Protein AF-A0AAD3DCZ2-F1 (afdb_monomer_lite)

pLDDT: mean 74.27, std 22.84, range [30.69, 98.44]

Sequence (905 aa):
MPVDEFGREIPGLSSSSRFSYDDYDDPERDSSSHHQKSITSSSYADLAKRRSRSPSPIRSKSRSRSRSPDRGRSSSSYRRHHKRRHSDDYDDRRSCHTNNRGRKYSRKGRRKLHSSLMYMEEPLMCQFLFAKEKQKEADQLFYEKIDQDQEKKDDDQDDTSNVPEVESNIQMDPSTGLPTDNSNMQSTEQQQKQPPIIPDSEMKQLYQEYNQQSCLKYIHNFFNKHLDDSWFRTRYSPLQYKLKIQKSRSRAKNEAMAILQESIQSPQEFVKQSRLGGGVKPSGQTEYAHKRRKYSSSIDNAPHLDLFESLNLPKSHLFSFLQNNTALPLMDIPSHVTDEQLLSALKHHSNGDSSLFPIDIVSSEVVTGVCDAVTKSLKEGDEDEDMNDNAEDKPSNPKLVIPKYAQNYQRNAWAIFNTEQAKEKVLDHIIGAYMDSDRGRHVRDSRSVPKDIEMDVDCSDPYMRYDIDADGKGGKPANADTVMEGENQVTPEGEASAIPIRRVPIFVSTTSPLKSQSTTVLSAAVSSNTMIDGDKASALEIAKRMDGIKDIPHEARLETILGKLFPKTEENENINEDVLDVAIAYLRRVHLFSFYNGGVSSDNVAHALTSGHSLSVIHQRLKDADEILQKAKEENADMYDDVTGTDDNVKKEEEKGMDAPASASSEPKDMLVILHDETIQNVIKSLPSNSGPSPFVINESIDALASEIQSAAEKTKKEWIENHSIDDNGRARCSFHFCQKLFKDDVFLTKHLLKKHGEYLKAEQAKCHDEYMMKWWDDEVCRPVPKILVDCHKYGTIPKPVIGSSTPMIEDPEPGLWQEEQDRNAREEEEEKMYLEQRAAMEANQSGMKRGRGDSNADGGNFGNSNFVDVDDMKEEKVELSFTEVENVQPVKKKKKKKKKRKLL

Structure (mmCIF, N/CA/C/O backbone):
data_AF-A0AAD3DCZ2-F1
#
_entry.id   AF-A0AAD3DCZ2-F1
#
loop_
_atom_site.group_PDB
_atom_site.id
_atom_site.type_symbol
_atom_site.label_atom_id
_atom_site.label_alt_id
_atom_site.label_comp_id
_atom_site.label_asym_id
_atom_site.label_entity_id
_atom_site.label_seq_id
_atom_site.pdbx_PDB_ins_code
_atom_site.Cartn_x
_atom_site.Cartn_y
_atom_site.Cartn_z
_atom_site.occupancy
_atom_site.B_iso_or_equiv
_atom_site.auth_seq_id
_atom_site.auth_comp_id
_atom_site.auth_asym_id
_atom_site.auth_atom_id
_atom_site.pdbx_PDB_model_num
ATOM 1 N N . MET A 1 1 ? -28.595 -41.783 -13.227 1.00 51.78 1 MET A N 1
ATOM 2 C CA . MET A 1 1 ? -27.675 -40.760 -12.689 1.00 51.78 1 MET A CA 1
ATOM 3 C C . MET A 1 1 ? -28.454 -39.469 -12.545 1.00 51.78 1 MET A C 1
ATOM 5 O O . MET A 1 1 ? -29.304 -39.247 -13.402 1.00 51.78 1 MET A O 1
ATOM 9 N N . PRO A 1 2 ? -28.274 -38.681 -11.473 1.00 42.84 2 PRO A N 1
ATOM 10 C CA . PRO A 1 2 ? -28.956 -37.402 -11.373 1.00 42.84 2 PRO A CA 1
ATOM 11 C C . PRO A 1 2 ? -28.328 -36.449 -12.394 1.00 42.84 2 PRO A C 1
ATOM 13 O O . PRO A 1 2 ? -27.132 -36.170 -12.349 1.00 42.84 2 PRO A O 1
ATOM 16 N N . VAL A 1 3 ? -29.147 -36.031 -13.347 1.00 62.28 3 VAL A N 1
ATOM 17 C CA . VAL A 1 3 ? -28.852 -35.018 -14.361 1.00 62.28 3 VAL A CA 1
ATOM 18 C C . VAL A 1 3 ? -29.642 -33.779 -13.965 1.00 62.28 3 VAL A C 1
ATOM 20 O O . VAL A 1 3 ? -30.760 -33.909 -13.458 1.00 62.28 3 VAL A O 1
ATOM 23 N N . ASP A 1 4 ? -29.056 -32.599 -14.137 1.00 74.00 4 ASP A N 1
ATOM 24 C CA . ASP A 1 4 ? -29.777 -31.347 -13.909 1.00 74.00 4 ASP A CA 1
ATOM 25 C C . ASP A 1 4 ? -30.878 -31.124 -14.967 1.00 74.00 4 ASP A C 1
ATOM 27 O O . ASP A 1 4 ? -31.008 -31.874 -15.939 1.00 74.00 4 ASP A O 1
ATOM 31 N N . GLU A 1 5 ? -31.680 -30.069 -14.791 1.00 54.34 5 GLU A N 1
ATOM 32 C CA . GLU A 1 5 ? -32.748 -29.679 -15.730 1.00 54.34 5 GLU A CA 1
ATOM 33 C C . GLU A 1 5 ? -32.235 -29.333 -17.146 1.00 54.34 5 GLU A C 1
ATOM 35 O O . GLU A 1 5 ? -33.033 -29.126 -18.059 1.00 54.34 5 GLU A O 1
ATOM 40 N N . PHE A 1 6 ? -30.914 -29.328 -17.360 1.00 63.84 6 PHE A N 1
ATOM 41 C CA . PHE A 1 6 ? -30.260 -29.092 -18.645 1.00 63.84 6 PHE A CA 1
ATOM 42 C C . PHE A 1 6 ? -29.484 -30.312 -19.164 1.00 63.84 6 PHE A C 1
ATOM 44 O O . PHE A 1 6 ? -28.727 -30.187 -20.129 1.00 63.84 6 PHE A O 1
ATOM 51 N N . GLY A 1 7 ? -29.680 -31.492 -18.567 1.00 55.09 7 GLY A N 1
ATOM 52 C CA . GLY A 1 7 ? -29.090 -32.745 -19.032 1.00 55.09 7 GLY A CA 1
ATOM 53 C C . GLY A 1 7 ? -27.572 -32.825 -18.864 1.00 55.09 7 GLY A C 1
ATOM 54 O O . GLY A 1 7 ? -26.935 -33.616 -19.559 1.00 55.09 7 GLY A O 1
ATOM 55 N N . ARG A 1 8 ? -26.980 -32.027 -17.966 1.00 65.44 8 ARG A N 1
ATOM 56 C CA . ARG A 1 8 ? -25.544 -32.080 -17.664 1.00 65.44 8 ARG A CA 1
ATOM 57 C C . ARG A 1 8 ? -25.285 -32.962 -16.452 1.00 65.44 8 ARG A C 1
ATOM 59 O O . ARG A 1 8 ? -25.965 -32.884 -15.427 1.00 65.44 8 ARG A O 1
ATOM 66 N N . GLU A 1 9 ? -24.285 -33.821 -16.586 1.00 53.94 9 GLU A N 1
ATOM 67 C CA . GLU A 1 9 ? -23.835 -34.696 -15.510 1.00 53.94 9 GLU A CA 1
ATOM 68 C C . GLU A 1 9 ? -23.127 -33.868 -14.429 1.00 53.94 9 GLU A C 1
ATOM 70 O O . GLU A 1 9 ? -22.161 -33.156 -14.705 1.00 53.94 9 GLU A O 1
ATOM 75 N N . ILE A 1 10 ? -23.618 -33.952 -13.191 1.00 56.19 10 ILE A N 1
ATOM 76 C CA . ILE A 1 10 ? -23.042 -33.260 -12.032 1.00 56.19 10 ILE A CA 1
ATOM 77 C C . ILE A 1 10 ? -21.853 -34.091 -11.510 1.00 56.19 10 ILE A C 1
ATOM 79 O O . ILE A 1 10 ? -22.067 -35.229 -11.079 1.00 56.19 10 ILE A O 1
ATOM 83 N N . PRO A 1 11 ? -20.609 -33.568 -11.485 1.00 45.66 11 PRO A N 1
ATOM 84 C CA . PRO A 1 11 ? -19.466 -34.294 -10.935 1.00 45.66 11 PRO A CA 1
ATOM 85 C C . PRO A 1 11 ? -19.592 -34.403 -9.408 1.00 45.66 11 PRO A C 1
ATOM 87 O O . PRO A 1 11 ? -19.458 -33.421 -8.678 1.00 45.66 11 PRO A O 1
ATOM 90 N N . GLY A 1 12 ? -19.899 -35.609 -8.929 1.00 40.53 12 GLY A N 1
ATOM 91 C CA . GLY A 1 12 ? -20.121 -35.912 -7.519 1.00 40.53 12 GLY A CA 1
ATOM 92 C C . GLY A 1 12 ? -18.837 -35.979 -6.689 1.00 40.53 12 GLY A C 1
ATOM 93 O O . GLY A 1 12 ? -17.872 -36.653 -7.043 1.00 40.53 12 GLY A O 1
ATOM 94 N N . LEU A 1 13 ? -18.893 -35.316 -5.534 1.00 39.97 13 LEU A N 1
ATOM 95 C CA . LEU A 1 13 ? -18.009 -35.456 -4.378 1.00 39.97 13 LEU A CA 1
ATOM 96 C C . LEU A 1 13 ? -17.894 -36.932 -3.956 1.00 39.97 13 LEU A C 1
ATOM 98 O O . LEU A 1 13 ? -18.860 -37.526 -3.478 1.00 39.97 13 LEU A O 1
ATOM 102 N N . SER A 1 14 ? -16.706 -37.522 -4.092 1.00 36.88 14 SER A N 1
ATOM 103 C CA . SER A 1 14 ? -16.425 -38.867 -3.590 1.00 36.88 14 SER A CA 1
ATOM 104 C C . SER A 1 14 ? -16.142 -38.830 -2.085 1.00 36.88 14 SER A C 1
ATOM 106 O O . SER A 1 14 ? -15.048 -38.481 -1.641 1.00 36.88 14 SER A O 1
ATOM 108 N N . SER A 1 15 ? -17.140 -39.218 -1.297 1.00 35.66 15 SER A N 1
ATOM 109 C CA . SER A 1 15 ? -16.998 -39.616 0.101 1.00 35.66 15 SER A CA 1
ATOM 110 C C . SER A 1 15 ? -16.309 -40.983 0.189 1.00 35.66 15 SER A C 1
ATOM 112 O O . SER A 1 15 ? -16.919 -42.012 -0.104 1.00 35.66 15 SER A O 1
ATOM 114 N N . SER A 1 16 ? -15.046 -41.008 0.608 1.00 33.69 16 SER A N 1
ATOM 115 C CA . SER A 1 16 ? -14.290 -42.243 0.833 1.00 33.69 16 SER A CA 1
ATOM 116 C C . SER A 1 16 ? -14.629 -42.829 2.203 1.00 33.69 16 SER A C 1
ATOM 118 O O . SER A 1 16 ? -14.116 -42.390 3.230 1.00 33.69 16 SER A O 1
ATOM 120 N N . SER A 1 17 ? -15.503 -43.831 2.220 1.00 32.44 17 SER A N 1
ATOM 121 C CA . SER A 1 17 ? -15.788 -44.650 3.393 1.00 32.44 17 SER A CA 1
ATOM 122 C C . SER A 1 17 ? -16.084 -46.083 2.951 1.00 32.44 17 SER A C 1
ATOM 124 O O . SER A 1 17 ? -17.087 -46.330 2.291 1.00 32.44 17 SER A O 1
ATOM 126 N N . ARG A 1 18 ? -15.211 -46.987 3.419 1.00 33.38 18 ARG A N 1
ATOM 127 C CA . ARG A 1 18 ? -15.421 -48.411 3.740 1.00 33.38 18 ARG A CA 1
ATOM 128 C C . ARG A 1 18 ? -15.081 -49.530 2.733 1.00 33.38 18 ARG A C 1
ATOM 130 O O . ARG A 1 18 ? -15.782 -49.773 1.766 1.00 33.38 18 ARG A O 1
ATOM 137 N N . PHE A 1 19 ? -14.130 -50.324 3.239 1.00 31.72 19 PHE A N 1
ATOM 138 C CA . PHE A 1 19 ? -14.114 -51.783 3.430 1.00 31.72 19 PHE A CA 1
ATOM 139 C C . PHE A 1 19 ? -13.561 -52.726 2.355 1.00 31.72 19 PHE A C 1
ATOM 141 O O . PHE A 1 19 ? -13.768 -52.588 1.158 1.00 31.72 19 PHE A O 1
ATOM 148 N N . SER A 1 20 ? -12.827 -53.683 2.927 1.00 36.41 20 SER A N 1
ATOM 149 C CA . SER A 1 20 ? -12.013 -54.783 2.425 1.00 36.41 20 SER A CA 1
ATOM 150 C C . SER A 1 20 ? -12.799 -56.044 2.068 1.00 36.41 20 SER A C 1
ATOM 152 O O . SER A 1 20 ? -13.870 -56.242 2.633 1.00 36.41 20 SER A O 1
ATOM 154 N N . TYR A 1 21 ? -12.170 -56.913 1.267 1.00 33.84 21 TYR A N 1
ATOM 155 C CA . TYR A 1 21 ? -12.004 -58.392 1.332 1.00 33.84 21 TYR A CA 1
ATOM 156 C C . TYR A 1 21 ? -11.325 -58.785 -0.021 1.00 33.84 21 TYR A C 1
ATOM 158 O O . TYR A 1 21 ? -11.520 -58.055 -0.989 1.00 33.84 21 TYR A O 1
ATOM 166 N N . ASP A 1 22 ? -10.389 -59.730 -0.197 1.00 36.91 22 ASP A N 1
ATOM 167 C CA . ASP A 1 22 ? -10.190 -61.085 0.346 1.00 36.91 22 ASP A CA 1
ATOM 168 C C . ASP A 1 22 ? -8.695 -61.548 0.314 1.00 36.91 22 ASP A C 1
ATOM 170 O O . ASP A 1 22 ? -7.912 -61.084 -0.516 1.00 36.91 22 ASP A O 1
ATOM 174 N N . ASP A 1 23 ? -8.374 -62.467 1.244 1.00 38.38 23 ASP A N 1
ATOM 175 C CA . ASP A 1 23 ? -7.571 -63.721 1.241 1.00 38.38 23 ASP A CA 1
ATOM 176 C C . ASP A 1 23 ? -6.166 -63.890 0.608 1.00 38.38 23 ASP A C 1
ATOM 178 O O . ASP A 1 23 ? -5.968 -63.693 -0.587 1.00 38.38 23 ASP A O 1
ATOM 182 N N . TYR A 1 24 ? -5.202 -64.381 1.421 1.00 44.03 24 TYR A N 1
ATOM 183 C CA . TYR A 1 24 ? -4.677 -65.775 1.410 1.00 44.03 24 TYR A CA 1
ATOM 184 C C . TYR A 1 24 ? -3.649 -66.041 2.561 1.00 44.03 24 TYR A C 1
ATOM 186 O O . TYR A 1 24 ? -2.620 -65.374 2.642 1.00 44.03 24 TYR A O 1
ATOM 194 N N . ASP A 1 25 ? -3.978 -67.023 3.421 1.00 40.03 25 ASP A N 1
ATOM 195 C CA . ASP A 1 25 ? -3.202 -68.073 4.144 1.00 40.03 25 ASP A CA 1
ATOM 196 C C . ASP A 1 25 ? -1.910 -67.850 5.005 1.00 40.03 25 ASP A C 1
ATOM 198 O O . ASP A 1 25 ? -0.806 -67.714 4.485 1.00 40.03 25 ASP A O 1
ATOM 202 N N . ASP A 1 26 ? -2.100 -68.046 6.336 1.00 39.31 26 ASP A N 1
ATOM 203 C CA . ASP A 1 26 ? -1.453 -69.014 7.289 1.00 39.31 26 ASP A CA 1
ATOM 204 C C . ASP A 1 26 ? -0.007 -68.794 7.881 1.00 39.31 26 ASP A C 1
ATOM 206 O O . ASP A 1 26 ? 0.764 -68.000 7.351 1.00 39.31 26 ASP A O 1
ATOM 210 N N . PRO A 1 27 ? 0.414 -69.447 9.010 1.00 56.91 27 PRO A N 1
ATOM 211 C CA . PRO A 1 27 ? 0.180 -69.015 10.409 1.00 56.91 27 PRO A CA 1
ATOM 212 C C . PRO A 1 27 ? 1.428 -68.980 11.353 1.00 56.91 27 PRO A C 1
ATOM 214 O O . PRO A 1 27 ? 2.558 -69.243 10.956 1.00 56.91 27 PRO A O 1
ATOM 217 N N . GLU A 1 28 ? 1.146 -68.732 12.649 1.00 42.12 28 GLU A N 1
ATOM 218 C CA . GLU A 1 28 ? 1.958 -68.886 13.888 1.00 42.12 28 GLU A CA 1
ATOM 219 C C . GLU A 1 28 ? 2.770 -67.670 14.394 1.00 42.12 28 GLU A C 1
ATOM 221 O O . GLU A 1 28 ? 3.816 -67.333 13.850 1.00 42.12 28 GLU A O 1
ATOM 226 N N . ARG A 1 29 ? 2.344 -67.048 15.517 1.00 34.62 29 ARG A N 1
ATOM 227 C CA . ARG A 1 29 ? 2.896 -67.264 16.886 1.00 34.62 29 ARG A CA 1
ATOM 228 C C . ARG A 1 29 ? 2.478 -66.168 17.899 1.00 34.62 29 ARG A C 1
ATOM 230 O O . ARG A 1 29 ? 2.766 -64.993 17.715 1.00 34.62 29 ARG A O 1
ATOM 237 N N . ASP A 1 30 ? 1.848 -66.615 18.988 1.00 36.28 30 ASP A N 1
ATOM 238 C CA . ASP A 1 30 ? 1.892 -66.145 20.389 1.00 36.28 30 ASP A CA 1
ATOM 239 C C . ASP A 1 30 ? 1.668 -64.661 20.795 1.00 36.28 30 ASP A C 1
ATOM 241 O O . ASP A 1 30 ? 2.567 -63.830 20.838 1.00 36.28 30 ASP A O 1
ATOM 245 N N . SER A 1 31 ? 0.438 -64.412 21.272 1.00 37.72 31 SER A N 1
ATOM 246 C CA . SER A 1 31 ? 0.045 -63.888 22.607 1.00 37.72 31 SER A CA 1
ATOM 247 C C . SER A 1 31 ? 0.849 -62.793 23.347 1.00 37.72 31 SER A C 1
ATOM 249 O O . SER A 1 31 ? 1.943 -63.033 23.848 1.00 37.72 31 SER A O 1
ATOM 251 N N . SER A 1 32 ? 0.185 -61.658 23.635 1.00 35.69 32 SER A N 1
ATOM 252 C CA . SER A 1 32 ? -0.147 -61.124 24.993 1.00 35.69 32 SER A CA 1
ATOM 253 C C . SER A 1 32 ? -0.543 -59.632 24.905 1.00 35.69 32 SER A C 1
ATOM 255 O O . SER A 1 32 ? 0.230 -58.774 24.505 1.00 35.69 32 SER A O 1
ATOM 257 N N . SER A 1 33 ? -1.834 -59.298 24.975 1.00 36.38 33 SER A N 1
ATOM 258 C CA . SER A 1 33 ? -2.556 -58.766 26.148 1.00 36.38 33 SER A CA 1
ATOM 259 C C . SER A 1 33 ? -1.914 -57.566 26.877 1.00 36.38 33 SER A C 1
ATOM 261 O O . SER A 1 33 ? -1.051 -57.761 27.725 1.00 36.38 33 SER A O 1
ATOM 263 N N . HIS A 1 34 ? -2.478 -56.359 26.719 1.00 38.38 34 HIS A N 1
ATOM 264 C CA . HIS A 1 34 ? -3.124 -55.684 27.855 1.00 38.38 34 HIS A CA 1
ATOM 265 C C . HIS A 1 34 ? -4.059 -54.529 27.466 1.00 38.38 34 HIS A C 1
ATOM 267 O O . HIS A 1 34 ? -3.867 -53.811 26.491 1.00 38.38 34 HIS A O 1
ATOM 273 N N . HIS A 1 35 ? -5.126 -54.441 28.257 1.00 35.97 35 HIS A N 1
ATOM 274 C CA . HIS A 1 35 ? -6.359 -53.692 28.067 1.00 35.97 35 HIS A CA 1
ATOM 275 C C . HIS A 1 35 ? -6.234 -52.192 28.368 1.00 35.97 35 HIS A C 1
ATOM 277 O O . HIS A 1 35 ? -5.732 -51.792 29.415 1.00 35.97 35 HIS A O 1
ATOM 283 N N . GLN A 1 36 ? -6.872 -51.397 27.509 1.00 39.41 36 GLN A N 1
ATOM 284 C CA . GLN A 1 36 ? -7.506 -50.123 27.849 1.00 39.41 36 GLN A CA 1
ATOM 285 C C . GLN A 1 36 ? -8.660 -50.338 28.837 1.00 39.41 36 GLN A C 1
ATOM 287 O O . GLN A 1 36 ? -9.425 -51.282 28.646 1.00 39.41 36 GLN A O 1
ATOM 292 N N . LYS A 1 37 ? -8.886 -49.394 29.764 1.00 33.72 37 LYS A N 1
ATOM 293 C CA . LYS A 1 37 ? -10.244 -48.953 30.134 1.00 33.72 37 LYS A CA 1
ATOM 294 C C . LYS A 1 37 ? -10.284 -47.468 30.504 1.00 33.72 37 LYS A C 1
ATOM 296 O O . LYS A 1 37 ? -9.601 -47.003 31.407 1.00 33.72 37 LYS A O 1
ATOM 301 N N . SER A 1 38 ? -11.155 -46.783 29.774 1.00 43.84 38 SER A N 1
ATOM 302 C CA . SER A 1 38 ? -11.873 -45.543 30.067 1.00 43.84 38 SER A CA 1
ATOM 303 C C . SER A 1 38 ? -12.619 -45.567 31.402 1.00 43.84 38 SER A C 1
ATOM 305 O O . SER A 1 38 ? -13.207 -46.605 31.706 1.00 43.84 38 SER A O 1
ATOM 307 N N . ILE A 1 39 ? -12.765 -44.418 32.078 1.00 31.81 39 ILE A N 1
ATOM 308 C CA . ILE A 1 39 ? -13.936 -44.115 32.927 1.00 31.81 39 ILE A CA 1
ATOM 309 C C . ILE A 1 39 ? -14.278 -42.617 32.850 1.00 31.81 39 ILE A C 1
ATOM 311 O O . ILE A 1 39 ? -13.422 -41.748 32.990 1.00 31.81 39 ILE A O 1
ATOM 315 N N . THR A 1 40 ? -15.566 -42.354 32.641 1.00 39.34 40 THR A N 1
ATOM 316 C CA . THR A 1 40 ? -16.284 -41.081 32.740 1.00 39.34 40 THR A CA 1
ATOM 317 C C . THR A 1 40 ? -16.892 -40.862 34.136 1.00 39.34 40 THR A C 1
ATOM 319 O O . THR A 1 40 ? -17.252 -41.825 34.806 1.00 39.34 40 THR A O 1
ATOM 322 N N . SER A 1 41 ? -17.205 -39.593 34.433 1.00 35.22 41 SER A N 1
ATOM 323 C CA . SER A 1 41 ? -18.356 -39.081 35.218 1.00 35.22 41 SER A CA 1
ATOM 324 C C . SER A 1 41 ? -18.228 -38.745 36.721 1.00 35.22 41 SER A C 1
ATOM 326 O O . SER A 1 41 ? -17.739 -39.526 37.527 1.00 35.22 41 SER A O 1
ATOM 328 N N . SER A 1 42 ? -18.858 -37.599 37.043 1.00 31.50 42 SER A N 1
ATOM 329 C CA . SER A 1 42 ? -19.749 -37.327 38.193 1.00 31.50 42 SER A CA 1
ATOM 330 C C . SER A 1 42 ? -19.233 -36.532 39.412 1.00 31.50 42 SER A C 1
ATOM 332 O O . SER A 1 42 ? -18.531 -37.052 40.267 1.00 31.50 42 SER A O 1
ATOM 334 N N . SER A 1 43 ? -19.711 -35.276 39.499 1.00 39.75 43 SER A N 1
ATOM 335 C CA . SER A 1 43 ? -20.471 -34.642 40.607 1.00 39.75 43 SER A CA 1
ATOM 336 C C . SER A 1 43 ? -20.270 -35.136 42.052 1.00 39.75 43 SER A C 1
ATOM 338 O O . SER A 1 43 ? -20.583 -36.289 42.332 1.00 39.75 43 SER A O 1
ATOM 340 N N . TYR A 1 44 ? -19.942 -34.218 42.980 1.00 30.69 44 TYR A N 1
ATOM 341 C CA . TYR A 1 44 ? -20.776 -33.889 44.159 1.00 30.69 44 TYR A CA 1
ATOM 342 C C . TYR A 1 44 ? -20.280 -32.624 44.893 1.00 30.69 44 TYR A C 1
ATOM 344 O O . TYR A 1 44 ? -19.079 -32.381 45.006 1.00 30.69 44 TYR A O 1
ATOM 352 N N . ALA A 1 45 ? -21.235 -31.843 45.404 1.00 38.69 45 ALA A N 1
ATOM 353 C CA . ALA A 1 45 ? -21.054 -30.696 46.291 1.00 38.69 45 ALA A CA 1
ATOM 354 C C . ALA A 1 45 ? -21.244 -31.075 47.779 1.00 38.69 45 ALA A C 1
ATOM 356 O O . ALA A 1 45 ? -21.823 -32.112 48.095 1.00 38.69 45 ALA A O 1
ATOM 357 N N . ASP A 1 46 ? -20.817 -30.147 48.642 1.00 35.28 46 ASP A N 1
ATOM 358 C CA . ASP A 1 46 ? -21.115 -29.954 50.071 1.00 35.28 46 ASP A CA 1
ATOM 359 C C . ASP A 1 46 ? -20.464 -30.838 51.150 1.00 35.28 46 ASP A C 1
ATOM 361 O O . ASP A 1 46 ? -20.838 -31.982 51.387 1.00 35.28 46 ASP A O 1
ATOM 365 N N . LEU A 1 47 ? -19.603 -30.190 51.955 1.00 33.78 47 LEU A N 1
ATOM 366 C CA . LEU A 1 47 ? -19.743 -30.139 53.420 1.00 33.78 47 LEU A CA 1
ATOM 367 C C . LEU A 1 47 ? -18.865 -29.031 54.033 1.00 33.78 47 LEU A C 1
ATOM 369 O O . LEU A 1 47 ? -17.639 -29.109 54.082 1.00 33.78 47 LEU A O 1
ATOM 373 N N . ALA A 1 48 ? -19.522 -28.005 54.572 1.00 36.28 48 ALA A N 1
ATOM 374 C CA . ALA A 1 48 ? -18.935 -27.008 55.457 1.00 36.28 48 ALA A CA 1
ATOM 375 C C . ALA A 1 48 ? -18.956 -27.487 56.922 1.00 36.28 48 ALA A C 1
ATOM 377 O O . ALA A 1 48 ? -20.009 -27.912 57.398 1.00 36.28 48 ALA A O 1
ATOM 378 N N . LYS A 1 49 ? -17.851 -27.301 57.674 1.00 35.00 49 LYS A N 1
ATOM 379 C CA . LYS A 1 49 ? -17.832 -26.620 58.996 1.00 35.00 49 LYS A CA 1
ATOM 380 C C . LYS A 1 49 ? -16.468 -26.651 59.717 1.00 35.00 49 LYS A C 1
ATOM 382 O O . LYS A 1 49 ? -15.924 -27.705 60.009 1.00 35.00 49 LYS A O 1
ATOM 387 N N . ARG A 1 50 ? -16.110 -25.452 60.211 1.00 33.31 50 ARG A N 1
ATOM 388 C CA . ARG A 1 50 ? -15.391 -25.119 61.467 1.00 33.31 50 ARG A CA 1
ATOM 389 C C . ARG A 1 50 ? -13.860 -25.297 61.524 1.00 33.31 50 ARG A C 1
ATOM 391 O O . ARG A 1 50 ? -13.374 -26.352 61.901 1.00 33.31 50 ARG A O 1
ATOM 398 N N . ARG A 1 51 ? -13.130 -24.171 61.518 1.00 34.94 51 ARG A N 1
ATOM 399 C CA . ARG A 1 51 ? -12.717 -23.460 62.754 1.00 34.94 51 ARG A CA 1
ATOM 400 C C . ARG A 1 51 ? -11.993 -22.144 62.440 1.00 34.94 51 ARG A C 1
ATOM 402 O O . ARG A 1 51 ? -10.949 -22.113 61.807 1.00 34.94 51 ARG A O 1
ATOM 409 N N . SER A 1 52 ? -12.560 -21.074 62.977 1.00 36.84 52 SER A N 1
ATOM 410 C CA . SER A 1 52 ? -11.986 -19.748 63.190 1.00 36.84 52 SER A CA 1
ATOM 411 C C . SER A 1 52 ? -10.762 -19.778 64.113 1.00 36.84 52 SER A C 1
ATOM 413 O O . SER A 1 52 ? -10.852 -20.362 65.196 1.00 36.84 52 SER A O 1
ATOM 415 N N . ARG A 1 53 ? -9.691 -19.052 63.765 1.00 34.06 53 ARG A N 1
ATOM 416 C CA . ARG A 1 53 ? -8.790 -18.389 64.726 1.00 34.06 53 ARG A CA 1
ATOM 417 C C . ARG A 1 53 ? -8.107 -17.176 64.081 1.00 34.06 53 ARG A C 1
ATOM 419 O O . ARG A 1 53 ? -7.602 -17.246 62.970 1.00 34.06 53 ARG A O 1
ATOM 426 N N . SER A 1 54 ? -8.187 -16.078 64.817 1.00 35.94 54 SER A N 1
ATOM 427 C CA . SER A 1 54 ? -7.781 -14.699 64.549 1.00 35.94 54 SER A CA 1
ATOM 428 C C . SER A 1 54 ? -6.261 -14.461 64.666 1.00 35.94 54 SER A C 1
ATOM 430 O O . SER A 1 54 ? -5.538 -15.349 65.124 1.00 35.94 54 SER A O 1
ATOM 432 N N . PRO A 1 55 ? -5.774 -13.266 64.260 1.00 52.31 55 PRO A N 1
ATOM 433 C CA . PRO A 1 55 ? -4.363 -12.981 64.012 1.00 52.31 55 PRO A CA 1
ATOM 434 C C . PRO A 1 55 ? -3.654 -12.347 65.216 1.00 52.31 55 PRO A C 1
ATOM 436 O O . PRO A 1 55 ? -4.285 -11.810 66.129 1.00 52.31 55 PRO A O 1
ATOM 439 N N . SER A 1 56 ? -2.319 -12.383 65.214 1.00 32.12 56 SER A N 1
ATOM 440 C CA . SER A 1 56 ? -1.482 -11.690 66.200 1.00 32.12 56 SER A CA 1
ATOM 441 C C . SER A 1 56 ? -0.033 -11.508 65.715 1.00 32.12 56 SER A C 1
ATOM 443 O O . SER A 1 56 ? 0.392 -12.207 64.798 1.00 32.12 56 SER A O 1
ATOM 445 N N . PRO A 1 57 ? 0.710 -10.540 66.288 1.00 48.28 57 PRO A N 1
ATOM 446 C CA . PRO A 1 57 ? 1.521 -9.591 65.526 1.00 48.28 57 PRO A CA 1
ATOM 447 C C . PRO A 1 57 ? 3.032 -9.761 65.730 1.00 48.28 57 PRO A C 1
ATOM 449 O O . PRO A 1 57 ? 3.477 -10.246 66.770 1.00 48.28 57 PRO A O 1
ATOM 452 N N . ILE A 1 58 ? 3.841 -9.271 64.784 1.00 38.41 58 ILE A N 1
ATOM 453 C CA . ILE A 1 58 ? 5.300 -9.203 64.947 1.00 38.41 58 ILE A CA 1
ATOM 454 C C . ILE A 1 58 ? 5.720 -7.766 65.244 1.00 38.41 58 ILE A C 1
ATOM 456 O O . ILE A 1 58 ? 5.551 -6.842 64.452 1.00 38.41 58 ILE A O 1
ATOM 460 N N . ARG A 1 59 ? 6.258 -7.621 66.454 1.00 34.66 59 ARG A N 1
ATOM 461 C CA . ARG A 1 59 ? 6.759 -6.409 67.089 1.00 34.66 59 ARG A CA 1
ATOM 462 C C . ARG A 1 59 ? 8.288 -6.406 67.019 1.00 34.66 59 ARG A C 1
ATOM 464 O O . ARG A 1 59 ? 8.935 -7.437 67.171 1.00 34.66 59 ARG A O 1
ATOM 471 N N . SER A 1 60 ? 8.831 -5.213 66.837 1.00 41.50 60 SER A N 1
ATOM 472 C CA . SER A 1 60 ? 10.236 -4.822 66.947 1.00 41.50 60 SER A CA 1
ATOM 473 C C . SER A 1 60 ? 10.930 -5.276 68.243 1.00 41.50 60 SER A C 1
ATOM 475 O O . SER A 1 60 ? 10.299 -5.298 69.303 1.00 41.50 60 SER A O 1
ATOM 477 N N . LYS A 1 61 ? 12.251 -5.546 68.167 1.00 33.84 61 LYS A N 1
ATOM 478 C CA . LYS A 1 61 ? 13.307 -5.023 69.074 1.00 33.84 61 LYS A CA 1
ATOM 479 C C . LYS A 1 61 ? 14.696 -5.645 68.830 1.00 33.84 61 LYS A C 1
ATOM 481 O O . LYS A 1 61 ? 14.913 -6.835 69.018 1.00 33.84 61 LYS A O 1
ATOM 486 N N . SER A 1 62 ? 15.637 -4.762 68.494 1.00 37.56 62 SER A N 1
ATOM 487 C CA . SER A 1 62 ? 16.980 -4.597 69.080 1.00 37.56 62 SER A CA 1
ATOM 488 C C . SER A 1 62 ? 17.482 -5.651 70.083 1.00 37.56 62 SER A C 1
ATOM 490 O O . SER A 1 62 ? 16.897 -5.810 71.157 1.00 37.56 62 SER A O 1
ATOM 492 N N . ARG A 1 63 ? 18.684 -6.198 69.839 1.00 34.78 63 ARG A N 1
ATOM 493 C CA . ARG A 1 63 ? 19.585 -6.650 70.911 1.00 34.78 63 ARG A CA 1
ATOM 494 C C . ARG A 1 63 ? 21.064 -6.459 70.561 1.00 34.78 63 ARG A C 1
ATOM 496 O O . ARG A 1 63 ? 21.649 -7.157 69.744 1.00 34.78 63 ARG A O 1
ATOM 503 N N . SER A 1 64 ? 21.620 -5.491 71.270 1.00 33.06 64 SER A N 1
ATOM 504 C CA . SER A 1 64 ? 23.013 -5.240 71.620 1.00 33.06 64 SER A CA 1
ATOM 505 C C . SER A 1 64 ? 23.770 -6.473 72.134 1.00 33.06 64 SER A C 1
ATOM 507 O O . SER A 1 64 ? 23.264 -7.201 72.992 1.00 33.06 64 SER A O 1
ATOM 509 N N . ARG A 1 65 ? 25.037 -6.615 71.727 1.00 36.72 65 ARG A N 1
ATOM 510 C CA . ARG A 1 65 ? 26.074 -7.324 72.489 1.00 36.72 65 ARG A CA 1
ATOM 511 C C . ARG A 1 65 ? 27.264 -6.394 72.705 1.00 36.72 65 ARG A C 1
ATOM 513 O O . ARG A 1 65 ? 27.984 -6.059 71.775 1.00 36.72 65 ARG A O 1
ATOM 520 N N . SER A 1 66 ? 27.430 -5.990 73.956 1.00 36.88 66 SER A N 1
ATOM 521 C CA . SER A 1 66 ? 28.620 -5.373 74.525 1.00 36.88 66 SER A CA 1
ATOM 522 C C . SER A 1 66 ? 29.453 -6.444 75.235 1.00 36.88 66 SER A C 1
ATOM 524 O O . SER A 1 66 ? 28.896 -7.295 75.930 1.00 36.88 66 SER A O 1
ATOM 526 N N . ARG A 1 67 ? 30.781 -6.380 75.085 1.00 34.84 67 ARG A N 1
ATOM 527 C CA . ARG A 1 67 ? 31.774 -6.680 76.134 1.00 34.84 67 ARG A CA 1
ATOM 528 C C . ARG A 1 67 ? 33.161 -6.180 75.695 1.00 34.84 67 ARG A C 1
ATOM 530 O O . ARG A 1 67 ? 33.764 -6.723 74.779 1.00 34.84 67 ARG A O 1
ATOM 537 N N . SER A 1 68 ? 33.577 -5.100 76.356 1.00 39.31 68 SER A N 1
ATOM 538 C CA . SER A 1 68 ? 34.907 -4.464 76.463 1.00 39.31 68 SER A CA 1
ATOM 539 C C . SER A 1 68 ? 35.922 -5.388 77.200 1.00 39.31 68 SER A C 1
ATOM 541 O O . SER A 1 68 ? 35.521 -6.519 77.490 1.00 39.31 68 SER A O 1
ATOM 543 N N . PRO A 1 69 ? 37.139 -4.963 77.648 1.00 54.34 69 PRO A N 1
ATOM 544 C CA . PRO A 1 69 ? 37.810 -3.644 77.565 1.00 54.34 69 PRO A CA 1
ATOM 545 C C . PRO A 1 69 ? 39.352 -3.653 77.320 1.00 54.34 69 PRO A C 1
ATOM 547 O O . PRO A 1 69 ? 40.015 -4.676 77.431 1.00 54.34 69 PRO A O 1
ATOM 550 N N . ASP A 1 70 ? 39.919 -2.456 77.102 1.00 34.03 70 ASP A N 1
ATOM 551 C CA . ASP A 1 70 ? 40.930 -1.807 77.977 1.00 34.03 70 ASP A CA 1
ATOM 552 C C . ASP A 1 70 ? 42.164 -1.176 77.272 1.00 34.03 70 ASP A C 1
ATOM 554 O O . ASP A 1 70 ? 42.816 -1.799 76.440 1.00 34.03 70 ASP A O 1
ATOM 558 N N . ARG A 1 71 ? 42.505 0.041 77.747 1.00 36.72 71 ARG A N 1
ATOM 559 C CA . ARG A 1 71 ? 43.732 0.874 77.572 1.00 36.72 71 ARG A CA 1
ATOM 560 C C . ARG A 1 71 ? 43.987 1.515 76.192 1.00 36.72 71 ARG A C 1
ATOM 562 O O . ARG A 1 71 ? 43.986 0.845 75.179 1.00 36.72 71 ARG A O 1
ATOM 569 N N . GLY A 1 72 ? 44.307 2.803 76.043 1.00 31.44 72 GLY A N 1
ATOM 570 C CA . GLY A 1 72 ? 44.521 3.902 76.982 1.00 31.44 72 GLY A CA 1
ATOM 571 C C . GLY A 1 72 ? 45.201 5.097 76.278 1.00 31.44 72 GLY A C 1
ATOM 572 O O . GLY A 1 72 ? 46.037 4.906 75.409 1.00 31.44 72 GLY A O 1
ATOM 573 N N . ARG A 1 73 ? 44.847 6.312 76.723 1.00 34.56 73 ARG A N 1
ATOM 574 C CA . ARG A 1 73 ? 45.648 7.559 76.790 1.00 34.56 73 ARG A CA 1
ATOM 575 C C . ARG A 1 73 ? 46.296 8.200 75.535 1.00 34.56 73 ARG A C 1
ATOM 577 O O . ARG A 1 73 ? 47.319 7.757 75.040 1.00 34.56 73 ARG A O 1
ATOM 584 N N . SER A 1 74 ? 45.860 9.451 75.332 1.00 32.66 74 SER A N 1
ATOM 585 C CA . SER A 1 74 ? 46.670 10.692 75.315 1.00 32.66 74 SER A CA 1
ATOM 586 C C . SER A 1 74 ? 46.880 11.414 73.975 1.00 32.66 74 SER A C 1
ATOM 588 O O . SER A 1 74 ? 47.574 10.962 73.076 1.00 32.66 74 SER A O 1
ATOM 590 N N . SER A 1 75 ? 46.311 12.622 73.959 1.00 36.50 75 SER A N 1
ATOM 591 C CA . SER A 1 75 ? 46.655 13.859 73.245 1.00 36.50 75 SER A CA 1
ATOM 592 C C . SER A 1 75 ? 48.064 13.998 72.655 1.00 36.50 75 SER A C 1
ATOM 594 O O . SER A 1 75 ? 49.037 13.767 73.369 1.00 36.50 75 SER A O 1
ATOM 596 N N . SER A 1 76 ? 48.164 14.592 71.456 1.00 34.00 76 SER A N 1
ATOM 597 C CA . SER A 1 76 ? 48.818 15.901 71.220 1.00 34.00 76 SER A CA 1
ATOM 598 C C . SER A 1 76 ? 49.053 16.183 69.722 1.00 34.00 76 SER A C 1
ATOM 600 O O . SER A 1 76 ? 49.477 15.309 68.982 1.00 34.00 76 SER A O 1
ATOM 602 N N . SER A 1 77 ? 48.755 17.431 69.337 1.00 38.19 77 SER A N 1
ATOM 603 C CA . SER A 1 77 ? 49.241 18.282 68.229 1.00 38.19 77 SER A CA 1
ATOM 604 C C . SER A 1 77 ? 50.164 17.728 67.119 1.00 38.19 77 SER A C 1
ATOM 606 O O . SER A 1 77 ? 51.136 17.044 67.392 1.00 38.19 77 SER A O 1
ATOM 608 N N . TYR A 1 78 ? 49.954 18.175 65.868 1.00 31.98 78 TYR A N 1
ATOM 609 C CA . TYR A 1 78 ? 50.833 19.157 65.194 1.00 31.98 78 TYR A CA 1
ATOM 610 C C . TYR A 1 78 ? 50.272 19.607 63.823 1.00 31.98 78 TYR A C 1
ATOM 612 O O . TYR A 1 78 ? 50.064 18.816 62.908 1.00 31.98 78 TYR A O 1
ATOM 620 N N . ARG A 1 79 ? 50.076 20.926 63.681 1.00 41.81 79 ARG A N 1
ATOM 621 C CA . ARG A 1 79 ? 50.085 21.683 62.413 1.00 41.81 79 ARG A CA 1
ATOM 622 C C . ARG A 1 79 ? 51.524 21.738 61.881 1.00 41.81 79 ARG A C 1
ATOM 624 O O . ARG A 1 79 ? 52.405 21.996 62.696 1.00 41.81 79 ARG A O 1
ATOM 631 N N . ARG A 1 80 ? 51.740 21.748 60.554 1.00 35.00 80 ARG A N 1
ATOM 632 C CA . ARG A 1 80 ? 52.529 22.807 59.867 1.00 35.00 80 ARG A CA 1
ATOM 633 C C . ARG A 1 80 ? 52.644 22.639 58.346 1.00 35.00 80 ARG A C 1
ATOM 635 O O . ARG A 1 80 ? 53.042 21.601 57.841 1.00 35.00 80 ARG A O 1
ATOM 642 N N . HIS A 1 81 ? 52.389 23.763 57.678 1.00 42.28 81 HIS A N 1
ATOM 643 C CA . HIS A 1 81 ? 52.914 24.184 56.377 1.00 42.28 81 HIS A CA 1
ATOM 644 C C . HIS A 1 81 ? 54.443 24.340 56.362 1.00 42.28 81 HIS A C 1
ATOM 646 O O . HIS A 1 81 ? 55.004 24.739 57.383 1.00 42.28 81 HIS A O 1
ATOM 652 N N . HIS A 1 82 ? 55.038 24.185 55.166 1.00 33.38 82 HIS A N 1
ATOM 653 C CA . HIS A 1 82 ? 56.177 24.912 54.544 1.00 33.38 82 HIS A CA 1
ATOM 654 C C . HIS A 1 82 ? 56.817 24.007 53.464 1.00 33.38 82 HIS A C 1
ATOM 656 O O . HIS A 1 82 ? 56.735 22.799 53.598 1.00 33.38 82 HIS A O 1
ATOM 662 N N . LYS A 1 83 ? 57.511 24.432 52.399 1.00 34.53 83 LYS A N 1
ATOM 663 C CA . LYS A 1 83 ? 57.738 25.684 51.646 1.00 34.53 83 LYS A CA 1
ATOM 664 C C . LYS A 1 83 ? 58.604 25.281 50.422 1.00 34.53 83 LYS A C 1
ATOM 666 O O . LYS A 1 83 ? 59.288 24.268 50.466 1.00 34.53 83 LYS A O 1
ATOM 671 N N . ARG A 1 84 ? 58.605 26.140 49.398 1.00 41.44 84 ARG A N 1
ATOM 672 C CA . ARG A 1 84 ? 59.515 26.247 48.231 1.00 41.44 84 ARG A CA 1
ATOM 673 C C . ARG A 1 84 ? 61.011 25.928 48.459 1.00 41.44 84 ARG A C 1
ATOM 675 O O . ARG A 1 84 ? 61.530 26.304 49.508 1.00 41.44 84 ARG A O 1
ATOM 682 N N . ARG A 1 85 ? 61.695 25.483 47.384 1.00 33.59 85 ARG A N 1
ATOM 683 C CA . ARG A 1 85 ? 63.006 25.942 46.817 1.00 33.59 85 ARG A CA 1
ATOM 684 C C . ARG A 1 85 ? 63.229 25.235 45.451 1.00 33.59 85 ARG A C 1
ATOM 686 O O . ARG A 1 85 ? 62.855 24.075 45.357 1.00 33.59 85 ARG A O 1
ATOM 693 N N . HIS A 1 86 ? 63.477 25.956 44.339 1.00 33.00 86 HIS A N 1
ATOM 694 C CA . HIS A 1 86 ? 64.793 26.371 43.769 1.00 33.00 86 HIS A CA 1
ATOM 695 C C . HIS A 1 86 ? 65.715 25.179 43.452 1.00 33.00 86 HIS A C 1
ATOM 697 O O . HIS A 1 86 ? 65.817 24.310 44.306 1.00 33.00 86 HIS A O 1
ATOM 703 N N . SER A 1 87 ? 66.507 25.098 42.382 1.00 37.12 87 SER A N 1
ATOM 704 C CA . SER A 1 87 ? 66.628 25.706 41.045 1.00 37.12 87 SER A CA 1
ATOM 705 C C . SER A 1 87 ? 67.784 24.955 40.344 1.00 37.12 87 SER A C 1
ATOM 707 O O . SER A 1 87 ? 68.563 24.289 41.024 1.00 37.12 87 SER A O 1
ATOM 709 N N . ASP A 1 88 ? 67.868 25.111 39.023 1.00 33.00 88 ASP A N 1
ATOM 710 C CA . ASP A 1 88 ? 69.072 25.031 38.176 1.00 33.00 88 ASP A CA 1
ATOM 711 C C . ASP A 1 88 ? 69.679 23.664 37.775 1.00 33.00 88 ASP A C 1
ATOM 713 O O . ASP A 1 88 ? 70.217 22.903 38.574 1.00 33.00 88 ASP A O 1
ATOM 717 N N . ASP A 1 89 ? 69.644 23.487 36.448 1.00 37.25 89 ASP A N 1
ATOM 718 C CA . ASP A 1 89 ? 70.773 23.226 35.546 1.00 37.25 89 ASP A CA 1
ATOM 719 C C . ASP A 1 89 ? 71.212 21.807 35.110 1.00 37.25 89 ASP A C 1
ATOM 721 O O . ASP A 1 89 ? 71.475 20.897 35.893 1.00 37.25 89 ASP A O 1
ATOM 725 N N . TYR A 1 90 ? 71.421 21.780 33.782 1.00 35.59 90 TYR A N 1
ATOM 726 C CA . TYR A 1 90 ? 72.271 20.964 32.904 1.00 35.59 90 TYR A CA 1
ATOM 727 C C . TYR A 1 90 ? 71.707 19.786 32.063 1.00 35.59 90 TYR A C 1
ATOM 729 O O . TYR A 1 90 ? 71.323 18.729 32.554 1.00 35.59 90 TYR A O 1
ATOM 737 N N . ASP A 1 91 ? 71.829 20.032 30.745 1.00 35.81 91 ASP A N 1
ATOM 738 C CA . ASP A 1 91 ? 72.260 19.170 29.628 1.00 35.81 91 ASP A CA 1
ATOM 739 C C . ASP A 1 91 ? 71.266 18.486 28.653 1.00 35.81 91 ASP A C 1
ATOM 741 O O . ASP A 1 91 ? 70.772 17.383 28.854 1.00 35.81 91 ASP A O 1
ATOM 745 N N . ASP A 1 92 ? 71.086 19.173 27.514 1.00 35.25 92 ASP A N 1
ATOM 746 C CA . ASP A 1 92 ? 71.628 18.844 26.176 1.00 35.25 92 ASP A CA 1
ATOM 747 C C . ASP A 1 92 ? 71.123 17.615 25.357 1.00 35.25 92 ASP A C 1
ATOM 749 O O . ASP A 1 92 ? 71.284 16.451 25.712 1.00 35.25 92 ASP A O 1
ATOM 753 N N . ARG A 1 93 ? 70.707 17.943 24.114 1.00 34.22 93 ARG A N 1
ATOM 754 C CA . ARG A 1 93 ? 70.756 17.173 22.836 1.00 34.22 93 ARG A CA 1
ATOM 755 C C . ARG A 1 93 ? 69.687 16.123 22.477 1.00 34.22 93 ARG A C 1
ATOM 757 O O . ARG A 1 93 ? 69.766 14.970 22.888 1.00 34.22 93 ARG A O 1
ATOM 764 N N . ARG A 1 94 ? 68.868 16.484 21.463 1.00 36.91 94 ARG A N 1
ATOM 765 C CA . ARG A 1 94 ? 68.614 15.812 20.140 1.00 36.91 94 ARG A CA 1
ATOM 766 C C . ARG A 1 94 ? 67.313 16.395 19.534 1.00 36.91 94 ARG A C 1
ATOM 768 O O . ARG A 1 94 ? 66.263 16.235 20.133 1.00 36.91 94 ARG A O 1
ATOM 775 N N . SER A 1 95 ? 67.288 17.217 18.471 1.00 40.09 95 SER A N 1
ATOM 776 C CA . SER A 1 95 ? 67.572 16.954 17.036 1.00 40.09 95 SER A CA 1
ATOM 777 C C . SER A 1 95 ? 66.977 15.610 16.569 1.00 40.09 95 SER A C 1
ATOM 779 O O . SER A 1 95 ? 67.437 14.578 17.041 1.00 40.09 95 SER A O 1
ATOM 781 N N . CYS A 1 96 ? 65.970 15.488 15.688 1.00 35.84 96 CYS A N 1
ATOM 782 C CA . CYS A 1 96 ? 65.771 16.115 14.375 1.00 35.84 96 CYS A CA 1
ATOM 783 C C . CYS A 1 96 ? 64.407 15.697 13.733 1.00 35.84 96 CYS A C 1
ATOM 785 O O . CYS A 1 96 ? 63.845 14.664 14.081 1.00 35.84 96 CYS A O 1
ATOM 787 N N . HIS A 1 97 ? 63.959 16.477 12.733 1.00 34.44 97 HIS A N 1
ATOM 788 C CA . HIS A 1 97 ? 63.067 16.143 11.595 1.00 34.44 97 HIS A CA 1
ATOM 789 C C . HIS A 1 97 ? 61.567 15.829 11.795 1.00 34.44 97 HIS A C 1
ATOM 791 O O . HIS A 1 97 ? 61.149 14.673 11.822 1.00 34.44 97 HIS A O 1
ATOM 797 N N . THR A 1 98 ? 60.716 16.858 11.676 1.00 35.50 98 THR A N 1
ATOM 798 C CA . THR A 1 98 ? 59.317 16.698 11.242 1.00 35.50 98 THR A CA 1
ATOM 799 C C . THR A 1 98 ? 59.208 16.842 9.720 1.00 35.50 98 THR A C 1
ATOM 801 O O . THR A 1 98 ? 59.351 17.917 9.140 1.00 35.50 98 THR A O 1
ATOM 804 N N . ASN A 1 99 ? 58.964 15.710 9.057 1.00 36.16 99 ASN A N 1
ATOM 805 C CA . ASN A 1 99 ? 58.609 15.643 7.645 1.00 36.16 99 ASN A CA 1
ATOM 806 C C . ASN A 1 99 ? 57.177 16.147 7.442 1.00 36.16 99 ASN A C 1
ATOM 808 O O . ASN A 1 99 ? 56.208 15.509 7.849 1.00 36.16 99 ASN A O 1
ATOM 812 N N . ASN A 1 100 ? 57.066 17.268 6.739 1.00 43.53 100 ASN A N 1
ATOM 813 C CA . ASN A 1 100 ? 55.824 17.844 6.256 1.00 43.53 100 ASN A CA 1
ATOM 814 C C . ASN A 1 100 ? 55.319 17.013 5.055 1.00 43.53 100 ASN A C 1
ATOM 816 O O . ASN A 1 100 ? 55.719 17.238 3.913 1.00 43.53 100 ASN A O 1
ATOM 820 N N . ARG A 1 101 ? 54.495 15.983 5.301 1.00 39.72 101 ARG A N 1
ATOM 821 C CA . ARG A 1 101 ? 53.839 15.183 4.249 1.00 39.72 101 ARG A CA 1
ATOM 822 C C . ARG A 1 101 ? 52.328 15.418 4.244 1.00 39.72 101 ARG A C 1
ATOM 824 O O . ARG A 1 101 ? 51.591 14.823 5.015 1.00 39.72 101 ARG A O 1
ATOM 831 N N . GLY A 1 102 ? 51.901 16.244 3.289 1.00 42.28 102 GLY A N 1
ATOM 832 C CA . GLY A 1 102 ? 50.703 16.056 2.467 1.00 42.28 102 GLY A CA 1
ATOM 833 C C . GLY A 1 102 ? 49.400 15.683 3.173 1.00 42.28 102 GLY A C 1
ATOM 834 O O . GLY A 1 102 ? 48.993 14.520 3.147 1.00 42.28 102 GLY A O 1
ATOM 835 N N . ARG A 1 103 ? 48.657 16.696 3.636 1.00 40.94 103 ARG A N 1
ATOM 836 C CA . ARG A 1 103 ? 47.199 16.595 3.786 1.00 40.94 103 ARG A CA 1
ATOM 837 C C . ARG A 1 103 ? 46.580 16.412 2.398 1.00 40.94 103 ARG A C 1
ATOM 839 O O . ARG A 1 103 ? 46.317 17.369 1.677 1.00 40.94 103 ARG A O 1
ATOM 846 N N . LYS A 1 104 ? 46.397 15.151 2.001 1.00 44.31 104 LYS A N 1
ATOM 847 C CA . LYS A 1 104 ? 45.560 14.775 0.862 1.00 44.31 104 LYS A CA 1
ATOM 848 C C . LYS A 1 104 ? 44.143 15.263 1.144 1.00 44.31 104 LYS A C 1
ATOM 850 O O . LYS A 1 104 ? 43.572 14.930 2.177 1.00 44.31 104 LYS A O 1
ATOM 855 N N . TYR A 1 105 ? 43.623 16.047 0.205 1.00 42.88 105 TYR A N 1
ATOM 856 C CA . TYR A 1 105 ? 42.238 16.473 0.076 1.00 42.88 105 TYR A CA 1
ATOM 857 C C . TYR A 1 105 ? 41.261 15.464 0.685 1.00 42.88 105 TYR A C 1
ATOM 859 O O . TYR A 1 105 ? 41.123 14.339 0.197 1.00 42.88 105 TYR A O 1
ATOM 867 N N . SER A 1 106 ? 40.579 15.902 1.746 1.00 43.34 106 SER A N 1
ATOM 868 C CA . SER A 1 106 ? 39.335 15.302 2.209 1.00 43.34 106 SER A CA 1
ATOM 869 C C . SER A 1 106 ? 38.452 15.086 0.982 1.00 43.34 106 SER A C 1
ATOM 871 O O . SER A 1 106 ? 38.150 16.034 0.250 1.00 43.34 106 SER A O 1
ATOM 873 N N . ARG A 1 107 ? 38.143 13.818 0.682 1.00 48.03 107 ARG A N 1
ATOM 874 C CA . ARG A 1 107 ? 37.256 13.430 -0.415 1.00 48.03 107 ARG A CA 1
ATOM 875 C C . ARG A 1 107 ? 35.925 14.133 -0.168 1.00 48.03 107 ARG A C 1
ATOM 877 O O . ARG A 1 107 ? 35.137 13.650 0.640 1.00 48.03 107 ARG A O 1
ATOM 884 N N . LYS A 1 108 ? 35.697 15.267 -0.846 1.00 51.22 108 LYS A N 1
ATOM 885 C CA . LYS A 1 108 ? 34.392 15.932 -0.931 1.00 51.22 108 LYS A CA 1
ATOM 886 C C . LYS A 1 108 ? 33.360 14.832 -1.154 1.00 51.22 108 LYS A C 1
ATOM 888 O O . LYS A 1 108 ? 33.443 14.116 -2.155 1.00 51.22 108 LYS A O 1
ATOM 893 N N . GLY A 1 109 ? 32.481 14.639 -0.170 1.00 50.09 109 GLY A N 1
ATOM 894 C CA . GLY A 1 109 ? 31.459 13.603 -0.210 1.00 50.09 109 GLY A CA 1
ATOM 895 C C . GLY A 1 109 ? 30.732 13.707 -1.540 1.00 50.09 109 GLY A C 1
ATOM 896 O O . GLY A 1 109 ? 30.245 14.782 -1.889 1.00 50.09 109 GLY A O 1
ATOM 897 N N . ARG A 1 110 ? 30.740 12.622 -2.321 1.00 54.88 110 ARG A N 1
ATOM 898 C CA . ARG A 1 110 ? 29.998 12.555 -3.580 1.00 54.88 110 ARG A CA 1
ATOM 899 C C . ARG A 1 110 ? 28.539 12.861 -3.244 1.00 54.88 110 ARG A C 1
ATOM 901 O O . ARG A 1 110 ? 27.875 12.033 -2.621 1.00 54.88 110 ARG A O 1
ATOM 908 N N . ARG A 1 111 ? 28.075 14.068 -3.588 1.00 53.75 111 ARG A N 1
ATOM 909 C CA . ARG A 1 111 ? 26.654 14.418 -3.526 1.00 53.75 111 ARG A CA 1
ATOM 910 C C . ARG A 1 111 ? 25.926 13.376 -4.368 1.00 53.75 111 ARG A C 1
ATOM 912 O O . ARG A 1 111 ? 26.368 13.059 -5.472 1.00 53.75 111 ARG A O 1
ATOM 919 N N . LYS A 1 112 ? 24.897 12.763 -3.792 1.00 54.72 112 LYS A N 1
ATOM 920 C CA . LYS A 1 112 ? 24.157 11.698 -4.463 1.00 54.72 112 LYS A CA 1
ATOM 921 C C . LYS A 1 112 ? 23.433 12.267 -5.670 1.00 54.72 112 LYS A C 1
ATOM 923 O O . LYS A 1 112 ? 22.902 13.372 -5.605 1.00 54.72 112 LYS A O 1
ATOM 928 N N . LEU A 1 113 ? 23.420 11.484 -6.739 1.00 67.75 113 LEU A N 1
ATOM 929 C CA . LEU A 1 113 ? 22.610 11.759 -7.913 1.00 67.75 113 LEU A CA 1
ATOM 930 C C . LEU A 1 113 ? 21.130 11.655 -7.517 1.00 67.75 113 LEU A C 1
ATOM 932 O O . LEU A 1 113 ? 20.754 10.783 -6.729 1.00 67.75 113 LEU A O 1
ATOM 936 N N . HIS A 1 114 ? 20.312 12.575 -8.022 1.00 72.06 114 HIS A N 1
ATOM 937 C CA . HIS A 1 114 ? 18.860 12.534 -7.867 1.00 72.06 114 HIS A CA 1
ATOM 938 C C . HIS A 1 114 ? 18.300 11.235 -8.469 1.00 72.06 114 HIS A C 1
ATOM 940 O O . HIS A 1 114 ? 18.853 10.724 -9.441 1.00 72.06 114 HIS A O 1
ATOM 946 N N . SER A 1 115 ? 17.206 10.696 -7.922 1.00 72.75 115 SER A N 1
ATOM 947 C CA . SER A 1 115 ? 16.652 9.402 -8.358 1.00 72.75 115 SER A CA 1
ATOM 948 C C . SER A 1 115 ? 16.268 9.379 -9.839 1.00 72.75 115 SER A C 1
ATOM 950 O O . SER A 1 115 ? 16.423 8.349 -10.485 1.00 72.75 115 SER A O 1
ATOM 952 N N . SER A 1 116 ? 15.849 10.514 -10.408 1.00 74.56 116 SER A N 1
ATOM 953 C CA . SER A 1 116 ? 15.565 10.633 -11.845 1.00 74.56 116 SER A CA 1
ATOM 954 C C . SER A 1 116 ? 16.790 10.381 -12.732 1.00 74.56 116 SER A C 1
ATOM 956 O O . SER A 1 116 ? 16.648 9.827 -13.817 1.00 74.56 116 SER A O 1
ATOM 958 N N . LEU A 1 117 ? 18.000 10.709 -12.261 1.00 79.44 117 LEU A N 1
ATOM 959 C CA . LEU A 1 117 ? 19.250 10.482 -13.000 1.00 79.44 117 LEU A CA 1
ATOM 960 C C . LEU A 1 117 ? 19.605 8.988 -13.110 1.00 79.44 117 LEU A C 1
ATOM 962 O O . LEU A 1 117 ? 20.540 8.617 -13.806 1.00 79.44 117 LEU A O 1
ATOM 966 N N . MET A 1 118 ? 18.855 8.112 -12.431 1.00 78.19 118 MET A N 1
ATOM 967 C CA . MET A 1 118 ? 18.955 6.659 -12.604 1.00 78.19 118 MET A CA 1
ATOM 968 C C . MET A 1 118 ? 18.207 6.156 -13.847 1.00 78.19 118 MET A C 1
ATOM 970 O O . MET A 1 118 ? 18.369 4.991 -14.209 1.00 78.19 118 MET A O 1
ATOM 974 N N . TYR A 1 119 ? 17.351 6.989 -14.447 1.00 84.88 119 TYR A N 1
ATOM 975 C CA . TYR A 1 119 ? 16.515 6.641 -15.605 1.00 84.88 119 TYR A CA 1
ATOM 976 C C . TYR A 1 119 ? 16.722 7.601 -16.787 1.00 84.88 119 TYR A C 1
ATOM 978 O O . TYR A 1 119 ? 16.298 7.305 -17.905 1.00 84.88 119 TYR A O 1
ATOM 986 N N . MET A 1 120 ? 17.395 8.728 -16.551 1.00 85.56 120 MET A N 1
ATOM 987 C CA . MET A 1 120 ? 17.794 9.718 -17.547 1.00 85.56 120 MET A CA 1
ATOM 988 C C . MET A 1 120 ? 19.283 10.024 -17.422 1.00 85.56 120 MET A C 1
ATOM 990 O O . MET A 1 120 ? 19.785 10.230 -16.322 1.00 85.56 120 MET A O 1
ATOM 994 N N . GLU A 1 121 ? 19.969 10.067 -18.563 1.00 84.44 121 GLU A N 1
ATOM 995 C CA . GLU A 1 121 ? 21.404 10.370 -18.641 1.00 84.44 121 GLU A CA 1
ATOM 996 C C . GLU A 1 121 ? 21.687 11.840 -18.298 1.00 84.44 121 GLU A C 1
ATOM 998 O O . GLU A 1 121 ? 22.679 12.139 -17.635 1.00 84.44 121 GLU A O 1
ATOM 1003 N N . GLU A 1 122 ? 20.785 12.742 -18.694 1.00 87.81 122 GLU A N 1
ATOM 1004 C CA . GLU A 1 122 ? 20.909 14.191 -18.527 1.00 87.81 122 GLU A CA 1
ATOM 1005 C C . GLU A 1 122 ? 19.574 14.789 -18.046 1.00 87.81 122 GLU A C 1
ATOM 1007 O O . GLU A 1 122 ? 18.521 14.239 -18.378 1.00 87.81 122 GLU A O 1
ATOM 1012 N N . PRO A 1 123 ? 19.582 15.873 -17.243 1.00 91.25 123 PRO A N 1
ATOM 1013 C CA . PRO A 1 123 ? 18.374 16.628 -16.905 1.00 91.25 123 PRO A CA 1
ATOM 1014 C C . PRO A 1 123 ? 17.643 17.141 -18.153 1.00 91.25 123 PRO A C 1
ATOM 1016 O O . PRO A 1 123 ? 18.264 17.398 -19.181 1.00 91.25 123 PRO A O 1
ATOM 1019 N N . LEU A 1 124 ? 16.326 17.333 -18.052 1.00 93.81 124 LEU A N 1
ATOM 1020 C CA . LEU A 1 124 ? 15.548 17.948 -19.127 1.00 93.81 124 LEU A CA 1
ATOM 1021 C C . LEU A 1 124 ? 15.892 19.439 -19.204 1.00 93.81 124 LEU A C 1
ATOM 1023 O O . LEU A 1 124 ? 15.846 20.111 -18.181 1.00 93.81 124 LEU A O 1
ATOM 1027 N N . MET A 1 125 ? 16.210 19.985 -20.372 1.00 95.56 125 MET A N 1
ATOM 1028 C CA . MET A 1 125 ? 16.408 21.436 -20.493 1.00 95.56 125 MET A CA 1
ATOM 1029 C C . MET A 1 125 ? 15.073 22.179 -20.455 1.00 95.56 125 MET A C 1
ATOM 1031 O O . MET A 1 125 ? 14.102 21.697 -21.032 1.00 95.56 125 MET A O 1
ATOM 1035 N N . CYS A 1 126 ? 15.030 23.358 -19.831 1.00 95.12 126 CYS A N 1
ATOM 1036 C CA . CYS A 1 126 ? 13.910 24.284 -20.005 1.00 95.12 126 CYS A CA 1
ATOM 1037 C C . CYS A 1 126 ? 13.870 24.863 -21.431 1.00 95.12 126 CYS A C 1
ATOM 1039 O O . CYS A 1 126 ? 14.849 24.782 -22.184 1.00 95.12 126 CYS A O 1
ATOM 1041 N N . GLN A 1 127 ? 12.745 25.476 -21.800 1.00 94.44 127 GLN A N 1
ATOM 1042 C CA . GLN A 1 127 ? 12.493 25.995 -23.141 1.00 94.44 127 GLN A CA 1
ATOM 1043 C C . GLN A 1 127 ? 13.556 27.005 -23.576 1.00 94.44 127 GLN A C 1
ATOM 1045 O O . GLN A 1 127 ? 14.012 26.948 -24.717 1.00 94.44 127 GLN A O 1
ATOM 1050 N N . PHE A 1 128 ? 13.993 27.902 -22.691 1.00 93.19 128 PHE A N 1
ATOM 1051 C CA . PHE A 1 128 ? 15.028 28.881 -23.016 1.00 93.19 128 PHE A CA 1
ATOM 1052 C C . PHE A 1 128 ? 16.391 28.244 -23.263 1.00 93.19 128 PHE A C 1
ATOM 1054 O O . PHE A 1 128 ? 17.085 28.620 -24.208 1.00 93.19 128 PHE A O 1
ATOM 1061 N N . LEU A 1 129 ? 16.797 27.287 -22.422 1.00 92.31 129 LEU A N 1
ATOM 1062 C CA . LEU A 1 129 ? 18.071 26.594 -22.600 1.00 92.31 129 LEU A CA 1
ATOM 1063 C C . LEU A 1 129 ? 18.084 25.804 -23.899 1.00 92.31 129 LEU A C 1
ATOM 1065 O O . LEU A 1 129 ? 19.045 25.909 -24.661 1.00 92.31 129 LEU A O 1
ATOM 1069 N N . PHE A 1 130 ? 16.992 25.092 -24.167 1.00 95.94 130 PHE A N 1
ATOM 1070 C CA . PHE A 1 130 ? 16.793 24.378 -25.415 1.00 95.94 130 PHE A CA 1
ATOM 1071 C C . PHE A 1 130 ? 16.856 25.333 -26.615 1.00 95.94 130 PHE A C 1
ATOM 1073 O O . PHE A 1 130 ? 17.611 25.091 -27.554 1.00 95.94 130 PHE A O 1
ATOM 1080 N N . ALA A 1 131 ? 16.145 26.465 -26.560 1.00 93.81 131 ALA A N 1
ATOM 1081 C CA . ALA A 1 131 ? 16.169 27.471 -27.619 1.00 93.81 131 ALA A CA 1
ATOM 1082 C C . ALA A 1 131 ? 17.575 28.047 -27.842 1.00 93.81 131 ALA A C 1
ATOM 1084 O O . ALA A 1 131 ? 18.015 28.204 -28.980 1.00 93.81 131 ALA A O 1
ATOM 1085 N N . LYS A 1 132 ? 18.320 28.306 -26.762 1.00 93.81 132 LYS A N 1
ATOM 1086 C CA . LYS A 1 132 ? 19.700 28.798 -26.817 1.00 93.81 132 LYS A CA 1
ATOM 1087 C C . LYS A 1 132 ? 20.658 27.768 -27.412 1.00 93.81 132 LYS A C 1
ATOM 1089 O O . LYS A 1 132 ? 21.589 28.152 -28.115 1.00 93.81 132 LYS A O 1
ATOM 1094 N N . GLU A 1 133 ? 20.475 26.484 -27.119 1.00 95.44 133 GLU A N 1
ATOM 1095 C CA . GLU A 1 133 ? 21.265 25.415 -27.730 1.00 95.44 133 GLU A CA 1
ATOM 1096 C C . GLU A 1 133 ? 20.932 25.260 -29.217 1.00 95.44 133 GLU A C 1
ATOM 1098 O O . GLU A 1 133 ? 21.847 25.250 -30.037 1.00 95.44 133 GLU A O 1
ATOM 1103 N N . LYS A 1 134 ? 19.646 25.269 -29.589 1.00 96.00 134 LYS A N 1
ATOM 1104 C CA . LYS A 1 134 ? 19.221 25.211 -30.994 1.00 96.00 134 LYS A CA 1
ATOM 1105 C C . LYS A 1 134 ? 19.676 26.406 -31.818 1.00 96.00 134 LYS A C 1
ATOM 1107 O O . LYS A 1 134 ? 20.112 26.213 -32.950 1.00 96.00 134 LYS A O 1
ATOM 1112 N N . GLN A 1 135 ? 19.665 27.611 -31.254 1.00 92.81 135 GLN A N 1
ATOM 1113 C CA . GLN A 1 135 ? 20.226 28.772 -31.940 1.00 92.81 135 GLN A CA 1
ATOM 1114 C C . GLN A 1 135 ? 21.741 28.622 -32.139 1.00 92.81 135 GLN A C 1
ATOM 1116 O O . GLN A 1 135 ? 22.230 28.877 -33.231 1.00 92.81 135 GLN A O 1
ATOM 1121 N N . LYS A 1 136 ? 22.485 28.125 -31.139 1.00 94.62 136 LYS A N 1
ATOM 1122 C CA . LYS A 1 136 ? 23.928 27.855 -31.291 1.00 94.62 136 LYS A CA 1
ATOM 1123 C C . LYS A 1 136 ? 24.224 26.793 -32.350 1.00 94.62 136 LYS A C 1
ATOM 1125 O O . LYS A 1 136 ? 25.193 26.943 -33.086 1.00 94.62 136 LYS A O 1
ATOM 1130 N N . GLU A 1 137 ? 23.423 25.729 -32.419 1.00 95.44 137 GLU A N 1
ATOM 1131 C CA . GLU A 1 137 ? 23.532 24.711 -33.472 1.00 95.44 137 GLU A CA 1
ATOM 1132 C C . GLU A 1 137 ? 23.270 25.322 -34.858 1.00 95.44 137 GLU A C 1
ATOM 1134 O O . GLU A 1 137 ? 24.031 25.071 -35.793 1.00 95.44 137 GLU A O 1
ATOM 1139 N N . ALA A 1 138 ? 22.232 26.156 -34.990 1.00 93.81 138 ALA A N 1
ATOM 1140 C CA . ALA A 1 138 ? 21.907 26.849 -36.236 1.00 93.81 138 ALA A CA 1
ATOM 1141 C C . ALA A 1 138 ? 23.019 27.820 -36.661 1.00 93.81 138 ALA A C 1
ATOM 1143 O O . ALA A 1 138 ? 23.421 27.821 -37.827 1.00 93.81 138 ALA A O 1
ATOM 1144 N N . ASP A 1 139 ? 23.565 28.586 -35.714 1.00 92.62 139 ASP A N 1
ATOM 1145 C CA . ASP A 1 139 ? 24.697 29.481 -35.937 1.00 92.62 139 ASP A CA 1
ATOM 1146 C C . ASP A 1 139 ? 25.932 28.681 -36.382 1.00 92.62 139 ASP A C 1
ATOM 1148 O O . ASP A 1 139 ? 26.585 29.039 -37.361 1.00 92.62 139 ASP A O 1
ATOM 1152 N N . GLN A 1 140 ? 26.235 27.555 -35.723 1.00 95.81 140 GLN A N 1
ATOM 1153 C CA . GLN A 1 140 ? 27.368 26.702 -36.087 1.00 95.81 140 GLN A CA 1
ATOM 1154 C C . GLN A 1 140 ? 27.229 26.143 -37.509 1.00 95.81 140 GLN A C 1
ATOM 1156 O O . GLN A 1 140 ? 28.171 26.241 -38.294 1.00 95.81 140 GLN A O 1
ATOM 1161 N N . LEU A 1 141 ? 26.059 25.605 -37.866 1.00 95.50 141 LEU A N 1
ATOM 1162 C CA . LEU A 1 141 ? 25.790 25.102 -39.218 1.00 95.50 141 LEU A CA 1
ATOM 1163 C C . LEU A 1 141 ? 25.875 26.212 -40.272 1.00 95.50 141 LEU A C 1
ATOM 1165 O O . LEU A 1 141 ? 26.313 25.977 -41.399 1.00 95.50 141 LEU A O 1
ATOM 1169 N N . PHE A 1 142 ? 25.462 27.425 -39.911 1.00 94.94 142 PHE A N 1
ATOM 1170 C CA . PHE A 1 142 ? 25.569 28.590 -40.775 1.00 94.94 142 PHE A CA 1
ATOM 1171 C C . PHE A 1 142 ? 27.033 28.963 -41.051 1.00 94.94 142 PHE A C 1
ATOM 1173 O O . PHE A 1 142 ? 27.395 29.159 -42.212 1.00 94.94 142 PHE A O 1
ATOM 1180 N N . TYR A 1 143 ? 27.888 28.993 -40.024 1.00 93.62 143 TYR A N 1
ATOM 1181 C CA . TYR A 1 143 ? 29.321 29.254 -40.196 1.00 93.62 143 TYR A CA 1
ATOM 1182 C C . TYR A 1 143 ? 30.038 28.125 -40.946 1.00 93.62 143 TYR A C 1
ATOM 1184 O O . TYR A 1 143 ? 30.787 28.410 -41.874 1.00 93.62 143 TYR A O 1
ATOM 1192 N N . GLU A 1 144 ? 29.744 26.855 -40.645 1.00 95.44 144 GLU A N 1
ATOM 1193 C CA . GLU A 1 144 ? 30.305 25.711 -41.384 1.00 95.44 144 GLU A CA 1
ATOM 1194 C C . GLU A 1 144 ? 29.946 25.760 -42.877 1.00 95.44 144 GLU A C 1
ATOM 1196 O O . GLU A 1 144 ? 30.741 25.366 -43.729 1.00 95.44 144 GLU A O 1
ATOM 1201 N N . LYS A 1 145 ? 28.761 26.280 -43.216 1.00 95.06 145 LYS A N 1
ATOM 1202 C CA . LYS A 1 145 ? 28.358 26.491 -44.607 1.00 95.06 145 LYS A CA 1
ATOM 1203 C C . LYS A 1 145 ? 29.118 27.640 -45.270 1.00 95.06 145 LYS A C 1
ATOM 1205 O O . LYS A 1 145 ? 29.476 27.515 -46.436 1.00 95.06 145 LYS A O 1
ATOM 1210 N N . ILE A 1 146 ? 29.373 28.735 -44.549 1.00 93.75 146 ILE A N 1
ATOM 1211 C CA . ILE A 1 146 ? 30.214 29.830 -45.054 1.00 93.75 146 ILE A CA 1
ATOM 1212 C C . ILE A 1 146 ? 31.625 29.318 -45.345 1.00 93.75 146 ILE A C 1
ATOM 1214 O O . ILE A 1 146 ? 32.146 29.614 -46.417 1.00 93.75 146 ILE A O 1
ATOM 1218 N N . ASP A 1 147 ? 32.202 28.527 -44.442 1.00 94.06 147 ASP A N 1
ATOM 1219 C CA . ASP A 1 147 ? 33.541 27.962 -44.616 1.00 94.06 147 ASP A CA 1
ATOM 1220 C C . ASP A 1 147 ? 33.587 27.012 -45.826 1.00 94.06 147 ASP A C 1
ATOM 1222 O O . ASP A 1 147 ? 34.468 27.136 -46.671 1.00 94.06 147 ASP A O 1
ATOM 1226 N N . GLN A 1 148 ? 32.585 26.139 -45.998 1.00 94.50 148 GLN A N 1
ATOM 1227 C CA . GLN A 1 148 ? 32.481 25.265 -47.180 1.00 94.50 148 GLN A CA 1
ATOM 1228 C C . GLN A 1 148 ? 32.297 26.039 -48.495 1.00 94.50 148 GLN A C 1
ATOM 1230 O O . GLN A 1 148 ? 32.786 25.608 -49.541 1.00 94.50 148 GLN A O 1
ATOM 1235 N N . ASP A 1 149 ? 31.568 27.156 -48.471 1.00 92.31 149 ASP A N 1
ATOM 1236 C CA . ASP A 1 149 ? 31.384 28.018 -49.641 1.00 92.31 149 ASP A CA 1
ATOM 1237 C C . ASP A 1 149 ? 32.650 28.838 -49.953 1.00 92.31 149 ASP A C 1
ATOM 1239 O O . ASP A 1 149 ? 32.849 29.227 -51.105 1.00 92.31 149 ASP A O 1
ATOM 1243 N N . GLN A 1 150 ? 33.500 29.112 -48.956 1.00 90.06 150 GLN A N 1
ATOM 1244 C CA . GLN A 1 150 ? 34.820 29.717 -49.153 1.00 90.06 150 GLN A CA 1
ATOM 1245 C C . GLN A 1 150 ? 35.811 28.699 -49.723 1.00 90.06 150 GLN A C 1
ATOM 1247 O O . GLN A 1 150 ? 36.403 28.977 -50.760 1.00 90.06 150 GLN A O 1
ATOM 1252 N N . GLU A 1 151 ? 35.898 27.497 -49.143 1.00 92.44 151 GLU A N 1
ATOM 1253 C CA . GLU A 1 151 ? 36.779 26.425 -49.638 1.00 92.44 151 GLU A CA 1
ATOM 1254 C C . GLU A 1 151 ? 36.495 26.088 -51.112 1.00 92.44 151 GLU A C 1
ATOM 1256 O O . GLU A 1 151 ? 37.418 25.969 -51.911 1.00 92.44 151 GLU A O 1
ATOM 1261 N N . LYS A 1 152 ? 35.219 26.033 -51.521 1.00 90.25 152 LYS A N 1
ATOM 1262 C CA . LYS A 1 152 ? 34.856 25.808 -52.933 1.00 90.25 152 LYS A CA 1
ATOM 1263 C C . LYS A 1 152 ? 35.274 26.942 -53.868 1.00 90.25 152 LYS A C 1
ATOM 1265 O O . LYS A 1 152 ? 35.597 26.682 -55.019 1.00 90.25 152 LYS A O 1
ATOM 1270 N N . LYS A 1 153 ? 35.237 28.194 -53.404 1.00 86.94 153 LYS A N 1
ATOM 1271 C CA . LYS A 1 153 ? 35.669 29.339 -54.221 1.00 86.94 153 LYS A CA 1
ATOM 1272 C C . LYS A 1 153 ? 37.176 29.356 -54.418 1.00 86.94 153 LYS A C 1
ATOM 1274 O O . LYS A 1 153 ? 37.620 29.767 -55.486 1.00 86.94 153 LYS A O 1
ATOM 1279 N N . ASP A 1 154 ? 37.920 28.916 -53.411 1.00 81.69 154 ASP A N 1
ATOM 1280 C CA . ASP A 1 154 ? 39.373 28.815 -53.489 1.00 81.69 154 ASP A CA 1
ATOM 1281 C C . ASP A 1 154 ? 39.787 27.670 -54.435 1.00 81.69 154 ASP A C 1
ATOM 1283 O O . ASP A 1 154 ? 40.688 27.859 -55.251 1.00 81.69 154 ASP A O 1
ATOM 1287 N N . ASP A 1 155 ? 39.069 26.538 -54.427 1.00 80.06 155 ASP A N 1
ATOM 1288 C CA . ASP A 1 155 ? 39.295 25.429 -55.373 1.00 80.06 155 ASP A CA 1
ATOM 1289 C C . ASP A 1 155 ? 38.970 25.816 -56.835 1.00 80.06 155 ASP A C 1
ATOM 1291 O O . ASP A 1 155 ? 39.708 25.453 -57.752 1.00 80.06 155 ASP A O 1
ATOM 1295 N N . ASP A 1 156 ? 37.911 26.601 -57.073 1.00 74.06 156 ASP A N 1
ATOM 1296 C CA . ASP A 1 156 ? 37.548 27.077 -58.420 1.00 74.06 156 ASP A CA 1
ATOM 1297 C C . ASP A 1 156 ? 38.509 28.167 -58.954 1.00 74.06 156 ASP A C 1
ATOM 1299 O O . ASP A 1 156 ? 38.549 28.430 -60.162 1.00 74.06 156 ASP A O 1
ATOM 1303 N N . GLN A 1 157 ? 39.297 28.819 -58.087 1.00 66.06 157 GLN A N 1
ATOM 1304 C CA . GLN A 1 157 ? 40.242 29.865 -58.494 1.00 66.06 157 GLN A CA 1
ATOM 1305 C C . GLN A 1 157 ? 41.568 29.318 -59.046 1.00 66.06 157 GLN A C 1
ATOM 1307 O O . GLN A 1 157 ? 42.178 29.987 -59.884 1.00 66.06 157 GLN A O 1
ATOM 1312 N N . ASP A 1 158 ? 41.977 28.100 -58.679 1.00 58.59 158 ASP A N 1
ATOM 1313 C CA . ASP A 1 158 ? 43.240 27.502 -59.148 1.00 58.59 158 ASP A CA 1
ATOM 1314 C C . ASP A 1 158 ? 43.143 26.852 -60.551 1.00 58.59 158 ASP A C 1
ATOM 1316 O O . ASP A 1 158 ? 44.160 26.692 -61.237 1.00 58.59 158 ASP A O 1
ATOM 1320 N N . ASP A 1 159 ? 41.933 26.571 -61.053 1.00 57.34 159 ASP A N 1
ATOM 1321 C CA . ASP A 1 159 ? 41.716 25.921 -62.363 1.00 57.34 159 ASP A CA 1
ATOM 1322 C C . ASP A 1 159 ? 41.594 26.906 -63.553 1.00 57.34 159 ASP A C 1
ATOM 1324 O O . ASP A 1 159 ? 41.414 26.504 -64.705 1.00 57.34 159 ASP A O 1
ATOM 1328 N N . THR A 1 160 ? 41.762 28.217 -63.326 1.00 57.38 160 THR A N 1
ATOM 1329 C CA . THR A 1 160 ? 41.764 29.239 -64.402 1.00 57.38 160 THR A CA 1
ATOM 1330 C C . THR A 1 160 ? 43.143 29.524 -65.014 1.00 57.38 160 THR A C 1
ATOM 1332 O O . THR A 1 160 ? 43.287 30.412 -65.855 1.00 57.38 160 THR A O 1
ATOM 1335 N N . SER A 1 161 ? 44.167 28.735 -64.676 1.00 53.97 161 SER A N 1
ATOM 1336 C CA . SER A 1 161 ? 45.535 28.900 -65.196 1.00 53.97 161 SER A CA 1
ATOM 1337 C C . SER A 1 161 ? 45.806 28.258 -66.569 1.00 53.97 161 SER A C 1
ATOM 1339 O O . SER A 1 161 ? 46.940 28.308 -67.044 1.00 53.97 161 SER A O 1
ATOM 1341 N N . ASN A 1 162 ? 44.795 27.720 -67.266 1.00 55.03 162 ASN A N 1
ATOM 1342 C CA . ASN A 1 162 ? 44.969 27.156 -68.611 1.00 55.03 162 ASN A CA 1
ATOM 1343 C C . ASN A 1 162 ? 44.145 27.915 -69.668 1.00 55.03 162 ASN A C 1
ATOM 1345 O O . ASN A 1 162 ? 43.110 27.453 -70.148 1.00 55.03 162 ASN A O 1
ATOM 1349 N N . VAL A 1 163 ? 44.621 29.114 -70.015 1.00 50.31 163 VAL A N 1
ATOM 1350 C CA . VAL A 1 163 ? 44.155 29.904 -71.164 1.00 50.31 163 VAL A CA 1
ATOM 1351 C C . VAL A 1 163 ? 44.826 29.359 -72.434 1.00 50.31 163 VAL A C 1
ATOM 1353 O O . VAL A 1 163 ? 46.049 29.458 -72.543 1.00 50.31 163 VAL A O 1
ATOM 1356 N N . PRO A 1 164 ? 44.088 28.817 -73.420 1.00 51.69 164 PRO A N 1
ATOM 1357 C CA . PRO A 1 164 ? 44.635 28.631 -74.754 1.00 51.69 164 PRO A CA 1
ATOM 1358 C C . PRO A 1 164 ? 44.720 29.997 -75.448 1.00 51.69 164 PRO A C 1
ATOM 1360 O O . PRO A 1 164 ? 43.725 30.719 -75.536 1.00 51.69 164 PRO A O 1
ATOM 1363 N N . GLU A 1 165 ? 45.912 30.352 -75.932 1.00 56.38 165 GLU A N 1
ATOM 1364 C CA . GLU A 1 165 ? 46.125 31.465 -76.862 1.00 56.38 165 GLU A CA 1
ATOM 1365 C C . GLU A 1 165 ? 45.143 31.342 -78.038 1.00 56.38 165 GLU A C 1
ATOM 1367 O O . GLU A 1 165 ? 45.244 30.422 -78.850 1.00 56.38 165 GLU A O 1
ATOM 1372 N N . VAL A 1 166 ? 44.188 32.268 -78.136 1.00 50.59 166 VAL A N 1
ATOM 1373 C CA . VAL A 1 166 ? 43.378 32.453 -79.341 1.00 50.59 166 VAL A CA 1
ATOM 1374 C C . VAL A 1 166 ? 43.556 33.884 -79.810 1.00 50.59 166 VAL A C 1
ATOM 1376 O O . VAL A 1 166 ? 43.328 34.851 -79.084 1.00 50.59 166 VAL A O 1
ATOM 1379 N N . GLU A 1 167 ? 44.034 33.960 -81.043 1.00 44.91 167 GLU A N 1
ATOM 1380 C CA . GLU A 1 167 ? 44.442 35.146 -81.761 1.00 44.91 167 GLU A CA 1
ATOM 1381 C C . GLU A 1 167 ? 43.329 36.192 -81.897 1.00 44.91 167 GLU A C 1
ATOM 1383 O O . GLU A 1 167 ? 42.137 35.915 -82.032 1.00 44.91 167 GLU A O 1
ATOM 1388 N N . SER A 1 168 ? 43.809 37.428 -81.910 1.00 50.25 168 SER A N 1
ATOM 1389 C CA . SER A 1 168 ? 43.161 38.667 -82.312 1.00 50.25 168 SER A CA 1
ATOM 1390 C C . SER A 1 168 ? 42.117 38.545 -83.426 1.00 50.25 168 SER A C 1
ATOM 1392 O O . SER A 1 168 ? 42.440 38.143 -84.544 1.00 50.25 168 SER A O 1
ATOM 1394 N N . ASN A 1 169 ? 40.932 39.114 -83.194 1.00 44.03 169 ASN A N 1
ATOM 1395 C CA . ASN A 1 169 ? 40.229 39.822 -84.259 1.00 44.03 169 ASN A CA 1
ATOM 1396 C C . ASN A 1 169 ? 39.470 41.032 -83.694 1.00 44.03 169 ASN A C 1
ATOM 1398 O O . ASN A 1 169 ? 38.400 40.913 -83.102 1.00 44.03 169 ASN A O 1
ATOM 1402 N N . ILE A 1 170 ? 40.089 42.205 -83.838 1.00 48.97 170 ILE A N 1
ATOM 1403 C CA . ILE A 1 170 ? 39.510 43.511 -83.526 1.00 48.97 170 ILE A CA 1
ATOM 1404 C C . ILE A 1 170 ? 38.702 43.936 -84.749 1.00 48.97 170 ILE A C 1
ATOM 1406 O O . ILE A 1 170 ? 39.279 44.245 -85.791 1.00 48.97 170 ILE A O 1
ATOM 1410 N N . GLN A 1 171 ? 37.381 44.004 -84.611 1.00 45.06 171 GLN A N 1
ATOM 1411 C CA . GLN A 1 171 ? 36.526 44.705 -85.559 1.00 45.06 171 GLN A CA 1
ATOM 1412 C C . GLN A 1 171 ? 35.993 45.957 -84.863 1.00 45.06 171 GLN A C 1
ATOM 1414 O O . GLN A 1 171 ? 35.147 45.889 -83.975 1.00 45.06 171 GLN A O 1
ATOM 1419 N N . MET A 1 172 ? 36.584 47.099 -85.219 1.00 45.75 172 MET A N 1
ATOM 1420 C CA . MET A 1 172 ? 36.093 48.416 -84.832 1.00 45.75 172 MET A CA 1
ATOM 1421 C C . MET A 1 172 ? 34.858 48.757 -85.658 1.00 45.75 172 MET A C 1
ATOM 1423 O O . MET A 1 172 ? 34.913 48.697 -86.885 1.00 45.75 172 MET A O 1
ATOM 1427 N N . ASP A 1 173 ? 33.795 49.180 -84.981 1.00 43.34 173 ASP A N 1
ATOM 1428 C CA . ASP A 1 173 ? 32.655 49.848 -85.600 1.00 43.34 173 ASP A CA 1
ATOM 1429 C C . ASP A 1 173 ? 32.507 51.249 -84.971 1.00 43.34 173 ASP A C 1
ATOM 1431 O O . ASP A 1 173 ? 32.428 51.352 -83.740 1.00 43.34 173 ASP A O 1
ATOM 1435 N N . PRO A 1 174 ? 32.543 52.347 -85.754 1.00 57.41 174 PRO A N 1
ATOM 1436 C CA . PRO A 1 174 ? 32.488 53.702 -85.234 1.00 57.41 174 PRO A CA 1
ATOM 1437 C C . PRO A 1 174 ? 31.107 54.317 -85.476 1.00 57.41 174 PRO A C 1
ATOM 1439 O O . PRO A 1 174 ? 30.797 54.758 -86.584 1.00 57.41 174 PRO A O 1
ATOM 1442 N N . SER A 1 175 ? 30.286 54.461 -84.436 1.00 47.81 175 SER A N 1
ATOM 1443 C CA . SER A 1 175 ? 29.296 55.539 -84.450 1.00 47.81 175 SER A CA 1
ATOM 1444 C C . SER A 1 175 ? 28.659 55.828 -83.105 1.00 47.81 175 SER A C 1
ATOM 1446 O O . SER A 1 175 ? 28.286 54.932 -82.360 1.00 47.81 175 SER A O 1
ATOM 1448 N N . THR A 1 176 ? 28.442 57.125 -82.903 1.00 44.41 176 THR A N 1
ATOM 1449 C CA . THR A 1 176 ? 27.667 57.792 -81.850 1.00 44.41 176 THR A CA 1
ATOM 1450 C C . THR A 1 176 ? 28.339 57.890 -80.484 1.00 44.41 176 THR A C 1
ATOM 1452 O O . THR A 1 176 ? 28.320 56.991 -79.653 1.00 44.41 176 THR A O 1
ATOM 1455 N N . GLY A 1 177 ? 28.955 59.055 -80.277 1.00 51.88 177 GLY A N 1
ATOM 1456 C CA . GLY A 1 177 ? 29.475 59.481 -78.994 1.00 51.88 177 GLY A CA 1
ATOM 1457 C C . GLY A 1 177 ? 28.383 59.924 -78.028 1.00 51.88 177 GLY A C 1
ATOM 1458 O O . GLY A 1 177 ? 27.340 60.420 -78.439 1.00 51.88 177 GLY A O 1
ATOM 1459 N N . LEU A 1 178 ? 28.696 59.763 -76.746 1.00 44.19 178 LEU A N 1
ATOM 1460 C CA . LEU A 1 178 ? 28.565 60.720 -75.645 1.00 44.19 178 LEU A CA 1
ATOM 1461 C C . LEU A 1 178 ? 29.286 60.078 -74.438 1.00 44.19 178 LEU A C 1
ATOM 1463 O O . LEU A 1 178 ? 29.078 58.891 -74.188 1.00 44.19 178 LEU A O 1
ATOM 1467 N N . PRO A 1 179 ? 30.148 60.799 -73.702 1.00 47.66 179 PRO A N 1
ATOM 1468 C CA . PRO A 1 179 ? 30.780 60.266 -72.505 1.00 47.66 179 PRO A CA 1
ATOM 1469 C C . PRO A 1 179 ? 29.819 60.442 -71.325 1.00 47.66 179 PRO A C 1
ATOM 1471 O O . PRO A 1 179 ? 29.590 61.558 -70.867 1.00 47.66 179 PRO A O 1
ATOM 1474 N N . THR A 1 180 ? 29.243 59.350 -70.832 1.00 45.97 180 THR A N 1
ATOM 1475 C CA . THR A 1 180 ? 28.679 59.315 -69.478 1.00 45.97 180 THR A CA 1
ATOM 1476 C C . THR A 1 180 ? 29.666 58.602 -68.574 1.00 45.97 180 THR A C 1
ATOM 1478 O O . THR A 1 180 ? 29.859 57.392 -68.699 1.00 45.97 180 THR A O 1
ATOM 1481 N N . ASP A 1 181 ? 30.281 59.376 -67.681 1.00 51.84 181 ASP A N 1
ATOM 1482 C CA . ASP A 1 181 ? 30.936 58.887 -66.474 1.00 51.84 181 ASP A CA 1
ATOM 1483 C C . ASP A 1 181 ? 29.998 57.914 -65.754 1.00 51.84 181 ASP A C 1
ATOM 1485 O O . ASP A 1 181 ? 28.981 58.307 -65.186 1.00 51.84 181 ASP A O 1
ATOM 1489 N N . ASN A 1 182 ? 30.344 56.631 -65.798 1.00 50.06 182 ASN A N 1
ATOM 1490 C CA . ASN A 1 182 ? 29.741 55.597 -64.973 1.00 50.06 182 ASN A CA 1
ATOM 1491 C C . ASN A 1 182 ? 30.861 54.979 -64.136 1.00 50.06 182 ASN A C 1
ATOM 1493 O O . ASN A 1 182 ? 31.338 53.872 -64.385 1.00 50.06 182 ASN A O 1
ATOM 1497 N N . SER A 1 183 ? 31.283 55.721 -63.116 1.00 50.75 183 SER A N 1
ATOM 1498 C CA . SER A 1 183 ? 31.937 55.176 -61.931 1.00 50.75 183 SER A CA 1
ATOM 1499 C C . SER A 1 183 ? 30.920 54.352 -61.133 1.00 50.75 183 SER A C 1
ATOM 1501 O O . SER A 1 183 ? 30.540 54.687 -60.016 1.00 50.75 183 SER A O 1
ATOM 1503 N N . ASN A 1 184 ? 30.468 53.238 -61.712 1.00 47.09 184 ASN A N 1
ATOM 1504 C CA . ASN A 1 184 ? 29.759 52.204 -60.976 1.00 47.09 184 ASN A CA 1
ATOM 1505 C C . ASN A 1 184 ? 30.811 51.386 -60.216 1.00 47.09 184 ASN A C 1
ATOM 1507 O O . ASN A 1 184 ? 31.179 50.283 -60.619 1.00 47.09 184 ASN A O 1
ATOM 1511 N N . MET A 1 185 ? 31.341 51.964 -59.129 1.00 45.44 185 MET A N 1
ATOM 1512 C CA . MET A 1 185 ? 31.852 51.154 -58.030 1.00 45.44 185 MET A CA 1
ATOM 1513 C C . MET A 1 185 ? 30.664 50.328 -57.547 1.00 45.44 185 MET A C 1
ATOM 1515 O O . MET A 1 185 ? 29.856 50.791 -56.744 1.00 45.44 185 MET A O 1
ATOM 1519 N N . GLN A 1 186 ? 30.544 49.108 -58.069 1.00 49.31 186 GLN A N 1
ATOM 1520 C CA . GLN A 1 186 ? 29.813 48.049 -57.399 1.00 49.31 186 GLN A CA 1
ATOM 1521 C C . GLN A 1 186 ? 30.534 47.811 -56.075 1.00 49.31 186 GLN A C 1
ATOM 1523 O O . GLN A 1 186 ? 31.415 46.964 -55.954 1.00 49.31 186 GLN A O 1
ATOM 1528 N N . SER A 1 187 ? 30.166 48.605 -55.074 1.00 48.81 187 SER A N 1
ATOM 1529 C CA . SER A 1 187 ? 30.184 48.186 -53.691 1.00 48.81 187 SER A CA 1
ATOM 1530 C C . SER A 1 187 ? 29.385 46.889 -53.672 1.00 48.81 187 SER A C 1
ATOM 1532 O O . SER A 1 187 ? 28.157 46.909 -53.637 1.00 48.81 187 SER A O 1
ATOM 1534 N N . THR A 1 188 ? 30.062 45.748 -53.793 1.00 55.69 188 THR A N 1
ATOM 1535 C CA . THR A 1 188 ? 29.542 44.476 -53.306 1.00 55.69 188 THR A CA 1
ATOM 1536 C C . THR A 1 188 ? 29.343 44.683 -51.819 1.00 55.69 188 THR A C 1
ATOM 1538 O O . THR A 1 188 ? 30.244 44.453 -51.016 1.00 55.69 188 THR A O 1
ATOM 1541 N N . GLU A 1 189 ? 28.187 45.254 -51.491 1.00 53.88 189 GLU A N 1
ATOM 1542 C CA . GLU A 1 189 ? 27.647 45.399 -50.163 1.00 53.88 189 GLU A CA 1
ATOM 1543 C C . GLU A 1 189 ? 27.643 43.979 -49.610 1.00 53.88 189 GLU A C 1
ATOM 1545 O O . GLU A 1 189 ? 26.816 43.140 -49.974 1.00 53.88 189 GLU A O 1
ATOM 1550 N N . GLN A 1 190 ? 28.678 43.670 -48.827 1.00 59.06 190 GLN A N 1
ATOM 1551 C CA . GLN A 1 190 ? 28.726 42.508 -47.965 1.00 59.06 190 GLN A CA 1
ATOM 1552 C C . GLN A 1 190 ? 27.582 42.712 -46.976 1.00 59.06 190 GLN A C 1
ATOM 1554 O O . GLN A 1 190 ? 27.791 43.187 -45.864 1.00 59.06 190 GLN A O 1
ATOM 1559 N N . GLN A 1 191 ? 26.352 42.424 -47.412 1.00 61.09 191 GLN A N 1
ATOM 1560 C CA . GLN A 1 191 ? 25.227 42.221 -46.524 1.00 61.09 191 GLN A CA 1
ATOM 1561 C C . GLN A 1 191 ? 25.732 41.202 -45.519 1.00 61.09 191 GLN A C 1
ATOM 1563 O O . GLN A 1 191 ? 25.984 40.049 -45.879 1.00 61.09 191 GLN A O 1
ATOM 1568 N N . GLN A 1 192 ? 26.000 41.671 -44.300 1.00 66.38 192 GLN A N 1
ATOM 1569 C CA . GLN A 1 192 ? 26.357 40.835 -43.171 1.00 66.38 192 GLN A CA 1
ATOM 1570 C C . GLN A 1 192 ? 25.230 39.820 -43.061 1.00 66.38 192 GLN A C 1
ATOM 1572 O O . GLN A 1 192 ? 24.141 40.146 -42.591 1.00 66.38 192 GLN A O 1
ATOM 1577 N N . LYS A 1 193 ? 25.452 38.623 -43.611 1.00 79.44 193 LYS A N 1
ATOM 1578 C CA . LYS A 1 193 ? 24.476 37.548 -43.562 1.00 79.44 193 LYS A CA 1
ATOM 1579 C C . LYS A 1 193 ? 24.392 37.169 -42.091 1.00 79.44 193 LYS A C 1
ATOM 1581 O O . LYS A 1 193 ? 25.269 36.479 -41.579 1.00 79.44 193 LYS A O 1
ATOM 1586 N N . GLN A 1 194 ? 23.406 37.724 -41.398 1.00 83.69 194 GLN A N 1
ATOM 1587 C CA . GLN A 1 194 ? 23.093 37.308 -40.044 1.00 83.69 194 GLN A CA 1
ATOM 1588 C C . GLN A 1 194 ? 22.599 35.860 -40.105 1.00 83.69 194 GLN A C 1
ATOM 1590 O O . GLN A 1 194 ? 21.946 35.484 -41.090 1.00 83.69 194 GLN A O 1
ATOM 1595 N N . PRO A 1 195 ? 22.933 35.036 -39.101 1.00 85.75 195 PRO A N 1
ATOM 1596 C CA . PRO A 1 195 ? 22.408 33.687 -39.031 1.00 85.75 195 PRO A CA 1
ATOM 1597 C C . PRO A 1 195 ? 20.871 33.730 -39.003 1.00 85.75 195 PRO A C 1
ATOM 1599 O O . PRO A 1 195 ? 20.283 34.669 -38.456 1.00 85.75 195 PRO A O 1
ATOM 1602 N N . PRO A 1 196 ? 20.200 32.749 -39.626 1.00 89.94 196 PRO A N 1
ATOM 1603 C CA . PRO A 1 196 ? 18.747 32.687 -39.624 1.00 89.94 196 PRO A CA 1
ATOM 1604 C C . PRO A 1 196 ? 18.226 32.564 -38.184 1.00 89.94 196 PRO A C 1
ATOM 1606 O O . PRO A 1 196 ? 18.619 31.661 -37.445 1.00 89.94 196 PRO A O 1
ATOM 1609 N N . ILE A 1 197 ? 17.338 33.480 -37.789 1.00 93.31 197 ILE A N 1
ATOM 1610 C CA . ILE A 1 197 ? 16.630 33.420 -36.505 1.00 93.31 197 ILE A CA 1
ATOM 1611 C C . ILE A 1 197 ? 15.471 32.434 -36.663 1.00 93.31 197 ILE A C 1
ATOM 1613 O O . ILE A 1 197 ? 14.630 32.607 -37.549 1.00 93.31 197 ILE A O 1
ATOM 1617 N N . ILE A 1 198 ? 15.427 31.405 -35.817 1.00 92.88 198 ILE A N 1
ATOM 1618 C CA . ILE A 1 198 ? 14.319 30.442 -35.796 1.00 92.88 198 ILE A CA 1
ATOM 1619 C C . ILE A 1 198 ? 13.075 31.149 -35.226 1.00 92.88 198 ILE A C 1
ATOM 1621 O O . ILE A 1 198 ? 13.164 31.719 -34.138 1.00 92.88 198 ILE A O 1
ATOM 1625 N N . PRO A 1 199 ? 11.914 31.129 -35.908 1.00 95.44 199 PRO A N 1
ATOM 1626 C CA . PRO A 1 199 ? 10.689 31.733 -35.389 1.00 95.44 199 PRO A CA 1
ATOM 1627 C C . PRO A 1 199 ? 10.262 31.135 -34.037 1.00 95.44 199 PRO A C 1
ATOM 1629 O O . PRO A 1 199 ? 10.244 29.915 -33.869 1.00 95.44 199 PRO A O 1
ATOM 1632 N N . ASP A 1 200 ? 9.817 31.974 -33.096 1.00 91.81 200 ASP A N 1
ATOM 1633 C CA . ASP A 1 200 ? 9.420 31.546 -31.740 1.00 91.81 200 ASP A CA 1
ATOM 1634 C C . ASP A 1 200 ? 8.353 30.439 -31.730 1.00 91.81 200 ASP A C 1
ATOM 1636 O O . ASP A 1 200 ? 8.370 29.543 -30.882 1.00 91.81 200 ASP A O 1
ATOM 1640 N N . SER A 1 201 ? 7.417 30.470 -32.686 1.00 95.19 201 SER A N 1
ATOM 1641 C CA . SER A 1 201 ? 6.381 29.441 -32.823 1.00 95.19 201 SER A CA 1
ATOM 1642 C C . SER A 1 201 ? 6.957 28.074 -33.184 1.00 95.19 201 SER A C 1
ATOM 1644 O O . SER A 1 201 ? 6.497 27.061 -32.660 1.00 95.19 201 SER A O 1
ATOM 1646 N N . GLU A 1 202 ? 7.959 28.051 -34.064 1.00 95.81 202 GLU A N 1
ATOM 1647 C CA . GLU A 1 202 ? 8.653 26.832 -34.482 1.00 95.81 202 GLU A CA 1
ATOM 1648 C C . GLU A 1 202 ? 9.511 26.305 -33.330 1.00 95.81 202 GLU A C 1
ATOM 1650 O O . GLU A 1 202 ? 9.429 25.130 -32.983 1.00 95.81 202 GLU A O 1
ATOM 1655 N N . MET A 1 203 ? 10.227 27.193 -32.633 1.00 94.12 203 MET A N 1
ATOM 1656 C CA . MET A 1 203 ? 11.012 26.830 -31.454 1.00 94.12 203 MET A CA 1
ATOM 1657 C C . MET A 1 203 ? 10.146 26.225 -30.338 1.00 94.12 203 MET A C 1
ATOM 1659 O O . MET A 1 203 ? 10.537 25.246 -29.700 1.00 94.12 203 MET A O 1
ATOM 1663 N N . LYS A 1 204 ? 8.940 26.765 -30.116 1.00 93.69 204 LYS A N 1
ATOM 1664 C CA . LYS A 1 204 ? 7.984 26.219 -29.143 1.00 93.69 204 LYS A CA 1
ATOM 1665 C C . LYS A 1 204 ? 7.506 24.816 -29.525 1.00 93.69 204 LYS A C 1
ATOM 1667 O O . LYS A 1 204 ? 7.393 23.971 -28.641 1.00 93.69 204 LYS A O 1
ATOM 1672 N N . GLN A 1 205 ? 7.244 24.556 -30.807 1.00 96.00 205 GLN A N 1
ATOM 1673 C CA . GLN A 1 205 ? 6.867 23.220 -31.289 1.00 96.00 205 GLN A CA 1
ATOM 1674 C C . GLN A 1 205 ? 8.020 22.224 -31.128 1.00 96.00 205 GLN A C 1
ATOM 1676 O O . GLN A 1 205 ? 7.828 21.166 -30.533 1.00 96.00 205 GLN A O 1
ATOM 1681 N N . LEU A 1 206 ? 9.234 22.602 -31.543 1.00 96.00 206 LEU A N 1
ATOM 1682 C CA . LEU A 1 206 ? 10.436 21.779 -31.375 1.00 96.00 206 LEU A CA 1
ATOM 1683 C C . LEU A 1 206 ? 10.702 21.445 -29.901 1.00 96.00 206 LEU A C 1
ATOM 1685 O O . LEU A 1 206 ? 11.057 20.314 -29.573 1.00 96.00 206 LEU A O 1
ATOM 1689 N N . TYR A 1 207 ? 10.490 22.407 -28.999 1.00 95.69 207 TYR A N 1
ATOM 1690 C CA . TYR A 1 207 ? 10.611 22.164 -27.565 1.00 95.69 207 TYR A CA 1
ATOM 1691 C C . TYR A 1 207 ? 9.541 21.198 -27.043 1.00 95.69 207 TYR A C 1
ATOM 1693 O O . TYR A 1 207 ? 9.852 20.307 -26.255 1.00 95.69 207 TYR A O 1
ATOM 1701 N N . GLN A 1 208 ? 8.287 21.340 -27.483 1.00 95.44 208 GLN A N 1
ATOM 1702 C CA . GLN A 1 208 ? 7.215 20.418 -27.101 1.00 95.44 208 GLN A CA 1
ATOM 1703 C C . GLN A 1 208 ? 7.523 18.984 -27.546 1.00 95.44 208 GLN A C 1
ATOM 1705 O O . GLN A 1 208 ? 7.365 18.062 -26.747 1.00 95.44 208 GLN A O 1
ATOM 1710 N N . GLU A 1 209 ? 8.022 18.798 -28.769 1.00 96.00 209 GLU A N 1
ATOM 1711 C CA . GLU A 1 209 ? 8.453 17.492 -29.278 1.00 96.00 209 GLU A CA 1
ATOM 1712 C C . GLU A 1 209 ? 9.634 16.925 -28.478 1.00 96.00 209 GLU A C 1
ATOM 1714 O O . GLU A 1 209 ? 9.598 15.766 -28.058 1.00 96.00 209 GLU A O 1
ATOM 1719 N N . TYR A 1 210 ? 10.656 17.741 -28.198 1.00 96.06 210 TYR A N 1
ATOM 1720 C CA . TYR A 1 210 ? 11.801 17.352 -27.368 1.00 96.06 210 TYR A CA 1
ATOM 1721 C C . TYR A 1 210 ? 11.379 16.932 -25.951 1.00 96.06 210 TYR A C 1
ATOM 1723 O O . TYR A 1 210 ? 11.826 15.897 -25.444 1.00 96.06 210 TYR A O 1
ATOM 1731 N N . ASN A 1 211 ? 10.495 17.709 -25.321 1.00 95.19 211 ASN A N 1
ATOM 1732 C CA . ASN A 1 211 ? 9.960 17.443 -23.988 1.00 95.19 211 ASN A CA 1
ATOM 1733 C C . ASN A 1 211 ? 9.176 16.122 -23.970 1.00 95.19 211 ASN A C 1
ATOM 1735 O O . ASN A 1 211 ? 9.449 15.259 -23.134 1.00 95.19 211 ASN A O 1
ATOM 1739 N N . GLN A 1 212 ? 8.285 15.912 -24.944 1.00 95.19 212 GLN A N 1
ATOM 1740 C CA . GLN A 1 212 ? 7.535 14.662 -25.091 1.00 95.19 212 GLN A CA 1
ATOM 1741 C C . GLN A 1 212 ? 8.459 13.455 -25.277 1.00 95.19 212 GLN A C 1
ATOM 1743 O O . GLN A 1 212 ? 8.327 12.463 -24.561 1.00 95.19 212 GLN A O 1
ATOM 1748 N N . GLN A 1 213 ? 9.428 13.531 -26.193 1.00 95.38 213 GLN A N 1
ATOM 1749 C CA . GLN A 1 213 ? 10.363 12.431 -26.452 1.00 95.38 213 GLN A CA 1
ATOM 1750 C C . GLN A 1 213 ? 11.224 12.103 -25.227 1.00 95.38 213 GLN A C 1
ATOM 1752 O O . GLN A 1 213 ? 11.427 10.930 -24.902 1.00 95.38 213 GLN A O 1
ATOM 1757 N N . SER A 1 214 ? 11.700 13.127 -24.518 1.00 94.56 214 SER A N 1
ATOM 1758 C CA . SER A 1 214 ? 12.504 12.957 -23.306 1.00 94.56 214 SER A CA 1
ATOM 1759 C C . SER A 1 214 ? 11.688 12.331 -22.172 1.00 94.56 214 SER A C 1
ATOM 1761 O O . SER A 1 214 ? 12.151 11.383 -21.533 1.00 94.56 214 SER A O 1
ATOM 1763 N N . CYS A 1 215 ? 10.448 12.790 -21.971 1.00 94.50 215 CYS A N 1
ATOM 1764 C CA . CYS A 1 215 ? 9.520 12.210 -20.999 1.00 94.50 215 CYS A CA 1
ATOM 1765 C C . CYS A 1 215 ? 9.163 10.756 -21.342 1.00 94.50 215 CYS A C 1
ATOM 1767 O O . CYS A 1 215 ? 9.182 9.902 -20.456 1.00 94.50 215 CYS A O 1
ATOM 1769 N N . LEU A 1 216 ? 8.904 10.444 -22.617 1.00 93.56 216 LEU A N 1
ATOM 1770 C CA . LEU A 1 216 ? 8.647 9.077 -23.085 1.00 93.56 216 LEU A CA 1
ATOM 1771 C C . LEU A 1 216 ? 9.846 8.156 -22.830 1.00 93.56 216 LEU A C 1
ATOM 1773 O O . LEU A 1 216 ? 9.683 7.083 -22.249 1.00 93.56 216 LEU A O 1
ATOM 1777 N N . LYS A 1 217 ? 11.065 8.585 -23.190 1.00 93.69 217 LYS A N 1
ATOM 1778 C CA . LYS A 1 217 ? 12.296 7.814 -22.936 1.00 93.69 217 LYS A CA 1
ATOM 1779 C C . LYS A 1 217 ? 12.481 7.549 -21.439 1.00 93.69 217 LYS A C 1
ATOM 1781 O O . LYS A 1 217 ? 12.790 6.422 -21.054 1.00 93.69 217 LYS A O 1
ATOM 1786 N N . TYR A 1 218 ? 12.255 8.556 -20.593 1.00 93.81 218 TYR A N 1
ATOM 1787 C CA . TYR A 1 218 ? 12.318 8.419 -19.136 1.00 93.81 218 TYR A CA 1
ATOM 1788 C C . TYR A 1 218 ? 11.314 7.396 -18.599 1.00 93.81 218 TYR A C 1
ATOM 1790 O O . TYR A 1 218 ? 11.685 6.493 -17.848 1.00 93.81 218 TYR A O 1
ATOM 1798 N N . ILE A 1 219 ? 10.054 7.514 -19.017 1.00 92.62 219 ILE A N 1
ATOM 1799 C CA . ILE A 1 219 ? 8.965 6.627 -18.609 1.00 92.62 219 ILE A CA 1
ATOM 1800 C C . ILE A 1 219 ? 9.242 5.184 -19.048 1.00 92.62 219 ILE A C 1
ATOM 1802 O O . ILE A 1 219 ? 9.114 4.275 -18.231 1.00 92.62 219 ILE A O 1
ATOM 1806 N N . HIS A 1 220 ? 9.677 4.959 -20.291 1.00 90.81 220 HIS A N 1
ATOM 1807 C CA . HIS A 1 220 ? 10.025 3.622 -20.785 1.00 90.81 220 HIS A CA 1
ATOM 1808 C C . HIS A 1 220 ? 11.218 3.023 -20.033 1.00 90.81 220 HIS A C 1
ATOM 1810 O O . HIS A 1 220 ? 11.214 1.838 -19.699 1.00 90.81 220 HIS A O 1
ATOM 1816 N N . ASN A 1 221 ? 12.240 3.828 -19.733 1.00 91.00 221 ASN A N 1
ATOM 1817 C CA . ASN A 1 221 ? 13.380 3.376 -18.938 1.00 91.00 221 ASN A CA 1
ATOM 1818 C C . ASN A 1 221 ? 12.958 2.979 -17.520 1.00 91.00 221 ASN A C 1
ATOM 1820 O O . ASN A 1 221 ? 13.441 1.971 -17.003 1.00 91.00 221 ASN A O 1
ATOM 1824 N N . PHE A 1 222 ? 12.054 3.746 -16.905 1.00 92.19 222 PHE A N 1
ATOM 1825 C CA . PHE A 1 222 ? 11.472 3.419 -15.607 1.00 92.19 222 PHE A CA 1
ATOM 1826 C C . PHE A 1 222 ? 10.657 2.119 -15.674 1.00 92.19 222 PHE A C 1
ATOM 1828 O O . PHE A 1 222 ? 10.927 1.196 -14.908 1.00 92.19 222 PHE A O 1
ATOM 1835 N N . PHE A 1 223 ? 9.740 2.001 -16.639 1.00 92.38 223 PHE A N 1
ATOM 1836 C CA . PHE A 1 223 ? 8.928 0.802 -16.867 1.00 92.38 223 PHE A CA 1
ATOM 1837 C C . PHE A 1 223 ? 9.802 -0.452 -17.002 1.00 92.38 223 PHE A C 1
ATOM 1839 O O . PHE A 1 223 ? 9.693 -1.386 -16.214 1.00 92.38 223 PHE A O 1
ATOM 1846 N N . ASN A 1 224 ? 10.766 -0.436 -17.927 1.00 88.19 224 ASN A N 1
ATOM 1847 C CA . ASN A 1 224 ? 11.669 -1.564 -18.187 1.00 88.19 224 ASN A CA 1
ATOM 1848 C C . ASN A 1 224 ? 12.601 -1.892 -17.014 1.00 88.19 224 ASN A C 1
ATOM 1850 O O . ASN A 1 224 ? 13.286 -2.920 -17.019 1.00 88.19 224 ASN A O 1
ATOM 1854 N N . LYS A 1 225 ? 12.737 -0.985 -16.048 1.00 85.19 225 LYS A N 1
ATOM 1855 C CA . LYS A 1 225 ? 13.530 -1.209 -14.843 1.00 85.19 225 LYS A CA 1
ATOM 1856 C C . LYS A 1 225 ? 12.705 -1.811 -13.712 1.00 85.19 225 LYS A C 1
ATOM 1858 O O . LYS A 1 225 ? 13.259 -2.604 -12.965 1.00 85.19 225 LYS A O 1
ATOM 1863 N N . HIS A 1 226 ? 11.414 -1.504 -13.650 1.00 87.38 226 HIS A N 1
ATOM 1864 C CA . HIS A 1 226 ? 10.503 -1.987 -12.613 1.00 87.38 226 HIS A CA 1
ATOM 1865 C C . HIS A 1 226 ? 9.559 -3.104 -13.077 1.00 87.38 226 HIS A C 1
ATOM 1867 O O . HIS A 1 226 ? 8.760 -3.586 -12.284 1.00 87.38 226 HIS A O 1
ATOM 1873 N N . LEU A 1 227 ? 9.665 -3.562 -14.326 1.00 87.31 227 LEU A N 1
ATOM 1874 C CA . LEU A 1 227 ? 8.829 -4.624 -14.899 1.00 87.31 227 LEU A CA 1
ATOM 1875 C C . LEU A 1 227 ? 8.799 -5.911 -14.051 1.00 87.31 227 LEU A C 1
ATOM 1877 O O . LEU A 1 227 ? 7.764 -6.570 -13.912 1.00 87.31 227 LEU A O 1
ATOM 1881 N N . ASP A 1 228 ? 9.938 -6.249 -13.448 1.00 81.56 228 ASP A N 1
ATOM 1882 C CA . ASP A 1 228 ? 10.090 -7.434 -12.605 1.00 81.56 228 ASP A CA 1
ATOM 1883 C C . ASP A 1 228 ? 9.707 -7.207 -11.139 1.00 81.56 228 ASP A C 1
ATOM 1885 O O . ASP A 1 228 ? 9.590 -8.171 -10.377 1.00 81.56 228 ASP A O 1
ATOM 1889 N N . ASP A 1 229 ? 9.456 -5.962 -10.739 1.00 83.31 229 ASP A N 1
ATOM 1890 C CA . ASP A 1 229 ? 9.151 -5.643 -9.356 1.00 83.31 229 ASP A CA 1
ATOM 1891 C C . ASP A 1 229 ? 7.737 -6.095 -8.983 1.00 83.31 229 ASP A C 1
ATOM 1893 O O . ASP A 1 229 ? 6.746 -5.826 -9.670 1.00 83.31 229 ASP A O 1
ATOM 1897 N N . SER A 1 230 ? 7.622 -6.723 -7.812 1.00 82.44 230 SER A N 1
ATOM 1898 C CA . SER A 1 230 ? 6.341 -7.218 -7.293 1.00 82.44 230 SER A CA 1
ATOM 1899 C C . SER A 1 230 ? 5.292 -6.107 -7.149 1.00 82.44 230 SER A C 1
ATOM 1901 O O . SER A 1 230 ? 4.131 -6.304 -7.516 1.00 82.44 230 SER A O 1
ATOM 1903 N N . TRP A 1 231 ? 5.687 -4.917 -6.677 1.00 86.12 231 TRP A N 1
ATOM 1904 C CA . TRP A 1 231 ? 4.768 -3.782 -6.527 1.00 86.12 231 TRP A CA 1
ATOM 1905 C C . TRP A 1 231 ? 4.222 -3.310 -7.883 1.00 86.12 231 TRP A C 1
ATOM 1907 O O . TRP A 1 231 ? 3.034 -3.006 -7.996 1.00 86.12 231 TRP A O 1
ATOM 1917 N N . PHE A 1 232 ? 5.072 -3.307 -8.915 1.00 89.69 232 PHE A N 1
ATOM 1918 C CA . PHE A 1 232 ? 4.731 -2.858 -10.259 1.00 89.69 232 PHE A CA 1
ATOM 1919 C C . PHE A 1 232 ? 3.756 -3.837 -10.915 1.00 89.69 232 PHE A C 1
ATOM 1921 O O . PHE A 1 232 ? 2.686 -3.446 -11.379 1.00 89.69 232 PHE A O 1
ATOM 1928 N N . ARG A 1 233 ? 4.051 -5.140 -10.832 1.00 91.44 233 ARG A N 1
ATOM 1929 C CA . ARG A 1 233 ? 3.142 -6.199 -11.294 1.00 91.44 233 ARG A CA 1
ATOM 1930 C C . ARG A 1 233 ? 1.817 -6.168 -10.543 1.00 91.44 233 ARG A C 1
ATOM 1932 O O . ARG A 1 233 ? 0.769 -6.215 -11.167 1.00 91.44 233 ARG A O 1
ATOM 1939 N N . THR A 1 234 ? 1.836 -6.026 -9.222 1.00 89.81 234 THR A N 1
ATOM 1940 C CA . THR A 1 234 ? 0.610 -5.959 -8.408 1.00 89.81 234 THR A CA 1
ATOM 1941 C C . THR A 1 234 ? -0.310 -4.804 -8.819 1.00 89.81 234 THR A C 1
ATOM 1943 O O . THR A 1 234 ? -1.530 -4.929 -8.707 1.00 89.81 234 THR A O 1
ATOM 1946 N N . ARG A 1 235 ? 0.260 -3.692 -9.299 1.00 91.38 235 ARG A N 1
ATOM 1947 C CA . ARG A 1 235 ? -0.489 -2.519 -9.762 1.00 91.38 235 ARG A CA 1
ATOM 1948 C C . ARG A 1 235 ? -0.972 -2.651 -11.207 1.00 91.38 235 ARG A C 1
ATOM 1950 O O . ARG A 1 235 ? -2.138 -2.369 -11.457 1.00 91.38 235 ARG A O 1
ATOM 1957 N N . TYR A 1 236 ? -0.103 -3.065 -12.131 1.00 94.38 236 TYR A N 1
ATOM 1958 C CA . TYR A 1 236 ? -0.379 -2.982 -13.572 1.00 94.38 236 TYR A CA 1
ATOM 1959 C C . TYR A 1 236 ? -0.773 -4.303 -14.232 1.00 94.38 236 TYR A C 1
ATOM 1961 O O . TYR A 1 236 ? -1.317 -4.284 -15.329 1.00 94.38 236 TYR A O 1
ATOM 1969 N N . SER A 1 237 ? -0.511 -5.457 -13.612 1.00 95.69 237 SER A N 1
ATOM 1970 C CA . SER A 1 237 ? -0.944 -6.744 -14.163 1.00 95.69 237 SER A CA 1
ATOM 1971 C C . SER A 1 237 ? -2.399 -7.016 -13.772 1.00 95.69 237 SER A C 1
ATOM 1973 O O . SER A 1 237 ? -2.668 -7.167 -12.575 1.00 95.69 237 SER A O 1
ATOM 1975 N N . PRO A 1 238 ? -3.329 -7.185 -14.736 1.00 95.94 238 PRO A N 1
ATOM 1976 C CA . PRO A 1 238 ? -4.730 -7.488 -14.440 1.00 95.94 238 PRO A CA 1
ATOM 1977 C C . PRO A 1 238 ? -4.903 -8.732 -13.562 1.00 95.94 238 PRO A C 1
ATOM 1979 O O . PRO A 1 238 ? -5.726 -8.742 -12.645 1.00 95.94 238 PRO A O 1
ATOM 1982 N N . LEU A 1 239 ? -4.087 -9.769 -13.791 1.00 96.00 239 LEU A N 1
ATOM 1983 C CA . LEU A 1 239 ? -4.118 -10.997 -12.996 1.00 96.00 239 LEU A CA 1
ATOM 1984 C C . LEU A 1 239 ? -3.662 -10.756 -11.551 1.00 96.00 239 LEU A C 1
ATOM 1986 O O . LEU A 1 239 ? -4.339 -11.184 -10.618 1.00 96.00 239 LEU A O 1
ATOM 1990 N N . GLN A 1 240 ? -2.542 -10.057 -11.344 1.00 94.44 240 GLN A N 1
ATOM 1991 C CA . GLN A 1 240 ? -2.042 -9.790 -9.988 1.00 94.44 240 GLN A CA 1
ATOM 1992 C C . GLN A 1 240 ? -2.952 -8.822 -9.233 1.00 94.44 240 GLN A C 1
ATOM 1994 O O . GLN A 1 240 ? -3.228 -9.021 -8.051 1.00 94.44 240 GLN A O 1
ATOM 1999 N N . TYR A 1 241 ? -3.492 -7.826 -9.930 1.00 93.62 241 TYR A N 1
ATOM 2000 C CA . TYR A 1 241 ? -4.498 -6.925 -9.395 1.00 93.62 241 TYR A CA 1
ATOM 2001 C C . TYR A 1 241 ? -5.764 -7.689 -8.964 1.00 93.62 241 TYR A C 1
ATOM 2003 O O . TYR A 1 241 ? -6.208 -7.546 -7.823 1.00 93.62 241 TYR A O 1
ATOM 2011 N N . LYS A 1 242 ? -6.292 -8.595 -9.805 1.00 95.06 242 LYS A N 1
ATOM 2012 C CA . LYS A 1 242 ? -7.410 -9.490 -9.446 1.00 95.06 242 LYS A CA 1
ATOM 2013 C C . LYS A 1 242 ? -7.096 -10.307 -8.191 1.00 95.06 242 LYS A C 1
ATOM 2015 O O . LYS A 1 242 ? -7.912 -10.334 -7.270 1.00 95.06 242 LYS A O 1
ATOM 2020 N N . LEU A 1 243 ? -5.919 -10.932 -8.120 1.00 94.25 243 LEU A N 1
ATOM 2021 C CA . LEU A 1 243 ? -5.490 -11.712 -6.952 1.00 94.25 243 LEU A CA 1
ATOM 2022 C C . LEU A 1 243 ? -5.382 -10.845 -5.688 1.00 94.25 243 LEU A C 1
ATOM 2024 O O . LEU A 1 243 ? -5.847 -11.263 -4.626 1.00 94.25 243 LEU A O 1
ATOM 2028 N N . LYS A 1 244 ? -4.848 -9.619 -5.791 1.00 92.88 244 LYS A N 1
ATOM 2029 C CA . LYS A 1 244 ? -4.800 -8.649 -4.684 1.00 92.88 244 LYS A CA 1
ATOM 2030 C C . LYS A 1 244 ? -6.207 -8.317 -4.181 1.00 92.88 244 LYS A C 1
ATOM 2032 O O . LYS A 1 244 ? -6.452 -8.380 -2.974 1.00 92.88 244 LYS A O 1
ATOM 2037 N N . ILE A 1 245 ? -7.140 -7.997 -5.079 1.00 93.38 245 ILE A N 1
ATOM 2038 C CA . ILE A 1 245 ? -8.526 -7.679 -4.707 1.00 93.38 245 ILE A CA 1
ATOM 2039 C C . ILE A 1 245 ? -9.217 -8.897 -4.086 1.00 93.38 245 ILE A C 1
ATOM 2041 O O . ILE A 1 245 ? -9.859 -8.766 -3.045 1.00 93.38 245 ILE A O 1
ATOM 2045 N N . GLN A 1 246 ? -9.045 -10.094 -4.650 1.00 94.44 246 GLN A N 1
ATOM 2046 C CA . GLN A 1 246 ? -9.586 -11.328 -4.076 1.00 94.44 246 GLN A CA 1
ATOM 2047 C C . GLN A 1 246 ? -9.026 -11.603 -2.678 1.00 94.44 246 GLN A C 1
ATOM 2049 O O . GLN A 1 246 ? -9.799 -11.877 -1.764 1.00 94.44 246 GLN A O 1
ATOM 2054 N N . LYS A 1 247 ? -7.713 -11.452 -2.470 1.00 92.62 247 LYS A N 1
ATOM 2055 C CA . LYS A 1 247 ? -7.078 -11.574 -1.149 1.00 92.62 247 LYS A CA 1
ATOM 2056 C C . LYS A 1 247 ? -7.658 -10.561 -0.156 1.00 92.62 247 LYS A C 1
ATOM 2058 O O . LYS A 1 247 ? -8.010 -10.926 0.965 1.00 92.62 247 LYS A O 1
ATOM 2063 N N . SER A 1 248 ? -7.829 -9.308 -0.583 1.00 93.19 248 SER A N 1
ATOM 2064 C CA . SER A 1 248 ? -8.455 -8.245 0.215 1.00 93.19 248 SER A CA 1
ATOM 2065 C C . SER A 1 248 ? -9.912 -8.565 0.580 1.00 93.19 248 SER A C 1
ATOM 2067 O O . SER A 1 248 ? -10.320 -8.356 1.726 1.00 93.19 248 SER A O 1
ATOM 2069 N N . ARG A 1 249 ? -10.695 -9.114 -0.357 1.00 94.44 249 ARG A N 1
ATOM 2070 C CA . ARG A 1 249 ? -12.073 -9.567 -0.114 1.00 94.44 249 ARG A CA 1
ATOM 2071 C C . ARG A 1 249 ? -12.102 -10.731 0.865 1.00 94.44 249 ARG A C 1
ATOM 2073 O O . ARG A 1 249 ? -12.783 -10.632 1.876 1.00 94.44 249 ARG A O 1
ATOM 2080 N N . SER A 1 250 ? -11.316 -11.779 0.634 1.00 95.19 250 SER A N 1
ATOM 2081 C CA . SER A 1 250 ? -11.229 -12.936 1.532 1.00 95.19 250 SER A CA 1
ATOM 2082 C C . SER A 1 250 ? -10.845 -12.529 2.955 1.00 95.19 250 SER A C 1
ATOM 2084 O O . SER A 1 250 ? -11.489 -12.961 3.905 1.00 95.19 250 SER A O 1
ATOM 2086 N N . ARG A 1 251 ? -9.876 -11.617 3.121 1.00 95.25 251 ARG A N 1
ATOM 2087 C CA . ARG A 1 251 ? -9.521 -11.056 4.436 1.00 95.25 251 ARG A CA 1
ATOM 2088 C C . ARG A 1 251 ? -10.689 -10.314 5.084 1.00 95.25 251 ARG A C 1
ATOM 2090 O O . ARG A 1 251 ? -10.931 -10.501 6.269 1.00 95.25 251 ARG A O 1
ATOM 2097 N N . ALA A 1 252 ? -11.418 -9.493 4.323 1.00 96.56 252 ALA A N 1
ATOM 2098 C CA . ALA A 1 252 ? -12.591 -8.780 4.835 1.00 96.56 252 ALA A CA 1
ATOM 2099 C C . ALA A 1 252 ? -13.685 -9.756 5.283 1.00 96.56 252 ALA A C 1
ATOM 2101 O O . ALA A 1 252 ? -14.212 -9.615 6.380 1.00 96.56 252 ALA A O 1
ATOM 2102 N N . LYS A 1 253 ? -13.978 -10.775 4.465 1.00 97.06 253 LYS A N 1
ATOM 2103 C CA . LYS A 1 253 ? -14.955 -11.823 4.784 1.00 97.06 253 LYS A CA 1
ATOM 2104 C C . LYS A 1 253 ? -14.562 -12.568 6.060 1.00 97.06 253 LYS A C 1
ATOM 2106 O O . LYS A 1 253 ? -15.400 -12.725 6.940 1.00 97.06 253 LYS A O 1
ATOM 2111 N N . ASN A 1 254 ? -13.295 -12.959 6.192 1.00 96.25 254 ASN A N 1
ATOM 2112 C CA . ASN A 1 254 ? -12.798 -13.652 7.380 1.00 96.25 254 ASN A CA 1
ATOM 2113 C C . ASN A 1 254 ? -12.932 -12.793 8.645 1.00 96.25 254 ASN A C 1
ATOM 2115 O O . ASN A 1 254 ? -13.395 -13.298 9.662 1.00 96.25 254 ASN A O 1
ATOM 2119 N N . GLU A 1 255 ? -12.590 -11.501 8.588 1.00 97.69 255 GLU A N 1
ATOM 2120 C CA . GLU A 1 255 ? -12.765 -10.613 9.746 1.00 97.69 255 GLU A CA 1
ATOM 2121 C C . GLU A 1 255 ? -14.231 -10.314 10.061 1.00 97.69 255 GLU A C 1
ATOM 2123 O O . GLU A 1 255 ? -14.609 -10.281 11.227 1.00 97.69 255 GLU A O 1
ATOM 2128 N N . ALA A 1 256 ? -15.086 -10.156 9.051 1.00 98.06 256 ALA A N 1
ATOM 2129 C CA . ALA A 1 256 ? -16.521 -9.987 9.264 1.00 98.06 256 ALA A CA 1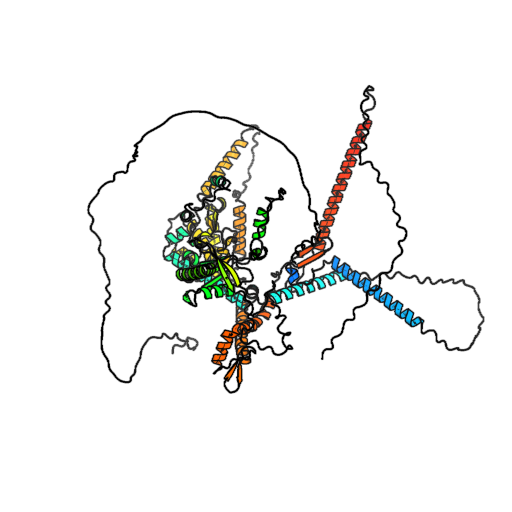
ATOM 2130 C C . ALA A 1 256 ? -17.131 -11.223 9.953 1.00 98.06 256 ALA A C 1
ATOM 2132 O O . ALA A 1 256 ? -17.932 -11.091 10.878 1.00 98.06 256 ALA A O 1
ATOM 2133 N N . MET A 1 257 ? -16.704 -12.425 9.550 1.00 97.94 257 MET A N 1
ATOM 2134 C CA . MET A 1 257 ? -17.092 -13.679 10.203 1.00 97.94 257 MET A CA 1
ATOM 2135 C C . MET A 1 257 ? -16.528 -13.796 11.624 1.00 97.94 257 MET A C 1
ATOM 2137 O O . MET A 1 257 ? -17.240 -14.264 12.510 1.00 97.94 257 MET A O 1
ATOM 2141 N N . ALA A 1 258 ? -15.290 -13.351 11.861 1.00 96.94 258 ALA A N 1
ATOM 2142 C CA . ALA A 1 258 ? -14.696 -13.327 13.197 1.00 96.94 258 ALA A CA 1
ATOM 2143 C C . ALA A 1 258 ? -15.483 -12.402 14.139 1.00 96.94 258 ALA A C 1
ATOM 2145 O O . ALA A 1 258 ? -15.882 -12.833 15.218 1.00 96.94 258 ALA A O 1
ATOM 2146 N N . ILE A 1 259 ? -15.817 -11.184 13.693 1.00 97.69 259 ILE A N 1
ATOM 2147 C CA . ILE A 1 259 ? -16.681 -10.260 14.443 1.00 97.69 259 ILE A CA 1
ATOM 2148 C C . ILE A 1 259 ? -18.044 -10.895 14.718 1.00 97.69 259 ILE A C 1
ATOM 2150 O O . ILE A 1 259 ? -18.537 -10.839 15.844 1.00 97.69 259 ILE A O 1
ATOM 2154 N N . LEU A 1 260 ? -18.661 -11.522 13.713 1.00 97.81 260 LEU A N 1
ATOM 2155 C CA . LEU A 1 260 ? -19.934 -12.213 13.895 1.00 97.81 260 LEU A CA 1
ATOM 2156 C C . LEU A 1 260 ? -19.823 -13.303 14.975 1.00 97.81 260 LEU A C 1
ATOM 2158 O O . LEU A 1 260 ? -20.682 -13.380 15.852 1.00 97.81 260 LEU A O 1
ATOM 2162 N N . GLN A 1 261 ? -18.769 -14.116 14.952 1.00 97.69 261 GLN A N 1
ATOM 2163 C CA . GLN A 1 261 ? -18.540 -15.164 15.945 1.00 97.69 261 GLN A CA 1
ATOM 2164 C C . GLN A 1 261 ? -18.317 -14.591 17.354 1.00 97.69 261 GLN A C 1
ATOM 2166 O O . GLN A 1 261 ? -18.962 -15.052 18.296 1.00 97.69 261 GLN A O 1
ATOM 2171 N N . GLU A 1 262 ? -17.472 -13.566 17.495 1.00 96.56 262 GLU A N 1
ATOM 2172 C CA . GLU A 1 262 ? -17.232 -12.843 18.755 1.00 96.56 262 GLU A CA 1
ATOM 2173 C C . GLU A 1 262 ? -18.543 -12.260 19.317 1.00 96.56 262 GLU A C 1
ATOM 2175 O O . GLU A 1 262 ? -18.853 -12.420 20.502 1.00 96.56 262 GLU A O 1
ATOM 2180 N N . SER A 1 263 ? -19.362 -11.660 18.443 1.00 96.81 263 SER A N 1
ATOM 2181 C CA . SER A 1 263 ? -20.653 -11.060 18.797 1.00 96.81 263 SER A CA 1
ATOM 2182 C C . SER A 1 263 ? -21.675 -12.089 19.289 1.00 96.81 263 SER A C 1
ATOM 2184 O O . SER A 1 263 ? -22.482 -11.776 20.158 1.00 96.81 263 SER A O 1
ATOM 2186 N N . ILE A 1 264 ? -21.633 -13.322 18.770 1.00 97.00 264 ILE A N 1
ATOM 2187 C CA . ILE A 1 264 ? -22.519 -14.418 19.189 1.00 97.00 264 ILE A CA 1
ATOM 2188 C C . ILE A 1 264 ? -22.024 -15.043 20.496 1.00 97.00 264 ILE A C 1
ATOM 2190 O O . ILE A 1 264 ? -22.832 -15.376 21.363 1.00 97.00 264 ILE A O 1
ATOM 2194 N N . GLN A 1 265 ? -20.710 -15.224 20.641 1.00 97.50 265 GLN A N 1
ATOM 2195 C CA . GLN A 1 265 ? -20.122 -15.906 21.791 1.00 97.50 265 GLN A CA 1
ATOM 2196 C C . GLN A 1 265 ? -20.273 -15.097 23.083 1.00 97.50 265 GLN A C 1
ATOM 2198 O O . GLN A 1 265 ? -20.564 -15.667 24.136 1.00 97.50 265 GLN A O 1
ATOM 2203 N N . SER A 1 266 ? -20.085 -13.779 23.014 1.00 96.81 266 SER A N 1
ATOM 2204 C CA . SER A 1 266 ? -20.190 -12.899 24.179 1.00 96.81 266 SER A CA 1
ATOM 2205 C C . SER A 1 266 ? -20.698 -11.504 23.787 1.00 96.81 266 SER A C 1
ATOM 2207 O O . SER A 1 266 ? -19.908 -10.558 23.771 1.00 96.81 266 SER A O 1
ATOM 2209 N N . PRO A 1 267 ? -22.010 -11.343 23.514 1.00 96.31 267 PRO A N 1
ATOM 2210 C CA . PRO A 1 267 ? -22.583 -10.097 22.994 1.00 96.31 267 PRO A CA 1
ATOM 2211 C C . PRO A 1 267 ? -22.254 -8.868 23.852 1.00 96.31 267 PRO A C 1
ATOM 2213 O O . PRO A 1 267 ? -21.759 -7.862 23.354 1.00 96.31 267 PRO A O 1
ATOM 2216 N N . GLN A 1 268 ? -22.479 -8.966 25.166 1.00 95.50 268 GLN A N 1
ATOM 2217 C CA . GLN A 1 268 ? -22.284 -7.850 26.099 1.00 95.50 268 GLN A CA 1
ATOM 2218 C C . GLN A 1 268 ? -20.810 -7.461 26.244 1.00 95.50 268 GLN A C 1
ATOM 2220 O O . GLN A 1 268 ? -20.483 -6.278 26.301 1.00 95.50 268 GLN A O 1
ATOM 2225 N N . GLU A 1 269 ? -19.918 -8.452 26.285 1.00 95.88 269 GLU A N 1
ATOM 2226 C CA . GLU A 1 269 ? -18.480 -8.207 26.388 1.00 95.88 269 GLU A CA 1
ATOM 2227 C C . GLU A 1 269 ? -17.934 -7.626 25.081 1.00 95.88 269 GLU A C 1
ATOM 2229 O O . GLU A 1 269 ? -17.122 -6.709 25.122 1.00 95.88 269 GLU A O 1
ATOM 2234 N N . PHE A 1 270 ? -18.431 -8.079 23.926 1.00 96.44 270 PHE A N 1
ATOM 2235 C CA . PHE A 1 270 ? -18.065 -7.517 22.627 1.00 96.44 270 PHE A CA 1
ATOM 2236 C C . PHE A 1 270 ? -18.478 -6.043 22.507 1.00 96.44 270 PHE A C 1
ATOM 2238 O O . PHE A 1 270 ? -17.664 -5.208 22.108 1.00 96.44 270 PHE A O 1
ATOM 2245 N N . VAL A 1 271 ? -19.707 -5.694 22.910 1.00 96.12 271 VAL A N 1
ATOM 2246 C CA . VAL A 1 271 ? -20.168 -4.294 22.951 1.00 96.12 271 VAL A CA 1
ATOM 2247 C C . VAL A 1 271 ? -19.286 -3.476 23.893 1.00 96.12 271 VAL A C 1
ATOM 2249 O O . VAL A 1 271 ? -18.733 -2.459 23.486 1.00 96.12 271 VAL A O 1
ATOM 2252 N N . LYS A 1 272 ? -19.046 -3.964 25.116 1.00 94.50 272 LYS A N 1
ATOM 2253 C CA . LYS A 1 272 ? -18.177 -3.294 26.094 1.00 94.50 272 LYS A CA 1
ATOM 2254 C C . LYS A 1 272 ? -16.750 -3.084 25.574 1.00 94.50 272 LYS A C 1
ATOM 2256 O O . LYS A 1 272 ? -16.179 -2.025 25.804 1.00 94.50 272 LYS A O 1
ATOM 2261 N N . GLN A 1 273 ? -16.182 -4.061 24.869 1.00 94.62 273 GLN A N 1
ATOM 2262 C CA . GLN A 1 273 ? -14.847 -3.976 24.267 1.00 94.62 273 GLN A CA 1
ATOM 2263 C C . GLN A 1 273 ? -14.797 -3.100 23.011 1.00 94.62 273 GLN A C 1
ATOM 2265 O O . GLN A 1 273 ? -13.698 -2.751 22.584 1.00 94.62 273 GLN A O 1
ATOM 2270 N N . SER A 1 274 ? -15.953 -2.754 22.439 1.00 96.19 274 SER A N 1
ATOM 2271 C CA . SER A 1 274 ? -16.076 -1.822 21.312 1.00 96.19 274 SER A CA 1
ATOM 2272 C C . SER A 1 274 ? -16.155 -0.374 21.745 1.00 96.19 274 SER A C 1
ATOM 2274 O O . SER A 1 274 ? -15.883 0.497 20.918 1.00 96.19 274 SER A O 1
ATOM 2276 N N . ARG A 1 275 ? -16.464 -0.124 23.022 1.00 95.50 275 ARG A N 1
ATOM 2277 C CA . ARG A 1 275 ? -16.689 1.222 23.534 1.00 95.50 275 ARG A CA 1
ATOM 2278 C C . ARG A 1 275 ? -15.492 2.133 23.307 1.00 95.50 275 ARG A C 1
ATOM 2280 O O . ARG A 1 275 ? -14.388 1.849 23.768 1.00 95.50 275 ARG A O 1
ATOM 2287 N N . LEU A 1 276 ? -15.739 3.245 22.622 1.00 93.44 276 LEU A N 1
ATOM 2288 C CA . LEU A 1 276 ? -14.785 4.342 22.470 1.00 93.44 276 LEU A CA 1
ATOM 2289 C C . LEU A 1 276 ? -15.027 5.442 23.508 1.00 93.44 276 LEU A C 1
ATOM 2291 O O . LEU A 1 276 ? -14.129 6.250 23.742 1.00 93.44 276 LEU A O 1
ATOM 2295 N N . GLY A 1 277 ? -16.209 5.465 24.133 1.00 84.25 277 GLY A N 1
ATOM 2296 C CA . GLY A 1 277 ? -16.539 6.344 25.250 1.00 84.25 277 GLY A CA 1
ATOM 2297 C C . GLY A 1 277 ? -15.746 5.971 26.504 1.00 84.25 277 GLY A C 1
ATOM 2298 O O . GLY A 1 277 ? -15.765 4.825 26.954 1.00 84.25 277 GLY A O 1
ATOM 2299 N N . GLY A 1 278 ? -15.024 6.940 27.069 1.00 85.00 278 GLY A N 1
ATOM 2300 C CA . GLY A 1 278 ? -14.193 6.737 28.263 1.00 85.00 278 GLY A CA 1
ATOM 2301 C C . GLY A 1 278 ? -12.765 7.260 28.141 1.00 85.00 278 GLY A C 1
ATOM 2302 O O . GLY A 1 278 ? -11.998 7.137 29.097 1.00 85.00 278 GLY A O 1
ATOM 2303 N N . GLY A 1 279 ? -12.408 7.864 27.004 1.00 84.75 279 GLY A N 1
ATOM 2304 C CA . GLY A 1 279 ? -11.129 8.538 26.840 1.00 84.75 279 GLY A CA 1
ATOM 2305 C C . GLY A 1 279 ? -11.001 9.687 27.837 1.00 84.75 279 GLY A C 1
ATOM 2306 O O . GLY A 1 279 ? -11.812 10.613 27.848 1.00 84.75 279 GLY A O 1
ATOM 2307 N N . VAL A 1 280 ? -9.973 9.640 28.679 1.00 83.44 280 VAL A N 1
ATOM 2308 C CA . VAL A 1 280 ? -9.635 10.724 29.605 1.00 83.44 280 VAL A CA 1
ATOM 2309 C C . VAL A 1 280 ? -8.429 11.446 29.029 1.00 83.44 280 VAL A C 1
ATOM 2311 O O . VAL A 1 280 ? -7.383 10.832 28.813 1.00 83.44 280 VAL A O 1
ATOM 2314 N N . LYS A 1 281 ? -8.556 12.754 28.764 1.00 81.25 281 LYS A N 1
ATOM 2315 C CA . LYS A 1 281 ? -7.388 13.559 28.389 1.00 81.25 281 LYS A CA 1
ATOM 2316 C C . LYS A 1 281 ? -6.357 13.446 29.514 1.00 81.25 281 LYS A C 1
ATOM 2318 O O . LYS A 1 281 ? -6.732 13.680 30.666 1.00 81.25 281 LYS A O 1
ATOM 2323 N N . PRO A 1 282 ? -5.090 13.100 29.221 1.00 75.88 282 PRO A N 1
ATOM 2324 C CA . PRO A 1 282 ? -4.055 13.101 30.242 1.00 75.88 282 PRO A CA 1
ATOM 2325 C C . PRO A 1 282 ? -4.023 14.506 30.840 1.00 75.88 282 PRO A C 1
ATOM 2327 O O . PRO A 1 282 ? -3.755 15.480 30.136 1.00 75.88 282 PRO A O 1
ATOM 2330 N N . SER A 1 283 ? -4.401 14.634 32.111 1.00 73.31 283 SER A N 1
ATOM 2331 C CA . SER A 1 283 ? -4.404 15.930 32.772 1.00 73.31 283 SER A CA 1
ATOM 2332 C C . SER A 1 283 ? -2.964 16.441 32.749 1.00 73.31 283 SER A C 1
ATOM 2334 O O . SER A 1 283 ? -2.050 15.760 33.210 1.00 73.31 283 SER A O 1
ATOM 2336 N N . GLY A 1 284 ? -2.739 17.628 32.176 1.00 63.03 284 GLY A N 1
ATOM 2337 C CA . GLY A 1 284 ? -1.403 18.202 31.933 1.00 63.03 284 GLY A CA 1
ATOM 2338 C C . GLY A 1 284 ? -0.517 18.381 33.178 1.00 63.03 284 GLY A C 1
ATOM 2339 O O . GLY A 1 284 ? 0.600 18.876 33.086 1.00 63.03 284 GLY A O 1
ATOM 2340 N N . GLN A 1 285 ? -0.962 17.943 34.358 1.00 56.84 285 GLN A N 1
ATOM 2341 C CA . GLN A 1 285 ? -0.169 17.928 35.583 1.00 56.84 285 GLN A CA 1
ATOM 2342 C C . GLN A 1 285 ? 1.033 16.965 35.532 1.00 56.84 285 GLN A C 1
ATOM 2344 O O . GLN A 1 285 ? 1.953 17.120 36.334 1.00 56.84 285 GLN A O 1
ATOM 2349 N N . THR A 1 286 ? 1.100 16.018 34.587 1.00 54.50 286 THR A N 1
ATOM 2350 C CA . THR A 1 286 ? 2.273 15.132 34.432 1.00 54.50 286 THR A CA 1
ATOM 2351 C C . THR A 1 286 ? 3.383 15.676 33.525 1.00 54.50 286 THR A C 1
ATOM 2353 O O . THR A 1 286 ? 4.488 15.130 33.548 1.00 54.50 286 THR A O 1
ATOM 2356 N N . GLU A 1 287 ? 3.176 16.770 32.779 1.00 51.31 287 GLU A N 1
ATOM 2357 C CA . GLU A 1 287 ? 4.206 17.311 31.866 1.00 51.31 287 GLU A CA 1
ATOM 2358 C C . GLU A 1 287 ? 5.462 17.833 32.588 1.00 51.31 287 GLU A C 1
ATOM 2360 O O . GLU A 1 287 ? 6.563 17.808 32.032 1.00 51.31 287 GLU A O 1
ATOM 2365 N N . TYR A 1 288 ? 5.367 18.196 33.871 1.00 54.25 288 TYR A N 1
ATOM 2366 C CA . TYR A 1 288 ? 6.538 18.615 34.653 1.00 54.25 288 TYR A CA 1
ATOM 2367 C C . TYR A 1 288 ? 7.434 17.457 35.131 1.00 54.25 288 TYR A C 1
ATOM 2369 O O . TYR A 1 288 ? 8.540 17.705 35.620 1.00 54.25 288 TYR A O 1
ATOM 2377 N N . ALA A 1 289 ? 7.027 16.192 34.969 1.00 52.84 289 ALA A N 1
ATOM 2378 C CA . ALA A 1 289 ? 7.813 15.046 35.436 1.00 52.84 289 ALA A CA 1
ATOM 2379 C C . ALA A 1 289 ? 8.930 14.613 34.462 1.00 52.84 289 ALA A C 1
ATOM 2381 O O . ALA A 1 289 ? 9.913 14.009 34.895 1.00 52.84 289 ALA A O 1
ATOM 2382 N N . HIS A 1 290 ? 8.848 14.957 33.171 1.00 53.78 290 HIS A N 1
ATOM 2383 C CA . HIS A 1 290 ? 9.787 14.448 32.157 1.00 53.78 290 HIS A CA 1
ATOM 2384 C C . HIS A 1 290 ? 11.055 15.295 31.945 1.00 53.78 290 HIS A C 1
ATOM 2386 O O . HIS A 1 290 ? 12.011 14.811 31.342 1.00 53.78 290 HIS A O 1
ATOM 2392 N N . LYS A 1 291 ? 11.149 16.513 32.506 1.00 53.06 291 LYS A N 1
ATOM 2393 C CA . LYS A 1 291 ? 12.371 17.348 32.413 1.00 53.06 291 LYS A CA 1
ATOM 2394 C C . LYS A 1 291 ? 13.419 17.099 33.510 1.00 53.06 291 LYS A C 1
ATOM 2396 O O . LYS A 1 291 ? 14.493 17.696 33.471 1.00 53.06 291 LYS A O 1
ATOM 2401 N N . ARG A 1 292 ? 13.184 16.194 34.470 1.00 46.84 292 ARG A N 1
ATOM 2402 C CA . ARG A 1 292 ? 14.173 15.838 35.509 1.00 46.84 292 ARG A CA 1
ATOM 2403 C C . ARG A 1 292 ? 14.538 14.355 35.472 1.00 46.84 292 ARG A C 1
ATOM 2405 O O . ARG A 1 292 ? 13.968 13.589 36.237 1.00 46.84 292 ARG A O 1
ATOM 2412 N N . ARG A 1 293 ? 15.529 13.971 34.653 1.00 47.56 293 ARG A N 1
ATOM 2413 C CA . ARG A 1 293 ? 16.557 12.931 34.940 1.00 47.56 293 ARG A CA 1
ATOM 2414 C C . ARG A 1 293 ? 17.396 12.644 33.684 1.00 47.56 293 ARG A C 1
ATOM 2416 O O . ARG A 1 293 ? 17.071 11.760 32.906 1.00 47.56 293 ARG A O 1
ATOM 2423 N N . LYS A 1 294 ? 18.523 13.350 33.531 1.00 53.28 294 LYS A N 1
ATOM 2424 C CA . LYS A 1 294 ? 19.627 12.943 32.633 1.00 53.28 294 LYS A CA 1
ATOM 2425 C C . LYS A 1 294 ? 20.739 12.137 33.341 1.00 53.28 294 LYS A C 1
ATOM 2427 O O . LYS A 1 294 ? 21.697 11.762 32.689 1.00 53.28 294 LYS A O 1
ATOM 2432 N N . TYR A 1 295 ? 20.626 11.810 34.638 1.00 45.78 295 TYR A N 1
ATOM 2433 C CA . TYR A 1 295 ? 21.692 11.093 35.374 1.00 45.78 295 TYR A CA 1
ATOM 2434 C C . TYR A 1 295 ? 21.182 10.131 36.465 1.00 45.78 295 TYR A C 1
ATOM 2436 O O . TYR A 1 295 ? 21.439 10.320 37.651 1.00 45.78 295 TYR A O 1
ATOM 2444 N N . SER A 1 296 ? 20.457 9.071 36.100 1.00 38.53 296 SER A N 1
ATOM 2445 C CA . SER A 1 296 ? 20.264 7.930 37.011 1.00 38.53 296 SER A CA 1
ATOM 2446 C C . SER A 1 296 ? 20.162 6.628 36.218 1.00 38.53 296 SER A C 1
ATOM 2448 O O . SER A 1 296 ? 19.102 6.256 35.727 1.00 38.53 296 SER A O 1
ATOM 2450 N N . SER A 1 297 ? 21.298 5.950 36.075 1.00 46.41 297 SER A N 1
ATOM 2451 C CA . SER A 1 297 ? 21.484 4.662 35.396 1.00 46.41 297 SER A CA 1
ATOM 2452 C C . SER A 1 297 ? 21.048 3.468 36.261 1.00 46.41 297 SER A C 1
ATOM 2454 O O . SER A 1 297 ? 21.763 2.480 36.378 1.00 46.41 297 SER A O 1
ATOM 2456 N N . SER A 1 298 ? 19.888 3.566 36.908 1.00 42.22 298 SER A N 1
ATOM 2457 C CA . SER A 1 298 ? 19.316 2.517 37.762 1.00 42.22 298 SER A CA 1
ATOM 2458 C C . SER A 1 298 ? 17.963 2.080 37.187 1.00 42.22 298 SER A C 1
ATOM 2460 O O . SER A 1 298 ? 16.908 2.404 37.733 1.00 42.22 298 SER A O 1
ATOM 2462 N N . ILE A 1 299 ? 17.998 1.387 36.048 1.00 50.12 299 ILE A N 1
ATOM 2463 C CA . ILE A 1 299 ? 16.827 1.005 35.237 1.00 50.12 299 ILE A CA 1
ATOM 2464 C C . ILE A 1 299 ? 16.218 -0.360 35.626 1.00 50.12 299 ILE A C 1
ATOM 2466 O O . ILE A 1 299 ? 15.234 -0.771 35.029 1.00 50.12 299 ILE A O 1
ATOM 2470 N N . ASP A 1 300 ? 16.676 -1.030 36.685 1.00 48.19 300 ASP A N 1
ATOM 2471 C CA . ASP A 1 300 ? 16.269 -2.431 36.913 1.00 48.19 300 ASP A CA 1
ATOM 2472 C C . ASP A 1 300 ? 15.083 -2.658 37.871 1.00 48.19 300 ASP A C 1
ATOM 2474 O O . ASP A 1 300 ? 14.774 -3.803 38.172 1.00 48.19 300 ASP A O 1
ATOM 2478 N N . ASN A 1 301 ? 14.378 -1.621 38.348 1.00 43.19 301 ASN A N 1
ATOM 2479 C CA . ASN A 1 301 ? 13.256 -1.807 39.295 1.00 43.19 301 ASN A CA 1
ATOM 2480 C C . ASN A 1 301 ? 12.030 -0.901 39.057 1.00 43.19 301 ASN A C 1
ATOM 2482 O O . ASN A 1 301 ? 11.263 -0.637 39.984 1.00 43.19 301 ASN A O 1
ATOM 2486 N N . ALA A 1 302 ? 11.810 -0.412 37.834 1.00 43.72 302 ALA A N 1
ATOM 2487 C CA . ALA A 1 302 ? 10.519 0.199 37.513 1.00 43.72 302 ALA A CA 1
ATOM 2488 C C . ALA A 1 302 ? 9.437 -0.905 37.473 1.00 43.72 302 ALA A C 1
ATOM 2490 O O . ALA A 1 302 ? 9.653 -1.905 36.786 1.00 43.72 302 ALA A O 1
ATOM 2491 N N . PRO A 1 303 ? 8.295 -0.766 38.178 1.00 43.97 303 PRO A N 1
ATOM 2492 C CA . PRO A 1 303 ? 7.186 -1.717 38.108 1.00 43.97 303 PRO A CA 1
ATOM 2493 C C . PRO A 1 303 ? 6.566 -1.622 36.711 1.00 43.97 303 PRO A C 1
ATOM 2495 O O . PRO A 1 303 ? 5.721 -0.780 36.423 1.00 43.97 303 PRO A O 1
ATOM 2498 N N . HIS A 1 304 ? 7.095 -2.432 35.805 1.00 49.34 304 HIS A N 1
ATOM 2499 C CA . HIS A 1 304 ? 6.923 -2.304 34.372 1.00 49.34 304 HIS A CA 1
ATOM 2500 C C . HIS A 1 304 ? 6.158 -3.523 33.866 1.00 49.34 304 HIS A C 1
ATOM 2502 O O . HIS A 1 304 ? 6.799 -4.435 33.369 1.00 49.34 304 HIS A O 1
ATOM 2508 N N . LEU A 1 305 ? 4.823 -3.555 33.989 1.00 48.66 305 LEU A N 1
ATOM 2509 C CA . LEU A 1 305 ? 3.939 -4.338 33.097 1.00 48.66 305 LEU A CA 1
ATOM 2510 C C . LEU A 1 305 ? 2.433 -4.144 33.359 1.00 48.66 305 LEU A C 1
ATOM 2512 O O . LEU A 1 305 ? 1.677 -4.200 32.395 1.00 48.66 305 LEU A O 1
ATOM 2516 N N . ASP A 1 306 ? 2.002 -3.796 34.575 1.00 47.06 306 ASP A N 1
ATOM 2517 C CA . ASP A 1 306 ? 0.557 -3.771 34.896 1.00 47.06 306 ASP A CA 1
ATOM 2518 C C . ASP A 1 306 ? -0.159 -2.452 34.554 1.00 47.06 306 ASP A C 1
ATOM 2520 O O . ASP A 1 306 ? -1.385 -2.378 34.580 1.00 47.06 306 ASP A O 1
ATOM 2524 N N . LEU A 1 307 ? 0.567 -1.398 34.159 1.00 53.12 307 LEU A N 1
ATOM 2525 C CA . LEU A 1 307 ? -0.077 -0.143 33.745 1.00 53.12 307 LEU A CA 1
ATOM 2526 C C . LEU A 1 307 ? -0.811 -0.268 32.396 1.00 53.12 307 LEU A C 1
ATOM 2528 O O . LEU A 1 307 ? -1.659 0.560 32.086 1.00 53.12 307 LEU A O 1
ATOM 2532 N N . PHE A 1 308 ? -0.522 -1.287 31.584 1.00 50.97 308 PHE A N 1
ATOM 2533 C CA . PHE A 1 308 ? -1.173 -1.448 30.278 1.00 50.97 308 PHE A CA 1
ATOM 2534 C C . PHE A 1 308 ? -2.580 -2.045 30.371 1.00 50.97 308 PHE A C 1
ATOM 2536 O O . PHE A 1 308 ? -3.423 -1.713 29.542 1.00 50.97 308 PHE A O 1
ATOM 2543 N N . GLU A 1 309 ? -2.874 -2.837 31.407 1.00 54.81 309 GLU A N 1
ATOM 2544 C CA . GLU A 1 309 ? -4.256 -3.241 31.704 1.00 54.81 309 GLU A CA 1
ATOM 2545 C C . GLU A 1 309 ? -5.144 -2.026 32.024 1.00 54.81 309 GLU A C 1
ATOM 2547 O O . GLU A 1 309 ? -6.353 -2.083 31.827 1.00 54.81 309 GLU A O 1
ATOM 2552 N N . SER A 1 310 ? -4.545 -0.893 32.420 1.00 54.56 310 SER A N 1
ATOM 2553 C CA . SER A 1 310 ? -5.268 0.357 32.685 1.00 54.56 310 SER A CA 1
ATOM 2554 C C . SER A 1 310 ? -5.521 1.240 31.456 1.00 54.56 310 SER A C 1
ATOM 2556 O O . SER A 1 310 ? -6.315 2.172 31.546 1.00 54.56 310 SER A O 1
ATOM 2558 N N . LEU A 1 311 ? -4.904 0.959 30.297 1.00 62.94 311 LEU A N 1
ATOM 2559 C CA . LEU A 1 311 ? -5.068 1.798 29.098 1.00 62.94 311 LEU A CA 1
ATOM 2560 C C . LEU A 1 311 ? -6.397 1.570 28.355 1.00 62.94 311 LEU A C 1
ATOM 2562 O O . LEU A 1 311 ? -6.646 2.251 27.365 1.00 62.94 311 LEU A O 1
ATOM 2566 N N . ASN A 1 312 ? -7.256 0.656 28.835 1.00 75.56 312 ASN A N 1
ATOM 2567 C CA . ASN A 1 312 ? -8.606 0.404 28.305 1.00 75.56 312 ASN A CA 1
ATOM 2568 C C . ASN A 1 312 ? -8.645 0.355 26.767 1.00 75.56 312 ASN A C 1
ATOM 2570 O O . ASN A 1 312 ? -9.527 0.936 26.136 1.00 75.56 312 ASN A O 1
ATOM 2574 N N . LEU A 1 313 ? -7.654 -0.298 26.148 1.00 85.50 313 LEU A N 1
ATOM 2575 C CA . LEU A 1 313 ? -7.593 -0.386 24.694 1.00 85.50 313 LEU A CA 1
ATOM 2576 C C . LEU A 1 313 ? -8.788 -1.230 24.217 1.00 85.50 313 LEU A C 1
ATOM 2578 O O . LEU A 1 313 ? -8.933 -2.372 24.675 1.00 85.50 313 LEU A O 1
ATOM 2582 N N . PRO A 1 314 ? -9.654 -0.705 23.335 1.00 90.88 314 PRO A N 1
ATOM 2583 C CA . PRO A 1 314 ? -10.884 -1.388 22.969 1.00 90.88 314 PRO A CA 1
ATOM 2584 C C . PRO A 1 314 ? -10.546 -2.581 22.064 1.00 90.88 314 PRO A C 1
ATOM 2586 O O . PRO A 1 314 ? -10.233 -2.436 20.882 1.00 90.88 314 PRO A O 1
ATOM 2589 N N . LYS A 1 315 ? -10.528 -3.785 22.653 1.00 91.38 315 LYS A N 1
ATOM 2590 C CA . LYS A 1 315 ? -10.010 -5.009 22.015 1.00 91.38 315 LYS A CA 1
ATOM 2591 C C . LYS A 1 315 ? -10.724 -5.343 20.710 1.00 91.38 315 LYS A C 1
ATOM 2593 O O . LYS A 1 315 ? -10.072 -5.820 19.785 1.00 91.38 315 LYS A O 1
ATOM 2598 N N . SER A 1 316 ? -12.018 -5.049 20.600 1.00 93.38 316 SER A N 1
ATOM 2599 C CA . SER A 1 316 ? -12.798 -5.367 19.402 1.00 93.38 316 SER A CA 1
ATOM 2600 C C . SER A 1 316 ? -12.427 -4.514 18.185 1.00 93.38 316 SER A C 1
ATOM 2602 O O . SER A 1 316 ? -12.834 -4.866 17.083 1.00 93.38 316 SER A O 1
ATOM 2604 N N . HIS A 1 317 ? -11.636 -3.443 18.353 1.00 94.62 317 HIS A N 1
ATOM 2605 C CA . HIS A 1 317 ? -11.056 -2.644 17.261 1.00 94.62 317 HIS A CA 1
ATOM 2606 C C . HIS A 1 317 ? -9.759 -3.248 16.707 1.00 94.62 317 HIS A C 1
ATOM 2608 O O . HIS A 1 317 ? -9.240 -2.788 15.686 1.00 94.62 317 HIS A O 1
ATOM 2614 N N . LEU A 1 318 ? -9.216 -4.267 17.376 1.00 93.06 318 LEU A N 1
ATOM 2615 C CA . LEU A 1 318 ? -8.029 -4.996 16.948 1.00 93.06 318 LEU A CA 1
ATOM 2616 C C . LEU A 1 318 ? -8.424 -6.172 16.058 1.00 93.06 318 LEU A C 1
ATOM 2618 O O . LEU A 1 318 ? -9.436 -6.825 16.301 1.00 93.06 318 LEU A O 1
ATOM 2622 N N . PHE A 1 319 ? -7.598 -6.476 15.059 1.00 94.38 319 PHE A N 1
ATOM 2623 C CA . PHE A 1 319 ? -7.787 -7.655 14.210 1.00 94.38 319 PHE A CA 1
ATOM 2624 C C . PHE A 1 319 ? -7.798 -8.947 15.027 1.00 94.38 319 PHE A C 1
ATOM 2626 O O . PHE A 1 319 ? -7.080 -9.062 16.023 1.00 94.38 319 PHE A O 1
ATOM 2633 N N . SER A 1 320 ? -8.535 -9.949 14.551 1.00 94.56 320 SER A N 1
ATOM 2634 C CA . SER A 1 320 ? -8.645 -11.262 15.196 1.00 94.56 320 SER A CA 1
ATOM 2635 C C . SER A 1 320 ? -7.271 -11.895 15.460 1.00 94.56 320 SER A C 1
ATOM 2637 O O . SER A 1 320 ? -7.009 -12.408 16.545 1.00 94.56 320 SER A O 1
ATOM 2639 N N . PHE A 1 321 ? -6.333 -11.779 14.515 1.00 93.25 321 PHE A N 1
ATOM 2640 C CA . PHE A 1 321 ? -4.970 -12.294 14.678 1.00 93.25 321 PHE A CA 1
ATOM 2641 C C . PHE A 1 321 ? -4.151 -11.539 15.742 1.00 93.25 321 PHE A C 1
ATOM 2643 O O . PHE A 1 321 ? -3.258 -12.124 16.351 1.00 93.25 321 PHE A O 1
ATOM 2650 N N . LEU A 1 322 ? -4.435 -10.256 16.004 1.00 92.38 322 LEU A N 1
ATOM 2651 C CA . LEU A 1 322 ? -3.796 -9.520 17.101 1.00 92.38 322 LEU A CA 1
ATOM 2652 C C . LEU A 1 322 ? -4.391 -9.917 18.447 1.00 92.38 322 LEU A C 1
ATOM 2654 O O . LEU A 1 322 ? -3.642 -10.114 19.402 1.00 92.38 322 LEU A O 1
ATOM 2658 N N . GLN A 1 323 ? -5.718 -10.052 18.515 1.00 91.06 323 GLN A N 1
ATOM 2659 C CA . GLN A 1 323 ? -6.411 -10.501 19.723 1.00 91.06 323 GLN A CA 1
ATOM 2660 C C . GLN A 1 323 ? -5.935 -11.897 20.146 1.00 91.06 323 GLN A C 1
ATOM 2662 O O . GLN A 1 323 ? -5.689 -12.133 21.326 1.00 91.06 323 GLN A O 1
ATOM 2667 N N . ASN A 1 324 ? -5.717 -12.778 19.168 1.00 92.56 324 ASN A N 1
ATOM 2668 C CA . ASN A 1 324 ? -5.201 -14.133 19.364 1.00 92.56 324 ASN A CA 1
ATOM 2669 C C . ASN A 1 324 ? -3.668 -14.203 19.458 1.00 92.56 324 ASN A C 1
ATOM 2671 O O . ASN A 1 324 ? -3.110 -15.297 19.482 1.00 92.56 324 ASN A O 1
ATOM 2675 N N . ASN A 1 325 ? -2.975 -13.056 19.451 1.00 93.56 325 ASN A N 1
ATOM 2676 C CA . ASN A 1 325 ? -1.518 -12.970 19.522 1.00 93.56 325 ASN A CA 1
ATOM 2677 C C . ASN A 1 325 ? -0.811 -13.871 18.484 1.00 93.56 325 ASN A C 1
ATOM 2679 O O . ASN A 1 325 ? 0.223 -14.465 18.774 1.00 93.56 325 ASN A O 1
ATOM 2683 N N . THR A 1 326 ? -1.340 -13.999 17.264 1.00 95.19 326 THR A N 1
ATOM 2684 C CA . THR A 1 326 ? -0.764 -14.851 16.205 1.00 95.19 326 THR A CA 1
ATOM 2685 C C . THR A 1 326 ? 0.090 -14.083 15.199 1.00 95.19 326 THR A C 1
ATOM 2687 O O . THR A 1 326 ? 0.522 -14.656 14.202 1.00 95.19 326 THR A O 1
ATOM 2690 N N . ALA A 1 327 ? 0.364 -12.802 15.444 1.00 95.25 327 ALA A N 1
ATOM 2691 C CA . ALA A 1 327 ? 1.208 -11.982 14.582 1.00 95.25 327 ALA A CA 1
ATOM 2692 C C . ALA A 1 327 ? 2.593 -11.730 15.188 1.00 95.25 327 ALA A C 1
ATOM 2694 O O . ALA A 1 327 ? 2.723 -11.502 16.392 1.00 95.25 327 ALA A O 1
ATOM 2695 N N . LEU A 1 328 ? 3.611 -11.735 14.329 1.00 95.44 328 LEU A N 1
ATOM 2696 C CA . LEU A 1 328 ? 5.001 -11.455 14.670 1.00 95.44 328 LEU A CA 1
ATOM 2697 C C . LEU A 1 328 ? 5.484 -10.205 13.912 1.00 95.44 328 LEU A C 1
ATOM 2699 O O . LEU A 1 328 ? 5.524 -10.236 12.677 1.00 95.44 328 LEU A O 1
ATOM 2703 N N . PRO A 1 329 ? 5.833 -9.113 14.614 1.00 95.12 329 PRO A N 1
ATOM 2704 C CA . PRO A 1 329 ? 6.344 -7.898 13.988 1.00 95.12 329 PRO A CA 1
ATOM 2705 C C . PRO A 1 329 ? 7.789 -8.074 13.497 1.00 95.12 329 PRO A C 1
ATOM 2707 O O . PRO A 1 329 ? 8.678 -8.517 14.227 1.00 95.12 329 PRO A O 1
ATOM 2710 N N . LEU A 1 330 ? 8.010 -7.669 12.253 1.00 95.06 330 LEU A N 1
ATOM 2711 C CA . LEU A 1 330 ? 9.292 -7.598 11.566 1.00 95.06 330 LEU A CA 1
ATOM 2712 C C . LEU A 1 330 ? 9.597 -6.119 11.296 1.00 95.06 330 LEU A C 1
ATOM 2714 O O . LEU A 1 330 ? 8.780 -5.406 10.713 1.00 95.06 330 LEU A O 1
ATOM 2718 N N . MET A 1 331 ? 10.754 -5.649 11.733 1.00 93.25 331 MET A N 1
ATOM 2719 C CA . MET A 1 331 ? 11.147 -4.244 11.709 1.00 93.25 331 MET A CA 1
ATOM 2720 C C . MET A 1 331 ? 12.393 -4.045 10.854 1.00 93.25 331 MET A C 1
ATOM 2722 O O . MET A 1 331 ? 13.159 -4.983 10.612 1.00 93.25 331 MET A O 1
ATOM 2726 N N . ASP A 1 332 ? 12.595 -2.800 10.424 1.00 90.50 332 ASP A N 1
ATOM 2727 C CA . ASP A 1 332 ? 13.798 -2.344 9.724 1.00 90.50 332 ASP A CA 1
ATOM 2728 C C . ASP A 1 332 ? 14.085 -3.075 8.406 1.00 90.50 332 ASP A C 1
ATOM 2730 O O . ASP A 1 332 ? 15.230 -3.127 7.953 1.00 90.50 332 ASP A O 1
ATOM 2734 N N . ILE A 1 333 ? 13.047 -3.608 7.755 1.00 90.88 333 ILE A N 1
ATOM 2735 C CA . ILE A 1 333 ? 13.178 -4.384 6.521 1.00 90.88 333 ILE A CA 1
ATOM 2736 C C . ILE A 1 333 ? 13.589 -3.442 5.392 1.00 90.88 333 ILE A C 1
ATOM 2738 O O . ILE A 1 333 ? 12.823 -2.535 5.048 1.00 90.88 333 ILE A O 1
ATOM 2742 N N . PRO A 1 334 ? 14.751 -3.643 4.755 1.00 87.88 334 PRO A N 1
ATOM 2743 C CA . PRO A 1 334 ? 15.133 -2.811 3.625 1.00 87.88 334 PRO A CA 1
ATOM 2744 C C . PRO A 1 334 ? 14.182 -3.002 2.440 1.00 87.88 334 PRO A C 1
ATOM 2746 O O . PRO A 1 334 ? 13.705 -4.105 2.183 1.00 87.88 334 PRO A O 1
ATOM 2749 N N . SER A 1 335 ? 13.942 -1.938 1.676 1.00 80.12 335 SER A N 1
ATOM 2750 C CA . SER A 1 335 ? 13.002 -1.943 0.543 1.00 80.12 335 SER A CA 1
ATOM 2751 C C . SER A 1 335 ? 13.279 -2.999 -0.535 1.00 80.12 335 SER A C 1
ATOM 2753 O O . SER A 1 335 ? 12.353 -3.406 -1.228 1.00 80.12 335 SER A O 1
ATOM 2755 N N . HIS A 1 336 ? 14.528 -3.453 -0.675 1.00 80.25 336 HIS A N 1
ATOM 2756 C CA . HIS A 1 336 ? 14.912 -4.492 -1.635 1.00 80.25 336 HIS A CA 1
ATOM 2757 C C . HIS A 1 336 ? 14.609 -5.920 -1.152 1.00 80.25 336 HIS A C 1
ATOM 2759 O O . HIS A 1 336 ? 14.674 -6.849 -1.952 1.00 80.25 336 HIS A O 1
ATOM 2765 N N . VAL A 1 337 ? 14.290 -6.113 0.133 1.00 87.06 337 VAL A N 1
ATOM 2766 C CA . VAL A 1 337 ? 13.908 -7.419 0.679 1.00 87.06 337 VAL A CA 1
ATOM 2767 C C . VAL A 1 337 ? 12.430 -7.647 0.406 1.00 87.06 337 VAL A C 1
ATOM 2769 O O . VAL A 1 337 ? 11.576 -6.925 0.922 1.00 87.06 337 VAL A O 1
ATOM 2772 N N . THR A 1 338 ? 12.117 -8.657 -0.397 1.00 87.50 338 THR A N 1
ATOM 2773 C CA . THR A 1 338 ? 10.746 -8.997 -0.804 1.00 87.50 338 THR A CA 1
ATOM 2774 C C . THR A 1 338 ? 10.004 -9.804 0.266 1.00 87.50 338 THR A C 1
ATOM 2776 O O . THR A 1 338 ? 10.613 -10.496 1.082 1.00 87.50 338 THR A O 1
ATOM 2779 N N . ASP A 1 339 ? 8.667 -9.777 0.242 1.00 90.19 339 ASP A N 1
ATOM 2780 C CA . ASP A 1 339 ? 7.845 -10.589 1.157 1.00 90.19 339 ASP A CA 1
ATOM 2781 C C . ASP A 1 339 ? 8.081 -12.100 0.959 1.00 90.19 339 ASP A C 1
ATOM 2783 O O . ASP A 1 339 ? 8.023 -12.869 1.915 1.00 90.19 339 ASP A O 1
ATOM 2787 N N . GLU A 1 340 ? 8.424 -12.538 -0.258 1.00 87.81 340 GLU A N 1
ATOM 2788 C CA . GLU A 1 340 ? 8.782 -13.936 -0.540 1.00 87.81 340 GLU A CA 1
ATOM 2789 C C . GLU A 1 340 ? 10.097 -14.350 0.134 1.00 87.81 340 GLU A C 1
ATOM 2791 O O . GLU A 1 340 ? 10.200 -15.469 0.649 1.00 87.81 340 GLU A O 1
ATOM 2796 N N . GLN A 1 341 ? 11.089 -13.455 0.170 1.00 90.56 341 GLN A N 1
ATOM 2797 C CA . GLN A 1 341 ? 12.359 -13.684 0.867 1.00 90.56 341 GLN A CA 1
ATOM 2798 C C . GLN A 1 341 ? 12.152 -13.735 2.383 1.00 90.56 341 GLN A C 1
ATOM 2800 O O . GLN A 1 341 ? 12.657 -14.651 3.031 1.00 90.56 341 GLN A O 1
ATOM 2805 N N . LEU A 1 342 ? 11.330 -12.835 2.941 1.00 93.62 342 LEU A N 1
ATOM 2806 C CA . LEU A 1 342 ? 10.938 -12.885 4.355 1.00 93.62 342 LEU A CA 1
ATOM 2807 C C . LEU A 1 342 ? 10.241 -14.207 4.698 1.00 93.62 342 LEU A C 1
ATOM 2809 O O . LEU A 1 342 ? 10.584 -14.864 5.681 1.00 93.62 342 LEU A O 1
ATOM 2813 N N . LEU A 1 343 ? 9.294 -14.636 3.859 1.00 92.50 343 LEU A N 1
ATOM 2814 C CA . LEU A 1 343 ? 8.572 -15.890 4.056 1.00 92.50 343 LEU A CA 1
ATOM 2815 C C . LEU A 1 343 ? 9.510 -17.094 3.963 1.00 92.50 343 LEU A C 1
ATOM 2817 O O . LEU A 1 343 ? 9.364 -18.049 4.722 1.00 92.50 343 LEU A O 1
ATOM 2821 N N . SER A 1 344 ? 10.481 -17.055 3.052 1.00 90.94 344 SER A N 1
ATOM 2822 C CA . SER A 1 344 ? 11.486 -18.108 2.895 1.00 90.94 344 SER A CA 1
ATOM 2823 C C . SER A 1 344 ? 12.434 -18.176 4.094 1.00 90.94 344 SER A C 1
ATOM 2825 O O . SER A 1 344 ? 12.720 -19.276 4.568 1.00 90.94 344 SER A O 1
ATOM 2827 N N . ALA A 1 345 ? 12.845 -17.029 4.643 1.00 93.75 345 ALA A N 1
ATOM 2828 C CA . ALA A 1 345 ? 13.638 -16.960 5.870 1.00 93.75 345 ALA A CA 1
ATOM 2829 C C . ALA A 1 345 ? 12.872 -17.553 7.067 1.00 93.75 345 ALA A C 1
ATOM 2831 O O . ALA A 1 345 ? 13.376 -18.441 7.753 1.00 93.75 345 ALA A O 1
ATOM 2832 N N . LEU A 1 346 ? 11.603 -17.178 7.258 1.00 94.81 346 LEU A N 1
ATOM 2833 C CA . LEU A 1 346 ? 10.758 -17.753 8.316 1.00 94.81 346 LEU A CA 1
ATOM 2834 C C . LEU A 1 346 ? 10.499 -19.260 8.115 1.00 94.81 346 LEU A C 1
ATOM 2836 O O . LEU A 1 346 ? 10.460 -20.030 9.078 1.00 94.81 346 LEU A O 1
ATOM 2840 N N . LYS A 1 347 ? 10.375 -19.719 6.863 1.00 93.19 347 LYS A N 1
ATOM 2841 C CA . LYS A 1 347 ? 10.287 -21.152 6.526 1.00 93.19 347 LYS A CA 1
ATOM 2842 C C . LYS A 1 347 ? 11.564 -21.918 6.873 1.00 93.19 347 LYS A C 1
ATOM 2844 O O . LYS A 1 347 ? 11.496 -23.078 7.274 1.00 93.19 347 LYS A O 1
ATOM 2849 N N . HIS A 1 348 ? 12.726 -21.284 6.746 1.00 92.38 348 HIS A N 1
ATOM 2850 C CA . HIS A 1 348 ? 13.989 -21.886 7.159 1.00 92.38 348 HIS A CA 1
ATOM 2851 C C . HIS A 1 348 ? 14.026 -22.101 8.679 1.00 92.38 348 HIS A C 1
ATOM 2853 O O . HIS A 1 348 ? 14.347 -23.195 9.139 1.00 92.38 348 HIS A O 1
ATOM 2859 N N . HIS A 1 349 ? 13.575 -21.108 9.452 1.00 93.56 349 HIS A N 1
ATOM 2860 C CA . HIS A 1 349 ? 13.500 -21.194 10.914 1.00 93.56 349 HIS A CA 1
ATOM 2861 C C . HIS A 1 349 ? 12.389 -22.113 11.448 1.00 93.56 349 HIS A C 1
ATOM 2863 O O . HIS A 1 349 ? 12.385 -22.438 12.629 1.00 93.56 349 HIS A O 1
ATOM 2869 N N . SER A 1 350 ? 11.464 -22.598 10.617 1.00 92.81 350 SER A N 1
ATOM 2870 C CA . SER A 1 350 ? 10.449 -23.590 11.028 1.00 92.81 350 SER A CA 1
ATOM 2871 C C . SER A 1 350 ? 10.908 -25.044 10.862 1.00 92.81 350 SER A C 1
ATOM 2873 O O . SER A 1 350 ? 10.112 -25.959 11.059 1.00 92.81 350 SER A O 1
ATOM 2875 N N . ASN A 1 351 ? 12.182 -25.292 10.523 1.00 90.38 351 ASN A N 1
ATOM 2876 C CA . ASN A 1 351 ? 12.749 -26.637 10.338 1.00 90.38 351 ASN A CA 1
ATOM 2877 C C . ASN A 1 351 ? 11.971 -27.506 9.325 1.00 90.38 351 ASN A C 1
ATOM 2879 O O . ASN A 1 351 ? 11.967 -28.732 9.412 1.00 90.38 351 ASN A O 1
ATOM 2883 N N . GLY A 1 352 ? 11.301 -26.871 8.355 1.00 86.88 352 GLY A N 1
ATOM 2884 C CA . GLY A 1 352 ? 10.499 -27.549 7.335 1.00 86.88 352 GLY A CA 1
ATOM 2885 C C . GLY A 1 352 ? 9.125 -28.048 7.799 1.00 86.88 352 GLY A C 1
ATOM 2886 O O . GLY A 1 352 ? 8.424 -28.662 6.994 1.00 86.88 352 GLY A O 1
ATOM 2887 N N . ASP A 1 353 ? 8.711 -27.780 9.042 1.00 91.62 353 ASP A N 1
ATOM 2888 C CA . ASP A 1 353 ? 7.358 -28.094 9.509 1.00 91.62 353 ASP A CA 1
ATOM 2889 C C . ASP A 1 353 ? 6.353 -27.094 8.925 1.00 91.62 353 ASP A C 1
ATOM 2891 O O . ASP A 1 353 ? 6.259 -25.940 9.348 1.00 91.62 353 ASP A O 1
ATOM 2895 N N . SER A 1 354 ? 5.569 -27.555 7.950 1.00 89.38 354 SER A N 1
ATOM 2896 C CA . SER A 1 354 ? 4.576 -26.728 7.267 1.00 89.38 354 SER A CA 1
ATOM 2897 C C . SER A 1 354 ? 3.468 -26.199 8.177 1.00 89.38 354 SER A C 1
ATOM 2899 O O . SER A 1 354 ? 2.826 -25.215 7.820 1.00 89.38 354 SER A O 1
ATOM 2901 N N . SER A 1 355 ? 3.229 -26.820 9.340 1.00 90.81 355 SER A N 1
ATOM 2902 C CA . SER A 1 355 ? 2.237 -26.332 10.309 1.00 90.81 355 SER A CA 1
ATOM 2903 C C . SER A 1 355 ? 2.680 -25.051 11.023 1.00 90.81 355 SER A C 1
ATOM 2905 O O . SER A 1 355 ? 1.841 -24.295 11.515 1.00 90.81 355 SER A O 1
ATOM 2907 N N . LEU A 1 356 ? 3.991 -24.787 11.034 1.00 90.75 356 LEU A N 1
ATOM 2908 C CA . LEU A 1 356 ? 4.601 -23.595 11.617 1.00 90.75 356 LEU A CA 1
ATOM 2909 C C . LEU A 1 356 ? 4.745 -22.450 10.610 1.00 90.75 356 LEU A C 1
ATOM 2911 O O . LEU A 1 356 ? 5.230 -21.379 10.969 1.00 90.75 356 LEU A O 1
ATOM 2915 N N . PHE A 1 357 ? 4.371 -22.657 9.345 1.00 89.88 357 PHE A N 1
ATOM 2916 C CA . PHE A 1 357 ? 4.543 -21.630 8.324 1.00 89.88 357 PHE A CA 1
ATOM 2917 C C . PHE A 1 357 ? 3.602 -20.447 8.579 1.00 89.88 357 PHE A C 1
ATOM 2919 O O . PHE A 1 357 ? 2.425 -20.657 8.898 1.00 89.88 357 PHE A O 1
ATOM 2926 N N . PRO A 1 358 ? 4.086 -19.203 8.394 1.00 85.44 358 PRO A N 1
ATOM 2927 C CA . PRO A 1 358 ? 3.194 -18.059 8.333 1.00 85.44 358 PRO A CA 1
ATOM 2928 C C . PRO A 1 358 ? 2.179 -18.292 7.213 1.00 85.44 358 PRO A C 1
ATOM 2930 O O . PRO A 1 358 ? 2.544 -18.731 6.118 1.00 85.44 358 PRO A O 1
ATOM 2933 N N . ILE A 1 359 ? 0.915 -17.983 7.487 1.00 88.75 359 ILE A N 1
ATOM 2934 C CA . ILE A 1 359 ? -0.139 -17.946 6.472 1.00 88.75 359 ILE A CA 1
ATOM 2935 C C . ILE A 1 359 ? 0.174 -16.833 5.480 1.00 88.75 359 ILE A C 1
ATOM 2937 O O . ILE A 1 359 ? -0.001 -16.995 4.274 1.00 88.75 359 ILE A O 1
ATOM 2941 N N . ASP A 1 360 ? 0.607 -15.691 6.013 1.00 89.81 360 ASP A N 1
ATOM 2942 C CA . ASP A 1 360 ? 0.767 -14.471 5.248 1.00 89.81 360 ASP A CA 1
ATOM 2943 C C . ASP A 1 360 ? 1.853 -13.572 5.839 1.00 89.81 360 ASP A C 1
ATOM 2945 O O . ASP A 1 360 ? 2.153 -13.628 7.036 1.00 89.81 360 ASP A O 1
ATOM 2949 N N . ILE A 1 361 ? 2.410 -12.720 4.983 1.00 90.88 361 ILE A N 1
ATOM 2950 C CA . ILE A 1 361 ? 3.235 -11.587 5.385 1.00 90.88 361 ILE A CA 1
ATOM 2951 C C . ILE A 1 361 ? 2.545 -10.332 4.888 1.00 90.88 361 ILE A C 1
ATOM 2953 O O . ILE A 1 361 ? 2.260 -10.179 3.701 1.00 90.88 361 ILE A O 1
ATOM 2957 N N . VAL A 1 362 ? 2.273 -9.436 5.825 1.00 89.06 362 VAL A N 1
ATOM 2958 C CA . VAL A 1 362 ? 1.649 -8.155 5.546 1.00 89.06 362 VAL A CA 1
ATOM 2959 C C . VAL A 1 362 ? 2.674 -7.071 5.825 1.00 89.06 362 VAL A C 1
ATOM 2961 O O . VAL A 1 362 ? 3.024 -6.812 6.975 1.00 89.06 362 VAL A O 1
ATOM 2964 N N . SER A 1 363 ? 3.154 -6.437 4.767 1.00 86.81 363 SER A N 1
ATOM 2965 C CA . SER A 1 363 ? 4.207 -5.430 4.851 1.00 86.81 363 SER A CA 1
ATOM 2966 C C . SER A 1 363 ? 3.661 -4.036 4.620 1.00 86.81 363 SER A C 1
ATOM 2968 O O . SER A 1 363 ? 2.862 -3.841 3.711 1.00 86.81 363 SER A O 1
ATOM 2970 N N . SER A 1 364 ? 4.091 -3.053 5.409 1.00 83.06 364 SER A N 1
ATOM 2971 C CA . SER A 1 364 ? 3.755 -1.653 5.171 1.00 83.06 364 SER A CA 1
ATOM 2972 C C . SER A 1 364 ? 4.445 -1.167 3.904 1.00 83.06 364 SER A C 1
ATOM 2974 O O . SER A 1 364 ? 5.541 -1.620 3.561 1.00 83.06 364 SER A O 1
ATOM 2976 N N . GLU A 1 365 ? 3.827 -0.211 3.220 1.00 78.50 365 GLU A N 1
ATOM 2977 C CA . GLU A 1 365 ? 4.532 0.522 2.174 1.00 78.50 365 GLU A CA 1
ATOM 2978 C C . GLU A 1 365 ? 5.718 1.285 2.778 1.00 78.50 365 GLU A C 1
ATOM 2980 O O . GLU A 1 365 ? 5.738 1.616 3.971 1.00 78.50 365 GLU A O 1
ATOM 2985 N N . VAL A 1 366 ? 6.741 1.519 1.957 1.00 67.94 366 VAL A N 1
ATOM 2986 C CA . VAL A 1 366 ? 7.911 2.296 2.363 1.00 67.94 366 VAL A CA 1
ATOM 2987 C C . VAL A 1 366 ? 7.457 3.739 2.549 1.00 67.94 366 VAL A C 1
ATOM 2989 O O . VAL A 1 366 ? 7.127 4.419 1.581 1.00 67.94 366 VAL A O 1
ATOM 2992 N N . VAL A 1 367 ? 7.423 4.213 3.793 1.00 54.59 367 VAL A N 1
ATOM 2993 C CA . VAL A 1 367 ? 7.027 5.592 4.085 1.00 54.59 367 VAL A CA 1
ATOM 2994 C C . VAL A 1 367 ? 8.204 6.511 3.767 1.00 54.59 367 VAL A C 1
ATOM 2996 O O . VAL A 1 367 ? 9.065 6.776 4.604 1.00 54.59 367 VAL A O 1
ATOM 2999 N N . THR A 1 368 ? 8.263 7.002 2.532 1.00 48.12 368 THR A N 1
ATOM 3000 C CA . THR A 1 368 ? 9.258 7.993 2.124 1.00 48.12 368 THR A CA 1
ATOM 3001 C C . THR A 1 368 ? 8.935 9.340 2.781 1.00 48.12 368 THR A C 1
ATOM 3003 O O . THR A 1 368 ? 8.047 10.046 2.315 1.00 48.12 368 THR A O 1
ATOM 3006 N N . GLY A 1 369 ? 9.630 9.705 3.867 1.00 40.94 369 GLY A N 1
ATOM 3007 C CA . GLY A 1 369 ? 9.658 11.097 4.355 1.00 40.94 369 GLY A CA 1
ATOM 3008 C C . GLY A 1 369 ? 9.439 11.347 5.851 1.00 40.94 369 GLY A C 1
ATOM 3009 O O . GLY A 1 369 ? 9.682 12.464 6.298 1.00 40.94 369 GLY A O 1
ATOM 3010 N N . VAL A 1 370 ? 9.044 10.359 6.662 1.00 39.31 370 VAL A N 1
ATOM 3011 C CA . VAL A 1 370 ? 8.781 10.616 8.101 1.00 39.31 370 VAL A CA 1
ATOM 3012 C C . VAL A 1 370 ? 10.074 10.766 8.921 1.00 39.31 370 VAL A C 1
ATOM 3014 O O . VAL A 1 370 ? 10.119 11.552 9.868 1.00 39.31 370 VAL A O 1
ATOM 3017 N N . CYS A 1 371 ? 11.168 10.107 8.527 1.00 36.50 371 CYS A N 1
ATOM 3018 C CA . CYS A 1 371 ? 12.444 10.211 9.247 1.00 36.50 371 CYS A CA 1
ATOM 3019 C C . CYS A 1 371 ? 13.116 11.592 9.127 1.00 36.50 371 CYS A C 1
ATOM 3021 O O . CYS A 1 371 ? 13.846 11.986 10.040 1.00 36.50 371 CYS A O 1
ATOM 3023 N N . ASP A 1 372 ? 12.851 12.359 8.064 1.00 36.44 372 ASP A N 1
ATOM 3024 C CA . ASP A 1 372 ? 13.501 13.660 7.839 1.00 36.44 372 ASP A CA 1
ATOM 3025 C C . ASP A 1 372 ? 12.983 14.752 8.798 1.00 36.44 372 ASP A C 1
ATOM 3027 O O . ASP A 1 372 ? 13.747 15.633 9.195 1.00 36.44 372 ASP A O 1
ATOM 3031 N N . ALA A 1 373 ? 11.721 14.679 9.242 1.00 34.88 373 ALA A N 1
ATOM 3032 C CA . ALA A 1 373 ? 11.153 15.624 10.211 1.00 34.88 373 ALA A CA 1
ATOM 3033 C C . ALA A 1 373 ? 11.675 15.376 11.640 1.00 34.88 373 ALA A C 1
ATOM 3035 O O . ALA A 1 373 ? 12.077 16.312 12.330 1.00 34.88 373 ALA A O 1
ATOM 3036 N N . VAL A 1 374 ? 11.761 14.108 12.060 1.00 36.12 374 VAL A N 1
ATOM 3037 C CA . VAL A 1 374 ? 12.268 13.729 13.395 1.00 36.12 374 VAL A CA 1
ATOM 3038 C C . VAL A 1 374 ? 13.775 13.981 13.518 1.00 36.12 374 VAL A C 1
ATOM 3040 O O . VAL A 1 374 ? 14.257 14.383 14.577 1.00 36.12 374 VAL A O 1
ATOM 3043 N N . THR A 1 375 ? 14.537 13.812 12.432 1.00 39.34 375 THR A N 1
ATOM 3044 C CA . THR A 1 375 ? 15.976 14.124 12.431 1.00 39.34 375 THR A CA 1
ATOM 3045 C C . THR A 1 375 ? 16.288 15.614 12.285 1.00 39.34 375 THR A C 1
ATOM 3047 O O . THR A 1 375 ? 17.351 16.030 12.747 1.00 39.34 375 THR A O 1
ATOM 3050 N N . LYS A 1 376 ? 15.387 16.435 11.720 1.00 42.09 376 LYS A N 1
ATOM 3051 C CA . LYS A 1 376 ? 15.514 17.905 11.754 1.00 42.09 376 LYS A CA 1
ATOM 3052 C C . LYS A 1 376 ? 15.298 18.474 13.158 1.00 42.09 376 LYS A C 1
ATOM 3054 O O . LYS A 1 376 ? 16.140 19.241 13.611 1.00 42.09 376 LYS A O 1
ATOM 3059 N N . SER A 1 377 ? 14.280 18.021 13.897 1.00 41.25 377 SER A N 1
ATOM 3060 C CA . SER A 1 377 ? 14.050 18.488 15.279 1.00 41.25 377 SER A CA 1
ATOM 3061 C C . SER A 1 377 ? 15.157 18.104 16.270 1.00 41.25 377 SER A C 1
ATOM 3063 O O . SER A 1 377 ? 15.274 18.728 17.318 1.00 41.25 377 SER A O 1
ATOM 3065 N N . LEU A 1 378 ? 15.989 17.106 15.955 1.00 43.78 378 LEU A N 1
ATOM 3066 C CA . LEU A 1 378 ? 17.164 16.750 16.762 1.00 43.78 378 LEU A CA 1
ATOM 3067 C C . LEU A 1 378 ? 18.436 17.528 16.385 1.00 43.78 378 LEU A C 1
ATOM 3069 O O . LEU A 1 378 ? 19.433 17.399 17.088 1.00 43.78 378 LEU A O 1
ATOM 3073 N N . LYS A 1 379 ? 18.433 18.301 15.291 1.00 44.19 379 LYS A N 1
ATOM 3074 C CA . LYS A 1 379 ? 19.613 19.046 14.822 1.00 44.19 379 LYS A CA 1
ATOM 3075 C C . LYS A 1 379 ? 19.584 20.539 15.122 1.00 44.19 379 LYS A C 1
ATOM 3077 O O . LYS A 1 379 ? 20.648 21.132 15.188 1.00 44.19 379 LYS A O 1
ATOM 3082 N N . GLU A 1 380 ? 18.423 21.130 15.374 1.00 45.47 380 GLU A N 1
ATOM 3083 C CA . GLU A 1 380 ? 18.318 22.565 15.700 1.00 45.47 380 GLU A CA 1
ATOM 3084 C C . GLU A 1 380 ? 18.680 22.895 17.167 1.00 45.47 380 GLU A C 1
ATOM 3086 O O . GLU A 1 380 ? 18.378 23.983 17.645 1.00 45.47 380 GLU A O 1
ATOM 3091 N N . GLY A 1 381 ? 19.314 21.969 17.900 1.00 42.81 381 GLY A N 1
ATOM 3092 C CA . GLY A 1 381 ? 19.576 22.113 19.337 1.00 42.81 381 GLY A CA 1
ATOM 3093 C C . GLY A 1 381 ? 21.035 22.199 19.791 1.00 42.81 381 GLY A C 1
ATOM 3094 O O . GLY A 1 381 ? 21.230 22.530 20.951 1.00 42.81 381 GLY A O 1
ATOM 3095 N N . ASP A 1 382 ? 22.036 21.907 18.952 1.00 44.22 382 ASP A N 1
ATOM 3096 C CA . ASP A 1 382 ? 23.437 21.772 19.407 1.00 44.22 382 ASP A CA 1
ATOM 3097 C C . ASP A 1 382 ? 24.459 22.224 18.331 1.00 44.22 382 ASP A C 1
ATOM 3099 O O . ASP A 1 382 ? 25.394 21.495 17.998 1.00 44.22 382 ASP A O 1
ATOM 3103 N N . GLU A 1 383 ? 24.291 23.426 17.767 1.00 44.50 383 GLU A N 1
ATOM 3104 C CA . GLU A 1 383 ? 25.358 24.131 17.025 1.00 44.50 383 GLU A CA 1
ATOM 3105 C C . GLU A 1 383 ? 25.910 25.306 17.857 1.00 44.50 383 GLU A C 1
ATOM 3107 O O . GLU A 1 383 ? 25.993 26.431 17.383 1.00 44.50 383 GLU A O 1
ATOM 3112 N N . ASP A 1 384 ? 26.299 25.036 19.107 1.00 39.56 384 ASP A N 1
ATOM 3113 C CA . ASP A 1 384 ? 27.261 25.871 19.837 1.00 39.56 384 ASP A CA 1
ATOM 3114 C C . ASP A 1 384 ? 28.604 25.121 19.861 1.00 39.56 384 ASP A C 1
ATOM 3116 O O . ASP A 1 384 ? 28.846 24.217 20.667 1.00 39.56 384 ASP A O 1
ATOM 3120 N N . GLU A 1 385 ? 29.462 25.452 18.894 1.00 43.59 385 GLU A N 1
ATOM 3121 C CA . GLU A 1 385 ? 30.826 24.939 18.765 1.00 43.59 385 GLU A CA 1
ATOM 3122 C C . GLU A 1 385 ? 31.741 25.509 19.866 1.00 43.59 385 GLU A C 1
ATOM 3124 O O . GLU A 1 385 ? 32.412 26.522 19.674 1.00 43.59 385 GLU A O 1
ATOM 3129 N N . ASP A 1 386 ? 31.853 24.811 20.999 1.00 39.78 386 ASP A N 1
ATOM 3130 C CA . ASP A 1 386 ? 33.022 24.934 21.875 1.00 39.78 386 ASP A CA 1
ATOM 3131 C C . ASP A 1 386 ? 34.133 23.990 21.383 1.00 39.78 386 ASP A C 1
ATOM 3133 O O . ASP A 1 386 ? 34.129 22.774 21.605 1.00 39.78 386 ASP A O 1
ATOM 3137 N N . MET A 1 387 ? 35.115 24.584 20.702 1.00 47.72 387 MET A N 1
ATOM 3138 C CA . MET A 1 387 ? 36.408 23.987 20.364 1.00 47.72 387 MET A CA 1
ATOM 3139 C C . MET A 1 387 ? 37.118 23.471 21.625 1.00 47.72 387 MET A C 1
ATOM 3141 O O . MET A 1 387 ? 37.715 24.246 22.373 1.00 47.72 387 MET A O 1
ATOM 3145 N N . ASN A 1 388 ? 37.116 22.155 21.842 1.00 37.81 388 ASN A N 1
ATOM 3146 C CA . ASN A 1 388 ? 37.986 21.520 22.829 1.00 37.81 388 ASN A CA 1
ATOM 3147 C C . ASN A 1 388 ? 38.807 20.396 22.179 1.00 37.81 388 ASN A C 1
ATOM 3149 O O . ASN A 1 388 ? 38.427 19.224 22.166 1.00 37.81 388 ASN A O 1
ATOM 3153 N N . ASP A 1 389 ? 39.953 20.794 21.627 1.00 45.66 389 ASP A N 1
ATOM 3154 C CA . ASP A 1 389 ? 41.008 19.926 21.107 1.00 45.66 389 ASP A CA 1
ATOM 3155 C C . ASP A 1 389 ? 41.763 19.262 22.269 1.00 45.66 389 ASP A C 1
ATOM 3157 O O . ASP A 1 389 ? 42.806 19.758 22.680 1.00 45.66 389 ASP A O 1
ATOM 3161 N N . ASN A 1 390 ? 41.243 18.167 22.832 1.00 48.19 390 ASN A N 1
ATOM 3162 C CA . ASN A 1 390 ? 42.031 17.202 23.618 1.00 48.19 390 ASN A CA 1
ATOM 3163 C C . ASN A 1 390 ? 41.226 15.917 23.878 1.00 48.19 390 ASN A C 1
ATOM 3165 O O . ASN A 1 390 ? 40.593 15.762 24.922 1.00 48.19 390 ASN A O 1
ATOM 3169 N N . ALA A 1 391 ? 41.279 14.956 22.954 1.00 40.59 391 ALA A N 1
ATOM 3170 C CA . ALA A 1 391 ? 40.898 13.578 23.256 1.00 40.59 391 ALA A CA 1
ATOM 3171 C C . ALA A 1 391 ? 41.763 12.594 22.458 1.00 40.59 391 ALA A C 1
ATOM 3173 O O . ALA A 1 391 ? 41.729 12.558 21.232 1.00 40.59 391 ALA A O 1
ATOM 3174 N N . GLU A 1 392 ? 42.559 11.825 23.199 1.00 45.09 392 GLU A N 1
ATOM 3175 C CA . GLU A 1 392 ? 43.507 10.823 22.719 1.00 45.09 392 GLU A CA 1
ATOM 3176 C C . GLU A 1 392 ? 42.827 9.628 22.025 1.00 45.09 392 GLU A C 1
ATOM 3178 O O . GLU A 1 392 ? 41.791 9.114 22.459 1.00 45.09 392 GLU A O 1
ATOM 3183 N N . ASP A 1 393 ? 43.485 9.165 20.961 1.00 45.16 393 ASP A N 1
ATOM 3184 C CA . ASP A 1 393 ? 43.122 8.048 20.091 1.00 45.16 393 ASP A CA 1
ATOM 3185 C C . ASP A 1 393 ? 42.991 6.698 20.823 1.00 45.16 393 ASP A C 1
ATOM 3187 O O . ASP A 1 393 ? 43.939 6.189 21.429 1.00 45.16 393 ASP A O 1
ATOM 3191 N N . LYS A 1 394 ? 41.844 6.026 20.644 1.00 39.03 394 LYS A N 1
ATOM 3192 C CA . LYS A 1 394 ? 41.718 4.568 20.812 1.00 39.03 394 LYS A CA 1
ATOM 3193 C C . LYS A 1 394 ? 41.230 3.920 19.510 1.00 39.03 394 LYS A C 1
ATOM 3195 O O . LYS A 1 394 ? 40.198 4.337 18.982 1.00 39.03 394 LYS A O 1
ATOM 3200 N N . PRO A 1 395 ? 41.897 2.862 19.010 1.00 41.69 395 PRO A N 1
ATOM 3201 C CA . PRO A 1 395 ? 41.452 2.141 17.824 1.00 41.69 395 PRO A CA 1
ATOM 3202 C C . PRO A 1 395 ? 40.222 1.291 18.169 1.00 41.69 395 PRO A C 1
ATOM 3204 O O . PRO A 1 395 ? 40.307 0.337 18.941 1.00 41.69 395 PRO A O 1
ATOM 3207 N N . SER A 1 396 ? 39.064 1.643 17.609 1.00 37.66 396 SER A N 1
ATOM 3208 C CA . SER A 1 396 ? 37.855 0.818 17.680 1.00 37.66 396 SER A CA 1
ATOM 3209 C C . SER A 1 396 ? 37.708 -0.022 16.407 1.00 37.66 396 SER A C 1
ATOM 3211 O O . SER A 1 396 ? 38.030 0.426 15.308 1.00 37.66 396 SER A O 1
ATOM 3213 N N . ASN A 1 397 ? 37.270 -1.273 16.590 1.00 35.34 397 ASN A N 1
ATOM 3214 C CA . ASN A 1 397 ? 37.021 -2.269 15.543 1.00 35.34 397 ASN A CA 1
ATOM 3215 C C . ASN A 1 397 ? 36.228 -1.697 14.352 1.00 35.34 397 ASN A C 1
ATOM 3217 O O . ASN A 1 397 ? 35.346 -0.861 14.569 1.00 35.34 397 ASN A O 1
ATOM 3221 N N . PRO A 1 398 ? 36.447 -2.202 13.121 1.00 38.09 398 PRO A N 1
ATOM 3222 C CA . PRO A 1 398 ? 35.682 -1.796 11.951 1.00 38.09 398 PRO A CA 1
ATOM 3223 C C . PRO A 1 398 ? 34.248 -2.320 12.085 1.00 38.09 398 PRO A C 1
ATOM 3225 O O . PRO A 1 398 ? 33.909 -3.400 11.609 1.00 38.09 398 PRO A O 1
ATOM 3228 N N . LYS A 1 399 ? 33.386 -1.565 12.773 1.00 40.09 399 LYS A N 1
ATOM 3229 C CA . LYS A 1 399 ? 31.940 -1.746 12.662 1.00 40.09 399 LYS A CA 1
ATOM 3230 C C . LYS A 1 399 ? 31.586 -1.526 11.197 1.00 40.09 399 LYS A C 1
ATOM 3232 O O . LYS A 1 399 ? 31.987 -0.515 10.621 1.00 40.09 399 LYS A O 1
ATOM 3237 N N . LEU A 1 400 ? 30.855 -2.471 10.609 1.00 41.94 400 LEU A N 1
ATOM 3238 C CA . LEU A 1 400 ? 30.213 -2.304 9.312 1.00 41.94 400 LEU A CA 1
ATOM 3239 C C . LEU A 1 400 ? 29.358 -1.031 9.409 1.00 41.94 400 LEU A C 1
ATOM 3241 O O . LEU A 1 400 ? 28.300 -1.027 10.036 1.00 41.94 400 LEU A O 1
ATOM 3245 N N . VAL A 1 401 ? 29.861 0.091 8.891 1.00 39.81 401 VAL A N 1
ATOM 3246 C CA . VAL A 1 401 ? 29.098 1.337 8.841 1.00 39.81 401 VAL A CA 1
ATOM 3247 C C . VAL A 1 401 ? 28.089 1.137 7.726 1.00 39.81 401 VAL A C 1
ATOM 3249 O O . VAL A 1 401 ? 28.365 1.448 6.567 1.00 39.81 401 VAL A O 1
ATOM 3252 N N . ILE A 1 402 ? 26.932 0.569 8.077 1.00 41.72 402 ILE A N 1
ATOM 3253 C CA . ILE A 1 402 ? 25.756 0.628 7.219 1.00 41.72 402 ILE A CA 1
ATOM 3254 C C . ILE A 1 402 ? 25.557 2.116 6.940 1.00 41.72 402 ILE A C 1
ATOM 3256 O O . ILE A 1 402 ? 25.444 2.913 7.880 1.00 41.72 402 ILE A O 1
ATOM 3260 N N . PRO A 1 403 ? 25.619 2.546 5.676 1.00 43.56 403 PRO A N 1
ATOM 3261 C CA . PRO A 1 403 ? 25.576 3.960 5.405 1.00 43.56 403 PRO A CA 1
ATOM 3262 C C . PRO A 1 403 ? 24.242 4.536 5.889 1.00 43.56 403 PRO A C 1
ATOM 3264 O O . PRO A 1 403 ? 23.196 3.956 5.601 1.00 43.56 403 PRO A O 1
ATOM 3267 N N . LYS A 1 404 ? 24.268 5.693 6.570 1.00 49.12 404 LYS A N 1
ATOM 3268 C CA . LYS A 1 404 ? 23.104 6.374 7.195 1.00 49.12 404 LYS A CA 1
ATOM 3269 C C . LYS A 1 404 ? 21.867 6.557 6.292 1.00 49.12 404 LYS A C 1
ATOM 3271 O O . LYS A 1 404 ? 20.820 6.973 6.751 1.00 49.12 404 LYS A O 1
ATOM 3276 N N . TYR A 1 405 ? 21.981 6.273 5.001 1.00 43.97 405 TYR A N 1
ATOM 3277 C CA . TYR A 1 405 ? 20.933 6.395 3.999 1.00 43.97 405 TYR A CA 1
ATOM 3278 C C . TYR A 1 405 ? 20.177 5.101 3.677 1.00 43.97 405 TYR A C 1
ATOM 3280 O O . TYR A 1 405 ? 19.142 5.180 3.024 1.00 43.97 405 TYR A O 1
ATOM 3288 N N . ALA A 1 406 ? 20.656 3.933 4.117 1.00 47.94 406 ALA A N 1
ATOM 3289 C CA . ALA A 1 406 ? 19.868 2.698 4.051 1.00 47.94 406 ALA A CA 1
ATOM 3290 C C . ALA A 1 406 ? 18.700 2.703 5.063 1.00 47.94 406 ALA A C 1
ATOM 3292 O O . ALA A 1 406 ? 17.753 1.943 4.904 1.00 47.94 406 ALA A O 1
ATOM 3293 N N . GLN A 1 407 ? 18.736 3.604 6.053 1.00 50.00 407 GLN A N 1
ATOM 3294 C CA . GLN A 1 407 ? 17.710 3.752 7.092 1.00 50.00 407 GLN A CA 1
ATOM 3295 C C . GLN A 1 407 ? 16.438 4.478 6.606 1.00 50.00 407 GLN A C 1
ATOM 3297 O O . GLN A 1 407 ? 15.385 4.332 7.211 1.00 50.00 407 GLN A O 1
ATOM 3302 N N . ASN A 1 408 ? 16.485 5.218 5.487 1.00 53.28 408 ASN A N 1
ATOM 3303 C CA . ASN A 1 408 ? 15.343 6.031 5.026 1.00 53.28 408 ASN A CA 1
ATOM 3304 C C . ASN A 1 408 ? 14.315 5.266 4.170 1.00 53.28 408 ASN A C 1
ATOM 3306 O O . ASN A 1 408 ? 13.304 5.845 3.782 1.00 53.28 408 ASN A O 1
ATOM 3310 N N . TYR A 1 409 ? 14.562 3.989 3.865 1.00 63.62 409 TYR A N 1
ATOM 3311 C CA . TYR A 1 409 ? 13.653 3.142 3.076 1.00 63.62 409 TYR A CA 1
ATOM 3312 C C . TYR A 1 409 ? 13.354 1.819 3.781 1.00 63.62 409 TYR A C 1
ATOM 3314 O O . TYR A 1 409 ? 13.165 0.785 3.137 1.00 63.62 409 TYR A O 1
ATOM 3322 N N . GLN A 1 410 ? 13.369 1.843 5.109 1.00 78.50 410 GLN A N 1
ATOM 3323 C CA . GLN A 1 410 ? 12.957 0.701 5.901 1.00 78.50 410 GLN A CA 1
ATOM 3324 C C . GLN A 1 410 ? 11.432 0.644 5.955 1.00 78.50 410 GLN A C 1
ATOM 3326 O O . GLN A 1 410 ? 10.754 1.662 6.110 1.00 78.50 410 GLN A O 1
ATOM 3331 N N . ARG A 1 411 ? 10.895 -0.560 5.787 1.00 88.88 411 ARG A N 1
ATOM 3332 C CA . ARG A 1 411 ? 9.483 -0.869 5.998 1.00 88.88 411 ARG A CA 1
ATOM 3333 C C . ARG A 1 411 ? 9.341 -1.826 7.172 1.00 88.88 411 ARG A C 1
ATOM 3335 O O . ARG A 1 411 ? 10.281 -2.535 7.524 1.00 88.88 411 ARG A O 1
ATOM 3342 N N . ASN A 1 412 ? 8.144 -1.868 7.736 1.00 91.31 412 ASN A N 1
ATOM 3343 C CA . ASN A 1 412 ? 7.786 -2.847 8.751 1.00 91.31 412 ASN A CA 1
ATOM 3344 C C . ASN A 1 412 ? 6.882 -3.900 8.119 1.00 91.31 412 ASN A C 1
ATOM 3346 O O . ASN A 1 412 ? 6.116 -3.602 7.205 1.00 91.31 412 ASN A O 1
ATOM 3350 N N . ALA A 1 413 ? 6.951 -5.128 8.603 1.00 93.88 413 ALA A N 1
ATOM 3351 C CA . ALA A 1 413 ? 6.077 -6.200 8.169 1.00 93.88 413 ALA A CA 1
ATOM 3352 C C . ALA A 1 413 ? 5.589 -7.024 9.345 1.00 93.88 413 ALA A C 1
ATOM 3354 O O . ALA A 1 413 ? 6.055 -6.898 10.472 1.00 93.88 413 ALA A O 1
ATOM 3355 N N . TRP A 1 414 ? 4.602 -7.855 9.065 1.00 94.94 414 TRP A N 1
ATOM 3356 C CA . TRP A 1 414 ? 3.892 -8.633 10.055 1.00 94.94 414 TRP A CA 1
ATOM 3357 C C . TRP A 1 414 ? 3.692 -10.033 9.503 1.00 94.94 414 TRP A C 1
ATOM 3359 O O . TRP A 1 414 ? 2.983 -10.213 8.513 1.00 94.94 414 TRP A O 1
ATOM 3369 N N . ALA A 1 415 ? 4.327 -11.022 10.127 1.00 96.12 415 ALA A N 1
ATOM 3370 C CA . ALA A 1 415 ? 4.105 -12.423 9.797 1.00 96.12 415 ALA A CA 1
ATOM 3371 C C . ALA A 1 415 ? 2.908 -12.945 10.599 1.00 96.12 415 ALA A C 1
ATOM 3373 O O . ALA A 1 415 ? 2.911 -12.885 11.829 1.00 96.12 415 ALA A O 1
ATOM 3374 N N . ILE A 1 416 ? 1.878 -13.432 9.907 1.00 95.12 416 ILE A N 1
ATOM 3375 C CA . ILE A 1 416 ? 0.628 -13.908 10.511 1.00 95.12 416 ILE A CA 1
ATOM 3376 C C . ILE A 1 416 ? 0.632 -15.434 10.525 1.00 95.12 416 ILE A C 1
ATOM 3378 O O . ILE A 1 416 ? 0.767 -16.069 9.480 1.00 95.12 416 ILE A O 1
ATOM 3382 N N . PHE A 1 417 ? 0.448 -16.028 11.700 1.00 95.69 417 PHE A N 1
ATOM 3383 C CA . PHE A 1 417 ? 0.426 -17.474 11.910 1.00 95.69 417 PHE A CA 1
ATOM 3384 C C . PHE A 1 417 ? -0.999 -17.992 12.141 1.00 95.69 417 PHE A C 1
ATOM 3386 O O . PHE A 1 417 ? -1.883 -17.260 12.587 1.00 95.69 417 PHE A O 1
ATOM 3393 N N . ASN A 1 418 ? -1.207 -19.286 11.876 1.00 94.06 418 ASN A N 1
ATOM 3394 C CA . ASN A 1 418 ? -2.472 -19.976 12.166 1.00 94.06 418 ASN A CA 1
ATOM 3395 C C . ASN A 1 418 ? -2.776 -20.036 13.664 1.00 94.06 418 ASN A C 1
ATOM 3397 O O . ASN A 1 418 ? -3.933 -19.951 14.065 1.00 94.06 418 ASN A O 1
ATOM 3401 N N . THR A 1 419 ? -1.745 -20.216 14.491 1.00 96.00 419 THR A N 1
ATOM 3402 C CA . THR A 1 419 ? -1.884 -20.389 15.937 1.00 96.00 419 THR A CA 1
ATOM 3403 C C . THR A 1 419 ? -0.782 -19.644 16.678 1.00 96.00 419 THR A C 1
ATOM 3405 O O . THR A 1 419 ? 0.318 -19.445 16.156 1.00 96.00 419 THR A O 1
ATOM 3408 N N . GLU A 1 420 ? -1.062 -19.260 17.923 1.00 95.81 420 GLU A N 1
ATOM 3409 C CA . GLU A 1 420 ? -0.077 -18.633 18.809 1.00 95.81 420 GLU A CA 1
ATOM 3410 C C . GLU A 1 420 ? 1.115 -19.569 19.055 1.00 95.81 420 GLU A C 1
ATOM 3412 O O . GLU A 1 420 ? 2.260 -19.145 18.951 1.00 95.81 420 GLU A O 1
ATOM 3417 N N . GLN A 1 421 ? 0.855 -20.867 19.238 1.00 96.25 421 GLN A N 1
ATOM 3418 C CA . GLN A 1 421 ? 1.898 -21.883 19.418 1.00 96.25 421 GLN A CA 1
ATOM 3419 C C . GLN A 1 421 ? 2.844 -21.988 18.216 1.00 96.25 421 GLN A C 1
ATOM 3421 O O . GLN A 1 421 ? 4.038 -22.220 18.392 1.00 96.25 421 GLN A O 1
ATOM 3426 N N . ALA A 1 422 ? 2.330 -21.847 16.988 1.00 95.81 422 ALA A N 1
ATOM 3427 C CA . ALA A 1 422 ? 3.169 -21.857 15.793 1.00 95.81 422 ALA A CA 1
ATOM 3428 C C . ALA A 1 422 ? 4.114 -20.649 15.775 1.00 95.81 422 ALA A C 1
ATOM 3430 O O . ALA A 1 422 ? 5.315 -20.810 15.555 1.00 95.81 422 ALA A O 1
ATOM 3431 N N . LYS A 1 423 ? 3.578 -19.461 16.082 1.00 95.75 423 LYS A N 1
ATOM 3432 C CA . LYS A 1 423 ? 4.353 -18.224 16.220 1.00 95.75 423 LYS A CA 1
ATOM 3433 C C . LYS A 1 423 ? 5.431 -18.356 17.302 1.00 95.75 423 LYS A C 1
ATOM 3435 O O . LYS A 1 423 ? 6.584 -18.030 17.043 1.00 95.75 423 LYS A O 1
ATOM 3440 N N . GLU A 1 424 ? 5.074 -18.844 18.490 1.00 96.00 424 GLU A N 1
ATOM 3441 C CA . GLU A 1 424 ? 6.007 -19.018 19.613 1.00 96.00 424 GLU A CA 1
ATOM 3442 C C . GLU A 1 424 ? 7.138 -19.990 19.278 1.00 96.00 424 GLU A C 1
ATOM 3444 O O . GLU A 1 424 ? 8.298 -19.654 19.479 1.00 96.00 424 GLU A O 1
ATOM 3449 N N . LYS A 1 425 ? 6.838 -21.139 18.659 1.00 96.19 425 LYS A N 1
ATOM 3450 C CA . LYS A 1 425 ? 7.872 -22.096 18.230 1.00 96.19 425 LYS A CA 1
ATOM 3451 C C . LYS A 1 425 ? 8.849 -21.500 17.218 1.00 96.19 425 LYS A C 1
ATOM 3453 O O . LYS A 1 425 ? 10.049 -21.745 17.307 1.00 96.19 425 LYS A O 1
ATOM 3458 N N . VAL A 1 426 ? 8.352 -20.732 16.246 1.00 96.00 426 VAL A N 1
ATOM 3459 C CA . VAL A 1 426 ? 9.224 -20.045 15.279 1.00 96.00 426 VAL A CA 1
ATOM 3460 C C . VAL A 1 426 ? 10.073 -18.987 15.980 1.00 96.00 426 VAL A C 1
ATOM 3462 O O . VAL A 1 426 ? 11.270 -18.903 15.712 1.00 96.00 426 VAL A O 1
ATOM 3465 N N . LEU A 1 427 ? 9.494 -18.228 16.913 1.00 95.62 427 LEU A N 1
ATOM 3466 C CA . LEU A 1 427 ? 10.230 -17.253 17.713 1.00 95.62 427 LEU A CA 1
ATOM 3467 C C . LEU A 1 427 ? 11.321 -17.921 18.564 1.00 95.62 427 LEU A C 1
ATOM 3469 O O . LEU A 1 427 ? 12.446 -17.434 18.580 1.00 95.62 427 LEU A O 1
ATOM 3473 N N . ASP A 1 428 ? 11.034 -19.065 19.188 1.00 95.69 428 ASP A N 1
ATOM 3474 C CA . ASP A 1 428 ? 12.003 -19.854 19.955 1.00 95.69 428 ASP A CA 1
ATOM 3475 C C . ASP A 1 428 ? 13.159 -20.352 19.080 1.00 95.69 428 ASP A C 1
ATOM 3477 O O . ASP A 1 428 ? 14.319 -20.307 19.495 1.00 95.69 428 ASP A O 1
ATOM 3481 N N . HIS A 1 429 ? 12.881 -20.786 17.846 1.00 95.38 429 HIS A N 1
ATOM 3482 C CA . HIS A 1 429 ? 13.927 -21.171 16.896 1.00 95.38 429 HIS A CA 1
ATOM 3483 C C . HIS A 1 429 ? 14.782 -19.975 16.451 1.00 95.38 429 HIS A C 1
ATOM 3485 O O . HIS A 1 429 ? 15.997 -20.119 16.309 1.00 95.38 429 HIS A O 1
ATOM 3491 N N . ILE A 1 430 ? 14.178 -18.798 16.251 1.00 95.25 430 ILE A N 1
ATOM 3492 C CA . ILE A 1 430 ? 14.905 -17.558 15.934 1.00 95.25 430 ILE A CA 1
ATOM 3493 C C . ILE A 1 430 ? 15.785 -17.142 17.125 1.00 95.25 430 ILE A C 1
ATOM 3495 O O . ILE A 1 430 ? 16.969 -16.865 16.939 1.00 95.25 430 ILE A O 1
ATOM 3499 N N . ILE A 1 431 ? 15.254 -17.182 18.354 1.00 94.50 431 ILE A N 1
ATOM 3500 C CA . ILE A 1 431 ? 16.011 -16.936 19.593 1.00 94.50 431 ILE A CA 1
ATOM 3501 C C . ILE A 1 431 ? 17.179 -17.920 19.710 1.00 94.50 431 ILE A C 1
ATOM 3503 O O . ILE A 1 431 ? 18.301 -17.508 20.000 1.00 94.50 431 ILE A O 1
ATOM 3507 N N . GLY A 1 432 ? 16.934 -19.210 19.470 1.00 94.12 432 GLY A N 1
ATOM 3508 C CA . GLY A 1 432 ? 17.958 -20.252 19.506 1.00 94.12 432 GLY A CA 1
ATOM 3509 C C . GLY A 1 432 ? 19.086 -19.992 18.508 1.00 94.12 432 GLY A C 1
ATOM 3510 O O . GLY A 1 432 ? 20.252 -19.983 18.898 1.00 94.12 432 GLY A O 1
ATOM 3511 N N . ALA A 1 433 ? 18.742 -19.690 17.251 1.00 93.00 433 ALA A N 1
ATOM 3512 C CA . ALA A 1 433 ? 19.712 -19.359 16.208 1.00 93.00 433 ALA A CA 1
ATOM 3513 C C . ALA A 1 433 ? 20.529 -18.100 16.550 1.00 93.00 433 ALA A C 1
ATOM 3515 O O . ALA A 1 433 ? 21.750 -18.086 16.378 1.00 93.00 433 ALA A O 1
ATOM 3516 N N . TYR A 1 434 ? 19.877 -17.069 17.094 1.00 92.19 434 TYR A N 1
ATOM 3517 C CA . TYR A 1 434 ? 20.546 -15.856 17.556 1.00 92.19 434 TYR A CA 1
ATOM 3518 C C . TYR A 1 434 ? 21.532 -16.155 18.697 1.00 92.19 434 TYR A C 1
ATOM 3520 O O . TYR A 1 434 ? 22.701 -15.777 18.618 1.00 92.19 434 TYR A O 1
ATOM 3528 N N . MET A 1 435 ? 21.107 -16.911 19.715 1.00 89.62 435 MET A N 1
ATOM 3529 C CA . MET A 1 435 ? 21.972 -17.331 20.823 1.00 89.62 435 MET A CA 1
ATOM 3530 C C . MET A 1 435 ? 23.161 -18.166 20.339 1.00 89.62 435 MET A C 1
ATOM 3532 O O . MET A 1 435 ? 24.276 -17.963 20.815 1.00 89.62 435 MET A O 1
ATOM 3536 N N . ASP A 1 436 ? 22.956 -19.075 19.384 1.00 90.94 436 ASP A N 1
ATOM 3537 C CA . ASP A 1 436 ? 24.027 -19.888 18.803 1.00 90.94 436 ASP A CA 1
ATOM 3538 C C . ASP A 1 436 ? 25.041 -19.037 18.024 1.00 90.94 436 ASP A C 1
ATOM 3540 O O . ASP A 1 436 ? 26.246 -19.272 18.138 1.00 90.94 436 ASP A O 1
ATOM 3544 N N . SER A 1 437 ? 24.578 -18.010 17.301 1.00 88.69 437 SER A N 1
ATOM 3545 C CA . SER A 1 437 ? 25.450 -17.064 16.592 1.00 88.69 437 SER A CA 1
ATOM 3546 C C . SER A 1 437 ? 26.290 -16.197 17.541 1.00 88.69 437 SER A C 1
ATOM 3548 O O . SER A 1 437 ? 27.435 -15.859 17.228 1.00 88.69 437 SER A O 1
ATOM 3550 N N . ASP A 1 438 ? 25.763 -15.884 18.731 1.00 84.62 438 ASP A N 1
ATOM 3551 C CA . ASP A 1 438 ? 26.432 -15.015 19.702 1.00 84.62 438 ASP A CA 1
ATOM 3552 C C . ASP A 1 438 ? 27.356 -15.771 20.670 1.00 84.62 438 ASP A C 1
ATOM 3554 O O . ASP A 1 438 ? 28.188 -15.153 21.329 1.00 84.62 438 ASP A O 1
ATOM 3558 N N . ARG A 1 439 ? 27.326 -17.116 20.702 1.00 83.75 439 ARG A N 1
ATOM 3559 C CA . ARG A 1 439 ? 28.248 -17.941 21.521 1.00 83.75 439 ARG A CA 1
ATOM 3560 C C . ARG A 1 439 ? 29.733 -17.662 21.257 1.00 83.75 439 ARG A C 1
ATOM 3562 O O . ARG A 1 439 ? 30.565 -17.952 22.115 1.00 83.75 439 ARG A O 1
ATOM 3569 N N . GLY A 1 440 ? 30.076 -17.105 20.094 1.00 79.88 440 GLY A N 1
ATOM 3570 C CA . GLY A 1 440 ? 31.438 -16.678 19.758 1.00 79.88 440 GLY A CA 1
ATOM 3571 C C . GLY A 1 440 ? 31.864 -15.347 20.393 1.00 79.88 440 GLY A C 1
ATOM 3572 O O . GLY A 1 440 ? 33.057 -15.041 20.432 1.00 79.88 440 GLY A O 1
ATOM 3573 N N . ARG A 1 441 ? 30.924 -14.548 20.908 1.00 76.81 441 ARG A N 1
ATOM 3574 C CA . ARG A 1 441 ? 31.194 -13.285 21.598 1.00 76.81 441 ARG A CA 1
ATOM 3575 C C . ARG A 1 441 ? 31.113 -13.540 23.102 1.00 76.81 441 ARG A C 1
ATOM 3577 O O . ARG A 1 441 ? 30.099 -13.990 23.614 1.00 76.81 441 ARG A O 1
ATOM 3584 N N . HIS A 1 442 ? 32.198 -13.274 23.831 1.00 61.16 442 HIS A N 1
ATOM 3585 C CA . HIS A 1 442 ? 32.285 -13.416 25.293 1.00 61.16 442 HIS A CA 1
ATOM 3586 C C . HIS A 1 442 ? 31.378 -12.411 26.044 1.00 61.16 442 HIS A C 1
ATOM 3588 O O . HIS A 1 442 ? 31.857 -11.572 26.808 1.00 61.16 442 HIS A O 1
ATOM 3594 N N . VAL A 1 443 ? 30.063 -12.479 25.850 1.00 61.66 443 VAL A N 1
ATOM 3595 C CA . VAL A 1 443 ? 29.085 -11.717 26.623 1.00 61.66 443 VAL A CA 1
ATOM 3596 C C . VAL A 1 443 ? 28.813 -12.500 27.905 1.00 61.66 443 VAL A C 1
ATOM 3598 O O . VAL A 1 443 ? 28.074 -13.481 27.933 1.00 61.66 443 VAL A O 1
ATOM 3601 N N . ARG A 1 444 ? 29.498 -12.108 28.983 1.00 55.53 444 ARG A N 1
ATOM 3602 C CA . ARG A 1 444 ? 29.237 -12.625 30.330 1.00 55.53 444 ARG A CA 1
ATOM 3603 C C . ARG A 1 444 ? 27.863 -12.124 30.810 1.00 55.53 444 ARG A C 1
ATOM 3605 O O . ARG A 1 444 ? 27.647 -10.923 30.905 1.00 55.53 444 ARG A O 1
ATOM 3612 N N . ASP A 1 445 ? 26.992 -13.071 31.156 1.00 59.12 445 ASP A N 1
ATOM 3613 C CA . ASP A 1 445 ? 25.878 -12.965 32.118 1.00 59.12 445 ASP A CA 1
ATOM 3614 C C . ASP A 1 445 ? 24.533 -12.305 31.744 1.00 59.12 445 ASP A C 1
ATOM 3616 O O . ASP A 1 445 ? 23.634 -12.277 32.588 1.00 59.12 445 ASP A O 1
ATOM 3620 N N . SER A 1 446 ? 24.271 -11.885 30.505 1.00 59.56 446 SER A N 1
ATOM 3621 C CA . SER A 1 446 ? 22.926 -11.398 30.143 1.00 59.56 446 SER A CA 1
ATOM 3622 C C . SER A 1 446 ? 21.973 -12.546 29.771 1.00 59.56 446 SER A C 1
ATOM 3624 O O . SER A 1 446 ? 21.855 -12.915 28.608 1.00 59.56 446 SER A O 1
ATOM 3626 N N . ARG A 1 447 ? 21.250 -13.102 30.757 1.00 69.69 447 ARG A N 1
ATOM 3627 C CA . ARG A 1 447 ? 20.139 -14.065 30.538 1.00 69.69 447 ARG A CA 1
ATOM 3628 C C . ARG A 1 447 ? 18.880 -13.441 29.912 1.00 69.69 447 ARG A C 1
ATOM 3630 O O . ARG A 1 447 ? 17.900 -14.144 29.685 1.00 69.69 447 ARG A O 1
ATOM 3637 N N . SER A 1 448 ? 18.864 -12.130 29.688 1.00 79.31 448 SER A N 1
ATOM 3638 C CA . SER A 1 448 ? 17.732 -11.432 29.081 1.00 79.31 448 SER A CA 1
ATOM 3639 C C . SER A 1 448 ? 17.788 -11.553 27.560 1.00 79.31 448 SER A C 1
ATOM 3641 O O . SER A 1 448 ? 18.729 -11.054 26.943 1.00 79.31 448 SER A O 1
ATOM 3643 N N . VAL A 1 449 ? 16.765 -12.167 26.964 1.00 79.94 449 VAL A N 1
ATOM 3644 C CA . VAL A 1 449 ? 16.553 -12.126 25.512 1.00 79.94 449 VAL A CA 1
ATOM 3645 C C . VAL A 1 449 ? 16.376 -10.655 25.101 1.00 79.94 449 VAL A C 1
ATOM 3647 O O . VAL A 1 449 ? 15.577 -9.953 25.733 1.00 79.94 449 VAL A O 1
ATOM 3650 N N . PRO A 1 450 ? 17.133 -10.152 24.107 1.00 84.56 450 PRO A N 1
ATOM 3651 C CA . PRO A 1 450 ? 16.925 -8.813 23.570 1.00 84.56 450 PRO A CA 1
ATOM 3652 C C . PRO A 1 450 ? 15.472 -8.615 23.127 1.00 84.56 450 PRO A C 1
ATOM 3654 O O . PRO A 1 450 ? 14.840 -9.544 22.630 1.00 84.56 450 PRO A O 1
ATOM 3657 N N . LYS A 1 451 ? 14.939 -7.397 23.283 1.00 87.81 451 LYS A N 1
ATOM 3658 C CA . LYS A 1 451 ? 13.582 -7.079 22.804 1.00 87.81 451 LYS A CA 1
ATOM 3659 C C . LYS A 1 451 ? 13.448 -7.321 21.302 1.00 87.81 451 LYS A C 1
ATOM 3661 O O . LYS A 1 451 ? 12.411 -7.817 20.870 1.00 87.81 451 LYS A O 1
ATOM 3666 N N . ASP A 1 452 ? 14.509 -7.037 20.559 1.00 90.25 452 ASP A N 1
ATOM 3667 C CA . ASP A 1 452 ? 14.562 -7.173 19.112 1.00 90.25 452 ASP A CA 1
ATOM 3668 C C . ASP A 1 452 ? 15.722 -8.095 18.742 1.00 90.25 452 ASP A C 1
ATOM 3670 O O . ASP A 1 452 ? 16.839 -7.933 19.242 1.00 90.25 452 ASP A O 1
ATOM 3674 N N . ILE A 1 453 ? 15.435 -9.091 17.909 1.00 91.62 453 ILE A N 1
ATOM 3675 C CA . ILE A 1 453 ? 16.373 -10.149 17.533 1.00 91.62 453 ILE A CA 1
ATOM 3676 C C . ILE A 1 453 ? 16.727 -10.001 16.063 1.00 91.62 453 ILE A C 1
ATOM 3678 O O . ILE A 1 453 ? 15.845 -9.853 15.223 1.00 91.62 453 ILE A O 1
ATOM 3682 N N . GLU A 1 454 ? 18.016 -10.060 15.757 1.00 92.88 454 GLU A N 1
ATOM 3683 C CA . GLU A 1 454 ? 18.516 -10.021 14.387 1.00 92.88 454 GLU A CA 1
ATOM 3684 C C . GLU A 1 454 ? 18.251 -11.366 13.687 1.00 92.88 454 GLU A C 1
ATOM 3686 O O . GLU A 1 454 ? 18.644 -12.423 14.184 1.00 92.88 454 GLU A O 1
ATOM 3691 N N . MET A 1 455 ? 17.569 -11.327 12.542 1.00 94.19 455 MET A N 1
ATOM 3692 C CA . MET A 1 455 ? 17.341 -12.464 11.653 1.00 94.19 455 MET A CA 1
ATOM 3693 C C . MET A 1 455 ? 17.960 -12.163 10.288 1.00 94.19 455 MET A C 1
ATOM 3695 O O . MET A 1 455 ? 17.635 -11.156 9.660 1.00 94.19 455 MET A O 1
ATOM 3699 N N . ASP A 1 456 ? 18.821 -13.057 9.811 1.00 93.50 456 ASP A N 1
ATOM 3700 C CA . ASP A 1 456 ? 19.421 -12.950 8.484 1.00 93.50 456 ASP A CA 1
ATOM 3701 C C . ASP A 1 456 ? 18.423 -13.372 7.400 1.00 93.50 456 ASP A C 1
ATOM 3703 O O . ASP A 1 456 ? 17.924 -14.500 7.396 1.00 93.50 456 ASP A O 1
ATOM 3707 N N . VAL A 1 457 ? 18.189 -12.495 6.426 1.00 93.06 457 VAL A N 1
ATOM 3708 C CA . VAL A 1 457 ? 17.391 -12.799 5.236 1.00 93.06 457 VAL A CA 1
ATOM 3709 C C . VAL A 1 457 ? 18.311 -12.948 4.036 1.00 93.06 457 VAL A C 1
ATOM 3711 O O . VAL A 1 457 ? 19.109 -12.058 3.734 1.00 93.06 457 VAL A O 1
ATOM 3714 N N . ASP A 1 458 ? 18.190 -14.072 3.333 1.00 90.25 458 ASP A N 1
ATOM 3715 C CA . ASP A 1 458 ? 18.874 -14.271 2.061 1.00 90.25 458 ASP A CA 1
ATOM 3716 C C . ASP 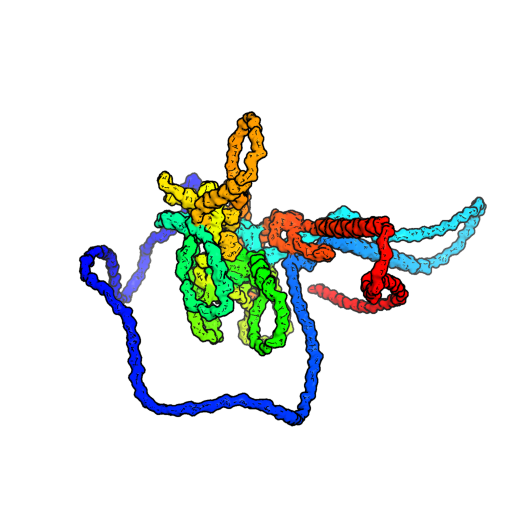A 1 458 ? 18.226 -13.389 0.987 1.00 90.25 458 ASP A C 1
ATOM 3718 O O . ASP A 1 458 ? 17.089 -13.612 0.564 1.00 90.25 458 ASP A O 1
ATOM 3722 N N . CYS A 1 459 ? 18.958 -12.352 0.591 1.00 84.38 459 CYS A N 1
ATOM 3723 C CA . CYS A 1 459 ? 18.552 -11.377 -0.414 1.00 84.38 459 CYS A CA 1
ATOM 3724 C C . CYS A 1 459 ? 19.194 -11.663 -1.769 1.00 84.38 459 CYS A C 1
ATOM 3726 O O . CYS A 1 459 ? 19.188 -10.797 -2.647 1.00 84.38 459 CYS A O 1
ATOM 3728 N N . SER A 1 460 ? 19.786 -12.850 -1.935 1.00 78.81 460 SER A N 1
ATOM 3729 C CA . SER A 1 460 ? 20.279 -13.293 -3.230 1.00 78.81 460 SER A CA 1
ATOM 3730 C C . SER A 1 460 ? 19.121 -13.259 -4.220 1.00 78.81 460 SER A C 1
ATOM 3732 O O . SER A 1 460 ? 18.022 -13.745 -3.937 1.00 78.81 460 SER A O 1
ATOM 3734 N N . ASP A 1 461 ? 19.362 -12.618 -5.361 1.00 66.94 461 ASP A N 1
ATOM 3735 C CA . ASP A 1 461 ? 18.398 -12.584 -6.448 1.00 66.94 461 ASP A CA 1
ATOM 3736 C C . ASP A 1 461 ? 18.059 -14.038 -6.828 1.00 66.94 461 ASP A C 1
ATOM 3738 O O . ASP A 1 461 ? 18.998 -14.802 -7.088 1.00 66.94 461 ASP A O 1
ATOM 3742 N N . PRO A 1 462 ? 16.777 -14.450 -6.878 1.00 56.75 462 PRO A N 1
ATOM 3743 C CA . PRO A 1 462 ? 16.411 -15.751 -7.436 1.00 56.75 462 PRO A CA 1
ATOM 3744 C C . PRO A 1 462 ? 16.999 -15.956 -8.842 1.00 56.75 462 PRO A C 1
ATOM 3746 O O . PRO A 1 462 ? 17.333 -17.068 -9.220 1.00 56.75 462 PRO A O 1
ATOM 3749 N N . TYR A 1 463 ? 17.244 -14.895 -9.614 1.00 57.56 463 TYR A N 1
ATOM 3750 C CA . TYR A 1 463 ? 17.902 -14.999 -10.920 1.00 57.56 463 TYR A CA 1
ATOM 3751 C C . TYR A 1 463 ? 19.436 -15.111 -10.855 1.00 57.56 463 TYR A C 1
ATOM 3753 O O . TYR A 1 463 ? 20.093 -15.039 -11.894 1.00 57.56 463 TYR A O 1
ATOM 3761 N N . MET A 1 464 ? 20.019 -15.279 -9.662 1.00 57.19 464 MET A N 1
ATOM 3762 C CA . MET A 1 464 ? 21.459 -15.453 -9.432 1.00 57.19 464 MET A CA 1
ATOM 3763 C C . MET A 1 464 ? 22.336 -14.351 -10.050 1.00 57.19 464 MET A C 1
ATOM 3765 O O . MET A 1 464 ? 23.470 -14.592 -10.474 1.00 57.19 464 MET A O 1
ATOM 3769 N N . ARG A 1 465 ? 21.833 -13.114 -10.105 1.00 60.12 465 ARG A N 1
ATOM 3770 C CA . ARG A 1 465 ? 22.615 -11.966 -10.577 1.00 60.12 465 ARG A CA 1
ATOM 3771 C C . ARG A 1 465 ? 23.609 -11.560 -9.478 1.00 60.12 465 ARG A C 1
ATOM 3773 O O . ARG A 1 465 ? 23.219 -11.354 -8.332 1.00 60.12 465 ARG A O 1
ATOM 3780 N N . TYR A 1 466 ? 24.901 -11.481 -9.819 1.00 48.56 466 TYR A N 1
ATOM 3781 C CA . TYR A 1 466 ? 26.002 -11.319 -8.849 1.00 48.56 466 TYR A CA 1
ATOM 3782 C C . TYR A 1 466 ? 25.972 -9.984 -8.089 1.00 48.56 466 TYR A C 1
ATOM 3784 O O . TYR A 1 466 ? 26.462 -9.917 -6.962 1.00 48.56 466 TYR A O 1
ATOM 3792 N N . ASP A 1 467 ? 25.356 -8.951 -8.663 1.00 46.97 467 ASP A N 1
ATOM 3793 C CA . ASP A 1 467 ? 25.224 -7.652 -8.021 1.00 46.97 467 ASP A CA 1
ATOM 3794 C C . ASP A 1 467 ? 23.801 -7.121 -8.140 1.00 46.97 467 ASP A C 1
ATOM 3796 O O . ASP A 1 467 ? 23.404 -6.678 -9.187 1.00 46.97 467 ASP A O 1
ATOM 3800 N N . ILE A 1 468 ? 22.988 -7.086 -7.088 1.00 44.81 468 ILE A N 1
ATOM 3801 C CA . ILE A 1 468 ? 21.891 -6.108 -7.103 1.00 44.81 468 ILE A CA 1
ATOM 3802 C C . ILE A 1 468 ? 22.580 -4.763 -6.873 1.00 44.81 468 ILE A C 1
ATOM 3804 O O . ILE A 1 468 ? 22.922 -4.434 -5.731 1.00 44.81 468 ILE A O 1
ATOM 3808 N N . ASP A 1 469 ? 22.892 -4.025 -7.938 1.00 49.75 469 ASP A N 1
ATOM 3809 C CA . ASP A 1 469 ? 23.211 -2.607 -7.810 1.00 49.75 469 ASP A CA 1
ATOM 3810 C C . ASP A 1 469 ? 21.962 -1.937 -7.199 1.00 49.75 469 ASP A C 1
ATOM 3812 O O . ASP A 1 469 ? 20.896 -2.549 -7.086 1.00 49.75 469 ASP A O 1
ATOM 3816 N N . ALA A 1 470 ? 22.023 -0.666 -6.801 1.00 43.03 470 ALA A N 1
ATOM 3817 C CA . ALA A 1 470 ? 20.839 0.032 -6.270 1.00 43.03 470 ALA A CA 1
ATOM 3818 C C . ALA A 1 470 ? 19.636 0.093 -7.258 1.00 43.03 470 ALA A C 1
ATOM 3820 O O . ALA A 1 470 ? 18.639 0.749 -6.969 1.00 43.03 470 ALA A O 1
ATOM 3821 N N . ASP A 1 471 ? 19.740 -0.552 -8.424 1.00 46.72 471 ASP A N 1
ATOM 3822 C CA . ASP A 1 471 ? 18.799 -0.609 -9.529 1.00 46.72 471 ASP A CA 1
ATOM 3823 C C . ASP A 1 471 ? 18.239 -2.007 -9.886 1.00 46.72 471 ASP A C 1
ATOM 3825 O O . ASP A 1 471 ? 17.469 -2.081 -10.843 1.00 46.72 471 ASP A O 1
ATOM 3829 N N . GLY A 1 472 ? 18.587 -3.093 -9.176 1.00 45.19 472 GLY A N 1
ATOM 3830 C CA . GLY A 1 472 ? 17.990 -4.424 -9.415 1.00 45.19 472 GLY A CA 1
ATOM 3831 C C . GLY A 1 472 ? 18.528 -5.205 -10.625 1.00 45.19 472 GLY A C 1
ATOM 3832 O O . GLY A 1 472 ? 18.110 -6.344 -10.861 1.00 45.19 472 GLY A O 1
ATOM 3833 N N . LYS A 1 473 ? 19.451 -4.642 -11.416 1.00 49.56 473 LYS A N 1
ATOM 3834 C CA . LYS A 1 473 ? 19.914 -5.247 -12.674 1.00 49.56 473 LYS A CA 1
ATOM 3835 C C . LYS A 1 473 ? 21.352 -5.693 -12.560 1.00 49.56 473 LYS A C 1
ATOM 3837 O O . LYS A 1 473 ? 22.252 -5.024 -13.050 1.00 49.56 473 LYS A O 1
ATOM 3842 N N . GLY A 1 474 ? 21.573 -6.844 -11.940 1.00 46.56 474 GLY A N 1
ATOM 3843 C CA . GLY A 1 474 ? 22.949 -7.248 -11.747 1.00 46.56 474 GLY A CA 1
ATOM 3844 C C . GLY A 1 474 ? 23.768 -7.417 -12.997 1.00 46.56 474 GLY A C 1
ATOM 3845 O O . GLY A 1 474 ? 23.341 -8.031 -13.975 1.00 46.56 474 GLY A O 1
ATOM 3846 N N . GLY A 1 475 ? 24.962 -6.829 -12.936 1.00 46.75 475 GLY A N 1
ATOM 3847 C CA . GLY A 1 475 ? 25.963 -6.943 -13.972 1.00 46.75 475 GLY A CA 1
ATOM 3848 C C . GLY A 1 475 ? 26.261 -8.410 -14.265 1.00 46.75 475 GLY A C 1
ATOM 3849 O O . GLY A 1 475 ? 26.396 -9.243 -13.365 1.00 46.75 475 GLY A O 1
ATOM 3850 N N . LYS A 1 476 ? 26.382 -8.730 -15.556 1.00 46.56 476 LYS A N 1
ATOM 3851 C CA . LYS A 1 476 ? 26.951 -10.004 -16.008 1.00 46.56 476 LYS A CA 1
ATOM 3852 C C . LYS A 1 476 ? 28.348 -10.134 -15.370 1.00 46.56 476 LYS A C 1
ATOM 3854 O O . LYS A 1 476 ? 29.092 -9.150 -15.407 1.00 46.56 476 LYS A O 1
ATOM 3859 N N . PRO A 1 477 ? 28.728 -11.284 -14.780 1.00 50.97 477 PRO A N 1
ATOM 3860 C CA . PRO A 1 477 ? 30.004 -11.419 -14.083 1.00 50.97 477 PRO A CA 1
ATOM 3861 C C . PRO A 1 477 ? 31.156 -11.022 -15.009 1.00 50.97 477 PRO A C 1
ATOM 3863 O O . PRO A 1 477 ? 31.370 -11.650 -16.046 1.00 50.97 477 PRO A O 1
ATOM 3866 N N . ALA A 1 478 ? 31.911 -9.989 -14.622 1.00 51.47 478 ALA A N 1
ATOM 3867 C CA . ALA A 1 478 ? 32.975 -9.394 -15.437 1.00 51.47 478 ALA A CA 1
ATOM 3868 C C . ALA A 1 478 ? 34.128 -10.364 -15.784 1.00 51.47 478 ALA A C 1
ATOM 3870 O O . ALA A 1 478 ? 35.001 -10.023 -16.577 1.00 51.47 478 ALA A O 1
ATOM 3871 N N . ASN A 1 479 ? 34.121 -11.578 -15.222 1.00 50.25 479 ASN A N 1
ATOM 3872 C CA . ASN A 1 479 ? 35.181 -12.572 -15.365 1.00 50.25 479 ASN A CA 1
ATOM 3873 C C . ASN A 1 479 ? 34.739 -13.897 -16.010 1.00 50.25 479 ASN A C 1
ATOM 3875 O O . ASN A 1 479 ? 35.572 -14.789 -16.122 1.00 50.25 479 ASN A O 1
ATOM 3879 N N . ALA A 1 480 ? 33.482 -14.060 -16.447 1.00 53.00 480 ALA A N 1
ATOM 3880 C CA . ALA A 1 480 ? 33.061 -15.327 -17.065 1.00 53.00 480 ALA A CA 1
ATOM 3881 C C . ALA A 1 480 ? 33.718 -15.575 -18.438 1.00 53.00 480 ALA A C 1
ATOM 3883 O O . ALA A 1 480 ? 34.027 -16.716 -18.767 1.00 53.00 480 ALA A O 1
ATOM 3884 N N . ASP A 1 481 ? 34.002 -14.515 -19.201 1.00 52.88 481 ASP A N 1
ATOM 3885 C CA . ASP A 1 481 ? 34.553 -14.639 -20.559 1.00 52.88 481 ASP A CA 1
ATOM 3886 C C . ASP A 1 481 ? 36.100 -14.567 -20.602 1.00 52.88 481 ASP A C 1
ATOM 3888 O O . ASP A 1 481 ? 36.705 -14.881 -21.623 1.00 52.88 481 ASP A O 1
ATOM 3892 N N . THR A 1 482 ? 36.773 -14.201 -19.501 1.00 52.34 482 THR A N 1
ATOM 3893 C CA . THR A 1 482 ? 38.229 -13.911 -19.492 1.00 52.34 482 THR A CA 1
ATOM 3894 C C . THR A 1 482 ? 39.105 -15.086 -19.021 1.00 52.34 482 THR A C 1
ATOM 3896 O O . THR A 1 482 ? 40.326 -14.966 -19.003 1.00 52.34 482 THR A O 1
ATOM 3899 N N . VAL A 1 483 ? 38.525 -16.233 -18.643 1.00 51.94 483 VAL A N 1
ATOM 3900 C CA . VAL A 1 483 ? 39.280 -17.390 -18.097 1.00 51.94 483 VAL A CA 1
ATOM 3901 C C . VAL A 1 483 ? 39.541 -18.493 -19.145 1.00 51.94 483 VAL A C 1
ATOM 3903 O O . VAL A 1 483 ? 40.227 -19.467 -18.861 1.00 51.94 483 VAL A O 1
ATOM 3906 N N . MET A 1 484 ? 39.076 -18.342 -20.389 1.00 49.34 484 MET A N 1
ATOM 3907 C CA . MET A 1 484 ? 39.113 -19.423 -21.393 1.00 49.34 484 MET A CA 1
ATOM 3908 C C . MET A 1 484 ? 40.421 -19.591 -22.203 1.00 49.34 484 MET A C 1
ATOM 3910 O O . MET A 1 484 ? 40.453 -20.452 -23.075 1.00 49.34 484 MET A O 1
ATOM 3914 N N . GLU A 1 485 ? 41.514 -18.860 -21.939 1.00 51.47 485 GLU A N 1
ATOM 3915 C CA . GLU A 1 485 ? 42.763 -19.009 -22.734 1.00 51.47 485 GLU A CA 1
ATOM 3916 C C . GLU A 1 485 ? 44.068 -19.180 -21.920 1.00 51.47 485 GLU A C 1
ATOM 3918 O O . GLU A 1 485 ? 45.162 -19.043 -22.464 1.00 51.47 485 GLU A O 1
ATOM 3923 N N . GLY A 1 486 ? 43.996 -19.524 -20.628 1.00 46.44 486 GLY A N 1
ATOM 3924 C CA . GLY A 1 486 ? 45.179 -19.771 -19.785 1.00 46.44 486 GLY A CA 1
ATOM 3925 C C . GLY A 1 486 ? 45.330 -21.235 -19.361 1.00 46.44 486 GLY A C 1
ATOM 3926 O O . GLY A 1 486 ? 44.457 -21.783 -18.702 1.00 46.44 486 GLY A O 1
ATOM 3927 N N . GLU A 1 487 ? 46.448 -21.851 -19.733 1.00 49.47 487 GLU A N 1
ATOM 3928 C CA . GLU A 1 487 ? 46.808 -23.267 -19.586 1.00 49.47 487 GLU A CA 1
ATOM 3929 C C . GLU A 1 487 ? 46.565 -23.915 -18.200 1.00 49.47 487 GLU A C 1
ATOM 3931 O O . GLU A 1 487 ? 47.034 -23.438 -17.170 1.00 49.47 487 GLU A O 1
ATOM 3936 N N . ASN A 1 488 ? 45.911 -25.086 -18.222 1.00 48.44 488 ASN A N 1
ATOM 3937 C CA . ASN A 1 488 ? 46.147 -26.288 -17.402 1.00 48.44 488 ASN A CA 1
ATOM 3938 C C . ASN A 1 488 ? 46.845 -26.122 -16.030 1.00 48.44 488 ASN A C 1
ATOM 3940 O O . ASN A 1 488 ? 47.911 -26.696 -15.795 1.00 48.44 488 ASN A O 1
ATOM 3944 N N . GLN A 1 489 ? 46.190 -25.481 -15.062 1.00 47.16 489 GLN A N 1
ATOM 3945 C CA . GLN A 1 489 ? 46.374 -25.846 -13.653 1.00 47.16 489 GLN A CA 1
ATOM 3946 C C . GLN A 1 489 ? 45.090 -26.470 -13.117 1.00 47.16 489 GLN A C 1
ATOM 3948 O O . GLN A 1 489 ? 44.138 -25.798 -12.737 1.00 47.16 489 GLN A O 1
ATOM 3953 N N . VAL A 1 490 ? 45.088 -27.802 -13.116 1.00 43.34 490 VAL A N 1
ATOM 3954 C CA . VAL A 1 490 ? 44.114 -28.639 -12.420 1.00 43.34 490 VAL A CA 1
ATOM 3955 C C . VAL A 1 490 ? 44.329 -28.431 -10.920 1.00 43.34 490 VAL A C 1
ATOM 3957 O O . VAL A 1 490 ? 45.190 -29.076 -10.326 1.00 43.34 490 VAL A O 1
ATOM 3960 N N . THR A 1 491 ? 43.584 -27.521 -10.294 1.00 49.84 491 THR A N 1
ATOM 3961 C CA . THR A 1 491 ? 43.390 -27.580 -8.841 1.00 49.84 491 THR A CA 1
ATOM 3962 C C . THR A 1 491 ? 42.386 -28.697 -8.557 1.00 49.84 491 THR A C 1
ATOM 3964 O O . THR A 1 491 ? 41.253 -28.626 -9.044 1.00 49.84 491 THR A O 1
ATOM 3967 N N . PRO A 1 492 ? 42.774 -29.760 -7.834 1.00 54.69 492 PRO A N 1
ATOM 3968 C CA . PRO A 1 492 ? 41.841 -30.798 -7.437 1.00 54.69 492 PRO A CA 1
ATOM 3969 C C . PRO A 1 492 ? 40.904 -30.233 -6.358 1.00 54.69 492 PRO A C 1
ATOM 3971 O O . PRO A 1 492 ? 41.353 -29.528 -5.462 1.00 54.69 492 PRO A O 1
ATOM 3974 N N . GLU A 1 493 ? 39.619 -30.576 -6.471 1.00 45.28 493 GLU A N 1
ATOM 3975 C CA . GLU A 1 493 ? 38.531 -30.314 -5.507 1.00 45.28 493 GLU A CA 1
ATOM 3976 C C . GLU A 1 493 ? 37.831 -28.936 -5.585 1.00 45.28 493 GLU A C 1
ATOM 3978 O O . GLU A 1 493 ? 37.939 -28.069 -4.732 1.00 45.28 493 GLU A O 1
ATOM 3983 N N . GLY A 1 494 ? 36.978 -28.785 -6.603 1.00 49.84 494 GLY A N 1
ATOM 3984 C CA . GLY A 1 494 ? 35.530 -28.927 -6.371 1.00 49.84 494 GLY A CA 1
ATOM 3985 C C . GLY A 1 494 ? 34.724 -27.772 -5.763 1.00 49.84 494 GLY A C 1
ATOM 3986 O O . GLY A 1 494 ? 33.505 -27.912 -5.681 1.00 49.84 494 GLY A O 1
ATOM 3987 N N . GLU A 1 495 ? 35.312 -26.637 -5.394 1.00 51.09 495 GLU A N 1
ATOM 3988 C CA . GLU A 1 495 ? 34.532 -25.454 -5.000 1.00 51.09 495 GLU A CA 1
ATOM 3989 C C . GLU A 1 495 ? 34.229 -24.593 -6.230 1.00 51.09 495 GLU A C 1
ATOM 3991 O O . GLU A 1 495 ? 34.930 -23.634 -6.554 1.00 51.09 495 GLU A O 1
ATOM 3996 N N . ALA A 1 496 ? 33.164 -24.959 -6.953 1.00 51.16 496 ALA A N 1
ATOM 3997 C CA . ALA A 1 496 ? 32.530 -24.051 -7.903 1.00 51.16 496 ALA A CA 1
ATOM 3998 C C . ALA A 1 496 ? 32.316 -22.714 -7.186 1.00 51.16 496 ALA A C 1
ATOM 4000 O O . ALA A 1 496 ? 31.710 -22.707 -6.117 1.00 51.16 496 ALA A O 1
ATOM 4001 N N . SER A 1 497 ? 32.853 -21.624 -7.741 1.00 50.53 497 SER A N 1
ATOM 4002 C CA . SER A 1 497 ? 32.835 -20.281 -7.157 1.00 50.53 497 SER A CA 1
ATOM 4003 C C . SER A 1 497 ? 31.410 -19.884 -6.771 1.00 50.53 497 SER A C 1
ATOM 4005 O O . SER A 1 497 ? 30.651 -19.370 -7.599 1.00 50.53 497 SER A O 1
ATOM 4007 N N . ALA A 1 498 ? 31.032 -20.190 -5.530 1.00 61.34 498 ALA A N 1
ATOM 4008 C CA . ALA A 1 498 ? 29.699 -19.956 -5.023 1.00 61.34 498 ALA A CA 1
ATOM 4009 C C . ALA A 1 498 ? 29.473 -18.448 -5.044 1.00 61.34 498 ALA A C 1
ATOM 4011 O O . ALA A 1 498 ? 30.286 -17.681 -4.522 1.00 61.34 498 ALA A O 1
ATOM 4012 N N . ILE A 1 499 ? 28.394 -18.023 -5.701 1.00 60.50 499 ILE A N 1
ATOM 4013 C CA . ILE A 1 499 ? 27.943 -16.634 -5.649 1.00 60.50 499 ILE A CA 1
ATOM 4014 C C . ILE A 1 499 ? 27.880 -16.243 -4.165 1.00 60.50 499 ILE A C 1
ATOM 4016 O O . ILE A 1 499 ? 27.263 -16.977 -3.386 1.00 60.50 499 ILE A O 1
ATOM 4020 N N . PRO A 1 500 ? 28.542 -15.153 -3.740 1.00 67.25 500 PRO A N 1
ATOM 4021 C CA . PRO A 1 500 ? 28.501 -14.738 -2.348 1.00 67.25 500 PRO A CA 1
ATOM 4022 C C . PRO A 1 500 ? 27.050 -14.446 -1.958 1.00 67.25 500 PRO A C 1
ATOM 4024 O O . PRO A 1 500 ? 26.423 -13.538 -2.500 1.00 67.25 500 PRO A O 1
ATOM 4027 N N . ILE A 1 501 ? 26.520 -15.241 -1.025 1.00 75.88 501 ILE A N 1
ATOM 4028 C CA . ILE A 1 501 ? 25.156 -15.097 -0.510 1.00 75.88 501 ILE A CA 1
ATOM 4029 C C . ILE A 1 501 ? 25.063 -13.742 0.193 1.00 75.88 501 ILE A C 1
ATOM 4031 O O . ILE A 1 501 ? 25.750 -13.502 1.191 1.00 75.88 501 ILE A O 1
ATOM 4035 N N . ARG A 1 502 ? 24.214 -12.848 -0.320 1.00 80.88 502 ARG A N 1
ATOM 4036 C CA . ARG A 1 502 ? 23.958 -11.554 0.317 1.00 80.88 502 ARG A CA 1
ATOM 4037 C C . ARG A 1 502 ? 22.918 -11.753 1.411 1.00 80.88 502 ARG A C 1
ATOM 4039 O O . ARG A 1 502 ? 21.730 -11.868 1.129 1.00 80.88 502 ARG A O 1
ATOM 4046 N N . ARG A 1 503 ? 23.371 -11.789 2.662 1.00 88.94 503 ARG A N 1
ATOM 4047 C CA . ARG A 1 503 ? 22.489 -11.791 3.832 1.00 88.94 503 ARG A CA 1
ATOM 4048 C C . ARG A 1 503 ? 22.279 -10.373 4.323 1.00 88.94 503 ARG A C 1
ATOM 4050 O O . ARG A 1 503 ? 23.235 -9.604 4.428 1.00 88.94 503 ARG A O 1
ATOM 4057 N N . VAL A 1 504 ? 21.030 -10.042 4.604 1.00 90.94 504 VAL A N 1
ATOM 4058 C CA . VAL A 1 504 ? 20.641 -8.751 5.157 1.00 90.94 504 VAL A CA 1
ATOM 4059 C C . VAL A 1 504 ? 19.981 -9.004 6.502 1.00 90.94 504 VAL A C 1
ATOM 4061 O O . VAL A 1 504 ? 19.004 -9.754 6.550 1.00 90.94 504 VAL A O 1
ATOM 4064 N N . PRO A 1 505 ? 20.494 -8.401 7.581 1.00 92.31 505 PRO A N 1
ATOM 4065 C CA . PRO A 1 505 ? 19.865 -8.535 8.876 1.00 92.31 505 PRO A CA 1
ATOM 4066 C C . PRO A 1 505 ? 18.587 -7.701 8.935 1.00 92.31 505 PRO A C 1
ATOM 4068 O O . PRO A 1 505 ? 18.564 -6.545 8.505 1.00 92.31 505 PRO A O 1
ATOM 4071 N N . ILE A 1 506 ? 17.532 -8.286 9.492 1.00 94.25 506 ILE A N 1
ATOM 4072 C CA . ILE A 1 506 ? 16.302 -7.590 9.880 1.00 94.25 506 ILE A CA 1
ATOM 4073 C C . ILE A 1 506 ? 16.008 -7.850 11.354 1.00 94.25 506 ILE A C 1
ATOM 4075 O O . ILE A 1 506 ? 16.522 -8.811 11.924 1.00 94.25 506 ILE A O 1
ATOM 4079 N N . PHE A 1 507 ? 15.155 -7.035 11.971 1.00 94.88 507 PHE A N 1
ATOM 4080 C CA . PHE A 1 507 ? 14.817 -7.205 13.382 1.00 94.88 507 PHE A CA 1
ATOM 4081 C C . PHE A 1 507 ? 13.444 -7.848 13.562 1.00 94.88 507 PHE A C 1
ATOM 4083 O O . PHE A 1 507 ? 12.458 -7.440 12.958 1.00 94.88 507 PHE A O 1
ATOM 4090 N N . VAL A 1 508 ? 13.368 -8.850 14.429 1.00 95.12 508 VAL A N 1
ATOM 4091 C CA . VAL A 1 508 ? 12.131 -9.502 14.860 1.00 95.12 508 VAL A CA 1
ATOM 4092 C C . VAL A 1 508 ? 11.843 -9.042 16.281 1.00 95.12 508 VAL A C 1
ATOM 4094 O O . VAL A 1 508 ? 12.651 -9.304 17.174 1.00 95.12 508 VAL A O 1
ATOM 4097 N N . SER A 1 509 ? 10.718 -8.360 16.519 1.00 93.69 509 SER A N 1
ATOM 4098 C CA . SER A 1 509 ? 10.390 -7.961 17.893 1.00 93.69 509 SER A CA 1
ATOM 4099 C C . SER A 1 509 ? 9.764 -9.126 18.652 1.00 93.69 509 SER A C 1
ATOM 4101 O O . SER A 1 509 ? 8.789 -9.737 18.217 1.00 93.69 509 SER A O 1
ATOM 4103 N N . THR A 1 510 ? 10.309 -9.402 19.831 1.00 91.06 510 THR A N 1
ATOM 4104 C CA . THR A 1 510 ? 9.760 -10.355 20.812 1.00 91.06 510 THR A CA 1
ATOM 4105 C C . THR A 1 510 ? 8.619 -9.750 21.627 1.00 91.06 510 THR A C 1
ATOM 4107 O O . THR A 1 510 ? 7.955 -10.441 22.402 1.00 91.06 510 THR A O 1
ATOM 4110 N N . THR A 1 511 ? 8.397 -8.439 21.500 1.00 87.94 511 THR A N 1
ATOM 4111 C CA . THR A 1 511 ? 7.364 -7.744 22.261 1.00 87.94 511 THR A CA 1
ATOM 4112 C C . THR A 1 511 ? 5.976 -8.017 21.687 1.00 87.94 511 THR A C 1
ATOM 4114 O O . THR A 1 511 ? 5.791 -8.126 20.477 1.00 87.94 511 THR A O 1
ATOM 4117 N N . SER A 1 512 ? 4.976 -8.139 22.570 1.00 84.62 512 SER A N 1
ATOM 4118 C CA . SER A 1 512 ? 3.593 -8.320 22.126 1.00 84.62 512 SER A CA 1
ATOM 4119 C C . SER A 1 512 ? 3.165 -7.129 21.262 1.00 84.62 512 SER A C 1
ATOM 4121 O O . SER A 1 512 ? 3.296 -5.980 21.705 1.00 84.62 512 SER A O 1
ATOM 4123 N N . PRO A 1 513 ? 2.591 -7.383 20.078 1.00 81.75 513 PRO A N 1
ATOM 4124 C CA . PRO A 1 513 ? 2.201 -6.329 19.153 1.00 81.75 513 PRO A CA 1
ATOM 4125 C C . PRO A 1 513 ? 1.076 -5.433 19.668 1.00 81.75 513 PRO A C 1
ATOM 4127 O O . PRO A 1 513 ? 0.872 -4.334 19.169 1.00 81.75 513 PRO A O 1
ATOM 4130 N N . LEU A 1 514 ? 0.360 -5.865 20.706 1.00 81.25 514 LEU A N 1
ATOM 4131 C CA . LEU A 1 514 ? -0.668 -5.060 21.361 1.00 81.25 514 LEU A CA 1
ATOM 4132 C C . LEU A 1 514 ? -0.099 -3.762 21.954 1.00 81.25 514 LEU A C 1
ATOM 4134 O O . LEU A 1 514 ? -0.818 -2.775 22.074 1.00 81.25 514 LEU A O 1
ATOM 4138 N N . LYS A 1 515 ? 1.198 -3.741 22.291 1.00 78.94 515 LYS A N 1
ATOM 4139 C CA . LYS A 1 515 ? 1.866 -2.570 22.876 1.00 78.94 515 LYS A CA 1
ATOM 4140 C C . LYS A 1 515 ? 2.145 -1.454 21.868 1.00 78.94 515 LYS A C 1
ATOM 4142 O O . LYS A 1 515 ? 2.443 -0.345 22.299 1.00 78.94 515 LYS A O 1
ATOM 4147 N N . SER A 1 516 ? 2.083 -1.727 20.561 1.00 77.00 516 SER A N 1
ATOM 4148 C CA . SER A 1 516 ? 2.381 -0.728 19.526 1.00 77.00 516 SER A CA 1
ATOM 4149 C C . SER A 1 516 ? 1.161 0.072 19.067 1.00 77.00 516 SER A C 1
ATOM 4151 O O . SER A 1 516 ? 1.321 1.053 18.341 1.00 77.00 516 SER A O 1
ATOM 4153 N N . GLN A 1 517 ? -0.051 -0.321 19.473 1.00 85.38 517 GLN A N 1
ATOM 4154 C CA . GLN A 1 517 ? -1.277 0.370 19.078 1.00 85.38 517 GLN A CA 1
ATOM 4155 C C . GLN A 1 517 ? -1.403 1.691 19.838 1.00 85.38 517 GLN A C 1
ATOM 4157 O O . GLN A 1 517 ? -1.421 1.715 21.069 1.00 85.38 517 GLN A O 1
ATOM 4162 N N . SER A 1 518 ? -1.482 2.793 19.097 1.00 89.75 518 SER A N 1
ATOM 4163 C CA . SER A 1 518 ? -1.644 4.127 19.665 1.00 89.75 518 SER A CA 1
ATOM 4164 C C . SER A 1 518 ? -3.121 4.492 19.787 1.00 89.75 518 SER A C 1
ATOM 4166 O O . SER A 1 518 ? -3.934 4.192 18.912 1.00 89.75 518 SER A O 1
ATOM 4168 N N . THR A 1 519 ? -3.464 5.175 20.875 1.00 91.81 519 THR A N 1
ATOM 4169 C CA . THR A 1 519 ? -4.795 5.748 21.096 1.00 91.81 519 THR A CA 1
ATOM 4170 C C . THR A 1 519 ? -4.704 7.265 21.188 1.00 91.81 519 THR A C 1
ATOM 4172 O O . THR A 1 519 ? -3.780 7.790 21.809 1.00 91.81 519 THR A O 1
ATOM 4175 N N . THR A 1 520 ? -5.672 7.975 20.619 1.00 93.31 520 THR A N 1
ATOM 4176 C CA . THR A 1 520 ? -5.833 9.431 20.765 1.00 93.31 520 THR A CA 1
ATOM 4177 C C . THR A 1 520 ? -7.227 9.738 21.290 1.00 93.31 520 THR A C 1
ATOM 4179 O O . THR A 1 520 ? -8.170 9.013 20.995 1.00 93.31 520 THR A O 1
ATOM 4182 N N . VAL A 1 521 ? -7.371 10.796 22.089 1.00 94.62 521 VAL A N 1
ATOM 4183 C CA . VAL A 1 521 ? -8.677 11.220 22.617 1.00 94.62 521 VAL A CA 1
ATOM 4184 C C . VAL A 1 521 ? -9.203 12.379 21.775 1.00 94.62 521 VAL A C 1
ATOM 4186 O O . VAL A 1 521 ? -8.475 13.340 21.523 1.00 94.62 521 VAL A O 1
ATOM 4189 N N . LEU A 1 522 ? -10.457 12.284 21.344 1.00 95.06 522 LEU A N 1
ATOM 4190 C CA . LEU A 1 522 ? -11.132 13.279 20.514 1.00 95.06 522 LEU A CA 1
ATOM 4191 C C . LEU A 1 522 ? -11.452 14.569 21.285 1.00 95.06 522 LEU A C 1
ATOM 4193 O O . LEU A 1 522 ? -11.348 14.652 22.514 1.00 95.06 522 LEU A O 1
ATOM 4197 N N . SER A 1 523 ? -11.831 15.616 20.549 1.00 95.12 523 SER A N 1
ATOM 4198 C CA . SER A 1 523 ? -12.362 16.840 21.151 1.00 95.12 523 SER A CA 1
ATOM 4199 C C . SER A 1 523 ? -13.763 16.601 21.725 1.00 95.12 523 SER A C 1
ATOM 4201 O O . SER A 1 523 ? -14.454 15.650 21.351 1.00 95.12 523 SER A O 1
ATOM 4203 N N . ALA A 1 524 ? -14.188 17.481 22.637 1.00 94.62 524 ALA A N 1
ATOM 4204 C CA . ALA A 1 524 ? -15.528 17.418 23.216 1.00 94.62 524 ALA A CA 1
ATOM 4205 C C . ALA A 1 524 ? -16.609 17.604 22.136 1.00 94.62 524 ALA A C 1
ATOM 4207 O O . ALA A 1 524 ? -17.575 16.856 22.116 1.00 94.62 524 ALA A O 1
ATOM 4208 N N . ALA A 1 525 ? -16.394 18.519 21.181 1.00 94.12 525 ALA A N 1
ATOM 4209 C CA . ALA A 1 525 ? -17.333 18.789 20.090 1.00 94.12 525 ALA A CA 1
ATOM 4210 C C . ALA A 1 525 ? -17.640 17.542 19.243 1.00 94.12 525 ALA A C 1
ATOM 4212 O O . ALA A 1 525 ? -18.805 17.224 19.018 1.00 94.12 525 ALA A O 1
ATOM 4213 N N . VAL A 1 526 ? -16.605 16.792 18.849 1.00 93.69 526 VAL A N 1
ATOM 4214 C CA . VAL A 1 526 ? -16.755 15.548 18.069 1.00 93.69 526 VAL A CA 1
ATOM 4215 C C . VAL A 1 526 ? -17.306 14.399 18.926 1.00 93.69 526 VAL A C 1
ATOM 4217 O O . VAL A 1 526 ? -17.906 13.470 18.405 1.00 93.69 526 VAL A O 1
ATOM 4220 N N . SER A 1 527 ? -17.130 14.458 20.248 1.00 95.44 527 SER A N 1
ATOM 4221 C CA . SER A 1 527 ? -17.603 13.423 21.182 1.00 95.44 527 SER A CA 1
ATOM 4222 C C . SER A 1 527 ? -19.004 13.698 21.749 1.00 95.44 527 SER A C 1
ATOM 4224 O O . SER A 1 527 ? -19.431 12.974 22.642 1.00 95.44 527 SER A O 1
ATOM 4226 N N . SER A 1 528 ? -19.687 14.749 21.288 1.00 95.38 528 SER A N 1
ATOM 4227 C CA . SER A 1 528 ? -20.987 15.176 21.819 1.00 95.38 528 SER A CA 1
ATOM 4228 C C . SER A 1 528 ? -22.128 14.247 21.405 1.00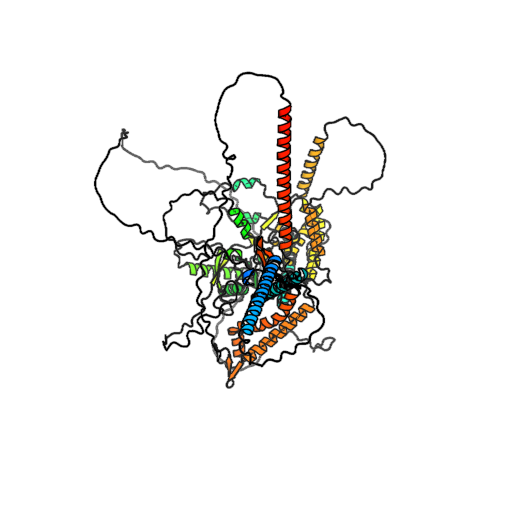 95.38 528 SER A C 1
ATOM 4230 O O . SER A 1 528 ? -22.123 13.696 20.301 1.00 95.38 528 SER A O 1
ATOM 4232 N N . ASN A 1 529 ? -23.154 14.110 22.250 1.00 94.19 529 ASN A N 1
ATOM 4233 C CA . ASN A 1 529 ? -24.292 13.234 21.944 1.00 94.19 529 ASN A CA 1
ATOM 4234 C C . ASN A 1 529 ? -25.075 13.685 20.704 1.00 94.19 529 ASN A C 1
ATOM 4236 O O . ASN A 1 529 ? -25.647 12.857 19.996 1.00 94.19 529 ASN A O 1
ATOM 4240 N N . THR A 1 530 ? -25.066 14.984 20.397 1.00 93.25 530 THR A N 1
ATOM 4241 C CA . THR A 1 530 ? -25.714 15.530 19.195 1.00 93.25 530 THR A CA 1
ATOM 4242 C C . THR A 1 530 ? -25.053 15.045 17.903 1.00 93.25 530 THR A C 1
ATOM 4244 O O . THR A 1 530 ? -25.735 14.903 16.889 1.00 93.25 530 THR A O 1
ATOM 4247 N N . MET A 1 531 ? -23.749 14.751 17.939 1.00 94.62 531 MET A N 1
ATOM 4248 C CA . MET A 1 531 ? -22.991 14.233 16.798 1.00 94.62 531 MET A CA 1
ATOM 4249 C C . MET A 1 531 ? -23.134 12.722 16.622 1.00 94.62 531 MET A C 1
ATOM 4251 O O . MET A 1 531 ? -23.150 12.243 15.488 1.00 94.62 531 MET A O 1
ATOM 4255 N N . ILE A 1 532 ? -23.303 11.971 17.716 1.00 95.19 532 ILE A N 1
ATOM 4256 C CA . ILE A 1 532 ? -23.354 10.500 17.696 1.00 95.19 532 ILE A CA 1
ATOM 4257 C C . ILE A 1 532 ? -24.405 9.975 16.712 1.00 95.19 532 ILE A C 1
ATOM 4259 O O . ILE A 1 532 ? -24.145 9.008 15.998 1.00 95.19 532 ILE A O 1
ATOM 4263 N N . ASP A 1 533 ? -25.577 10.603 16.619 1.00 94.06 533 ASP A N 1
ATOM 4264 C CA . ASP A 1 533 ? -26.623 10.151 15.697 1.00 94.06 533 ASP A CA 1
ATOM 4265 C C . ASP A 1 533 ? -26.266 10.358 14.218 1.00 94.06 533 ASP A C 1
ATOM 4267 O O . ASP A 1 533 ? -26.540 9.478 13.392 1.00 94.06 533 ASP A O 1
ATOM 4271 N N . GLY A 1 534 ? -25.627 11.484 13.886 1.00 95.81 534 GLY A N 1
ATOM 4272 C CA . GLY A 1 534 ? -25.141 11.775 12.535 1.00 95.81 534 GLY A CA 1
ATOM 4273 C C . GLY A 1 534 ? -23.983 10.862 12.132 1.00 95.81 534 GLY A C 1
ATOM 4274 O O . GLY A 1 534 ? -23.991 10.279 11.040 1.00 95.81 534 GLY A O 1
ATOM 4275 N N . ASP A 1 535 ? -23.038 10.659 13.051 1.00 97.44 535 ASP A N 1
ATOM 4276 C CA . ASP A 1 535 ? -21.907 9.750 12.880 1.00 97.44 535 ASP A CA 1
ATOM 4277 C C . ASP A 1 535 ? -22.381 8.309 12.692 1.00 97.44 535 ASP A C 1
ATOM 4279 O O . ASP A 1 535 ? -21.919 7.610 11.792 1.00 97.44 535 ASP A O 1
ATOM 4283 N N . LYS A 1 536 ? -23.358 7.870 13.494 1.00 97.44 536 LYS A N 1
ATOM 4284 C CA . LYS A 1 536 ? -23.970 6.538 13.407 1.00 97.44 536 LYS A CA 1
ATOM 4285 C C . LYS A 1 536 ? -24.576 6.304 12.032 1.00 97.44 536 LYS A C 1
ATOM 4287 O O . LYS A 1 536 ? -24.286 5.285 11.406 1.00 97.44 536 LYS A O 1
ATOM 4292 N N . ALA A 1 537 ? -25.394 7.236 11.542 1.00 97.31 537 ALA A N 1
ATOM 4293 C CA . ALA A 1 537 ? -25.996 7.122 10.215 1.00 97.31 537 ALA A CA 1
ATOM 4294 C C . ALA A 1 537 ? -24.923 7.037 9.115 1.00 97.31 537 ALA A C 1
ATOM 4296 O O . ALA A 1 537 ? -24.983 6.152 8.259 1.00 97.31 537 ALA A O 1
ATOM 4297 N N . SER A 1 538 ? -23.903 7.895 9.195 1.00 97.62 538 SER A N 1
ATOM 4298 C CA . SER A 1 538 ? -22.801 7.942 8.231 1.00 97.62 538 SER A CA 1
ATOM 4299 C C . SER A 1 538 ? -21.953 6.666 8.253 1.00 97.62 538 SER A C 1
ATOM 4301 O O . SER A 1 538 ? -21.658 6.096 7.203 1.00 97.62 538 SER A O 1
ATOM 4303 N N . ALA A 1 539 ? -21.599 6.161 9.437 1.00 98.00 539 ALA A N 1
ATOM 4304 C CA . ALA A 1 539 ? -20.822 4.936 9.606 1.00 98.00 539 ALA A CA 1
ATOM 4305 C C . ALA A 1 539 ? -21.565 3.706 9.059 1.00 98.00 539 ALA A C 1
ATOM 4307 O O . ALA A 1 539 ? -20.966 2.881 8.363 1.00 98.00 539 ALA A O 1
ATOM 4308 N N . LEU A 1 540 ? -22.874 3.601 9.318 1.00 97.94 540 LEU A N 1
ATOM 4309 C CA . LEU A 1 540 ? -23.716 2.531 8.779 1.00 97.94 540 LEU A CA 1
ATOM 4310 C C . LEU A 1 540 ? -23.806 2.591 7.252 1.00 97.94 540 LEU A C 1
ATOM 4312 O O . LEU A 1 540 ? -23.695 1.558 6.589 1.00 97.94 540 LEU A O 1
ATOM 4316 N N . GLU A 1 541 ? -23.970 3.786 6.681 1.00 97.31 541 GLU A N 1
ATOM 4317 C CA . GLU A 1 541 ? -24.013 3.965 5.231 1.00 97.31 541 GLU A CA 1
ATOM 4318 C C . GLU A 1 541 ? -22.683 3.583 4.565 1.00 97.31 541 GLU A C 1
ATOM 4320 O O . GLU A 1 541 ? -22.680 2.847 3.571 1.00 97.31 541 GLU A O 1
ATOM 4325 N N . ILE A 1 542 ? -21.553 4.020 5.132 1.00 97.19 542 ILE A N 1
ATOM 4326 C CA . ILE A 1 542 ? -20.213 3.654 4.654 1.00 97.19 542 ILE A CA 1
ATOM 4327 C C . ILE A 1 542 ? -20.039 2.135 4.709 1.00 97.19 542 ILE A C 1
ATOM 4329 O O . ILE A 1 542 ? -19.680 1.526 3.698 1.00 97.19 542 ILE A O 1
ATOM 4333 N N . ALA A 1 543 ? -20.345 1.506 5.848 1.00 97.75 543 ALA A N 1
ATOM 4334 C CA . ALA A 1 543 ? -20.207 0.062 6.020 1.00 97.75 543 ALA A CA 1
ATOM 4335 C C . ALA A 1 543 ? -21.052 -0.708 4.998 1.00 97.75 543 ALA A C 1
ATOM 4337 O O . ALA A 1 543 ? -20.543 -1.611 4.339 1.00 97.75 543 ALA A O 1
ATOM 4338 N N . LYS A 1 544 ? -22.307 -0.298 4.783 1.00 97.19 544 LYS A N 1
ATOM 4339 C CA . LYS A 1 544 ? -23.212 -0.910 3.803 1.00 97.19 544 LYS A CA 1
ATOM 4340 C C . LYS A 1 544 ? -22.655 -0.852 2.378 1.00 97.19 544 LYS A C 1
ATOM 4342 O O . LYS A 1 544 ? -22.695 -1.854 1.661 1.00 97.19 544 LYS A O 1
ATOM 4347 N N . ARG A 1 545 ? -22.137 0.308 1.952 1.00 95.38 545 ARG A N 1
ATOM 4348 C CA . ARG A 1 545 ? -21.542 0.473 0.613 1.00 95.38 545 ARG A CA 1
ATOM 4349 C C . ARG A 1 545 ? -20.273 -0.368 0.470 1.00 95.38 545 ARG A C 1
ATOM 4351 O O . ARG A 1 545 ? -20.117 -1.084 -0.519 1.00 95.38 545 ARG A O 1
ATOM 4358 N N . MET A 1 546 ? -19.391 -0.340 1.469 1.00 95.62 546 MET A N 1
ATOM 4359 C CA . MET A 1 546 ? -18.143 -1.108 1.443 1.00 95.62 546 MET A CA 1
ATOM 4360 C C . MET A 1 546 ? -18.374 -2.626 1.518 1.00 95.62 546 MET A C 1
ATOM 4362 O O . MET A 1 546 ? -17.669 -3.377 0.841 1.00 95.62 546 MET A O 1
ATOM 4366 N N . ASP A 1 547 ? -19.389 -3.088 2.255 1.00 97.00 547 ASP A N 1
ATOM 4367 C CA . ASP A 1 547 ? -19.815 -4.495 2.288 1.00 97.00 547 ASP A CA 1
ATOM 4368 C C . ASP A 1 547 ? -20.235 -4.987 0.900 1.00 97.00 547 ASP A C 1
ATOM 4370 O O . ASP A 1 547 ? -19.895 -6.107 0.514 1.00 97.00 547 ASP A O 1
ATOM 4374 N N . GLY A 1 548 ? -20.928 -4.140 0.130 1.00 94.44 548 GLY A N 1
ATOM 4375 C CA . GLY A 1 548 ? -21.273 -4.413 -1.265 1.00 94.44 548 GLY A CA 1
ATOM 4376 C C . GLY A 1 548 ? -20.035 -4.559 -2.153 1.00 94.44 548 GLY A C 1
ATOM 4377 O O . GLY A 1 548 ? -19.905 -5.545 -2.874 1.00 94.44 548 GLY A O 1
ATOM 4378 N N . ILE A 1 549 ? -19.079 -3.630 -2.046 1.00 92.44 549 ILE A N 1
ATOM 4379 C CA . ILE A 1 549 ? -17.833 -3.634 -2.840 1.00 92.44 549 ILE A CA 1
ATOM 4380 C C . ILE A 1 549 ? -16.967 -4.870 -2.538 1.00 92.44 549 ILE A C 1
ATOM 4382 O O . ILE A 1 549 ? -16.369 -5.466 -3.446 1.00 92.44 549 ILE A O 1
ATOM 4386 N N . LYS A 1 550 ? -16.881 -5.256 -1.257 1.00 94.44 550 LYS A N 1
ATOM 4387 C CA . LYS A 1 550 ? -16.085 -6.406 -0.801 1.00 94.44 550 LYS A CA 1
ATOM 4388 C C . LYS A 1 550 ? -16.835 -7.740 -0.863 1.00 94.44 550 LYS A C 1
ATOM 4390 O O . LYS A 1 550 ? -16.225 -8.774 -0.581 1.00 94.44 550 LYS A O 1
ATOM 4395 N N . ASP A 1 551 ? -18.103 -7.722 -1.273 1.00 94.50 551 ASP A N 1
ATOM 4396 C CA . ASP A 1 551 ? -18.973 -8.896 -1.368 1.00 94.50 551 ASP A CA 1
ATOM 4397 C C . ASP A 1 551 ? -19.045 -9.674 -0.036 1.00 94.50 551 ASP A C 1
ATOM 4399 O O . ASP A 1 551 ? -18.807 -10.883 0.047 1.00 94.50 551 ASP A O 1
ATOM 4403 N N . ILE A 1 552 ? -19.306 -8.952 1.056 1.00 97.38 552 ILE A N 1
ATOM 4404 C CA . ILE A 1 552 ? -19.424 -9.551 2.389 1.00 97.38 552 ILE A CA 1
ATOM 4405 C C . ILE A 1 552 ? -20.724 -10.375 2.474 1.00 97.38 552 ILE A C 1
ATOM 4407 O O . ILE A 1 552 ? -21.797 -9.849 2.128 1.00 97.38 552 ILE A O 1
ATOM 4411 N N . PRO A 1 553 ? -20.664 -11.643 2.947 1.00 97.75 553 PRO A N 1
ATOM 4412 C CA . PRO A 1 553 ? -21.841 -12.484 3.147 1.00 97.75 553 PRO A CA 1
ATOM 4413 C C . PRO A 1 553 ? -22.897 -11.777 3.992 1.00 97.75 553 PRO A C 1
ATOM 4415 O O . PRO A 1 553 ? -22.571 -11.190 5.019 1.00 97.75 553 PRO A O 1
ATOM 4418 N N . HIS A 1 554 ? -24.168 -11.862 3.588 1.00 97.62 554 HIS A N 1
ATOM 4419 C CA . HIS A 1 554 ? -25.273 -11.147 4.242 1.00 97.62 554 HIS A CA 1
ATOM 4420 C C . HIS A 1 554 ? -25.332 -11.379 5.764 1.00 97.62 554 HIS A C 1
ATOM 4422 O O . HIS A 1 554 ? -25.608 -10.460 6.532 1.00 97.62 554 HIS A O 1
ATOM 4428 N N . GLU A 1 555 ? -25.037 -12.598 6.212 1.00 97.75 555 GLU A N 1
ATOM 4429 C CA . GLU A 1 555 ? -25.023 -12.979 7.628 1.00 97.75 555 GLU A CA 1
ATOM 4430 C C . GLU A 1 555 ? -23.943 -12.281 8.468 1.00 97.75 555 GLU A C 1
ATOM 4432 O O . GLU A 1 555 ? -24.140 -12.100 9.669 1.00 97.75 555 GLU A O 1
ATOM 4437 N N . ALA A 1 556 ? -22.845 -11.871 7.829 1.00 98.06 556 ALA A N 1
ATOM 4438 C CA . ALA A 1 556 ? -21.689 -11.214 8.436 1.00 98.06 556 ALA A CA 1
ATOM 4439 C C . ALA A 1 556 ? -21.628 -9.705 8.143 1.00 98.06 556 ALA A C 1
ATOM 4441 O O . ALA A 1 556 ? -20.658 -9.033 8.501 1.00 98.06 556 ALA A O 1
ATOM 4442 N N . ARG A 1 557 ? -22.648 -9.156 7.475 1.00 98.19 557 ARG A N 1
ATOM 4443 C CA . ARG A 1 557 ? -22.782 -7.707 7.289 1.00 98.19 557 ARG A CA 1
ATOM 4444 C C . ARG A 1 557 ? -23.084 -7.024 8.611 1.00 98.19 557 ARG A C 1
ATOM 4446 O O . ARG A 1 557 ? -23.759 -7.596 9.474 1.00 98.19 557 ARG A O 1
ATOM 4453 N N . LEU A 1 558 ? -22.648 -5.773 8.724 1.00 98.38 558 LEU A N 1
ATOM 4454 C CA . LEU A 1 558 ? -22.824 -4.985 9.942 1.00 98.38 558 LEU A CA 1
ATOM 4455 C C . LEU A 1 558 ? -24.299 -4.883 10.366 1.00 98.38 558 LEU A C 1
ATOM 4457 O O . LEU A 1 558 ? -24.606 -5.088 11.534 1.00 98.38 558 LEU A O 1
ATOM 4461 N N . GLU A 1 559 ? -25.220 -4.649 9.423 1.00 97.88 559 GLU A N 1
ATOM 4462 C CA . GLU A 1 559 ? -26.666 -4.561 9.700 1.00 97.88 559 GLU A CA 1
ATOM 4463 C C . GLU A 1 559 ? -27.201 -5.825 10.407 1.00 97.88 559 GLU A C 1
ATOM 4465 O O . GLU A 1 559 ? -27.954 -5.734 11.379 1.00 97.88 559 GLU A O 1
ATOM 4470 N N . THR A 1 560 ? -26.764 -7.011 9.969 1.00 97.88 560 THR A N 1
ATOM 4471 C CA . THR A 1 560 ? -27.167 -8.295 10.562 1.00 97.88 560 THR A CA 1
ATOM 4472 C C . THR A 1 560 ? -26.549 -8.502 11.945 1.00 97.88 560 THR A C 1
ATOM 4474 O O . THR A 1 560 ? -27.224 -8.997 12.850 1.00 97.88 560 THR A O 1
ATOM 4477 N N . ILE A 1 561 ? -25.279 -8.124 12.125 1.00 98.25 561 ILE A N 1
ATOM 4478 C CA . ILE A 1 561 ? -24.581 -8.208 13.417 1.00 98.25 561 ILE A CA 1
ATOM 4479 C C . ILE A 1 561 ? -25.265 -7.294 14.441 1.00 98.25 561 ILE A C 1
ATOM 4481 O O . ILE A 1 561 ? -25.590 -7.736 15.543 1.00 98.25 561 ILE A O 1
ATOM 4485 N N . LEU A 1 562 ? -25.570 -6.052 14.060 1.00 97.62 562 LEU A N 1
ATOM 4486 C CA . LEU A 1 562 ? -26.266 -5.095 14.920 1.00 97.62 562 LEU A CA 1
ATOM 4487 C C . LEU A 1 562 ? -27.672 -5.570 15.292 1.00 97.62 562 LEU A C 1
ATOM 4489 O O . LEU A 1 562 ? -28.048 -5.466 16.453 1.00 97.62 562 LEU A O 1
ATOM 4493 N N . GLY A 1 563 ? -28.418 -6.166 14.356 1.00 96.69 563 GLY A N 1
ATOM 4494 C CA . GLY A 1 563 ? -29.735 -6.740 14.649 1.00 96.69 563 GLY A CA 1
ATOM 4495 C C . GLY A 1 563 ? -29.704 -7.892 15.665 1.00 96.69 563 GLY A C 1
ATOM 4496 O O . GLY A 1 563 ? -30.695 -8.118 16.358 1.00 96.69 563 GLY A O 1
ATOM 4497 N N . LYS A 1 564 ? -28.575 -8.609 15.776 1.00 96.50 564 LYS A N 1
ATOM 4498 C CA . LYS A 1 564 ? -28.357 -9.654 16.792 1.00 96.50 564 LYS A CA 1
ATOM 4499 C C . LYS A 1 564 ? -27.909 -9.080 18.138 1.00 96.50 564 LYS A C 1
ATOM 4501 O O . LYS A 1 564 ? -28.341 -9.583 19.170 1.00 96.50 564 LYS A O 1
ATOM 4506 N N . LEU A 1 565 ? -27.046 -8.063 18.126 1.00 96.31 565 LEU A N 1
ATOM 4507 C CA . LEU A 1 565 ? -26.516 -7.427 19.338 1.00 96.31 565 LEU A CA 1
ATOM 4508 C C . LEU A 1 565 ? -27.550 -6.537 20.040 1.00 96.31 565 LEU A C 1
ATOM 4510 O O . LEU A 1 565 ? -27.626 -6.542 21.267 1.00 96.31 565 LEU A O 1
ATOM 4514 N N . PHE A 1 566 ? -28.352 -5.807 19.265 1.00 95.94 566 PHE A N 1
ATOM 4515 C CA . PHE A 1 566 ? -29.330 -4.832 19.744 1.00 95.94 566 PHE A CA 1
ATOM 4516 C C . PHE A 1 566 ? -30.729 -5.197 19.222 1.00 95.94 566 PHE A C 1
ATOM 4518 O O . PHE A 1 566 ? -31.241 -4.558 18.296 1.00 95.94 566 PHE A O 1
ATOM 4525 N N . PRO A 1 567 ? -31.371 -6.249 19.771 1.00 93.19 567 PRO A N 1
ATOM 4526 C CA . PRO A 1 567 ? -32.781 -6.499 19.491 1.00 93.19 567 PRO A CA 1
ATOM 4527 C C . PRO A 1 567 ? -33.602 -5.256 19.877 1.00 93.19 567 PRO A C 1
ATOM 4529 O O . PRO A 1 567 ? -33.201 -4.509 20.763 1.00 93.19 567 PRO A O 1
ATOM 4532 N N . LYS A 1 568 ? -34.740 -5.021 19.208 1.00 88.44 568 LYS A N 1
ATOM 4533 C CA . LYS A 1 568 ? -35.577 -3.800 19.315 1.00 88.44 568 LYS A CA 1
ATOM 4534 C C . LYS A 1 568 ? -36.265 -3.582 20.684 1.00 88.44 568 LYS A C 1
ATOM 4536 O O . LYS A 1 568 ? -37.429 -3.204 20.735 1.00 88.44 568 LYS A O 1
ATOM 4541 N N . THR A 1 569 ? -35.598 -3.860 21.793 1.00 81.88 569 THR A N 1
ATOM 4542 C CA . THR A 1 569 ? -36.062 -3.542 23.145 1.00 81.88 569 THR A CA 1
ATOM 4543 C C . THR A 1 569 ? -35.855 -2.054 23.419 1.00 81.88 569 THR A C 1
ATOM 4545 O O . THR A 1 569 ? -34.730 -1.567 23.346 1.00 81.88 569 THR A O 1
ATOM 4548 N N . GLU A 1 570 ? -36.941 -1.343 23.717 1.00 71.94 570 GLU A N 1
ATOM 4549 C CA . GLU A 1 570 ? -37.050 0.127 23.718 1.00 71.94 570 GLU A CA 1
ATOM 4550 C C . GLU A 1 570 ? -36.355 0.854 24.898 1.00 71.94 570 GLU A C 1
ATOM 4552 O O . GLU A 1 570 ? -36.567 2.047 25.072 1.00 71.94 570 GLU A O 1
ATOM 4557 N N . GLU A 1 571 ? -35.516 0.195 25.709 1.00 78.81 571 GLU A N 1
ATOM 4558 C CA . GLU A 1 571 ? -35.173 0.704 27.057 1.00 78.81 571 GLU A CA 1
ATOM 4559 C C . GLU A 1 571 ? -33.699 1.100 27.325 1.00 78.81 571 GLU A C 1
ATOM 4561 O O . GLU A 1 571 ? -33.381 1.411 28.469 1.00 78.81 571 GLU A O 1
ATOM 4566 N N . ASN A 1 572 ? -32.777 1.137 26.349 1.00 80.75 572 ASN A N 1
ATOM 4567 C CA . ASN A 1 572 ? -31.400 1.619 26.614 1.00 80.75 572 ASN A CA 1
ATOM 4568 C C . ASN A 1 572 ? -31.100 2.966 25.935 1.00 80.75 572 ASN A C 1
ATOM 4570 O O . ASN A 1 572 ? -30.975 3.044 24.714 1.00 80.75 572 ASN A O 1
ATOM 4574 N N . GLU A 1 573 ? -30.864 3.999 26.744 1.00 79.19 573 GLU A N 1
ATOM 4575 C CA . GLU A 1 573 ? -30.466 5.342 26.286 1.00 79.19 573 GLU A CA 1
ATOM 4576 C C . GLU A 1 573 ? -29.106 5.336 25.553 1.00 79.19 573 GLU A C 1
ATOM 4578 O O . GLU A 1 573 ? -28.905 6.099 24.611 1.00 79.19 573 GLU A O 1
ATOM 4583 N N . ASN A 1 574 ? -28.212 4.393 25.879 1.00 86.81 574 ASN A N 1
ATOM 4584 C CA . ASN A 1 574 ? -26.867 4.301 25.287 1.00 86.81 574 ASN A CA 1
ATOM 4585 C C . ASN A 1 574 ? -26.785 3.457 23.998 1.00 86.81 574 ASN A C 1
ATOM 4587 O O . ASN A 1 574 ? -25.685 3.213 23.500 1.00 86.81 574 ASN A O 1
ATOM 4591 N N . ILE A 1 575 ? -27.914 2.998 23.432 1.00 93.25 575 ILE A N 1
ATOM 4592 C CA . ILE A 1 575 ? -27.898 2.146 22.222 1.00 93.25 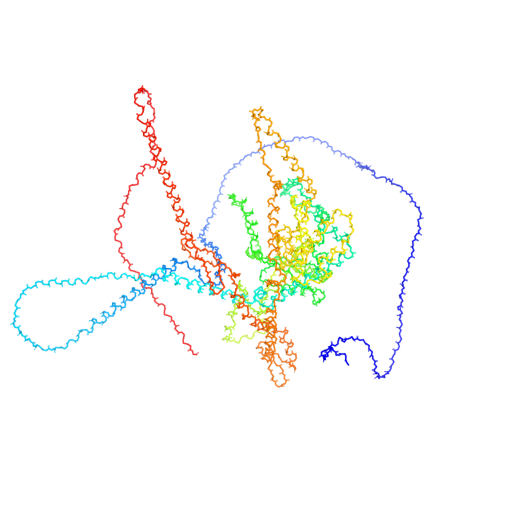575 ILE A CA 1
ATOM 4593 C C . ILE A 1 575 ? -27.201 2.854 21.061 1.00 93.25 575 ILE A C 1
ATOM 4595 O O . ILE A 1 575 ? -26.447 2.221 20.331 1.00 93.25 575 ILE A O 1
ATOM 4599 N N . ASN A 1 576 ? -27.433 4.155 20.874 1.00 94.44 576 ASN A N 1
ATOM 4600 C CA . ASN A 1 576 ? -26.878 4.879 19.731 1.00 94.44 576 ASN A CA 1
ATOM 4601 C C . ASN A 1 576 ? -25.348 4.942 19.774 1.00 94.44 576 ASN A C 1
ATOM 4603 O O . ASN A 1 576 ? -24.705 4.737 18.743 1.00 94.44 576 ASN A O 1
ATOM 4607 N N . GLU A 1 577 ? -24.782 5.163 20.961 1.00 95.12 577 GLU A N 1
ATOM 4608 C CA . GLU A 1 577 ? -23.336 5.173 21.172 1.00 95.12 577 GLU A CA 1
ATOM 4609 C C . GLU A 1 577 ? -22.736 3.772 20.982 1.00 95.12 577 GLU A C 1
ATOM 4611 O O . GLU A 1 577 ? -21.787 3.606 20.215 1.00 95.12 577 GLU A O 1
ATOM 4616 N N . ASP A 1 578 ? -23.331 2.750 21.606 1.00 95.94 578 ASP A N 1
ATOM 4617 C CA . ASP A 1 578 ? -22.863 1.364 21.494 1.00 95.94 578 ASP A CA 1
ATOM 4618 C C . ASP A 1 578 ? -22.951 0.850 20.034 1.00 95.94 578 ASP A C 1
ATOM 4620 O O . ASP A 1 578 ? -22.065 0.131 19.562 1.00 95.94 578 ASP A O 1
ATOM 4624 N N . VAL A 1 579 ? -23.985 1.248 19.279 1.00 97.25 579 VAL A N 1
ATOM 4625 C CA . VAL A 1 579 ? -24.133 0.936 17.844 1.00 97.25 579 VAL A CA 1
ATOM 4626 C C . VAL A 1 579 ? -23.052 1.626 17.012 1.00 97.25 579 VAL A C 1
ATOM 4628 O O . VAL A 1 579 ? -22.460 0.981 16.143 1.00 97.25 579 VAL A O 1
ATOM 4631 N N . LEU A 1 580 ? -22.783 2.912 17.267 1.00 97.50 580 LEU A N 1
ATOM 4632 C CA . LEU A 1 580 ? -21.721 3.656 16.586 1.00 97.50 580 LEU A CA 1
ATOM 4633 C C . LEU A 1 580 ? -20.351 3.011 16.834 1.00 97.50 580 LEU A C 1
ATOM 4635 O O . LEU A 1 580 ? -19.576 2.816 15.902 1.00 97.50 580 LEU A O 1
ATOM 4639 N N . ASP A 1 581 ? -20.074 2.606 18.068 1.00 97.62 581 ASP A N 1
ATOM 4640 C CA . ASP A 1 581 ? -18.814 1.974 18.453 1.00 97.62 581 ASP A CA 1
ATOM 4641 C C . ASP A 1 581 ? -18.567 0.636 17.772 1.00 97.62 581 ASP A C 1
ATOM 4643 O O . ASP A 1 581 ? -17.480 0.395 17.235 1.00 97.62 581 ASP A O 1
ATOM 4647 N N . VAL A 1 582 ? -19.591 -0.217 17.732 1.00 98.25 582 VAL A N 1
ATOM 4648 C CA . VAL A 1 582 ? -19.534 -1.475 16.982 1.00 98.25 582 VAL A CA 1
ATOM 4649 C C . VAL A 1 582 ? -19.360 -1.204 15.484 1.00 98.25 582 VAL A C 1
ATOM 4651 O O . VAL A 1 582 ? -18.575 -1.892 14.828 1.00 98.25 582 VAL A O 1
ATOM 4654 N N . ALA A 1 583 ? -20.031 -0.186 14.936 1.00 98.44 583 ALA A N 1
ATOM 4655 C CA . ALA A 1 583 ? -19.883 0.195 13.534 1.00 98.44 583 ALA A CA 1
ATOM 4656 C C . ALA A 1 583 ? -18.457 0.667 13.204 1.00 98.44 583 ALA A C 1
ATOM 4658 O O . ALA A 1 583 ? -17.888 0.237 12.200 1.00 98.44 583 ALA A O 1
ATOM 4659 N N . ILE A 1 584 ? -17.838 1.488 14.058 1.00 98.06 584 ILE A N 1
ATOM 4660 C CA . ILE A 1 584 ? -16.458 1.956 13.868 1.00 98.06 584 ILE A CA 1
ATOM 4661 C C . ILE A 1 584 ? -15.462 0.799 14.009 1.00 98.06 584 ILE A C 1
ATOM 4663 O O . ILE A 1 584 ? -14.551 0.683 13.184 1.00 98.06 584 ILE A O 1
ATOM 4667 N N . ALA A 1 585 ? -15.650 -0.096 14.986 1.00 97.75 585 ALA A N 1
ATOM 4668 C CA . ALA A 1 585 ? -14.824 -1.298 15.131 1.00 97.75 585 ALA A CA 1
ATOM 4669 C C . ALA A 1 585 ? -14.888 -2.179 13.869 1.00 97.75 585 ALA A C 1
ATOM 4671 O O . ALA A 1 585 ? -13.858 -2.636 13.360 1.00 97.75 585 ALA A O 1
ATOM 4672 N N . TYR A 1 586 ? -16.094 -2.358 13.319 1.00 98.38 586 TYR A N 1
ATOM 4673 C CA . TYR A 1 586 ? -16.331 -3.095 12.080 1.00 98.38 586 TYR A CA 1
ATOM 4674 C C . TYR A 1 586 ? -15.650 -2.437 10.874 1.00 98.38 586 TYR A C 1
ATOM 4676 O O . TYR A 1 586 ? -14.897 -3.097 10.155 1.00 98.38 586 TYR A O 1
ATOM 4684 N N . LEU A 1 587 ? -15.852 -1.130 10.678 1.00 98.12 587 LEU A N 1
ATOM 4685 C CA . LEU A 1 587 ? -15.211 -0.349 9.615 1.00 98.12 587 LEU A CA 1
ATOM 4686 C C . LEU A 1 587 ? -13.682 -0.449 9.681 1.00 98.12 587 LEU A C 1
ATOM 4688 O O . LEU A 1 587 ? -13.014 -0.663 8.667 1.00 98.12 587 LEU A O 1
ATOM 4692 N N . ARG A 1 588 ? -13.110 -0.374 10.880 1.00 97.12 588 ARG A N 1
ATOM 4693 C CA . ARG A 1 588 ? -11.666 -0.488 11.074 1.00 97.12 588 ARG A CA 1
ATOM 4694 C C . ARG A 1 588 ? -11.140 -1.878 10.710 1.00 97.12 588 ARG A C 1
ATOM 4696 O O . ARG A 1 588 ? -10.179 -1.978 9.951 1.00 97.12 588 ARG A O 1
ATOM 4703 N N . ARG A 1 589 ? -11.758 -2.951 11.213 1.00 96.94 589 ARG A N 1
ATOM 4704 C CA . ARG A 1 589 ? -11.274 -4.336 11.025 1.00 96.94 589 ARG A CA 1
ATOM 4705 C C . ARG A 1 589 ? -11.567 -4.903 9.642 1.00 96.94 589 ARG A C 1
ATOM 4707 O O . ARG A 1 589 ? -10.680 -5.444 8.984 1.00 96.94 589 ARG A O 1
ATOM 4714 N N . VAL A 1 590 ? -12.812 -4.797 9.190 1.00 97.50 590 VAL A N 1
ATOM 4715 C CA . VAL A 1 590 ? -13.267 -5.388 7.922 1.00 97.50 590 VAL A CA 1
ATOM 4716 C C . VAL A 1 590 ? -12.830 -4.516 6.750 1.00 97.50 590 VAL A C 1
ATOM 4718 O O . VAL A 1 590 ? -12.358 -5.003 5.709 1.00 97.50 590 VAL A O 1
ATOM 4721 N N . HIS A 1 591 ? -12.953 -3.201 6.937 1.00 97.00 591 HIS A N 1
ATOM 4722 C CA . HIS A 1 591 ? -12.806 -2.233 5.863 1.00 97.00 591 HIS A CA 1
ATOM 4723 C C . HIS A 1 591 ? -11.485 -1.476 5.839 1.00 97.00 591 HIS A C 1
ATOM 4725 O O . HIS A 1 591 ? -11.185 -0.914 4.789 1.00 97.00 591 HIS A O 1
ATOM 4731 N N . LEU A 1 592 ? -10.658 -1.577 6.889 1.00 96.69 592 LEU A N 1
ATOM 4732 C CA . LEU A 1 592 ? -9.418 -0.801 7.050 1.00 96.69 592 LEU A CA 1
ATOM 4733 C C . LEU A 1 592 ? -9.682 0.707 6.944 1.00 96.69 592 LEU A C 1
ATOM 4735 O O . LEU A 1 592 ? -8.933 1.445 6.305 1.00 96.69 592 LEU A O 1
ATOM 4739 N N . PHE A 1 593 ? -10.784 1.141 7.554 1.00 96.94 593 PHE A N 1
ATOM 4740 C CA . PHE A 1 593 ? -11.295 2.502 7.493 1.00 96.94 593 PHE A CA 1
ATOM 4741 C C . PHE A 1 593 ? -11.211 3.171 8.870 1.00 96.94 593 PHE A C 1
ATOM 4743 O O . PHE A 1 593 ? -11.728 2.635 9.851 1.00 96.94 593 PHE A O 1
ATOM 4750 N N . SER A 1 594 ? -10.566 4.337 8.960 1.00 96.12 594 SER A N 1
ATOM 4751 C CA . SER A 1 594 ? -10.523 5.141 10.188 1.00 96.12 594 SER A CA 1
ATOM 4752 C C . SER A 1 594 ? -11.526 6.277 10.092 1.00 96.12 594 SER A C 1
ATOM 4754 O O . SER A 1 594 ? -11.290 7.267 9.400 1.00 96.12 594 SER A O 1
ATOM 4756 N N . PHE A 1 595 ? -12.641 6.120 10.806 1.00 97.50 595 PHE A N 1
ATOM 4757 C CA . PHE A 1 595 ? -13.760 7.057 10.782 1.00 97.50 595 PHE A CA 1
ATOM 4758 C C . PHE A 1 595 ? -13.326 8.466 11.213 1.00 97.50 595 PHE A C 1
ATOM 4760 O O . PHE A 1 595 ? -13.330 9.391 10.405 1.00 97.50 595 PHE A O 1
ATOM 4767 N N . TYR A 1 596 ? -12.819 8.610 12.440 1.00 96.75 596 TYR A N 1
ATOM 4768 C CA . TYR A 1 596 ? -12.475 9.918 13.006 1.00 96.75 596 TYR A CA 1
ATOM 4769 C C . TYR A 1 596 ? -11.201 10.566 12.451 1.00 96.75 596 TYR A C 1
ATOM 4771 O O . TYR A 1 596 ? -10.994 11.760 12.647 1.00 96.75 596 TYR A O 1
ATOM 4779 N N . ASN A 1 597 ? -10.371 9.839 11.698 1.00 93.62 597 ASN A N 1
ATOM 4780 C CA . ASN A 1 597 ? -9.204 10.421 11.034 1.00 93.62 597 ASN A CA 1
ATOM 4781 C C . ASN A 1 597 ? -9.546 10.917 9.617 1.00 93.62 597 ASN A C 1
ATOM 4783 O O . ASN A 1 597 ? -8.830 10.621 8.663 1.00 93.62 597 ASN A O 1
ATOM 4787 N N . GLY A 1 598 ? -10.674 11.608 9.453 1.00 88.50 598 GLY A N 1
ATOM 4788 C CA . GLY A 1 598 ? -11.108 12.120 8.149 1.00 88.50 598 GLY A CA 1
ATOM 4789 C C . GLY A 1 598 ? -11.394 11.020 7.121 1.00 88.50 598 GLY A C 1
ATOM 4790 O O . GLY A 1 598 ? -11.072 11.179 5.948 1.00 88.50 598 GLY A O 1
ATOM 4791 N N . GLY A 1 599 ? -11.929 9.876 7.558 1.00 90.19 599 GLY A N 1
ATOM 4792 C CA . GLY A 1 599 ? -12.334 8.796 6.656 1.00 90.19 599 GLY A CA 1
ATOM 4793 C C . GLY A 1 599 ? -11.208 8.209 5.797 1.00 90.19 599 GLY A C 1
ATOM 4794 O O . GLY A 1 599 ? -11.440 7.775 4.668 1.00 90.19 599 GLY A O 1
ATOM 4795 N N . VAL A 1 600 ? -9.975 8.197 6.311 1.00 92.31 600 VAL A N 1
ATOM 4796 C CA . VAL A 1 600 ? -8.846 7.553 5.629 1.00 92.31 600 VAL A CA 1
ATOM 4797 C C . VAL A 1 600 ? -9.116 6.051 5.514 1.00 92.31 600 VAL A C 1
ATOM 4799 O O . VAL A 1 600 ? -9.483 5.400 6.493 1.00 92.31 600 VAL A O 1
ATOM 4802 N N . SER A 1 601 ? -8.896 5.498 4.322 1.00 93.69 601 SER A N 1
ATOM 4803 C CA . SER A 1 601 ? -8.973 4.063 4.034 1.00 93.69 601 SER A CA 1
ATOM 4804 C C . SER A 1 601 ? -7.625 3.539 3.543 1.00 93.69 601 SER A C 1
ATOM 4806 O O . SER A 1 601 ? -6.798 4.301 3.042 1.00 93.69 601 SER A O 1
ATOM 4808 N N . SER A 1 602 ? -7.380 2.241 3.704 1.00 92.62 602 SER A N 1
ATOM 4809 C CA . SER A 1 602 ? -6.217 1.577 3.112 1.00 92.62 602 SER A CA 1
ATOM 4810 C C . SER A 1 602 ? -6.571 0.181 2.626 1.00 92.62 602 SER A C 1
ATOM 4812 O O . SER A 1 602 ? -7.457 -0.479 3.157 1.00 92.62 602 SER A O 1
ATOM 4814 N N . ASP A 1 603 ? -5.821 -0.308 1.648 1.00 89.44 603 ASP A N 1
ATOM 4815 C CA . ASP A 1 603 ? -5.922 -1.692 1.184 1.00 89.44 603 ASP A CA 1
ATOM 4816 C C . ASP A 1 603 ? -5.085 -2.664 2.011 1.00 89.44 603 ASP A C 1
ATOM 4818 O O . ASP A 1 603 ? -5.255 -3.886 1.916 1.00 89.44 603 ASP A O 1
ATOM 4822 N N . ASN A 1 604 ? -4.149 -2.129 2.792 1.00 90.62 604 ASN A N 1
ATOM 4823 C CA . ASN A 1 604 ? -3.075 -2.896 3.384 1.00 90.62 604 ASN A CA 1
ATOM 4824 C C . ASN A 1 604 ? -3.172 -2.879 4.908 1.00 90.62 604 ASN A C 1
ATOM 4826 O O . ASN A 1 604 ? -3.077 -1.841 5.562 1.00 90.62 604 ASN A O 1
ATOM 4830 N N . VAL A 1 605 ? -3.332 -4.074 5.475 1.00 93.31 605 VAL A N 1
ATOM 4831 C CA . VAL A 1 605 ? -3.506 -4.283 6.915 1.00 93.31 605 VAL A CA 1
ATOM 4832 C C . VAL A 1 605 ? -2.302 -3.750 7.698 1.00 93.31 605 VAL A C 1
ATOM 4834 O O . VAL A 1 605 ? -2.481 -3.231 8.794 1.00 93.31 605 VAL A O 1
ATOM 4837 N N . ALA A 1 606 ? -1.091 -3.775 7.129 1.00 91.44 606 ALA A N 1
ATOM 4838 C CA . ALA A 1 606 ? 0.105 -3.297 7.817 1.00 91.44 606 ALA A CA 1
ATOM 4839 C C . ALA A 1 606 ? 0.025 -1.808 8.172 1.00 91.44 606 ALA A C 1
ATOM 4841 O O . ALA A 1 606 ? 0.593 -1.398 9.177 1.00 91.44 606 ALA A O 1
ATOM 4842 N N . HIS A 1 607 ? -0.728 -0.998 7.423 1.00 90.62 607 HIS A N 1
ATOM 4843 C CA . HIS A 1 607 ? -0.957 0.401 7.786 1.00 90.62 607 HIS A CA 1
ATOM 4844 C C . HIS A 1 607 ? -1.816 0.561 9.046 1.00 90.62 607 HIS A C 1
ATOM 4846 O O . HIS A 1 607 ? -1.648 1.524 9.783 1.00 90.62 607 HIS A O 1
ATOM 4852 N N . ALA A 1 608 ? -2.702 -0.384 9.353 1.00 90.88 608 ALA A N 1
ATOM 4853 C CA . ALA A 1 608 ? -3.418 -0.381 10.627 1.00 90.88 608 ALA A CA 1
ATOM 4854 C C . ALA A 1 608 ? -2.549 -0.894 11.795 1.00 90.88 608 ALA A C 1
ATOM 4856 O O . ALA A 1 608 ? -2.884 -0.675 12.956 1.00 90.88 608 ALA A O 1
ATOM 4857 N N . LEU A 1 609 ? -1.430 -1.566 11.503 1.00 90.31 609 LEU A N 1
ATOM 4858 C CA . LEU A 1 609 ? -0.544 -2.171 12.503 1.00 90.31 609 LEU A CA 1
ATOM 4859 C C . LEU A 1 609 ? 0.699 -1.325 12.815 1.00 90.31 609 LEU A C 1
ATOM 4861 O O . LEU A 1 609 ? 1.194 -1.343 13.941 1.00 90.31 609 LEU A O 1
ATOM 4865 N N . THR A 1 610 ? 1.219 -0.603 11.823 1.00 87.69 610 THR A N 1
ATOM 4866 C CA . THR A 1 610 ? 2.466 0.155 11.930 1.00 87.69 610 THR A CA 1
ATOM 4867 C C . THR A 1 610 ? 2.220 1.546 12.500 1.00 87.69 610 THR A C 1
ATOM 4869 O O . THR A 1 610 ? 1.500 2.352 11.909 1.00 87.69 610 THR A O 1
ATOM 4872 N N . SER A 1 611 ? 2.886 1.854 13.615 1.00 79.81 611 SER A N 1
ATOM 4873 C CA . SER A 1 611 ? 2.901 3.187 14.217 1.00 79.81 611 SER A CA 1
ATOM 4874 C C . SER A 1 611 ? 3.443 4.213 13.217 1.00 79.81 611 SER A C 1
ATOM 4876 O O . SER A 1 611 ? 4.620 4.168 12.861 1.00 79.81 611 SER A O 1
ATOM 4878 N N . GLY A 1 612 ? 2.590 5.116 12.740 1.00 82.75 612 GLY A N 1
ATOM 4879 C CA . GLY A 1 612 ? 2.972 6.183 11.806 1.00 82.75 612 GLY A CA 1
ATOM 4880 C C . GLY A 1 612 ? 1.975 6.393 10.675 1.00 82.75 612 GLY A C 1
ATOM 4881 O O . GLY A 1 612 ? 1.928 7.475 10.098 1.00 82.75 612 GLY A O 1
ATOM 4882 N N . HIS A 1 613 ? 1.136 5.398 10.390 1.00 88.94 613 HIS A N 1
ATOM 4883 C CA . HIS A 1 613 ? -0.008 5.600 9.513 1.00 88.94 613 HIS A CA 1
ATOM 4884 C C . HIS A 1 613 ? -1.225 6.014 10.340 1.00 88.94 613 HIS A C 1
ATOM 4886 O O . HIS A 1 613 ? -1.436 5.520 11.444 1.00 88.94 613 HIS A O 1
ATOM 4892 N N . SER A 1 614 ? -2.070 6.891 9.813 1.00 89.81 614 SER A N 1
ATOM 4893 C CA . SER A 1 614 ? -3.204 7.413 10.578 1.00 89.81 614 SER A CA 1
ATOM 4894 C C . SER A 1 614 ? -4.259 6.358 10.934 1.00 89.81 614 SER A C 1
ATOM 4896 O O . SER A 1 614 ? -4.925 6.446 11.963 1.00 89.81 614 SER A O 1
ATOM 4898 N N . LEU A 1 615 ? -4.358 5.302 10.121 1.00 91.00 615 LEU A N 1
ATOM 4899 C CA . LEU A 1 615 ? -5.136 4.106 10.448 1.00 91.00 615 LEU A CA 1
ATOM 4900 C C . LEU A 1 615 ? -4.626 3.370 11.685 1.00 91.00 615 LEU A C 1
ATOM 4902 O O . LEU A 1 615 ? -5.414 2.657 12.285 1.00 91.00 615 LEU A O 1
ATOM 4906 N N . SER A 1 616 ? -3.363 3.493 12.098 1.00 91.38 616 SER A N 1
ATOM 4907 C CA . SER A 1 616 ? -2.879 2.783 13.290 1.00 91.38 616 SER A CA 1
ATOM 4908 C C . SER A 1 616 ? -3.462 3.353 14.582 1.00 91.38 616 SER A C 1
ATOM 4910 O O . SER A 1 616 ? -3.484 2.667 15.596 1.00 91.38 616 SER A O 1
ATOM 4912 N N . VAL A 1 617 ? -3.963 4.589 14.543 1.00 93.62 617 VAL A N 1
ATOM 4913 C CA . VAL A 1 617 ? -4.469 5.303 15.713 1.00 93.62 617 VAL A CA 1
ATOM 4914 C C . VAL A 1 617 ? -5.936 4.950 15.969 1.00 93.62 617 VAL A C 1
ATOM 4916 O O . VAL A 1 617 ? -6.791 5.125 15.096 1.00 93.62 617 VAL A O 1
ATOM 4919 N N . ILE A 1 618 ? -6.238 4.481 17.179 1.00 94.75 618 ILE A N 1
ATOM 4920 C CA . ILE A 1 618 ? -7.609 4.281 17.663 1.00 94.75 618 ILE A CA 1
ATOM 4921 C C . ILE A 1 618 ? -8.065 5.560 18.371 1.00 94.75 618 ILE A C 1
ATOM 4923 O O . ILE A 1 618 ? -7.471 5.977 19.364 1.00 94.75 618 ILE A O 1
ATOM 4927 N N . HIS A 1 619 ? -9.125 6.180 17.866 1.00 95.19 619 HIS A N 1
ATOM 4928 C CA . HIS A 1 619 ? -9.654 7.427 18.412 1.00 95.19 619 HIS A CA 1
ATOM 4929 C C . HIS A 1 619 ? -10.722 7.121 19.467 1.00 95.19 619 HIS A C 1
ATOM 4931 O O . HIS A 1 619 ? -11.751 6.534 19.148 1.00 95.19 619 HIS A O 1
ATOM 4937 N N . GLN A 1 620 ? -10.470 7.504 20.715 1.00 94.94 620 GLN A N 1
ATOM 4938 C CA . GLN A 1 620 ? -11.401 7.390 21.835 1.00 94.94 620 GLN A CA 1
ATOM 4939 C C . GLN A 1 620 ? -12.218 8.676 21.966 1.00 94.94 620 GLN A C 1
ATOM 4941 O O . GLN A 1 620 ? -11.667 9.778 21.886 1.00 94.94 620 GLN A O 1
ATOM 4946 N N . ARG A 1 621 ? -13.523 8.551 22.206 1.00 95.00 621 ARG A N 1
ATOM 4947 C CA . ARG A 1 621 ? -14.372 9.698 22.531 1.00 95.00 621 ARG A CA 1
ATOM 4948 C C . ARG A 1 621 ? -14.058 10.199 23.934 1.00 95.00 621 ARG A C 1
ATOM 4950 O O . ARG A 1 621 ? -13.788 9.419 24.855 1.00 95.00 621 ARG A O 1
ATOM 4957 N N . LEU A 1 622 ? -14.074 11.519 24.075 1.00 95.00 622 LEU A N 1
ATOM 4958 C CA . LEU A 1 622 ? -13.836 12.185 25.343 1.00 95.00 622 LEU A CA 1
ATOM 4959 C C . LEU A 1 622 ? -14.966 11.844 26.315 1.00 95.00 622 LEU A C 1
ATOM 4961 O O . LEU A 1 622 ? -16.139 12.023 25.996 1.00 95.00 622 LEU A O 1
ATOM 4965 N N . LYS A 1 623 ? -14.607 11.362 27.503 1.00 93.12 623 LYS A N 1
ATOM 4966 C CA . LYS A 1 623 ? -15.574 11.131 28.574 1.00 93.12 623 LYS A CA 1
ATOM 4967 C C . LYS A 1 623 ? -16.192 12.466 29.016 1.00 93.12 623 LYS A C 1
ATOM 4969 O O . LYS A 1 623 ? -15.472 13.457 29.122 1.00 93.12 623 LYS A O 1
ATOM 4974 N N . ASP A 1 624 ? -17.496 12.463 29.293 1.00 93.50 624 ASP A N 1
ATOM 4975 C CA . ASP A 1 624 ? -18.245 13.619 29.807 1.00 93.50 624 ASP A CA 1
ATOM 4976 C C . ASP A 1 624 ? -18.200 14.837 28.845 1.00 93.50 624 ASP A C 1
ATOM 4978 O O . ASP A 1 624 ? -18.173 15.995 29.258 1.00 93.50 624 ASP A O 1
ATOM 4982 N N . ALA A 1 625 ? -18.159 14.583 27.529 1.00 94.31 625 ALA A N 1
ATOM 4983 C CA . ALA A 1 625 ? -17.986 15.614 26.503 1.00 94.31 625 ALA A CA 1
ATOM 4984 C C . ALA A 1 625 ? -19.075 16.698 26.520 1.00 94.31 625 ALA A C 1
ATOM 4986 O O . ALA A 1 625 ? -18.751 17.880 26.414 1.00 94.31 625 ALA A O 1
ATOM 4987 N N . ASP A 1 626 ? -20.341 16.314 26.691 1.00 94.81 626 ASP A N 1
ATOM 4988 C CA . ASP A 1 626 ? -21.451 17.270 26.745 1.00 94.81 626 ASP A CA 1
ATOM 4989 C C . ASP A 1 626 ? -21.399 18.142 27.999 1.00 94.81 626 ASP A C 1
ATOM 4991 O O . ASP A 1 626 ? -21.649 19.339 27.907 1.00 94.81 626 ASP A O 1
ATOM 4995 N N . GLU A 1 627 ? -20.999 17.585 29.147 1.00 96.12 627 GLU A N 1
ATOM 4996 C CA . GLU A 1 627 ? -20.797 18.364 30.375 1.00 96.12 627 GLU A CA 1
ATOM 4997 C C . GLU A 1 627 ? -19.687 19.404 30.177 1.00 96.12 627 GLU A C 1
ATOM 4999 O O . GLU A 1 627 ? -19.817 20.552 30.597 1.00 96.12 627 GLU A O 1
ATOM 5004 N N . ILE A 1 628 ? -18.607 19.030 29.480 1.00 94.69 628 ILE A N 1
ATOM 5005 C CA . ILE A 1 628 ? -17.510 19.944 29.141 1.00 94.69 628 ILE A CA 1
ATOM 5006 C C . ILE A 1 628 ? -17.992 21.052 28.196 1.00 94.69 628 ILE A C 1
ATOM 5008 O O . ILE A 1 628 ? -17.631 22.213 28.389 1.00 94.69 628 ILE A O 1
ATOM 5012 N N . LEU A 1 629 ? -18.801 20.721 27.185 1.00 94.31 629 LEU A N 1
ATOM 5013 C CA . LEU A 1 629 ? -19.357 21.707 26.255 1.00 94.31 629 LEU A CA 1
ATOM 5014 C C . LEU A 1 629 ? -20.358 22.634 26.940 1.00 94.31 629 LEU A C 1
ATOM 5016 O O . LEU A 1 629 ? -20.319 23.839 26.709 1.00 94.31 629 LEU A O 1
ATOM 5020 N N . GLN A 1 630 ? -21.225 22.095 27.794 1.00 95.00 630 GLN A N 1
ATOM 5021 C CA . GLN A 1 630 ? -22.178 22.878 28.568 1.00 95.00 630 GLN A CA 1
ATOM 5022 C C . GLN A 1 630 ? -21.447 23.830 29.516 1.00 95.00 630 GLN A C 1
ATOM 5024 O O . GLN A 1 630 ? -21.728 25.024 29.502 1.00 95.00 630 GLN A O 1
ATOM 5029 N N . LYS A 1 631 ? -20.442 23.342 30.251 1.00 95.62 631 LYS A N 1
ATOM 5030 C CA . LYS A 1 631 ? -19.612 24.180 31.123 1.00 95.62 631 LYS A CA 1
ATOM 5031 C C . LYS A 1 631 ? -18.900 25.283 30.344 1.00 95.62 631 LYS A C 1
ATOM 5033 O O . LYS A 1 631 ? -18.874 26.421 30.789 1.00 95.62 631 LYS A O 1
ATOM 5038 N N . ALA A 1 632 ? -18.369 24.976 29.160 1.00 93.44 632 ALA A N 1
ATOM 5039 C CA . ALA A 1 632 ? -17.755 25.982 28.297 1.00 93.44 632 ALA A CA 1
ATOM 5040 C C . ALA A 1 632 ? -18.776 27.012 27.777 1.00 93.44 632 ALA A C 1
ATOM 5042 O O . ALA A 1 632 ? -18.435 28.180 27.616 1.00 93.44 632 ALA A O 1
ATOM 5043 N N . LYS A 1 633 ? -20.024 26.610 27.506 1.00 93.00 633 LYS A N 1
ATOM 5044 C CA . LYS A 1 633 ? -21.104 27.538 27.136 1.00 93.00 633 LYS A CA 1
ATOM 5045 C C . LYS A 1 633 ? -21.487 28.448 28.306 1.00 93.00 633 LYS A C 1
ATOM 5047 O O . LYS A 1 633 ? -21.615 29.647 28.093 1.00 93.00 633 LYS A O 1
ATOM 5052 N N . GLU A 1 634 ? -21.623 27.897 29.511 1.00 94.38 634 GLU A N 1
ATOM 5053 C CA . GLU A 1 634 ? -21.915 28.648 30.741 1.00 94.38 634 GLU A CA 1
ATOM 5054 C C . GLU A 1 634 ? -20.788 29.648 31.060 1.00 94.38 634 GLU A C 1
ATOM 5056 O O . GLU A 1 634 ? -21.052 30.835 31.219 1.00 94.38 634 GLU A O 1
ATOM 5061 N N . GLU A 1 635 ? -19.522 29.215 31.013 1.00 92.94 635 GLU A N 1
ATOM 5062 C CA . GLU A 1 635 ? -18.353 30.085 31.234 1.00 92.94 635 GLU A CA 1
ATOM 5063 C C . GLU A 1 635 ? -18.250 31.222 30.199 1.00 92.94 635 GLU A C 1
ATOM 5065 O O . GLU A 1 635 ? -17.849 32.337 30.531 1.00 92.94 635 GLU A O 1
ATOM 5070 N N . ASN A 1 636 ? -18.624 30.965 28.941 1.00 89.75 636 ASN A N 1
ATOM 5071 C CA . ASN A 1 636 ? -18.647 31.997 27.903 1.00 89.75 636 ASN A CA 1
ATOM 5072 C C . ASN A 1 636 ? -19.845 32.949 28.039 1.00 89.75 636 ASN A C 1
ATOM 5074 O O . ASN A 1 636 ? -19.717 34.117 27.678 1.00 89.75 636 ASN A O 1
ATOM 5078 N N . ALA A 1 637 ? -20.990 32.479 28.542 1.00 89.56 637 ALA A N 1
ATOM 5079 C CA . ALA A 1 637 ? -22.158 33.323 28.790 1.00 89.56 637 ALA A CA 1
ATOM 5080 C C . ALA A 1 637 ? -21.877 34.340 29.908 1.00 89.56 637 ALA A C 1
ATOM 5082 O O . ALA A 1 637 ? -22.136 35.530 29.726 1.00 89.56 637 ALA A O 1
ATOM 5083 N N . ASP A 1 638 ? -21.239 33.897 30.996 1.00 86.69 638 ASP A N 1
ATOM 5084 C CA . ASP A 1 638 ? -20.862 34.759 32.124 1.00 86.69 638 ASP A CA 1
ATOM 5085 C C . ASP A 1 638 ? -19.883 35.876 31.712 1.00 86.69 638 ASP A C 1
ATOM 5087 O O . ASP A 1 638 ? -19.916 36.978 32.259 1.00 86.69 638 ASP A O 1
ATOM 5091 N N . MET A 1 639 ? -19.026 35.630 30.712 1.00 88.25 639 MET A N 1
ATOM 5092 C CA . MET A 1 639 ? -18.069 36.630 30.221 1.00 88.25 639 MET A CA 1
ATOM 5093 C C . MET A 1 639 ? -18.744 37.793 29.470 1.00 88.25 639 MET A C 1
ATOM 5095 O O . MET A 1 639 ? -18.202 38.899 29.444 1.00 88.25 639 MET A O 1
ATOM 5099 N N . TYR A 1 640 ? -19.904 37.570 28.846 1.00 80.31 640 TYR A N 1
ATOM 5100 C CA . TYR A 1 640 ? -20.599 38.605 28.071 1.00 80.31 640 TYR A CA 1
ATOM 5101 C C . TYR A 1 640 ? -21.523 39.487 28.921 1.00 80.31 640 TYR A C 1
ATOM 5103 O O . TYR A 1 640 ? -21.698 40.661 28.583 1.00 80.31 640 TYR A O 1
ATOM 5111 N N . ASP A 1 641 ? -22.052 38.978 30.036 1.00 74.62 641 ASP A N 1
ATOM 5112 C CA . ASP A 1 641 ? -22.909 39.770 30.928 1.00 74.62 641 ASP A CA 1
ATOM 5113 C C . ASP A 1 641 ? -22.129 40.866 31.689 1.00 74.62 641 ASP A C 1
ATOM 5115 O O . ASP A 1 641 ? -22.681 41.933 31.955 1.00 74.62 641 ASP A O 1
ATOM 5119 N N . ASP A 1 642 ? -20.825 40.691 31.946 1.00 69.94 642 ASP A N 1
ATOM 5120 C CA . ASP A 1 642 ? -20.004 41.677 32.683 1.00 69.94 642 ASP A CA 1
ATOM 5121 C C . ASP A 1 642 ? -19.538 42.877 31.821 1.00 69.94 642 ASP A C 1
ATOM 5123 O O . ASP A 1 642 ? -19.147 43.920 32.341 1.00 69.94 642 ASP A O 1
ATOM 5127 N N . VAL A 1 643 ? -19.616 42.790 30.484 1.00 66.81 643 VAL A N 1
ATOM 5128 C CA . VAL A 1 643 ? -19.132 43.859 29.578 1.00 66.81 643 VAL A CA 1
ATOM 5129 C C . VAL A 1 643 ? -20.228 44.860 29.181 1.00 66.81 643 VAL A C 1
ATOM 5131 O O . VAL A 1 643 ? -19.923 45.961 28.724 1.00 66.81 643 VAL A O 1
ATOM 5134 N N . THR A 1 644 ? -21.509 44.546 29.397 1.00 63.62 644 THR A N 1
ATOM 5135 C CA . THR A 1 644 ? -22.616 45.489 29.110 1.00 63.62 644 THR A CA 1
ATOM 5136 C C . THR A 1 644 ? -23.026 46.352 30.309 1.00 63.62 644 THR A C 1
ATOM 5138 O O . THR A 1 644 ? -23.900 47.211 30.197 1.00 63.62 644 THR A O 1
ATOM 5141 N N . GLY A 1 645 ? -22.352 46.186 31.447 1.00 63.00 645 GLY A N 1
ATOM 5142 C CA . GLY A 1 645 ? -22.670 46.837 32.712 1.00 63.00 645 GLY A CA 1
ATOM 5143 C C . GLY A 1 645 ? -22.097 48.241 32.919 1.00 63.00 645 GLY A C 1
ATOM 5144 O O . GLY A 1 645 ? -21.659 48.502 34.026 1.00 63.00 645 GLY A O 1
ATOM 5145 N N . THR A 1 646 ? -22.089 49.140 31.924 1.00 56.94 646 THR A N 1
ATOM 5146 C CA . THR A 1 646 ? -21.974 50.607 32.142 1.00 56.94 646 THR A CA 1
ATOM 5147 C C . THR A 1 646 ? -22.178 51.393 30.838 1.00 56.94 646 THR A C 1
ATOM 5149 O O . THR A 1 646 ? -21.207 51.673 30.143 1.00 56.94 646 THR A O 1
ATOM 5152 N N . ASP A 1 647 ? -23.418 51.769 30.509 1.00 53.38 647 ASP A N 1
ATOM 5153 C CA . ASP A 1 647 ? -23.765 53.154 30.124 1.00 53.38 647 ASP A CA 1
ATOM 5154 C C . ASP A 1 647 ? -25.291 53.306 29.961 1.00 53.38 647 ASP A C 1
ATOM 5156 O O . ASP A 1 647 ? -25.888 53.049 28.915 1.00 53.38 647 ASP A O 1
ATOM 5160 N N . ASP A 1 648 ? -25.927 53.750 31.044 1.00 56.72 648 ASP A N 1
ATOM 5161 C CA . ASP A 1 648 ? -27.370 53.948 31.251 1.00 56.72 648 ASP A CA 1
ATOM 5162 C C . ASP A 1 648 ? -27.988 55.107 30.427 1.00 56.72 648 ASP A C 1
ATOM 5164 O O . ASP A 1 648 ? -28.878 55.818 30.901 1.00 56.72 648 ASP A O 1
ATOM 5168 N N . ASN A 1 649 ? -27.529 55.381 29.199 1.00 56.69 649 ASN A N 1
ATOM 5169 C CA . ASN A 1 649 ? -27.897 56.647 28.548 1.00 56.69 649 ASN A CA 1
ATOM 5170 C C . ASN A 1 649 ? -28.138 56.637 27.035 1.00 56.69 649 ASN A C 1
ATOM 5172 O O . ASN A 1 649 ? -27.828 57.619 26.360 1.00 56.69 649 ASN A O 1
ATOM 5176 N N . VAL A 1 650 ? -28.784 55.601 26.490 1.00 55.00 650 VAL A N 1
ATOM 5177 C CA . VAL A 1 650 ? -29.388 55.708 25.149 1.00 55.00 650 VAL A CA 1
ATOM 5178 C C . VAL A 1 650 ? -30.854 55.290 25.173 1.00 55.00 650 VAL A C 1
ATOM 5180 O O . VAL A 1 650 ? -31.229 54.128 25.300 1.00 55.00 650 VAL A O 1
ATOM 5183 N N . LYS A 1 651 ? -31.696 56.319 25.072 1.00 56.50 651 LYS A N 1
ATOM 5184 C CA . LYS A 1 651 ? -33.151 56.265 24.995 1.00 56.50 651 LYS A CA 1
ATOM 5185 C C . LYS A 1 651 ? -33.616 55.431 23.800 1.00 56.50 651 LYS A C 1
ATOM 5187 O O . LYS A 1 651 ? -33.419 55.812 22.655 1.00 56.50 651 LYS A O 1
ATOM 5192 N N . LYS A 1 652 ? -34.312 54.344 24.122 1.00 60.53 652 LYS A N 1
ATOM 5193 C CA . LYS A 1 652 ? -35.685 54.024 23.702 1.00 60.53 652 LYS A CA 1
ATOM 5194 C C . LYS A 1 652 ? -36.240 54.884 22.547 1.00 60.53 652 LYS A C 1
ATOM 5196 O O . LYS A 1 652 ? -36.823 55.937 22.796 1.00 60.53 652 LYS A O 1
ATOM 5201 N N . GLU A 1 653 ? -36.166 54.363 21.327 1.00 55.06 653 GLU A N 1
ATOM 5202 C CA . GLU A 1 653 ? -37.189 54.602 20.307 1.00 55.06 653 GLU A CA 1
ATOM 5203 C C . GLU A 1 653 ? -37.762 53.255 19.857 1.00 55.06 653 GLU A C 1
ATOM 5205 O O . GLU A 1 653 ? -37.071 52.364 19.367 1.00 55.06 653 GLU A O 1
ATOM 5210 N N . GLU A 1 654 ? -39.051 53.110 20.145 1.00 63.09 654 GLU A N 1
ATOM 5211 C CA . GLU A 1 654 ? -39.953 52.089 19.638 1.00 63.09 654 GLU A CA 1
ATOM 5212 C C . GLU A 1 654 ? -40.192 52.350 18.143 1.00 63.09 654 GLU A C 1
ATOM 5214 O O . GLU A 1 654 ? -40.427 53.495 17.776 1.00 63.09 654 GLU A O 1
ATOM 5219 N N . GLU A 1 655 ? -40.206 51.319 17.291 1.00 49.72 655 GLU A N 1
ATOM 5220 C CA . GLU A 1 655 ? -41.385 50.989 16.470 1.00 49.72 655 GLU A CA 1
ATOM 5221 C C . GLU A 1 655 ? -41.151 49.861 15.438 1.00 49.72 655 GLU A C 1
ATOM 5223 O O . GLU A 1 655 ? -40.207 49.863 14.657 1.00 49.72 655 GLU A O 1
ATOM 5228 N N . LYS A 1 656 ? -42.163 48.980 15.390 1.00 50.22 656 LYS A N 1
ATOM 5229 C CA . LYS A 1 656 ? -42.756 48.306 14.217 1.00 50.22 656 LYS A CA 1
ATOM 5230 C C . LYS A 1 656 ? -41.961 47.230 13.462 1.00 50.22 656 LYS A C 1
ATOM 5232 O O . LYS A 1 656 ? -41.359 47.460 12.425 1.00 50.22 656 LYS A O 1
ATOM 5237 N N . GLY A 1 657 ? -42.236 45.991 13.873 1.00 55.06 657 GLY A N 1
ATOM 5238 C CA . GLY A 1 657 ? -43.184 45.148 13.133 1.00 55.06 657 GLY A CA 1
ATOM 5239 C C . GLY A 1 657 ? -42.766 44.716 11.731 1.00 55.06 657 GLY A C 1
ATOM 5240 O O . GLY A 1 657 ? -43.254 45.265 10.750 1.00 55.06 657 GLY A O 1
ATOM 5241 N N . MET A 1 658 ? -41.974 43.650 11.657 1.00 48.53 658 MET A N 1
ATOM 5242 C CA . MET A 1 658 ? -41.936 42.749 10.510 1.00 48.53 658 MET A CA 1
ATOM 5243 C C . MET A 1 658 ? -41.713 41.332 11.033 1.00 48.53 658 MET A C 1
ATOM 5245 O O . MET A 1 658 ? -40.717 41.063 11.703 1.00 48.53 658 MET A O 1
ATOM 5249 N N . ASP A 1 659 ? -42.666 40.450 10.735 1.00 52.94 659 ASP A N 1
ATOM 5250 C CA . ASP A 1 659 ? -42.589 39.005 10.929 1.00 52.94 659 ASP A CA 1
ATOM 5251 C C . ASP A 1 659 ? -41.430 38.440 10.090 1.00 52.94 659 ASP A C 1
ATOM 5253 O O . ASP A 1 659 ? -41.610 37.971 8.965 1.00 52.94 659 ASP A O 1
ATOM 5257 N N . ALA A 1 660 ? -40.205 38.537 10.605 1.00 56.34 660 ALA A N 1
ATOM 5258 C CA . ALA A 1 660 ? -39.069 37.825 10.048 1.00 56.34 660 ALA A CA 1
ATOM 5259 C C . ALA A 1 660 ? -39.244 36.340 10.400 1.00 56.34 660 ALA A C 1
ATOM 5261 O O . ALA A 1 660 ? -39.468 36.022 11.574 1.00 56.34 660 ALA A O 1
ATOM 5262 N N . PRO A 1 661 ? -39.193 35.422 9.416 1.00 58.25 661 PRO A N 1
ATOM 5263 C CA . PRO A 1 661 ? -39.339 34.001 9.689 1.00 58.25 661 PRO A CA 1
ATOM 5264 C C . PRO A 1 661 ? -38.292 33.618 10.725 1.00 58.25 661 PRO A C 1
ATOM 5266 O O . PRO A 1 661 ? -37.150 34.058 10.611 1.00 58.25 661 PRO A O 1
ATOM 5269 N N . ALA A 1 662 ? -38.701 32.833 11.723 1.00 54.72 662 ALA A N 1
ATOM 5270 C CA . ALA A 1 662 ? -37.834 32.234 12.726 1.00 54.72 662 ALA A CA 1
ATOM 5271 C C . ALA A 1 662 ? -36.728 31.429 12.024 1.00 54.72 662 ALA A C 1
ATOM 5273 O O . ALA A 1 662 ? -36.836 30.219 11.825 1.00 54.72 662 ALA A O 1
ATOM 5274 N N . SER A 1 663 ? -35.688 32.123 11.565 1.00 53.91 663 SER A N 1
ATOM 5275 C CA . SER A 1 663 ? -34.498 31.535 10.996 1.00 53.91 663 SER A CA 1
ATOM 5276 C C . SER A 1 663 ? -33.816 30.890 12.177 1.00 53.91 663 SER A C 1
ATOM 5278 O O . SER A 1 663 ? -33.285 31.591 13.039 1.00 53.91 663 SER A O 1
ATOM 5280 N N . ALA A 1 664 ? -33.956 29.567 12.246 1.00 55.97 664 ALA A N 1
ATOM 5281 C CA . ALA A 1 664 ? -33.296 28.697 13.194 1.00 55.97 664 ALA A CA 1
ATOM 5282 C C . ALA A 1 664 ? -31.927 29.283 13.539 1.00 55.97 664 ALA A C 1
ATOM 5284 O O . ALA A 1 664 ? -31.066 29.401 12.666 1.00 55.97 664 ALA A O 1
ATOM 5285 N N . SER A 1 665 ? -31.773 29.717 14.788 1.00 51.56 665 SER A N 1
ATOM 5286 C CA . SER A 1 665 ? -30.503 30.154 15.341 1.00 51.56 665 SER A CA 1
ATOM 5287 C C . SER A 1 665 ? -29.575 28.945 15.315 1.00 51.56 665 SER A C 1
ATOM 5289 O O . SER A 1 665 ? -29.535 28.158 16.260 1.00 51.56 665 SER A O 1
ATOM 5291 N N . SER A 1 666 ? -28.906 28.724 14.185 1.00 67.88 666 SER A N 1
ATOM 5292 C CA . SER A 1 666 ? -27.864 27.721 14.087 1.00 67.88 666 SER A CA 1
ATOM 5293 C C . SER A 1 666 ? -26.751 28.212 14.995 1.00 67.88 666 SER A C 1
ATOM 5295 O O . SER A 1 666 ? -26.032 29.147 14.638 1.00 67.88 666 SER A O 1
ATOM 5297 N N . GLU A 1 667 ? -26.659 27.635 16.192 1.00 75.44 667 GLU A N 1
ATOM 5298 C CA . GLU A 1 667 ? -25.475 27.797 17.024 1.00 75.44 667 GLU A CA 1
ATOM 5299 C C . GLU A 1 667 ? -24.242 27.577 16.131 1.00 75.44 667 GLU A C 1
ATOM 5301 O O . GLU A 1 667 ? -24.257 26.656 15.300 1.00 75.44 667 GLU A O 1
ATOM 5306 N N . PRO A 1 668 ? -23.211 28.434 16.225 1.00 79.38 668 PRO A N 1
ATOM 5307 C CA . PRO A 1 668 ? -22.019 28.296 15.405 1.00 79.38 668 PRO A CA 1
ATOM 5308 C C . PRO A 1 668 ? -21.416 26.913 15.663 1.00 79.38 668 PRO A C 1
ATOM 5310 O O . PRO A 1 668 ? -20.909 26.634 16.749 1.00 79.38 668 PRO A O 1
ATOM 5313 N N . LYS A 1 669 ? -21.527 26.021 14.673 1.00 85.25 669 LYS A N 1
ATOM 5314 C CA . LYS A 1 669 ? -20.916 24.695 14.742 1.00 85.25 669 LYS A CA 1
ATOM 5315 C C . LYS A 1 669 ? -19.401 24.865 14.820 1.00 85.25 669 LYS A C 1
ATOM 5317 O O . LYS A 1 669 ? -18.833 25.700 14.119 1.00 85.25 669 LYS A O 1
ATOM 5322 N N . ASP A 1 670 ? -18.756 24.052 15.652 1.00 91.25 670 ASP A N 1
ATOM 5323 C CA . ASP A 1 670 ? -17.296 23.980 15.719 1.00 91.25 670 ASP A CA 1
ATOM 5324 C C . ASP A 1 670 ? -16.728 23.683 14.316 1.00 91.25 670 ASP A C 1
ATOM 5326 O O . ASP A 1 670 ? -17.186 22.766 13.629 1.00 91.25 670 ASP A O 1
ATOM 5330 N N . MET A 1 671 ? -15.723 24.451 13.888 1.00 91.62 671 MET A N 1
ATOM 5331 C CA . MET A 1 671 ? -15.048 24.274 12.598 1.00 91.62 671 MET A CA 1
ATOM 5332 C C . MET A 1 671 ? -14.512 22.849 12.410 1.00 91.62 671 MET A C 1
ATOM 5334 O O . MET A 1 671 ? -14.521 22.337 11.293 1.00 91.62 671 MET A O 1
ATOM 5338 N N . LEU A 1 672 ? -14.079 22.184 13.488 1.00 90.81 672 LEU A N 1
ATOM 5339 C CA . LEU A 1 672 ? -13.615 20.794 13.429 1.00 90.81 672 LEU A CA 1
ATOM 5340 C C . LEU A 1 672 ? -14.742 19.821 13.079 1.00 90.81 672 LEU A C 1
ATOM 5342 O O . LEU A 1 672 ? -14.517 18.873 12.330 1.00 90.81 672 LEU A O 1
ATOM 5346 N N . VAL A 1 673 ? -15.946 20.068 13.597 1.00 93.62 673 VAL A N 1
ATOM 5347 C CA . VAL A 1 673 ? -17.137 19.264 13.298 1.00 93.62 673 VAL A CA 1
ATOM 5348 C C . VAL A 1 673 ? -17.539 19.451 11.837 1.00 93.62 673 VAL A C 1
ATOM 5350 O O . VAL A 1 673 ? -17.748 18.467 11.138 1.00 93.62 673 VAL A O 1
ATOM 5353 N N . ILE A 1 674 ? -17.552 20.696 11.347 1.00 94.75 674 ILE A N 1
ATOM 5354 C CA . ILE A 1 674 ? -17.870 21.000 9.942 1.00 94.75 674 ILE A CA 1
ATOM 5355 C C . ILE A 1 674 ? -16.893 20.284 9.000 1.00 94.75 674 ILE A C 1
ATOM 5357 O O . ILE A 1 674 ? -17.320 19.593 8.078 1.00 94.75 674 ILE A O 1
ATOM 5361 N N . LEU A 1 675 ? -15.586 20.395 9.255 1.00 93.94 675 LEU A N 1
ATOM 5362 C CA . LEU A 1 675 ? -14.565 19.739 8.434 1.00 93.94 675 LEU A CA 1
ATOM 5363 C C . LEU A 1 675 ? -14.672 18.210 8.487 1.00 93.94 675 LEU A C 1
ATOM 5365 O O . LEU A 1 675 ? -14.453 17.544 7.471 1.00 93.94 675 LEU A O 1
ATOM 5369 N N . HIS A 1 676 ? -15.007 17.640 9.650 1.00 94.69 676 HIS A N 1
ATOM 5370 C CA . HIS A 1 676 ? -15.234 16.204 9.781 1.00 94.69 676 HIS A CA 1
ATOM 5371 C C . HIS A 1 676 ? -16.426 15.753 8.930 1.00 94.69 676 HIS A C 1
ATOM 5373 O O . HIS A 1 676 ? -16.264 14.864 8.092 1.00 94.69 676 HIS A O 1
ATOM 5379 N N . ASP A 1 677 ? -17.573 16.422 9.071 1.00 95.38 677 ASP A N 1
ATOM 5380 C CA . ASP A 1 677 ? -18.790 16.143 8.307 1.00 95.38 677 ASP A CA 1
ATOM 5381 C C . ASP A 1 677 ? -18.542 16.257 6.801 1.00 95.38 677 ASP A C 1
ATOM 5383 O O . ASP A 1 677 ? -18.880 15.347 6.045 1.00 95.38 677 ASP A O 1
ATOM 5387 N N . GLU A 1 678 ? -17.901 17.337 6.347 1.00 96.19 678 GLU A N 1
ATOM 5388 C CA . GLU A 1 678 ? -17.546 17.529 4.939 1.00 96.19 678 GLU A CA 1
ATOM 5389 C C . GLU A 1 678 ? -16.666 16.390 4.423 1.00 96.19 678 GLU A C 1
ATOM 5391 O O . GLU A 1 678 ? -16.909 15.852 3.339 1.00 96.19 678 GLU A O 1
ATOM 5396 N N . THR A 1 679 ? -15.677 15.973 5.215 1.00 96.25 679 THR A N 1
ATOM 5397 C CA . THR A 1 679 ? -14.777 14.881 4.843 1.00 96.25 679 THR A CA 1
ATOM 5398 C C . THR A 1 679 ? -15.526 13.552 4.740 1.00 96.25 679 THR A C 1
ATOM 5400 O O . THR A 1 679 ? -15.390 12.848 3.738 1.00 96.25 679 THR A O 1
ATOM 5403 N N . ILE A 1 680 ? -16.368 13.219 5.720 1.00 97.06 680 ILE A N 1
ATOM 5404 C CA . ILE A 1 680 ? -17.176 11.993 5.717 1.00 97.06 680 ILE A CA 1
ATOM 5405 C C . ILE A 1 680 ? -18.184 11.996 4.563 1.00 97.06 680 ILE A C 1
ATOM 5407 O O . ILE A 1 680 ? -18.321 10.995 3.857 1.00 97.06 680 ILE A O 1
ATOM 5411 N N . GLN A 1 681 ? -18.830 13.128 4.288 1.00 96.62 681 GLN A N 1
ATOM 5412 C CA . GLN A 1 681 ? -19.738 13.270 3.151 1.00 96.62 681 GLN A CA 1
ATOM 5413 C C . GLN A 1 681 ? -19.008 13.126 1.811 1.00 96.62 681 GLN A C 1
ATOM 5415 O O . GLN A 1 681 ? -19.530 12.499 0.889 1.00 96.62 681 GLN A O 1
ATOM 5420 N N . ASN A 1 682 ? -17.786 13.647 1.691 1.00 96.00 682 ASN A N 1
ATOM 5421 C CA . ASN A 1 682 ? -16.952 13.451 0.505 1.00 96.00 682 ASN A CA 1
ATOM 5422 C C . ASN A 1 682 ? -16.559 11.977 0.329 1.00 96.00 682 ASN A C 1
ATOM 5424 O O . ASN A 1 682 ? -16.601 11.459 -0.790 1.00 96.00 682 ASN A O 1
ATOM 5428 N N . VAL A 1 683 ? -16.263 11.265 1.419 1.00 95.50 683 VAL A N 1
ATOM 5429 C CA . VAL A 1 683 ? -16.043 9.812 1.385 1.00 95.50 683 VAL A CA 1
ATOM 5430 C C . VAL A 1 683 ? -17.299 9.082 0.911 1.00 95.50 683 VAL A C 1
ATOM 5432 O O . VAL A 1 683 ? -17.223 8.313 -0.042 1.00 95.50 683 VAL A O 1
ATOM 5435 N N . ILE A 1 684 ? -18.471 9.360 1.486 1.00 95.62 684 ILE A N 1
ATOM 5436 C CA . ILE A 1 684 ? -19.733 8.728 1.066 1.00 95.62 684 ILE A CA 1
ATOM 5437 C C . ILE A 1 684 ? -20.010 8.992 -0.420 1.00 95.62 684 ILE A C 1
ATOM 5439 O O . ILE A 1 684 ? -20.371 8.068 -1.146 1.00 95.62 684 ILE A O 1
ATOM 5443 N N . LYS A 1 685 ? -19.800 10.223 -0.900 1.00 94.69 685 LYS A N 1
ATOM 5444 C CA . LYS A 1 685 ? -19.984 10.593 -2.315 1.00 94.69 685 LYS A CA 1
ATOM 5445 C C . LYS A 1 685 ? -18.980 9.915 -3.250 1.00 94.69 685 LYS A C 1
ATOM 5447 O O . LYS A 1 685 ? -19.349 9.575 -4.370 1.00 94.69 685 LYS A O 1
ATOM 5452 N N . SER A 1 686 ? -17.735 9.738 -2.808 1.00 91.94 686 SER A N 1
ATOM 5453 C CA . SER A 1 686 ? -16.673 9.103 -3.604 1.00 91.94 686 SER A CA 1
ATOM 5454 C C . SER A 1 686 ? -16.771 7.578 -3.636 1.00 91.94 686 SER A C 1
ATOM 5456 O O . SER A 1 686 ? -16.305 6.956 -4.592 1.00 91.94 686 SER A O 1
ATOM 5458 N N . LEU A 1 687 ? -17.406 6.961 -2.633 1.00 91.25 687 LEU A N 1
ATOM 5459 C CA . LEU A 1 687 ? -17.696 5.535 -2.663 1.00 91.25 687 LEU A CA 1
ATOM 5460 C C . LEU A 1 687 ? -18.650 5.235 -3.828 1.00 91.25 687 LEU A C 1
ATOM 5462 O O . LEU A 1 687 ? -19.710 5.863 -3.931 1.00 91.25 687 LEU A O 1
ATOM 5466 N N . PRO A 1 688 ? -18.304 4.267 -4.698 1.00 85.25 688 PRO A N 1
ATOM 5467 C CA . PRO A 1 688 ? -19.113 3.933 -5.858 1.00 85.25 688 PRO A CA 1
ATOM 5468 C C . PRO A 1 688 ? -20.533 3.598 -5.401 1.00 85.25 688 PRO A C 1
ATOM 5470 O O . PRO A 1 688 ? -20.750 2.757 -4.527 1.00 85.25 688 PRO A O 1
ATOM 5473 N N . SER A 1 689 ? -21.518 4.249 -6.017 1.00 77.69 689 SER A N 1
ATOM 5474 C CA . SER A 1 689 ? -22.881 3.719 -5.993 1.00 77.69 689 SER A CA 1
ATOM 5475 C C . SER A 1 689 ? -22.845 2.330 -6.642 1.00 77.69 689 SER A C 1
ATOM 5477 O O . SER A 1 689 ? -22.009 2.117 -7.518 1.00 77.69 689 SER A O 1
ATOM 5479 N N . ASN A 1 690 ? -23.712 1.398 -6.227 1.00 66.88 690 ASN A N 1
ATOM 5480 C CA . ASN A 1 690 ? -23.699 -0.044 -6.570 1.00 66.88 690 ASN A CA 1
ATOM 5481 C C . ASN A 1 690 ? -23.596 -0.428 -8.079 1.00 66.88 690 ASN A C 1
ATOM 5483 O O . ASN A 1 690 ? -23.665 -1.608 -8.403 1.00 66.88 690 ASN A O 1
ATOM 5487 N N . SER A 1 691 ? -23.438 0.520 -9.004 1.00 55.41 691 SER A N 1
ATOM 5488 C CA . SER A 1 691 ? -23.335 0.351 -10.456 1.00 55.41 691 SER A CA 1
ATOM 5489 C C . SER A 1 691 ? -22.082 0.967 -11.116 1.00 55.41 691 SER A C 1
ATOM 5491 O O . SER A 1 691 ? -21.941 0.854 -12.331 1.00 55.41 691 SER A O 1
ATOM 5493 N N . GLY A 1 692 ? -21.183 1.632 -10.377 1.00 51.16 692 GLY A N 1
ATOM 5494 C CA . GLY A 1 692 ? -20.026 2.334 -10.961 1.00 51.16 692 GLY A CA 1
ATOM 5495 C C . GLY A 1 692 ? -18.734 1.498 -11.058 1.00 51.16 692 GLY A C 1
ATOM 5496 O O . GLY A 1 692 ? -18.479 0.680 -10.170 1.00 51.16 692 GLY A O 1
ATOM 5497 N N . PRO A 1 693 ? -17.874 1.725 -12.077 1.00 51.56 693 PRO A N 1
ATOM 5498 C CA . PRO A 1 693 ? -16.545 1.124 -12.151 1.00 51.56 693 PRO A CA 1
ATOM 5499 C C . PRO A 1 693 ? -15.673 1.691 -11.026 1.00 51.56 693 PRO A C 1
ATOM 5501 O O . PRO A 1 693 ? -15.250 2.843 -11.053 1.00 51.56 693 PRO A O 1
ATOM 5504 N N . SER A 1 694 ? -15.439 0.882 -10.001 1.00 63.56 694 SER A N 1
ATOM 5505 C CA . SER A 1 694 ? -14.595 1.237 -8.863 1.00 63.56 694 SER A CA 1
ATOM 5506 C C . SER A 1 694 ? -13.216 0.601 -9.010 1.00 63.56 694 SER A C 1
ATOM 5508 O O . SER A 1 694 ? -13.144 -0.556 -9.427 1.00 63.56 694 SER A O 1
ATOM 5510 N N . PRO A 1 695 ? -12.134 1.267 -8.567 1.00 66.31 695 PRO A N 1
ATOM 5511 C CA . PRO A 1 695 ? -10.791 0.684 -8.502 1.00 66.31 695 PRO A CA 1
ATOM 5512 C C . PRO A 1 695 ? -10.664 -0.461 -7.480 1.00 66.31 695 PRO A C 1
ATOM 5514 O O . PRO A 1 695 ? -9.556 -0.916 -7.211 1.00 66.31 695 PRO A O 1
ATOM 5517 N N . PHE A 1 696 ? -11.769 -0.939 -6.901 1.00 73.00 696 PHE A N 1
ATOM 5518 C CA . PHE A 1 696 ? -11.831 -2.125 -6.041 1.00 73.00 696 PHE A CA 1
ATOM 5519 C C . PHE A 1 696 ? -12.785 -3.202 -6.569 1.00 73.00 696 PHE A C 1
ATOM 5521 O O . PHE A 1 696 ? -12.966 -4.247 -5.936 1.00 73.00 696 PHE A O 1
ATOM 5528 N N . VAL A 1 697 ? -13.420 -2.953 -7.714 1.00 82.38 697 VAL A N 1
ATOM 5529 C CA . VAL A 1 697 ? -14.344 -3.886 -8.349 1.00 82.38 697 VAL A CA 1
ATOM 5530 C C . VAL A 1 697 ? -13.624 -4.541 -9.516 1.00 82.38 697 VAL A C 1
ATOM 5532 O O . VAL A 1 697 ? -13.170 -3.887 -10.451 1.00 82.38 697 VAL A O 1
ATOM 5535 N N . ILE A 1 698 ? -13.519 -5.868 -9.450 1.00 88.31 698 ILE A N 1
ATOM 5536 C CA . ILE A 1 698 ? -13.090 -6.675 -10.590 1.00 88.31 698 ILE A CA 1
ATOM 5537 C C . ILE A 1 698 ? -14.229 -6.615 -11.609 1.00 88.31 698 ILE A C 1
ATOM 5539 O O . ILE A 1 698 ? -15.230 -7.315 -11.466 1.00 88.31 698 ILE A O 1
ATOM 5543 N N . ASN A 1 699 ? -14.097 -5.726 -12.591 1.00 90.06 699 ASN A N 1
ATOM 5544 C CA . ASN A 1 699 ? -15.016 -5.652 -13.722 1.00 90.06 699 ASN A CA 1
ATOM 5545 C C . ASN A 1 699 ? -14.860 -6.906 -14.594 1.00 90.06 699 ASN A C 1
ATOM 5547 O O . ASN A 1 699 ? -13.768 -7.470 -14.671 1.00 90.06 699 ASN A O 1
ATOM 5551 N N . GLU A 1 700 ? -15.915 -7.292 -15.313 1.00 93.31 700 GLU A N 1
ATOM 5552 C CA . GLU A 1 700 ? -15.902 -8.447 -16.229 1.00 93.31 700 GLU A CA 1
ATOM 5553 C C . GLU A 1 700 ? -14.756 -8.368 -17.254 1.00 93.31 700 GLU A C 1
ATOM 5555 O O . GLU A 1 700 ? -14.102 -9.365 -17.538 1.00 93.31 700 GLU A O 1
ATOM 5560 N N . SER A 1 701 ? -14.421 -7.158 -17.717 1.00 93.88 701 SER A N 1
ATOM 5561 C CA . SER A 1 701 ? -13.261 -6.913 -18.586 1.00 93.88 701 SER A CA 1
ATOM 5562 C C . SER A 1 701 ? -11.921 -7.265 -17.918 1.00 93.88 701 SER A C 1
ATOM 5564 O O . SER A 1 701 ? -11.100 -7.960 -18.508 1.00 93.88 701 SER A O 1
ATOM 5566 N N . ILE A 1 702 ? -11.704 -6.858 -16.659 1.00 93.50 702 ILE A N 1
ATOM 5567 C CA . ILE A 1 702 ? -10.478 -7.197 -15.912 1.00 93.50 702 ILE A CA 1
ATOM 5568 C C . ILE A 1 702 ? -10.417 -8.707 -15.668 1.00 93.50 702 ILE A C 1
ATOM 5570 O O . ILE A 1 702 ? -9.346 -9.305 -15.752 1.00 93.50 702 ILE A O 1
ATOM 5574 N N . ASP A 1 703 ? -11.563 -9.327 -15.382 1.00 95.19 703 ASP A N 1
ATOM 5575 C CA . ASP A 1 703 ? -11.660 -10.767 -15.161 1.00 95.19 703 ASP A CA 1
ATOM 5576 C C . ASP A 1 703 ? -11.327 -11.577 -16.422 1.00 95.19 703 ASP A C 1
ATOM 5578 O O . ASP A 1 703 ? -10.585 -12.563 -16.346 1.00 95.19 703 ASP A O 1
ATOM 5582 N N . ALA A 1 704 ? -11.806 -11.120 -17.582 1.00 96.38 704 ALA A N 1
ATOM 5583 C CA . ALA A 1 704 ? -11.489 -11.691 -18.885 1.00 96.38 704 ALA A CA 1
ATOM 5584 C C . ALA A 1 704 ? -9.988 -11.577 -19.194 1.00 96.38 704 ALA A C 1
ATOM 5586 O O . ALA A 1 704 ? -9.355 -12.592 -19.481 1.00 96.38 704 ALA A O 1
ATOM 5587 N N . LEU A 1 705 ? -9.396 -10.386 -19.026 1.00 96.25 705 LEU A N 1
ATOM 5588 C CA . LEU A 1 705 ? -7.956 -10.167 -19.227 1.00 96.25 705 LEU A CA 1
ATOM 5589 C C . LEU A 1 705 ? -7.107 -11.018 -18.272 1.00 96.25 705 LEU A C 1
ATOM 5591 O O . LEU A 1 705 ? -6.113 -11.618 -18.672 1.00 96.25 705 LEU A O 1
ATOM 5595 N N . ALA A 1 706 ? -7.500 -11.121 -17.000 1.00 96.69 706 ALA A N 1
ATOM 5596 C CA . ALA A 1 706 ? -6.805 -11.967 -16.034 1.00 96.69 706 ALA A CA 1
ATOM 5597 C C . ALA A 1 706 ? -6.862 -13.456 -16.422 1.00 96.69 706 ALA A C 1
ATOM 5599 O O . ALA A 1 706 ? -5.872 -14.170 -16.255 1.00 96.69 706 ALA A O 1
ATOM 5600 N N . SER A 1 707 ? -8.000 -13.915 -16.949 1.00 97.56 707 SER A N 1
ATOM 5601 C CA . SER A 1 707 ? -8.182 -15.294 -17.420 1.00 97.56 707 SER A CA 1
ATOM 5602 C C . SER A 1 707 ? -7.366 -15.576 -18.685 1.00 97.56 707 SER A C 1
ATOM 5604 O O . SER A 1 707 ? -6.756 -16.639 -18.801 1.00 97.56 707 SER A O 1
ATOM 5606 N N . GLU A 1 708 ? -7.286 -14.607 -19.599 1.00 97.69 708 GLU A N 1
ATOM 5607 C CA . GLU A 1 708 ? -6.435 -14.670 -20.788 1.00 97.69 708 GLU A CA 1
ATOM 5608 C C . GLU A 1 708 ? -4.956 -14.795 -20.402 1.00 97.69 708 GLU A C 1
ATOM 5610 O O . GLU A 1 708 ? -4.298 -15.750 -20.818 1.00 97.69 708 GLU A O 1
ATOM 5615 N N . ILE A 1 709 ? -4.461 -13.925 -19.513 1.00 96.81 709 ILE A N 1
ATOM 5616 C CA . ILE A 1 709 ? -3.087 -13.983 -18.987 1.00 96.81 709 ILE A CA 1
ATOM 5617 C C . ILE A 1 709 ? -2.805 -15.332 -18.320 1.00 96.81 709 ILE A C 1
ATOM 5619 O O . ILE A 1 709 ? -1.746 -15.920 -18.539 1.00 96.81 709 ILE A O 1
ATOM 5623 N N . GLN A 1 710 ? -3.740 -15.847 -17.517 1.00 97.19 710 GLN A N 1
ATOM 5624 C CA . GLN A 1 710 ? -3.577 -17.150 -16.875 1.00 97.19 710 GLN A CA 1
ATOM 5625 C C . GLN A 1 710 ? -3.454 -18.273 -17.917 1.00 97.19 710 GLN A C 1
ATOM 5627 O O . GLN A 1 710 ? -2.558 -19.112 -17.810 1.00 97.19 710 GLN A O 1
ATOM 5632 N N . SER A 1 711 ? -4.303 -18.264 -18.948 1.00 97.69 711 SER A N 1
ATOM 5633 C CA . SER A 1 711 ? -4.251 -19.248 -20.033 1.00 97.69 711 SER A CA 1
ATOM 5634 C C . SER A 1 711 ? -2.949 -19.160 -20.840 1.00 97.69 711 SER A C 1
ATOM 5636 O O . SER A 1 711 ? -2.350 -20.191 -21.160 1.00 97.69 711 SER A O 1
ATOM 5638 N N . ALA A 1 712 ? -2.455 -17.942 -21.090 1.00 97.44 712 ALA A N 1
ATOM 5639 C CA . ALA A 1 712 ? -1.178 -17.696 -21.746 1.00 97.44 712 ALA A CA 1
ATOM 5640 C C . ALA A 1 712 ? -0.012 -18.221 -20.896 1.00 97.44 712 ALA A C 1
ATOM 5642 O O . ALA A 1 712 ? 0.805 -18.990 -21.394 1.00 97.44 712 ALA A O 1
ATOM 5643 N N . ALA A 1 713 ? 0.012 -17.927 -19.594 1.00 96.25 713 ALA A N 1
ATOM 5644 C CA . ALA A 1 713 ? 1.049 -18.407 -18.682 1.00 96.25 713 ALA A CA 1
ATOM 5645 C C . ALA A 1 713 ? 1.061 -19.942 -18.545 1.00 96.25 713 ALA A C 1
ATOM 5647 O O . ALA A 1 713 ? 2.129 -20.549 -18.403 1.00 96.25 713 ALA A O 1
ATOM 5648 N N . GLU A 1 714 ? -0.103 -20.597 -18.584 1.00 97.06 714 GLU A N 1
ATOM 5649 C CA . GLU A 1 714 ? -0.206 -22.061 -18.609 1.00 97.06 714 GLU A CA 1
ATOM 5650 C C . GLU A 1 714 ? 0.293 -22.655 -19.930 1.00 97.06 714 GLU A C 1
ATOM 5652 O O . GLU A 1 714 ? 0.990 -23.675 -19.915 1.00 97.06 714 GLU A O 1
ATOM 5657 N N . LYS A 1 715 ? -0.017 -22.014 -21.062 1.00 97.75 715 LYS A N 1
ATOM 5658 C CA . LYS A 1 715 ? 0.502 -22.392 -22.380 1.00 97.75 715 LYS A CA 1
ATOM 5659 C C . LYS A 1 715 ? 2.026 -22.257 -22.428 1.00 97.75 715 LYS A C 1
ATOM 5661 O O . LYS A 1 715 ? 2.699 -23.239 -22.729 1.00 97.75 715 LYS A O 1
ATOM 5666 N N . THR A 1 716 ? 2.571 -21.113 -22.013 1.00 96.81 716 THR A N 1
ATOM 5667 C CA . THR A 1 716 ? 4.019 -20.874 -21.918 1.00 96.81 716 THR A CA 1
ATOM 5668 C C . THR A 1 716 ? 4.697 -21.895 -21.016 1.00 96.81 716 THR A C 1
ATOM 5670 O O . THR A 1 716 ? 5.777 -22.373 -21.338 1.00 96.81 716 THR A O 1
ATOM 5673 N N . LYS A 1 717 ? 4.062 -22.304 -19.911 1.00 96.75 717 LYS A N 1
ATOM 5674 C CA . LYS A 1 717 ? 4.596 -23.367 -19.052 1.00 96.75 717 LYS A CA 1
ATOM 5675 C C . LYS A 1 717 ? 4.714 -24.707 -19.770 1.00 96.75 717 LYS A C 1
ATOM 5677 O O . LYS A 1 717 ? 5.724 -25.383 -19.587 1.00 96.75 717 LYS A O 1
ATOM 5682 N N . LYS A 1 718 ? 3.700 -25.105 -20.541 1.00 96.94 718 LYS A N 1
ATOM 5683 C CA . LYS A 1 718 ? 3.724 -26.359 -21.310 1.00 96.94 718 LYS A CA 1
ATOM 5684 C C . LYS A 1 718 ? 4.803 -26.310 -22.391 1.00 96.94 718 LYS A C 1
ATOM 5686 O O . LYS A 1 718 ? 5.682 -27.162 -22.383 1.00 96.94 718 LYS A O 1
ATOM 5691 N N . GLU A 1 719 ? 4.808 -25.257 -23.206 1.00 96.88 719 GLU A N 1
ATOM 5692 C CA . GLU A 1 719 ? 5.811 -25.048 -24.261 1.00 96.88 719 GLU A CA 1
ATOM 5693 C C . GLU A 1 719 ? 7.234 -24.977 -23.689 1.00 96.88 719 GLU A C 1
ATOM 5695 O O . GLU A 1 719 ? 8.170 -25.533 -24.255 1.00 96.88 719 GLU A O 1
ATOM 5700 N N . TRP A 1 720 ? 7.419 -24.334 -22.533 1.00 96.31 720 TRP A N 1
ATOM 5701 C CA . TRP A 1 720 ? 8.718 -24.264 -21.870 1.00 96.31 720 TRP A CA 1
ATOM 5702 C C . TRP A 1 720 ? 9.198 -25.641 -21.396 1.00 96.31 720 TRP A C 1
ATOM 5704 O O . TRP A 1 720 ? 10.368 -25.959 -21.593 1.00 96.31 720 TRP A O 1
ATOM 5714 N N . ILE A 1 721 ? 8.323 -26.473 -20.818 1.00 95.94 721 ILE A N 1
ATOM 5715 C CA . ILE A 1 721 ? 8.675 -27.848 -20.422 1.00 95.94 721 ILE A CA 1
ATOM 5716 C C . ILE A 1 721 ? 9.047 -28.679 -21.658 1.00 95.94 721 ILE A C 1
ATOM 5718 O O . ILE A 1 721 ? 10.090 -29.328 -21.649 1.00 95.94 721 ILE A O 1
ATOM 5722 N N . GLU A 1 722 ? 8.242 -28.609 -22.722 1.00 95.00 722 GLU A N 1
ATOM 5723 C CA . GLU A 1 722 ? 8.467 -29.338 -23.979 1.00 95.00 722 GLU A CA 1
ATOM 5724 C C . GLU A 1 722 ? 9.799 -28.943 -24.635 1.00 95.00 722 GLU A C 1
ATOM 5726 O O . GLU A 1 722 ? 10.620 -29.804 -24.940 1.00 95.00 722 GLU A O 1
ATOM 5731 N N . ASN A 1 723 ? 10.081 -27.642 -24.751 1.00 94.38 723 ASN A N 1
ATOM 5732 C CA . ASN A 1 723 ? 11.325 -27.131 -25.339 1.00 94.38 723 ASN A CA 1
ATOM 5733 C C . ASN A 1 723 ? 12.582 -27.472 -24.519 1.00 94.38 723 ASN A C 1
ATOM 5735 O O . ASN A 1 723 ? 13.698 -27.400 -25.038 1.00 94.38 723 ASN A O 1
ATOM 5739 N N . HIS A 1 724 ? 12.426 -27.814 -23.235 1.00 90.88 724 HIS A N 1
ATOM 5740 C CA . HIS A 1 724 ? 13.533 -28.198 -22.355 1.00 90.88 724 HIS A CA 1
ATOM 5741 C C . HIS A 1 724 ? 13.621 -29.711 -22.104 1.00 90.88 724 HIS A C 1
ATOM 5743 O O . HIS A 1 724 ? 14.453 -30.145 -21.296 1.00 90.88 724 HIS A O 1
ATOM 5749 N N . SER A 1 725 ? 12.814 -30.501 -22.819 1.00 88.69 725 SER A N 1
ATOM 5750 C CA . SER A 1 725 ? 12.870 -31.959 -22.847 1.00 88.69 725 SER A CA 1
ATOM 5751 C C . SER A 1 725 ? 13.618 -32.423 -24.097 1.00 88.69 725 SER A C 1
ATOM 5753 O O . SER A 1 725 ? 13.114 -32.340 -25.213 1.00 88.69 725 SER A O 1
ATOM 5755 N N . ILE A 1 726 ? 14.869 -32.861 -23.920 1.00 82.50 726 ILE A N 1
ATOM 5756 C CA . ILE A 1 726 ? 15.645 -33.496 -24.994 1.00 82.50 726 ILE A CA 1
ATOM 5757 C C . ILE A 1 726 ? 15.568 -35.003 -24.781 1.00 82.50 726 ILE A C 1
ATOM 5759 O O . ILE A 1 726 ? 16.096 -35.515 -23.790 1.00 82.50 726 ILE A O 1
ATOM 5763 N N . ASP A 1 727 ? 14.922 -35.702 -25.709 1.00 82.62 727 ASP A N 1
ATOM 5764 C CA . ASP A 1 727 ? 14.851 -37.159 -25.708 1.00 82.62 727 ASP A CA 1
ATOM 5765 C C . ASP A 1 727 ? 16.028 -37.752 -26.486 1.00 82.62 727 ASP A C 1
ATOM 5767 O O . ASP A 1 727 ? 16.026 -37.807 -27.715 1.00 82.62 727 ASP A O 1
ATOM 5771 N N . ASP A 1 728 ? 17.016 -38.262 -25.752 1.00 73.06 728 ASP A N 1
ATOM 5772 C CA . ASP A 1 728 ? 18.087 -39.081 -26.315 1.00 73.06 728 ASP A CA 1
ATOM 5773 C C . ASP A 1 728 ? 17.873 -40.531 -25.859 1.00 73.06 728 ASP A C 1
ATOM 5775 O O . ASP A 1 728 ? 18.144 -40.897 -24.711 1.00 73.06 728 ASP A O 1
ATOM 5779 N N . ASN A 1 729 ? 17.412 -41.389 -26.774 1.00 82.81 729 ASN A N 1
ATOM 5780 C CA . ASN A 1 729 ? 17.283 -42.844 -26.583 1.00 82.81 729 ASN A CA 1
ATOM 5781 C C . ASN A 1 729 ? 16.256 -43.293 -25.519 1.00 82.81 729 ASN A C 1
ATOM 5783 O O . ASN A 1 729 ? 16.498 -44.260 -24.790 1.00 82.81 729 ASN A O 1
ATOM 5787 N N . GLY A 1 730 ? 15.110 -42.609 -25.420 1.00 85.88 730 GLY A N 1
ATOM 5788 C CA . GLY A 1 730 ? 14.053 -42.941 -24.452 1.00 85.88 730 GLY A CA 1
ATOM 5789 C C . GLY A 1 730 ? 14.393 -42.546 -23.012 1.00 85.88 730 GLY A C 1
ATOM 5790 O O . GLY A 1 730 ? 13.854 -43.122 -22.068 1.00 85.88 730 GLY A O 1
ATOM 5791 N N . ARG A 1 731 ? 15.327 -41.604 -22.841 1.00 91.25 731 ARG A N 1
ATOM 5792 C CA . ARG A 1 731 ? 15.627 -40.936 -21.574 1.00 91.25 731 ARG A CA 1
ATOM 5793 C C . ARG A 1 731 ? 15.558 -39.431 -21.787 1.00 91.25 731 ARG A C 1
ATOM 5795 O O . ARG A 1 731 ? 16.220 -38.907 -22.680 1.00 91.25 731 ARG A O 1
ATOM 5802 N N . ALA A 1 732 ? 14.847 -38.754 -20.894 1.00 93.12 732 ALA A N 1
ATOM 5803 C CA . ALA A 1 732 ? 14.708 -37.308 -20.929 1.00 93.12 732 ALA A CA 1
ATOM 5804 C C . ALA A 1 732 ? 15.936 -36.638 -20.289 1.00 93.12 732 ALA A C 1
ATOM 5806 O O . ALA A 1 732 ? 16.334 -36.979 -19.167 1.00 93.12 732 ALA A O 1
ATOM 5807 N N . ARG A 1 733 ? 16.549 -35.672 -20.976 1.00 93.69 733 ARG A N 1
ATOM 5808 C CA . ARG A 1 733 ? 17.666 -34.869 -20.461 1.00 93.69 733 ARG A CA 1
ATOM 5809 C C . ARG A 1 733 ? 17.246 -33.413 -20.300 1.00 93.69 733 ARG A C 1
ATOM 5811 O O . ARG A 1 733 ? 16.668 -32.820 -21.202 1.00 93.69 733 ARG A O 1
ATOM 5818 N N . CYS A 1 734 ? 17.606 -32.820 -19.162 1.00 94.94 734 CYS A N 1
ATOM 5819 C CA . CYS A 1 734 ? 17.445 -31.384 -18.940 1.00 94.94 734 CYS A CA 1
ATOM 5820 C C . CYS A 1 734 ? 18.330 -30.586 -19.914 1.00 94.94 734 CYS A C 1
ATOM 5822 O O . CYS A 1 734 ? 19.552 -30.750 -19.893 1.00 94.94 734 CYS A O 1
ATOM 5824 N N . SER A 1 735 ? 17.728 -29.717 -20.733 1.00 93.56 735 SER A N 1
ATOM 5825 C CA . SER A 1 735 ? 18.434 -28.942 -21.768 1.00 93.56 735 SER A CA 1
ATOM 5826 C C . SER A 1 735 ? 19.315 -27.804 -21.231 1.00 93.56 735 SER A C 1
ATOM 5828 O O . SER A 1 735 ? 20.148 -27.269 -21.961 1.00 93.56 735 SER A O 1
ATOM 5830 N N . PHE A 1 736 ? 19.183 -27.437 -19.950 1.00 91.31 736 PHE A N 1
ATOM 5831 C CA . PHE A 1 736 ? 20.036 -26.417 -19.342 1.00 91.31 736 PHE A CA 1
ATOM 5832 C C . PHE A 1 736 ? 21.500 -26.863 -19.357 1.00 91.31 736 PHE A C 1
ATOM 5834 O O . PHE A 1 736 ? 21.861 -27.869 -18.737 1.00 91.31 736 PHE A O 1
ATOM 5841 N N . HIS A 1 737 ? 22.354 -26.064 -20.007 1.00 87.75 737 HIS A N 1
ATOM 5842 C CA . HIS A 1 737 ? 23.773 -26.370 -20.221 1.00 87.75 737 HIS A CA 1
ATOM 5843 C C . HIS A 1 737 ? 24.526 -26.705 -18.924 1.00 87.75 737 HIS A C 1
ATOM 5845 O O . HIS A 1 737 ? 25.411 -27.553 -18.930 1.00 87.75 737 HIS A O 1
ATOM 5851 N N . PHE A 1 738 ? 24.163 -26.072 -17.807 1.00 87.50 738 PHE A N 1
ATOM 5852 C CA . PHE A 1 738 ? 24.793 -26.288 -16.502 1.00 87.50 738 PHE A CA 1
ATOM 5853 C C . PHE A 1 738 ? 24.189 -27.447 -15.688 1.00 87.50 738 PHE A C 1
ATOM 5855 O O . PHE A 1 738 ? 24.730 -27.797 -14.643 1.00 87.50 738 PHE A O 1
ATOM 5862 N N . CYS A 1 739 ? 23.069 -28.038 -16.118 1.00 92.19 739 CYS A N 1
ATOM 5863 C CA . CYS A 1 739 ? 22.422 -29.132 -15.396 1.00 92.19 739 CYS A CA 1
ATOM 5864 C C . CYS A 1 739 ? 22.628 -30.480 -16.091 1.00 92.19 739 CYS A C 1
ATOM 5866 O O . CYS A 1 739 ? 23.133 -31.407 -15.460 1.00 92.19 739 CYS A O 1
ATOM 5868 N N . GLN A 1 740 ? 22.222 -30.598 -17.362 1.00 89.88 740 GLN A N 1
ATOM 5869 C CA . GLN A 1 740 ? 22.356 -31.789 -18.222 1.00 89.88 740 GLN A CA 1
ATOM 5870 C C . GLN A 1 740 ? 21.972 -33.145 -17.586 1.00 89.88 740 GLN A C 1
ATOM 5872 O O . GLN A 1 740 ? 22.372 -34.203 -18.084 1.00 89.88 740 GLN A O 1
ATOM 5877 N N . LYS A 1 741 ? 21.199 -33.152 -16.490 1.00 94.12 741 LYS A N 1
ATOM 5878 C CA . LYS A 1 741 ? 20.819 -34.375 -15.770 1.00 94.12 741 LYS A CA 1
ATOM 5879 C C . LYS A 1 741 ? 19.909 -35.241 -16.635 1.00 94.12 741 LYS A C 1
ATOM 5881 O O . LYS A 1 741 ? 18.980 -34.737 -17.262 1.00 94.12 741 LYS A O 1
ATOM 5886 N N . LEU A 1 742 ? 20.195 -36.541 -16.634 1.00 95.31 742 LEU A N 1
ATOM 5887 C CA . LEU A 1 742 ? 19.393 -37.578 -17.278 1.00 95.31 742 LEU A CA 1
ATOM 5888 C C . LEU A 1 742 ? 18.330 -38.089 -16.309 1.00 95.31 742 LEU A C 1
ATOM 5890 O O . LEU A 1 742 ? 18.628 -38.396 -15.153 1.00 95.31 742 LEU A O 1
ATOM 5894 N N . PHE A 1 743 ? 17.113 -38.240 -16.807 1.00 96.44 743 PHE A N 1
ATOM 5895 C CA . PHE A 1 743 ? 15.974 -38.779 -16.087 1.00 96.44 743 PHE A CA 1
ATOM 5896 C C . PHE A 1 743 ? 15.456 -40.027 -16.790 1.00 96.44 743 PHE A C 1
ATOM 5898 O O . PHE A 1 743 ? 15.696 -40.248 -17.976 1.00 96.44 743 PHE A O 1
ATOM 5905 N N . LYS A 1 744 ? 14.774 -40.875 -16.019 1.00 95.00 744 LYS A N 1
ATOM 5906 C CA . LYS A 1 744 ? 14.182 -42.102 -16.548 1.00 95.00 744 LYS A CA 1
ATOM 5907 C C . LYS A 1 744 ? 13.002 -41.790 -17.470 1.00 95.00 744 LYS A C 1
ATOM 5909 O O . LYS A 1 744 ? 12.947 -42.337 -18.557 1.00 95.00 744 LYS A O 1
ATOM 5914 N N . ASP A 1 745 ? 12.137 -40.876 -17.031 1.00 94.56 745 ASP A N 1
ATOM 5915 C CA . ASP A 1 745 ? 10.896 -40.505 -17.710 1.00 94.56 745 ASP A CA 1
ATOM 5916 C C . ASP A 1 745 ? 10.714 -38.976 -17.674 1.00 94.56 745 ASP A C 1
ATOM 5918 O O . ASP A 1 745 ? 11.195 -38.307 -16.747 1.00 94.56 745 ASP A O 1
ATOM 5922 N N . ASP A 1 746 ? 9.948 -38.434 -18.622 1.00 94.25 746 ASP A N 1
ATOM 5923 C CA . ASP A 1 746 ? 9.653 -36.997 -18.743 1.00 94.25 746 ASP A CA 1
ATOM 5924 C C . ASP A 1 746 ? 8.943 -36.410 -17.503 1.00 94.25 746 ASP A C 1
ATOM 5926 O O . ASP A 1 746 ? 9.150 -35.261 -17.115 1.00 94.25 746 ASP A O 1
ATOM 5930 N N . VAL A 1 747 ? 8.198 -37.233 -16.755 1.00 95.25 747 VAL A N 1
ATOM 5931 C CA . VAL A 1 747 ? 7.563 -36.825 -15.486 1.00 95.25 747 VAL A CA 1
ATOM 5932 C C . VAL A 1 747 ? 8.603 -36.424 -14.432 1.00 95.25 747 VAL A C 1
ATOM 5934 O O . VAL A 1 747 ? 8.407 -35.461 -13.680 1.00 95.25 747 VAL A O 1
ATOM 5937 N N . PHE A 1 748 ? 9.723 -37.152 -14.351 1.00 96.00 748 PHE A N 1
ATOM 5938 C CA . PHE A 1 748 ? 10.808 -36.814 -13.427 1.00 96.00 748 PHE A CA 1
ATOM 5939 C C . PHE A 1 748 ? 11.567 -35.578 -13.897 1.00 96.00 748 PHE A C 1
ATOM 5941 O O . PHE A 1 748 ? 11.943 -34.758 -13.053 1.00 96.00 748 PHE A O 1
ATOM 5948 N N . LEU A 1 749 ? 11.735 -35.417 -15.213 1.00 95.38 749 LEU A N 1
ATOM 5949 C CA . LEU A 1 749 ? 12.308 -34.205 -15.783 1.00 95.38 749 LEU A CA 1
ATOM 5950 C C . LEU A 1 749 ? 11.426 -32.990 -15.480 1.00 95.38 749 LEU A C 1
ATOM 5952 O O . LEU A 1 749 ? 11.928 -32.006 -14.952 1.00 95.38 749 LEU A O 1
ATOM 5956 N N . THR A 1 750 ? 10.115 -33.074 -15.687 1.00 96.19 750 THR A N 1
ATOM 5957 C CA . THR A 1 750 ? 9.171 -31.994 -15.372 1.00 96.19 750 THR A CA 1
ATOM 5958 C C . THR A 1 750 ? 9.254 -31.591 -13.897 1.00 96.19 750 THR A C 1
ATOM 5960 O O . THR A 1 750 ? 9.398 -30.412 -13.572 1.00 96.19 750 THR A O 1
ATOM 5963 N N . LYS A 1 751 ? 9.247 -32.561 -12.968 1.00 96.81 751 LYS A N 1
ATOM 5964 C CA . LYS A 1 751 ? 9.443 -32.281 -11.530 1.00 96.81 751 LYS A CA 1
ATOM 5965 C C . LYS A 1 751 ? 10.789 -31.615 -11.255 1.00 96.81 751 LYS A C 1
ATOM 5967 O O . LYS A 1 751 ? 10.877 -30.742 -10.391 1.00 96.81 751 LYS A O 1
ATOM 5972 N N . HIS A 1 752 ? 11.837 -32.029 -11.961 1.00 95.75 752 HIS A N 1
ATOM 5973 C CA . HIS A 1 752 ? 13.157 -31.432 -11.848 1.00 95.75 752 HIS A CA 1
ATOM 5974 C C . HIS A 1 752 ? 13.187 -29.993 -12.374 1.00 95.75 752 HIS A C 1
ATOM 5976 O O . HIS A 1 752 ? 13.650 -29.119 -11.645 1.00 95.75 752 HIS A O 1
ATOM 5982 N N . LEU A 1 753 ? 12.649 -29.732 -13.566 1.00 95.62 753 LEU A N 1
ATOM 5983 C CA . LEU A 1 753 ? 12.549 -28.406 -14.169 1.00 95.62 753 LEU A CA 1
ATOM 5984 C C . LEU A 1 753 ? 11.783 -27.447 -13.253 1.00 95.62 753 LEU A C 1
ATOM 5986 O O . LEU A 1 753 ? 12.294 -26.385 -12.921 1.00 95.62 753 LEU A O 1
ATOM 5990 N N . LEU A 1 754 ? 10.628 -27.858 -12.725 1.00 94.94 754 LEU A N 1
ATOM 5991 C CA . LEU A 1 754 ? 9.841 -27.021 -11.814 1.00 94.94 754 LEU A CA 1
ATOM 5992 C C . LEU A 1 754 ? 10.543 -26.768 -10.471 1.00 94.94 754 LEU A C 1
ATOM 5994 O O . LEU A 1 754 ? 10.423 -25.682 -9.910 1.00 94.94 754 LEU A O 1
ATOM 5998 N N . LYS A 1 755 ? 11.284 -27.751 -9.943 1.00 93.50 755 LYS A N 1
ATOM 5999 C CA . LYS A 1 755 ? 11.944 -27.639 -8.630 1.00 93.50 755 LYS A CA 1
ATOM 6000 C C . LYS A 1 755 ? 13.302 -26.937 -8.683 1.00 93.50 755 LYS A C 1
ATOM 6002 O O . LYS A 1 755 ? 13.687 -26.307 -7.705 1.00 93.50 755 LYS A O 1
ATOM 6007 N N . LYS A 1 756 ? 14.072 -27.131 -9.755 1.00 93.62 756 LYS A N 1
ATOM 6008 C CA . LYS A 1 756 ? 15.464 -26.661 -9.883 1.00 93.62 756 LYS A CA 1
ATOM 6009 C C . LYS A 1 756 ? 15.634 -25.512 -10.868 1.00 93.62 756 LYS A C 1
ATOM 6011 O O . LYS A 1 756 ? 16.609 -24.787 -10.745 1.00 93.62 756 LYS A O 1
ATOM 6016 N N . HIS A 1 757 ? 14.702 -25.350 -11.801 1.00 92.69 757 HIS A N 1
ATOM 6017 C CA . HIS A 1 757 ? 14.732 -24.322 -12.842 1.00 92.69 757 HIS A CA 1
ATOM 6018 C C . HIS A 1 757 ? 13.427 -23.508 -12.882 1.00 92.69 757 HIS A C 1
ATOM 6020 O O . HIS A 1 757 ? 13.152 -22.823 -13.864 1.00 92.69 757 HIS A O 1
ATOM 6026 N N . GLY A 1 758 ? 12.618 -23.566 -11.816 1.00 90.56 758 GLY A N 1
ATOM 6027 C CA . GLY A 1 758 ? 11.319 -22.895 -11.753 1.00 90.56 758 GLY A CA 1
ATOM 6028 C C . GLY A 1 758 ? 11.406 -21.371 -11.874 1.00 90.56 758 GLY A C 1
ATOM 6029 O O . GLY A 1 758 ? 10.442 -20.743 -12.292 1.00 90.56 758 GLY A O 1
ATOM 6030 N N . GLU A 1 759 ? 12.555 -20.772 -11.565 1.00 84.62 759 GLU A N 1
ATOM 6031 C CA . GLU A 1 759 ? 12.800 -19.330 -11.710 1.00 84.62 759 GLU A CA 1
ATOM 6032 C C . GLU A 1 759 ? 12.823 -18.888 -13.178 1.00 84.62 759 GLU A C 1
ATOM 6034 O O . GLU A 1 759 ? 12.221 -17.872 -13.514 1.00 84.62 759 GLU A O 1
ATOM 6039 N N . TYR A 1 760 ? 13.418 -19.683 -14.073 1.00 89.19 760 TYR A N 1
ATOM 6040 C CA . TYR A 1 760 ? 13.397 -19.411 -15.515 1.00 89.19 760 TYR A CA 1
ATOM 6041 C C . TYR A 1 760 ? 11.980 -19.514 -16.077 1.00 89.19 760 TYR A C 1
ATOM 6043 O O . TYR A 1 760 ? 11.567 -18.677 -16.874 1.00 89.19 760 TYR A O 1
ATOM 6051 N N . LEU A 1 761 ? 11.203 -20.494 -15.605 1.00 92.62 761 LEU A N 1
ATOM 6052 C CA . LEU A 1 761 ? 9.791 -20.593 -15.954 1.00 92.62 761 LEU A CA 1
ATOM 6053 C C . LEU A 1 761 ? 9.005 -19.366 -15.464 1.00 92.62 761 LEU A C 1
ATOM 6055 O O . LEU A 1 761 ? 8.219 -18.815 -16.226 1.00 92.62 761 LEU A O 1
ATOM 6059 N N . LYS A 1 762 ? 9.225 -18.909 -14.222 1.00 89.44 762 LYS A N 1
ATOM 6060 C CA . LYS A 1 762 ? 8.592 -17.686 -13.699 1.00 89.44 762 LYS A CA 1
ATOM 6061 C C . LYS A 1 762 ? 8.942 -16.459 -14.549 1.00 89.44 762 LYS A C 1
ATOM 6063 O O . LYS A 1 762 ? 8.062 -15.639 -14.789 1.00 89.44 762 LYS A O 1
ATOM 6068 N N . ALA A 1 763 ? 10.190 -16.341 -15.008 1.00 86.50 763 ALA A N 1
ATOM 6069 C CA . ALA A 1 763 ? 10.618 -15.257 -15.892 1.00 86.50 763 ALA A CA 1
ATOM 6070 C C . ALA A 1 763 ? 9.927 -15.316 -17.264 1.00 86.50 763 ALA A C 1
ATOM 6072 O O . ALA A 1 763 ? 9.492 -14.288 -17.769 1.00 86.50 763 ALA A O 1
ATOM 6073 N N . GLU A 1 764 ? 9.765 -16.502 -17.855 1.00 91.81 764 GLU A N 1
ATOM 6074 C CA . GLU A 1 764 ? 9.027 -16.651 -19.119 1.00 91.81 764 GLU A CA 1
ATOM 6075 C C . GLU A 1 764 ? 7.525 -16.388 -18.951 1.00 91.81 764 GLU A C 1
ATOM 6077 O O . GLU A 1 764 ? 6.924 -15.687 -19.761 1.00 91.81 764 GLU A O 1
ATOM 6082 N N . GLN A 1 765 ? 6.912 -16.879 -17.871 1.00 93.38 765 GLN A N 1
ATOM 6083 C CA . GLN A 1 765 ? 5.509 -16.591 -17.562 1.00 93.38 765 GLN A CA 1
ATOM 6084 C C . GLN A 1 765 ? 5.277 -15.101 -17.294 1.00 93.38 765 GLN A C 1
ATOM 6086 O O . GLN A 1 765 ? 4.228 -14.577 -17.659 1.00 93.38 765 GLN A O 1
ATOM 6091 N N . ALA A 1 766 ? 6.251 -14.408 -16.699 1.00 89.50 766 ALA A N 1
ATOM 6092 C CA . ALA A 1 766 ? 6.165 -12.974 -16.465 1.00 89.50 766 ALA A CA 1
ATOM 6093 C C . ALA A 1 766 ? 5.970 -12.175 -17.761 1.00 89.50 766 ALA A C 1
ATOM 6095 O O . ALA A 1 766 ? 5.151 -11.263 -17.769 1.00 89.50 766 ALA A O 1
ATOM 6096 N N . LYS A 1 767 ? 6.608 -12.582 -18.866 1.00 92.00 767 LYS A N 1
ATOM 6097 C CA . LYS A 1 767 ? 6.475 -11.906 -20.169 1.00 92.00 767 LYS A CA 1
ATOM 6098 C C . LYS A 1 767 ? 5.045 -11.893 -20.706 1.00 92.00 767 LYS A C 1
ATOM 6100 O O . LYS A 1 767 ? 4.684 -11.009 -21.473 1.00 92.00 767 LYS A O 1
ATOM 6105 N N . CYS A 1 768 ? 4.205 -12.844 -20.282 1.00 95.38 768 CYS A N 1
ATOM 6106 C CA . CYS A 1 768 ? 2.782 -12.867 -20.641 1.00 95.38 768 CYS A CA 1
ATOM 6107 C C . CYS A 1 768 ? 2.012 -11.663 -20.071 1.00 95.38 768 CYS A C 1
ATOM 6109 O O . CYS A 1 768 ? 0.899 -11.383 -20.507 1.00 95.38 768 CYS A O 1
ATOM 6111 N N . HIS A 1 769 ? 2.572 -10.973 -19.073 1.00 94.12 769 HIS A N 1
ATOM 6112 C CA . HIS A 1 769 ? 1.962 -9.804 -18.452 1.00 94.12 769 HIS A CA 1
ATOM 6113 C C . HIS A 1 769 ? 2.363 -8.484 -19.123 1.00 94.12 769 HIS A C 1
ATOM 6115 O O . HIS A 1 769 ? 1.597 -7.525 -19.032 1.00 94.12 769 HIS A O 1
ATOM 6121 N N . ASP A 1 770 ? 3.526 -8.429 -19.778 1.00 92.94 770 ASP A N 1
ATOM 6122 C CA . ASP A 1 770 ? 4.187 -7.186 -20.197 1.00 92.94 770 ASP A CA 1
ATOM 6123 C C . ASP A 1 770 ? 3.311 -6.316 -21.107 1.00 92.94 770 ASP A C 1
ATOM 6125 O O . ASP A 1 770 ? 3.227 -5.106 -20.904 1.00 92.94 770 ASP A O 1
ATOM 6129 N N . GLU A 1 771 ? 2.605 -6.927 -22.064 1.00 93.25 771 GLU A N 1
ATOM 6130 C CA . GLU A 1 771 ? 1.714 -6.220 -22.996 1.00 93.25 771 GLU A CA 1
ATOM 6131 C C . GLU A 1 771 ? 0.570 -5.504 -22.260 1.00 93.25 771 GLU A C 1
ATOM 6133 O O . GLU A 1 771 ? 0.322 -4.314 -22.468 1.00 93.25 771 GLU A O 1
ATOM 6138 N N . TYR A 1 772 ? -0.095 -6.210 -21.344 1.00 95.25 772 TYR A N 1
ATOM 6139 C CA . TYR A 1 772 ? -1.196 -5.656 -20.555 1.00 95.25 772 TYR A CA 1
ATOM 6140 C C . TYR A 1 772 ? -0.711 -4.594 -19.573 1.00 95.25 772 TYR A C 1
ATOM 6142 O O . TYR A 1 772 ? -1.369 -3.571 -19.392 1.00 95.25 772 TYR A O 1
ATOM 6150 N N . MET A 1 773 ? 0.450 -4.833 -18.960 1.00 94.75 773 MET A N 1
ATOM 6151 C CA . MET A 1 773 ? 1.068 -3.893 -18.033 1.00 94.75 773 MET A CA 1
ATOM 6152 C C . MET A 1 773 ? 1.463 -2.596 -18.733 1.00 94.75 773 MET A C 1
ATOM 6154 O O . MET A 1 773 ? 1.201 -1.531 -18.184 1.00 94.75 773 MET A O 1
ATOM 6158 N N . MET A 1 774 ? 2.038 -2.673 -19.939 1.00 92.62 774 MET A N 1
ATOM 6159 C CA . MET A 1 774 ? 2.374 -1.493 -20.739 1.00 92.62 774 MET A CA 1
ATOM 6160 C C . MET A 1 774 ? 1.118 -0.704 -21.096 1.00 92.62 774 MET A C 1
ATOM 6162 O O . MET A 1 774 ? 1.070 0.499 -20.884 1.00 92.62 774 MET A O 1
ATOM 6166 N N . LYS A 1 775 ? 0.056 -1.385 -21.538 1.00 93.81 775 LYS A N 1
ATOM 6167 C CA . LYS A 1 775 ? -1.209 -0.726 -21.872 1.00 93.81 775 LYS A CA 1
ATOM 6168 C C . LYS A 1 775 ? -1.806 0.032 -20.680 1.00 93.81 775 LYS A C 1
ATOM 6170 O O . LYS A 1 775 ? -2.150 1.201 -20.807 1.00 93.81 775 LYS A O 1
ATOM 6175 N N . TRP A 1 776 ? -1.896 -0.604 -19.509 1.00 93.88 776 TRP A N 1
ATOM 6176 C CA . TRP A 1 776 ? -2.404 0.058 -18.297 1.00 93.88 776 TRP A CA 1
ATOM 6177 C C . TRP A 1 776 ? -1.492 1.183 -17.806 1.00 93.88 776 TRP A C 1
ATOM 6179 O O . TRP A 1 776 ? -1.973 2.190 -17.291 1.00 93.88 776 TRP A O 1
ATOM 6189 N N . TRP A 1 777 ? -0.180 1.013 -17.952 1.00 93.31 777 TRP A N 1
ATOM 6190 C C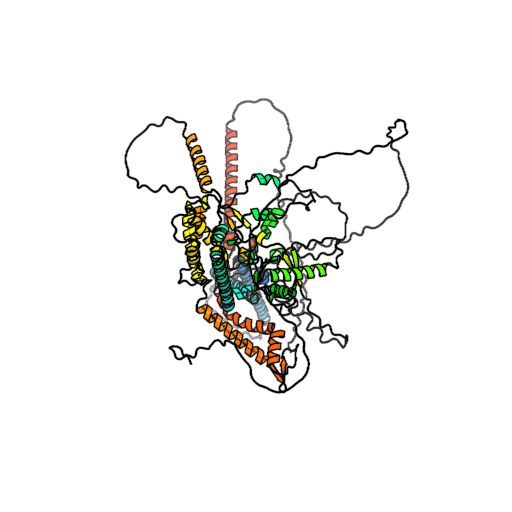A . TRP A 1 777 ? 0.805 2.046 -17.653 1.00 93.31 777 TRP A CA 1
ATOM 6191 C C . TRP A 1 777 ? 0.658 3.261 -18.576 1.00 93.31 777 TRP A C 1
ATOM 6193 O O . TRP A 1 777 ? 0.743 4.402 -18.116 1.00 93.31 777 TRP A O 1
ATOM 6203 N N . ASP A 1 778 ? 0.398 3.036 -19.862 1.00 91.12 778 ASP A N 1
ATOM 6204 C CA . ASP A 1 778 ? 0.209 4.088 -20.855 1.00 91.12 778 ASP A CA 1
ATOM 6205 C C . ASP A 1 778 ? -1.101 4.851 -20.638 1.00 91.12 778 ASP A C 1
ATOM 6207 O O . ASP A 1 778 ? -1.111 6.075 -20.772 1.00 91.12 778 ASP A O 1
ATOM 6211 N N . ASP A 1 779 ? -2.163 4.166 -20.210 1.00 90.31 779 ASP A N 1
ATOM 6212 C CA . ASP A 1 779 ? -3.475 4.761 -19.931 1.00 90.31 779 ASP A CA 1
ATOM 6213 C C . ASP A 1 779 ? -3.496 5.642 -18.659 1.00 90.31 779 ASP A C 1
ATOM 6215 O O . ASP A 1 779 ? -4.377 6.494 -18.500 1.00 90.31 779 ASP A O 1
ATOM 6219 N N . GLU A 1 780 ? -2.533 5.487 -17.742 1.00 89.69 780 GLU A N 1
ATOM 6220 C CA . GLU A 1 780 ? -2.506 6.227 -16.478 1.00 89.69 780 GLU A CA 1
ATOM 6221 C C . GLU A 1 780 ? -2.040 7.684 -16.660 1.00 89.69 780 GLU A C 1
ATOM 6223 O O . GLU A 1 780 ? -0.925 7.970 -17.096 1.00 89.69 780 GLU A O 1
ATOM 6228 N N . VAL A 1 781 ? -2.892 8.635 -16.257 1.00 88.38 781 VAL A N 1
ATOM 6229 C CA . VAL A 1 781 ? -2.616 10.082 -16.363 1.00 88.38 781 VAL A CA 1
ATOM 6230 C C . VAL A 1 781 ? -1.492 10.527 -15.421 1.00 88.38 781 VAL A C 1
ATOM 6232 O O . VAL A 1 781 ? -0.682 11.384 -15.779 1.00 88.38 781 VAL A O 1
ATOM 6235 N N . CYS A 1 782 ? -1.444 9.945 -14.219 1.00 84.81 782 CYS A N 1
ATOM 6236 C CA . CYS A 1 782 ? -0.495 10.283 -13.160 1.00 84.81 782 CYS A CA 1
ATOM 6237 C C . CYS A 1 782 ? 0.308 9.044 -12.765 1.00 84.81 782 CYS A C 1
ATOM 6239 O O . CYS A 1 782 ? -0.056 8.314 -11.842 1.00 84.81 782 CYS A O 1
ATOM 6241 N N . ARG A 1 783 ? 1.416 8.815 -13.469 1.00 89.88 783 ARG A N 1
ATOM 6242 C CA . ARG A 1 783 ? 2.280 7.656 -13.233 1.00 89.88 783 ARG A CA 1
ATOM 6243 C C . ARG A 1 783 ? 3.131 7.841 -11.969 1.00 89.88 783 ARG A C 1
ATOM 6245 O O . ARG A 1 783 ? 3.605 8.950 -11.714 1.00 89.88 783 ARG A O 1
ATOM 6252 N N . PRO A 1 784 ? 3.417 6.770 -11.209 1.00 89.75 784 PRO A N 1
ATOM 6253 C CA . PRO A 1 784 ? 4.275 6.794 -10.024 1.00 89.75 784 PRO A CA 1
ATOM 6254 C C . PRO A 1 784 ? 5.773 6.856 -10.387 1.00 89.75 784 PRO A C 1
ATOM 6256 O O . PRO A 1 784 ? 6.582 6.093 -9.863 1.00 89.75 784 PRO A O 1
ATOM 6259 N N . VAL A 1 785 ? 6.156 7.747 -11.304 1.00 90.44 785 VAL A N 1
ATOM 6260 C CA . VAL A 1 785 ? 7.560 7.985 -11.662 1.00 90.44 785 VAL A CA 1
ATOM 6261 C C . VAL A 1 785 ? 8.171 9.060 -10.756 1.00 90.44 785 VAL A C 1
ATOM 6263 O O . VAL A 1 785 ? 7.477 10.004 -10.367 1.00 90.44 785 VAL A O 1
ATOM 6266 N N . PRO A 1 786 ? 9.474 8.984 -10.418 1.00 90.75 786 PRO A N 1
ATOM 6267 C CA . PRO A 1 786 ? 10.146 10.079 -9.733 1.00 90.75 786 PRO A CA 1
ATOM 6268 C C . PRO A 1 786 ? 10.041 11.370 -10.551 1.00 90.75 786 PRO A C 1
ATOM 6270 O O . PRO A 1 786 ? 10.021 11.331 -11.783 1.00 90.75 786 PRO A O 1
ATOM 6273 N N . LYS A 1 787 ? 10.006 12.520 -9.874 1.00 92.56 787 LYS A N 1
ATOM 6274 C CA . LYS A 1 787 ? 9.995 13.827 -10.545 1.00 92.56 787 LYS A CA 1
ATOM 6275 C C . LYS A 1 787 ? 11.252 13.981 -11.408 1.00 92.56 787 LYS A C 1
ATOM 6277 O O . LYS A 1 787 ? 12.349 13.696 -10.932 1.00 92.56 787 LYS A O 1
ATOM 6282 N N . ILE A 1 788 ? 11.107 14.431 -12.650 1.00 92.44 788 ILE A N 1
ATOM 6283 C CA . ILE A 1 788 ? 12.246 14.716 -13.530 1.00 92.44 788 ILE A CA 1
ATOM 6284 C C . ILE A 1 788 ? 12.859 16.049 -13.110 1.00 92.44 788 ILE A C 1
ATOM 6286 O O . ILE A 1 788 ? 12.148 16.975 -12.728 1.00 92.44 788 ILE A O 1
ATOM 6290 N N . LEU A 1 789 ? 14.184 16.141 -13.171 1.00 94.00 789 LEU A N 1
ATOM 6291 C CA . LEU A 1 789 ? 14.889 17.402 -12.989 1.00 94.00 789 LEU A CA 1
ATOM 6292 C C . LEU A 1 789 ? 14.885 18.191 -14.297 1.00 94.00 789 LEU A C 1
ATOM 6294 O O . LEU A 1 789 ? 15.404 17.695 -15.298 1.00 94.00 789 LEU A O 1
ATOM 6298 N N . VAL A 1 790 ? 14.339 19.404 -14.256 1.00 94.62 790 VAL A N 1
ATOM 6299 C CA . VAL A 1 790 ? 14.412 20.382 -15.344 1.00 94.62 790 VAL A CA 1
ATOM 6300 C C . VAL A 1 790 ? 15.538 21.366 -15.040 1.00 94.62 790 VAL A C 1
ATOM 6302 O O . VAL A 1 790 ? 15.510 22.001 -13.990 1.00 94.62 790 VAL A O 1
ATOM 6305 N N . ASP A 1 791 ? 16.546 21.461 -15.901 1.00 94.38 791 ASP A N 1
ATOM 6306 C CA . ASP A 1 791 ? 17.622 22.446 -15.801 1.00 94.38 791 ASP A CA 1
ATOM 6307 C C . ASP A 1 791 ? 17.135 23.807 -16.308 1.00 94.38 791 ASP A C 1
ATOM 6309 O O . ASP A 1 791 ? 16.762 23.952 -17.472 1.00 94.38 791 ASP A O 1
ATOM 6313 N N . CYS A 1 792 ? 17.145 24.795 -15.414 1.00 91.75 792 CYS A N 1
ATOM 6314 C CA . CYS A 1 792 ? 16.732 26.172 -15.667 1.00 91.75 792 CYS A CA 1
ATOM 6315 C C . CYS A 1 792 ? 17.908 27.160 -15.587 1.00 91.75 792 CYS A C 1
ATOM 6317 O O . CYS A 1 792 ? 17.709 28.339 -15.286 1.00 91.75 792 CYS A O 1
ATOM 6319 N N . HIS A 1 793 ? 19.145 26.701 -15.818 1.00 88.75 793 HIS A N 1
ATOM 6320 C CA . HIS A 1 793 ? 20.377 27.499 -15.820 1.00 88.75 793 HIS A CA 1
ATOM 6321 C C . HIS A 1 793 ? 20.571 28.335 -14.545 1.00 88.75 793 HIS A C 1
ATOM 6323 O O . HIS A 1 793 ? 21.186 27.875 -13.585 1.00 88.75 793 HIS A O 1
ATOM 6329 N N . LYS A 1 794 ? 20.047 29.574 -14.522 1.00 87.00 794 LYS A N 1
ATOM 6330 C CA . LYS A 1 794 ? 20.158 30.514 -13.395 1.00 87.00 794 LYS A CA 1
ATOM 6331 C C . LYS A 1 794 ? 19.478 29.986 -12.130 1.00 87.00 794 LYS A C 1
ATOM 6333 O O . LYS A 1 794 ? 19.974 30.243 -11.039 1.00 87.00 794 LYS A O 1
ATOM 6338 N N . TYR A 1 795 ? 18.395 29.224 -12.281 1.00 86.69 795 TYR A N 1
ATOM 6339 C CA . TYR A 1 795 ? 17.612 28.691 -11.160 1.00 86.69 795 TYR A CA 1
ATOM 6340 C C . TYR A 1 795 ? 18.032 27.269 -10.745 1.00 86.69 795 TYR A C 1
ATOM 6342 O O . TYR A 1 795 ? 17.459 26.691 -9.822 1.00 86.69 795 TYR A O 1
ATOM 6350 N N . GLY A 1 796 ? 19.049 26.695 -11.401 1.00 91.44 796 GLY A N 1
ATOM 6351 C CA . GLY A 1 796 ? 19.477 25.315 -11.181 1.00 91.44 796 GLY A CA 1
ATOM 6352 C C . GLY A 1 796 ? 18.453 24.286 -11.673 1.00 91.44 796 GLY A C 1
ATOM 6353 O O . GLY A 1 796 ? 17.649 24.564 -12.557 1.00 91.44 796 GLY A O 1
ATOM 6354 N N . THR A 1 797 ? 18.501 23.074 -11.114 1.00 91.62 797 THR A N 1
ATOM 6355 C CA . THR A 1 797 ? 17.603 21.975 -11.497 1.00 91.62 797 THR A CA 1
ATOM 6356 C C . THR A 1 797 ? 16.361 21.913 -10.612 1.00 91.62 797 THR A C 1
ATOM 6358 O O . THR A 1 797 ? 16.490 21.778 -9.392 1.00 91.62 797 THR A O 1
ATOM 6361 N N . ILE A 1 798 ? 15.172 21.905 -11.214 1.00 90.81 798 ILE A N 1
ATOM 6362 C CA . ILE A 1 798 ? 13.882 21.919 -10.515 1.00 90.81 798 ILE A CA 1
ATOM 6363 C C . ILE A 1 798 ? 13.133 20.600 -10.756 1.00 90.81 798 ILE A C 1
ATOM 6365 O O . ILE A 1 798 ? 12.925 20.218 -11.907 1.00 90.81 798 ILE A O 1
ATOM 6369 N N . PRO A 1 799 ? 12.704 19.880 -9.702 1.00 93.31 799 PRO A N 1
ATOM 6370 C CA . PRO A 1 799 ? 11.972 18.628 -9.854 1.00 93.31 799 PRO A CA 1
ATOM 6371 C C . PRO A 1 799 ? 10.506 18.872 -10.247 1.00 93.31 799 PRO A C 1
ATOM 6373 O O . PRO A 1 799 ? 9.737 19.449 -9.473 1.00 93.31 799 PRO A O 1
ATOM 6376 N N . LYS A 1 800 ? 10.082 18.353 -11.401 1.00 93.25 800 LYS A N 1
ATOM 6377 C CA . LYS A 1 800 ? 8.701 18.428 -11.901 1.00 93.25 800 LYS A CA 1
ATOM 6378 C C . LYS A 1 800 ? 8.086 17.038 -12.127 1.00 93.25 800 LYS A C 1
ATOM 6380 O O . LYS A 1 800 ? 8.789 16.118 -12.552 1.00 93.25 800 LYS A O 1
ATOM 6385 N N . PRO A 1 801 ? 6.795 16.840 -11.799 1.00 93.56 801 PRO A N 1
ATOM 6386 C CA . PRO A 1 801 ? 6.098 15.595 -12.104 1.00 93.56 801 PRO A CA 1
ATOM 6387 C C . PRO A 1 801 ? 5.832 15.485 -13.610 1.00 93.56 801 PRO A C 1
ATOM 6389 O O . PRO A 1 801 ? 5.545 16.487 -14.260 1.00 93.56 801 PRO A O 1
ATOM 6392 N N . VAL A 1 802 ? 5.902 14.267 -14.146 1.00 91.62 802 VAL A N 1
ATOM 6393 C CA . VAL A 1 802 ? 5.466 13.982 -15.520 1.00 91.62 802 VAL A CA 1
ATOM 6394 C C . VAL A 1 802 ? 3.958 13.764 -15.507 1.00 91.62 802 VAL A C 1
ATOM 6396 O O . VAL A 1 802 ? 3.466 12.981 -14.694 1.00 91.62 802 VAL A O 1
ATOM 6399 N N . ILE A 1 803 ? 3.231 14.449 -16.387 1.00 91.00 803 ILE A N 1
ATOM 6400 C CA . ILE A 1 803 ? 1.766 14.399 -16.462 1.00 91.00 803 ILE A CA 1
ATOM 6401 C C . ILE A 1 803 ? 1.355 13.949 -17.868 1.00 91.00 803 ILE A C 1
ATOM 6403 O O . ILE A 1 803 ? 2.012 14.294 -18.848 1.00 91.00 803 ILE A O 1
ATOM 6407 N N . GLY A 1 804 ? 0.253 13.206 -17.969 1.00 85.75 804 GLY A N 1
ATOM 6408 C CA . GLY A 1 804 ? -0.387 12.843 -19.235 1.00 85.75 804 GLY A CA 1
ATOM 6409 C C . GLY A 1 804 ? -0.204 11.371 -19.596 1.00 85.75 804 GLY A C 1
ATOM 6410 O O . GLY A 1 804 ? 0.870 10.806 -19.396 1.00 85.75 804 GLY A O 1
ATOM 6411 N N . SER A 1 805 ? -1.260 10.761 -20.141 1.00 86.62 805 SER A N 1
ATOM 6412 C CA . SER A 1 805 ? -1.277 9.360 -20.576 1.00 86.62 805 SER A CA 1
ATOM 6413 C C . SER A 1 805 ? -0.566 9.199 -21.929 1.00 86.62 805 SER A C 1
ATOM 6415 O O . SER A 1 805 ? 0.618 8.878 -21.970 1.00 86.62 805 SER A O 1
ATOM 6417 N N . SER A 1 806 ? -1.222 9.525 -23.043 1.00 86.12 806 SER A N 1
ATOM 6418 C CA . SER A 1 806 ? -0.692 9.299 -24.399 1.00 86.12 806 SER A CA 1
ATOM 6419 C C . SER A 1 806 ? 0.473 10.213 -24.791 1.00 86.12 806 SER A C 1
ATOM 6421 O O . SER A 1 806 ? 1.313 9.841 -25.604 1.00 86.12 806 SER A O 1
ATOM 6423 N N . THR A 1 807 ? 0.519 11.423 -24.236 1.00 89.81 807 THR A N 1
ATOM 6424 C CA . THR A 1 807 ? 1.550 12.432 -24.523 1.00 89.81 807 THR A CA 1
ATOM 6425 C C . THR A 1 807 ? 2.123 12.931 -23.202 1.00 89.81 807 THR A C 1
ATOM 6427 O O . THR A 1 807 ? 1.681 13.973 -22.706 1.00 89.81 807 THR A O 1
ATOM 6430 N N . PRO A 1 808 ? 3.042 12.176 -22.575 1.00 89.44 808 PRO A N 1
ATOM 6431 C CA . PRO A 1 808 ? 3.613 12.587 -21.308 1.00 89.44 808 PRO A CA 1
ATOM 6432 C C . PRO A 1 808 ? 4.445 13.848 -21.511 1.00 89.44 808 PRO A C 1
ATOM 6434 O O . PRO A 1 808 ? 5.331 13.898 -22.363 1.00 89.44 808 PRO A O 1
ATOM 6437 N N . MET A 1 809 ? 4.142 14.870 -20.724 1.00 93.19 809 MET A N 1
ATOM 6438 C CA . MET A 1 809 ? 4.802 16.163 -20.786 1.00 93.19 809 MET A CA 1
ATOM 6439 C C . MET A 1 809 ? 5.093 16.673 -19.384 1.00 93.19 809 MET A C 1
ATOM 6441 O O . MET A 1 809 ? 4.422 16.328 -18.406 1.00 93.19 809 MET A O 1
ATOM 6445 N N . ILE A 1 810 ? 6.098 17.535 -19.310 1.00 93.06 810 ILE A N 1
ATOM 6446 C CA . ILE A 1 810 ? 6.363 18.354 -18.137 1.00 93.06 810 ILE A CA 1
ATOM 6447 C C . ILE A 1 810 ? 5.994 19.793 -18.448 1.00 93.06 810 ILE A C 1
ATOM 6449 O O . ILE A 1 810 ? 6.360 20.326 -19.494 1.00 93.06 810 ILE A O 1
ATOM 6453 N N . GLU A 1 811 ? 5.286 20.421 -17.517 1.00 93.06 811 GLU A N 1
ATOM 6454 C CA . GLU A 1 811 ? 5.090 21.862 -17.540 1.00 93.06 811 GLU A CA 1
ATOM 6455 C C . GLU A 1 811 ? 6.415 22.562 -17.233 1.00 93.06 811 GLU A C 1
ATOM 6457 O O . GLU A 1 811 ? 7.046 22.309 -16.198 1.00 93.06 811 GLU A O 1
ATOM 6462 N N . ASP A 1 812 ? 6.829 23.436 -18.146 1.00 91.69 812 ASP A N 1
ATOM 6463 C CA . ASP A 1 812 ? 8.060 24.192 -17.996 1.00 91.69 812 ASP A CA 1
ATOM 6464 C C . ASP A 1 812 ? 7.967 25.124 -16.774 1.00 91.69 812 ASP A C 1
ATOM 6466 O O . ASP A 1 812 ? 7.051 25.946 -16.709 1.00 91.69 812 ASP A O 1
ATOM 6470 N N . PRO A 1 813 ? 8.863 25.012 -15.778 1.00 91.44 813 PRO A N 1
ATOM 6471 C CA . PRO A 1 813 ? 8.902 25.950 -14.659 1.00 91.44 813 PRO A CA 1
ATOM 6472 C C . PRO A 1 813 ? 9.308 27.371 -15.063 1.00 91.44 813 PRO A C 1
ATOM 6474 O O . PRO A 1 813 ? 8.988 28.310 -14.338 1.00 91.44 813 PRO A O 1
ATOM 6477 N N . GLU A 1 814 ? 10.035 27.541 -16.167 1.00 88.19 814 GLU A N 1
ATOM 6478 C CA . GLU A 1 814 ? 10.719 28.790 -16.481 1.00 88.19 814 GLU A CA 1
ATOM 6479 C C . GLU A 1 814 ? 9.797 30.009 -16.634 1.00 88.19 814 GLU A C 1
ATOM 6481 O O . GLU A 1 814 ? 10.125 31.033 -16.036 1.00 88.19 814 GLU A O 1
ATOM 6486 N N . PRO A 1 815 ? 8.641 29.949 -17.327 1.00 88.00 815 PRO A N 1
ATOM 6487 C CA . PRO A 1 815 ? 7.750 31.105 -17.431 1.00 88.00 815 PRO A CA 1
ATOM 6488 C C . PRO A 1 815 ? 7.300 31.632 -16.063 1.00 88.00 815 PRO A C 1
ATOM 6490 O O . PRO A 1 815 ? 7.261 32.841 -15.851 1.00 88.00 815 PRO A O 1
ATOM 6493 N N . GLY A 1 816 ? 7.023 30.726 -15.119 1.00 85.88 816 GLY A N 1
ATOM 6494 C CA . GLY A 1 816 ? 6.649 31.089 -13.752 1.00 85.88 816 GLY A CA 1
ATOM 6495 C C . GLY A 1 816 ? 7.813 31.686 -12.963 1.00 85.88 816 GLY A C 1
ATOM 6496 O O . GLY A 1 816 ? 7.635 32.692 -12.287 1.00 85.88 816 GLY A O 1
ATOM 6497 N N . LEU A 1 817 ? 9.019 31.121 -13.097 1.00 85.44 817 LEU A N 1
ATOM 6498 C CA . LEU A 1 817 ? 10.222 31.662 -12.447 1.00 85.44 817 LEU A CA 1
ATOM 6499 C C . LEU A 1 817 ? 10.596 33.041 -12.983 1.00 85.44 817 LEU A C 1
ATOM 6501 O O . LEU A 1 817 ? 11.070 33.887 -12.233 1.00 85.44 817 LEU A O 1
ATOM 6505 N N . TRP A 1 818 ? 10.392 33.271 -14.280 1.00 81.50 818 TRP A N 1
ATOM 6506 C CA . TRP A 1 818 ? 10.669 34.562 -14.893 1.00 81.50 818 TRP A CA 1
ATOM 6507 C C . TRP A 1 818 ? 9.667 35.621 -14.451 1.00 81.50 818 TRP A C 1
ATOM 6509 O O . TRP A 1 818 ? 10.053 36.760 -14.210 1.00 81.50 818 TRP A O 1
ATOM 6519 N N . GLN A 1 819 ? 8.397 35.240 -14.306 1.00 87.50 819 GLN A N 1
ATOM 6520 C CA . GLN A 1 819 ? 7.376 36.111 -13.739 1.00 87.50 819 GLN A CA 1
ATOM 6521 C C . GLN A 1 819 ? 7.693 36.449 -12.276 1.00 87.50 819 GLN A C 1
ATOM 6523 O O . GLN A 1 819 ? 7.667 37.615 -11.907 1.00 87.50 819 GLN A O 1
ATOM 6528 N N . GLU A 1 820 ? 8.096 35.464 -11.469 1.00 86.19 820 GLU A N 1
ATOM 6529 C CA . GLU A 1 820 ? 8.503 35.687 -10.076 1.00 86.19 820 GLU A CA 1
ATOM 6530 C C . GLU A 1 820 ? 9.753 36.581 -9.967 1.00 86.19 820 GLU A C 1
ATOM 6532 O O . GLU A 1 820 ? 9.831 37.442 -9.092 1.00 86.19 820 GLU A O 1
ATOM 6537 N N . GLU A 1 821 ? 10.719 36.426 -10.876 1.00 85.12 821 GLU A N 1
ATOM 6538 C CA . GLU A 1 821 ? 11.902 37.287 -10.976 1.00 85.12 821 GLU A CA 1
ATOM 6539 C C . GLU A 1 821 ? 11.536 38.714 -11.406 1.00 85.12 821 GLU A C 1
ATOM 6541 O O . GLU A 1 821 ? 12.072 39.673 -10.855 1.00 85.12 821 GLU A O 1
ATOM 6546 N N . GLN A 1 822 ? 10.615 38.875 -12.362 1.00 85.25 822 GLN A N 1
ATOM 6547 C CA . GLN A 1 822 ? 10.097 40.183 -12.769 1.00 85.25 822 GLN A CA 1
ATOM 6548 C C . GLN A 1 822 ? 9.339 40.862 -11.628 1.00 85.25 822 GLN A C 1
ATOM 6550 O O . GLN A 1 822 ? 9.578 42.038 -11.377 1.00 85.25 822 GLN A O 1
ATOM 6555 N N . ASP A 1 823 ? 8.507 40.123 -10.895 1.00 90.12 823 ASP A N 1
ATOM 6556 C CA . ASP A 1 823 ? 7.794 40.618 -9.717 1.00 90.12 823 ASP A CA 1
ATOM 6557 C C . ASP A 1 823 ? 8.760 40.953 -8.570 1.00 90.12 823 ASP A C 1
ATOM 6559 O O . ASP A 1 823 ? 8.526 41.886 -7.800 1.00 90.12 823 ASP A O 1
ATOM 6563 N N . ARG A 1 824 ? 9.869 40.211 -8.429 1.00 89.44 824 ARG A N 1
ATOM 6564 C CA . ARG A 1 824 ? 10.933 40.550 -7.474 1.00 89.44 824 ARG A CA 1
ATOM 6565 C C . ARG A 1 824 ? 11.641 41.840 -7.880 1.00 89.44 824 ARG A C 1
ATOM 6567 O O . ARG A 1 824 ? 11.737 42.736 -7.052 1.00 89.44 824 ARG A O 1
ATOM 6574 N N . ASN A 1 825 ? 12.051 41.966 -9.140 1.00 89.50 825 ASN A N 1
ATOM 6575 C CA . ASN A 1 825 ? 12.703 43.175 -9.645 1.00 89.50 825 ASN A CA 1
ATOM 6576 C C . ASN A 1 825 ? 11.767 44.393 -9.581 1.00 89.50 825 ASN A C 1
ATOM 6578 O O . ASN A 1 825 ? 12.215 45.480 -9.244 1.00 89.50 825 ASN A O 1
ATOM 6582 N N . ALA A 1 826 ? 10.469 44.217 -9.842 1.00 94.50 826 ALA A N 1
ATOM 6583 C CA . ALA A 1 826 ? 9.473 45.278 -9.718 1.00 94.50 826 ALA A CA 1
ATOM 6584 C C . ALA A 1 826 ? 9.279 45.720 -8.258 1.00 94.50 826 ALA A C 1
ATOM 6586 O O . ALA A 1 826 ? 9.170 46.915 -7.997 1.00 94.50 826 ALA A O 1
ATOM 6587 N N . ARG A 1 827 ? 9.285 44.778 -7.300 1.00 93.81 827 ARG A N 1
ATOM 6588 C CA . ARG A 1 827 ? 9.279 45.106 -5.865 1.00 93.81 827 ARG A CA 1
ATOM 6589 C C . ARG A 1 827 ? 10.554 45.826 -5.436 1.00 93.81 827 ARG A C 1
ATOM 6591 O O . ARG A 1 827 ? 10.455 46.806 -4.713 1.00 93.81 827 ARG A O 1
ATOM 6598 N N . GLU A 1 828 ? 11.721 45.382 -5.899 1.00 92.31 828 GLU A N 1
ATOM 6599 C CA . GLU A 1 828 ? 13.003 46.048 -5.625 1.00 92.31 828 GLU A CA 1
ATOM 6600 C C . GLU A 1 828 ? 13.030 47.474 -6.215 1.00 92.31 828 GLU A C 1
ATOM 6602 O O . GLU A 1 828 ? 13.456 48.404 -5.536 1.00 92.31 828 GLU A O 1
ATOM 6607 N N . GLU A 1 829 ? 12.497 47.681 -7.425 1.00 95.62 829 GLU A N 1
ATOM 6608 C CA . GLU A 1 829 ? 12.371 49.006 -8.053 1.00 95.62 829 GLU A CA 1
ATOM 6609 C C . GLU A 1 829 ? 11.358 49.904 -7.316 1.00 95.62 829 GLU A C 1
ATOM 6611 O O . GLU A 1 829 ? 11.596 51.100 -7.142 1.00 95.62 829 GLU A O 1
ATOM 6616 N N . GLU A 1 830 ? 10.235 49.353 -6.843 1.00 96.50 830 GLU A N 1
ATOM 6617 C CA . GLU A 1 830 ? 9.253 50.086 -6.036 1.00 96.50 830 GLU A CA 1
ATOM 6618 C C . GLU A 1 830 ? 9.812 50.461 -4.655 1.00 96.50 830 GLU A C 1
ATOM 6620 O O . GLU A 1 830 ? 9.622 51.593 -4.202 1.00 96.50 830 GLU A O 1
ATOM 6625 N N . GLU A 1 831 ? 10.554 49.557 -4.009 1.00 95.69 831 GLU A N 1
ATOM 6626 C CA . GLU A 1 831 ? 11.274 49.820 -2.761 1.00 95.69 831 GLU A CA 1
ATOM 6627 C C . GLU A 1 831 ? 12.366 50.880 -2.954 1.00 95.69 831 GLU A C 1
ATOM 6629 O O . GLU A 1 831 ? 12.457 51.813 -2.152 1.00 95.69 831 GLU A O 1
ATOM 6634 N N . GLU A 1 832 ? 13.148 50.808 -4.036 1.00 96.62 832 GLU A N 1
ATOM 6635 C CA . GLU A 1 832 ? 14.157 51.816 -4.379 1.00 96.62 832 GLU A CA 1
ATOM 6636 C C . GLU A 1 832 ? 13.507 53.177 -4.664 1.00 96.62 832 GLU A C 1
ATOM 6638 O O . GLU A 1 832 ? 13.977 54.216 -4.191 1.00 96.62 832 GLU A O 1
ATOM 6643 N N . LYS A 1 833 ? 12.367 53.190 -5.361 1.00 97.00 833 LYS A N 1
ATOM 6644 C CA . LYS A 1 833 ? 11.595 54.407 -5.622 1.00 97.00 833 LYS A CA 1
ATOM 6645 C C . LYS A 1 833 ? 11.020 55.007 -4.339 1.00 97.00 833 LYS A C 1
ATOM 6647 O O . LYS A 1 833 ? 11.134 56.218 -4.149 1.00 97.00 833 LYS A O 1
ATOM 6652 N N . MET A 1 834 ? 10.466 54.190 -3.439 1.00 96.50 834 MET A N 1
ATOM 6653 C CA . MET A 1 834 ? 10.027 54.639 -2.112 1.00 96.50 834 MET A CA 1
ATOM 6654 C C . MET A 1 834 ? 11.197 55.178 -1.288 1.00 96.50 834 MET A C 1
ATOM 6656 O O . MET A 1 834 ? 11.053 56.193 -0.608 1.00 96.50 834 MET A O 1
ATOM 6660 N N . TYR A 1 835 ? 12.362 54.534 -1.355 1.00 96.75 835 TYR A N 1
ATOM 6661 C CA . TYR A 1 835 ? 13.566 54.987 -0.669 1.00 96.75 835 TYR A CA 1
ATOM 6662 C C . TYR A 1 835 ? 14.046 56.347 -1.201 1.00 96.75 835 TYR A C 1
ATOM 6664 O O . TYR A 1 835 ? 14.337 57.254 -0.416 1.00 96.75 835 TYR A O 1
ATOM 6672 N N . LEU A 1 836 ? 14.062 56.535 -2.524 1.00 97.00 836 LEU A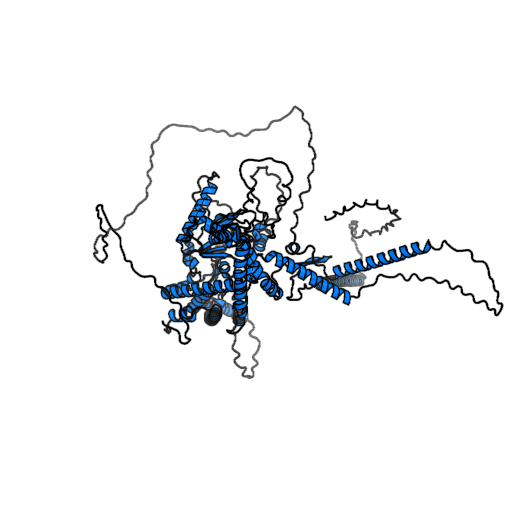 N 1
ATOM 6673 C CA . LEU A 1 836 ? 14.391 57.811 -3.166 1.00 97.00 836 LEU A CA 1
ATOM 6674 C C . LEU A 1 836 ? 13.372 58.908 -2.833 1.00 97.00 836 LEU A C 1
ATOM 6676 O O . LEU A 1 836 ? 13.768 60.047 -2.582 1.00 97.00 836 LEU A O 1
ATOM 6680 N N . GLU A 1 837 ? 12.080 58.583 -2.775 1.00 95.88 837 GLU A N 1
ATOM 6681 C CA . GLU A 1 837 ? 11.028 59.526 -2.384 1.00 95.88 837 GLU A CA 1
ATOM 6682 C C . GLU A 1 837 ? 11.138 59.925 -0.906 1.00 95.88 837 GLU A C 1
ATOM 6684 O O . GLU A 1 837 ? 11.088 61.114 -0.587 1.00 95.88 837 GLU A O 1
ATOM 6689 N N . GLN A 1 838 ? 11.377 58.967 -0.003 1.00 94.56 838 GLN A N 1
ATOM 6690 C CA . GLN A 1 838 ? 11.649 59.255 1.409 1.00 94.56 838 GLN A CA 1
ATOM 6691 C C . GLN A 1 838 ? 12.884 60.142 1.566 1.00 94.56 838 GLN A C 1
ATOM 6693 O O . GLN A 1 838 ? 12.850 61.115 2.323 1.00 94.56 838 GLN A O 1
ATOM 6698 N N . ARG A 1 839 ? 13.961 59.856 0.824 1.00 95.69 839 ARG A N 1
ATOM 6699 C CA . ARG A 1 839 ? 15.175 60.677 0.820 1.00 95.69 839 ARG A CA 1
ATOM 6700 C C . ARG A 1 839 ? 14.892 62.098 0.328 1.00 95.69 839 ARG A C 1
ATOM 6702 O O . ARG A 1 839 ? 15.270 63.055 1.002 1.00 95.69 839 ARG A O 1
ATOM 6709 N N . ALA A 1 840 ? 14.166 62.250 -0.779 1.00 94.38 840 ALA A N 1
ATOM 6710 C CA . ALA A 1 840 ? 13.773 63.554 -1.307 1.00 94.38 840 ALA A CA 1
ATOM 6711 C C . ALA A 1 840 ? 12.869 64.332 -0.330 1.00 94.38 840 ALA A C 1
ATOM 6713 O O . ALA A 1 840 ? 13.040 65.540 -0.157 1.00 94.38 840 ALA A O 1
ATOM 6714 N N . ALA A 1 841 ? 11.946 63.657 0.362 1.00 93.19 841 ALA A N 1
ATOM 6715 C CA . ALA A 1 841 ? 11.092 64.264 1.383 1.00 93.19 841 ALA A CA 1
ATOM 6716 C C . ALA A 1 841 ? 11.896 64.736 2.609 1.00 93.19 841 ALA A C 1
ATOM 6718 O O . ALA A 1 841 ? 11.646 65.826 3.136 1.00 93.19 841 ALA A O 1
ATOM 6719 N N . MET A 1 842 ? 12.892 63.957 3.047 1.00 91.50 842 MET A N 1
ATOM 6720 C CA . MET A 1 842 ? 13.816 64.373 4.108 1.00 91.50 842 MET A CA 1
ATOM 6721 C C . MET A 1 842 ? 14.637 65.600 3.689 1.00 91.50 842 MET A C 1
ATOM 6723 O O . MET A 1 842 ? 14.732 66.559 4.460 1.00 91.50 842 MET A O 1
ATOM 6727 N N . GLU A 1 843 ? 15.168 65.623 2.464 1.00 91.88 843 GLU A N 1
ATOM 6728 C CA . GLU A 1 843 ? 15.917 66.766 1.923 1.00 91.88 843 GLU A CA 1
ATOM 6729 C C . GLU A 1 843 ? 15.037 68.024 1.787 1.00 91.88 843 GLU A C 1
ATOM 6731 O O . GLU A 1 843 ? 15.449 69.124 2.177 1.00 91.88 843 GLU A O 1
ATOM 6736 N N . ALA A 1 844 ? 13.788 67.880 1.331 1.00 88.06 844 ALA A N 1
ATOM 6737 C CA . ALA A 1 844 ? 12.827 68.978 1.241 1.00 88.06 844 ALA A CA 1
ATOM 6738 C C . ALA A 1 844 ? 12.512 69.579 2.623 1.00 88.06 844 ALA A C 1
ATOM 6740 O O . ALA A 1 844 ? 12.604 70.799 2.800 1.00 88.06 844 ALA A O 1
ATOM 6741 N N . ASN A 1 845 ? 12.239 68.741 3.628 1.00 87.25 845 ASN A N 1
ATOM 6742 C CA . ASN A 1 845 ? 12.008 69.186 5.007 1.00 87.25 845 ASN A CA 1
ATOM 6743 C C . ASN A 1 845 ? 13.239 69.886 5.607 1.00 87.25 845 ASN A C 1
ATOM 6745 O O . ASN A 1 845 ? 13.113 70.917 6.277 1.00 87.25 845 ASN A O 1
ATOM 6749 N N . GLN A 1 846 ? 14.441 69.384 5.318 1.00 84.88 846 GLN A N 1
ATOM 6750 C CA . GLN A 1 846 ? 15.686 69.994 5.781 1.00 84.88 846 GLN A CA 1
ATOM 6751 C C . GLN A 1 846 ? 15.945 71.359 5.116 1.00 84.88 846 GLN A C 1
ATOM 6753 O O . GLN A 1 846 ? 16.415 72.297 5.770 1.00 84.88 846 GLN A O 1
ATOM 6758 N N . SER A 1 847 ? 15.587 71.513 3.837 1.00 77.00 847 SER A N 1
ATOM 6759 C CA . SER A 1 847 ? 15.702 72.784 3.111 1.00 77.00 847 SER A CA 1
ATOM 6760 C C . SER A 1 847 ? 14.694 73.846 3.590 1.00 77.00 847 SER A C 1
ATOM 6762 O O . SER A 1 847 ? 15.030 75.034 3.635 1.00 77.00 847 SER A O 1
ATOM 6764 N N . GLY A 1 848 ? 13.503 73.430 4.043 1.00 67.69 848 GLY A N 1
ATOM 6765 C CA . GLY A 1 848 ? 12.486 74.309 4.632 1.00 67.69 848 GLY A CA 1
ATOM 6766 C C . GLY A 1 848 ? 12.891 74.891 5.991 1.00 67.69 848 GLY A C 1
ATOM 6767 O O . GLY A 1 848 ? 12.681 76.078 6.246 1.00 67.69 848 GLY A O 1
ATOM 6768 N N . MET A 1 849 ? 13.560 74.106 6.843 1.00 62.72 849 MET A N 1
ATOM 6769 C CA . MET A 1 849 ? 14.025 74.579 8.156 1.00 62.72 849 MET A CA 1
ATOM 6770 C C . MET A 1 849 ? 15.140 75.637 8.076 1.00 62.72 849 MET A C 1
ATOM 6772 O O . MET A 1 849 ? 15.240 76.487 8.963 1.00 62.72 849 MET A O 1
ATOM 6776 N N . LYS A 1 850 ? 15.957 75.650 7.013 1.00 58.88 850 LYS A N 1
ATOM 6777 C CA . LYS A 1 850 ? 17.067 76.615 6.869 1.00 58.88 850 LYS A CA 1
ATOM 6778 C C . LYS A 1 850 ? 16.646 78.026 6.443 1.00 58.88 850 LYS A C 1
ATOM 6780 O O . LYS A 1 850 ? 17.455 78.939 6.569 1.00 58.88 850 LYS A O 1
ATOM 6785 N N . ARG A 1 851 ? 15.407 78.250 5.986 1.00 56.19 851 ARG A N 1
ATOM 6786 C CA . ARG A 1 851 ? 14.929 79.595 5.587 1.00 56.19 851 ARG A CA 1
ATOM 6787 C C . ARG A 1 851 ? 14.142 80.344 6.674 1.00 56.19 851 ARG A C 1
ATOM 6789 O O . ARG A 1 851 ? 13.788 81.496 6.457 1.00 56.19 851 ARG A O 1
ATOM 6796 N N . GLY A 1 852 ? 13.899 79.729 7.837 1.00 54.06 852 GLY A N 1
ATOM 6797 C CA . GLY A 1 852 ? 13.076 80.302 8.917 1.00 54.06 852 GLY A CA 1
ATOM 6798 C C . GLY A 1 852 ? 13.825 80.856 10.136 1.00 54.06 852 GLY A C 1
ATOM 6799 O O . GLY A 1 852 ? 13.190 81.415 11.023 1.00 54.06 852 GLY A O 1
ATOM 6800 N N . ARG A 1 853 ? 15.156 80.727 10.214 1.00 52.59 853 ARG A N 1
ATOM 6801 C CA . ARG A 1 853 ? 15.973 81.336 11.283 1.00 52.59 853 ARG A CA 1
ATOM 6802 C C . ARG A 1 853 ? 16.850 82.451 10.722 1.00 52.59 853 ARG A C 1
ATOM 6804 O O . ARG A 1 853 ? 18.073 82.376 10.753 1.00 52.59 853 ARG A O 1
ATOM 6811 N N . GLY A 1 854 ? 16.192 83.467 10.173 1.00 54.06 854 GLY A N 1
ATOM 6812 C CA . GLY A 1 854 ? 16.772 84.799 10.070 1.00 54.06 854 GLY A CA 1
ATOM 6813 C C . GLY A 1 854 ? 16.690 85.473 11.438 1.00 54.06 854 GLY A C 1
ATOM 6814 O O . GLY A 1 854 ? 15.616 85.544 12.026 1.00 54.06 854 GLY A O 1
ATOM 6815 N N . ASP A 1 855 ? 17.842 85.927 11.914 1.00 52.81 855 ASP A N 1
ATOM 6816 C CA . ASP A 1 855 ? 18.026 86.939 12.952 1.00 52.81 855 ASP A CA 1
ATOM 6817 C C . ASP A 1 855 ? 17.488 86.650 14.353 1.00 52.81 855 ASP A C 1
ATOM 6819 O O . ASP A 1 855 ? 16.476 87.192 14.787 1.00 52.81 855 ASP A O 1
ATOM 6823 N N . SER A 1 856 ? 18.255 85.898 15.145 1.00 54.88 856 SER A N 1
ATOM 6824 C CA . SER A 1 856 ? 18.617 86.363 16.495 1.00 54.88 856 SER A CA 1
ATOM 6825 C C . SER A 1 856 ? 19.683 85.479 17.139 1.00 54.88 856 SER A C 1
ATOM 6827 O O . SER A 1 856 ? 19.605 84.255 17.117 1.00 54.88 856 SER A O 1
ATOM 6829 N N . ASN A 1 857 ? 20.626 86.160 17.784 1.00 48.00 857 ASN A N 1
ATOM 6830 C CA . ASN A 1 857 ? 21.666 85.664 18.683 1.00 48.00 857 ASN A CA 1
ATOM 6831 C C . ASN A 1 857 ? 22.975 85.206 18.034 1.00 48.00 857 ASN A C 1
ATOM 6833 O O . ASN A 1 857 ? 23.307 84.028 17.925 1.00 48.00 857 ASN A O 1
ATOM 6837 N N . ALA A 1 858 ? 23.782 86.228 17.745 1.00 53.97 858 ALA A N 1
ATOM 6838 C CA . ALA A 1 858 ? 25.144 86.271 18.257 1.00 53.97 858 ALA A CA 1
ATOM 6839 C C . ALA A 1 858 ? 25.177 85.828 19.733 1.00 53.97 858 ALA A C 1
ATOM 6841 O O . ALA A 1 858 ? 24.395 86.342 20.527 1.00 53.97 858 ALA A O 1
ATOM 6842 N N . ASP A 1 859 ? 26.026 84.864 20.083 1.00 49.22 859 ASP A N 1
ATOM 6843 C CA . ASP A 1 859 ? 27.179 85.066 20.973 1.00 49.22 859 ASP A CA 1
ATOM 6844 C C . ASP A 1 859 ? 27.789 83.709 21.390 1.00 49.22 859 ASP A C 1
ATOM 6846 O O . ASP A 1 859 ? 27.074 82.755 21.681 1.00 49.22 859 ASP A O 1
ATOM 6850 N N . GLY A 1 860 ? 29.122 83.664 21.412 1.00 49.69 860 GLY A N 1
ATOM 6851 C CA . GLY A 1 860 ? 29.968 82.790 22.234 1.00 49.69 860 GLY A CA 1
ATOM 6852 C C . GLY A 1 860 ? 29.818 81.263 22.174 1.00 49.69 860 GLY A C 1
ATOM 6853 O O . GLY A 1 860 ? 28.922 80.687 22.780 1.00 49.69 860 GLY A O 1
ATOM 6854 N N . GLY A 1 861 ? 30.827 80.568 21.629 1.00 44.31 861 GLY A N 1
ATOM 6855 C CA . GLY A 1 861 ? 30.962 79.131 21.902 1.00 44.31 861 GLY A CA 1
ATOM 6856 C C . GLY A 1 861 ? 32.039 78.370 21.140 1.00 44.31 861 GLY A C 1
ATOM 6857 O O . GLY A 1 861 ? 31.750 77.351 20.529 1.00 44.31 861 GLY A O 1
ATOM 6858 N N . ASN A 1 862 ? 33.278 78.854 21.168 1.00 52.97 862 ASN A N 1
ATOM 6859 C CA . ASN A 1 862 ? 34.451 78.166 20.630 1.00 52.97 862 ASN A CA 1
ATOM 6860 C C . ASN A 1 862 ? 34.806 76.917 21.465 1.00 52.97 862 ASN A C 1
ATOM 6862 O O . ASN A 1 862 ? 35.460 77.062 22.494 1.00 52.97 862 ASN A O 1
ATOM 6866 N N . PHE A 1 863 ? 34.428 75.712 21.022 1.00 44.25 863 PHE A N 1
ATOM 6867 C CA . PHE A 1 863 ? 35.036 74.453 21.473 1.00 44.25 863 PHE A CA 1
ATOM 6868 C C . PHE A 1 863 ? 35.010 73.383 20.372 1.00 44.25 863 PHE A C 1
ATOM 6870 O O . PHE A 1 863 ? 33.949 73.000 19.894 1.00 44.25 863 PHE A O 1
ATOM 6877 N N . GLY A 1 864 ? 36.192 72.842 20.062 1.00 46.62 864 GLY A N 1
ATOM 6878 C CA . GLY A 1 864 ? 36.329 71.452 19.619 1.00 46.62 864 GLY A CA 1
ATOM 6879 C C . GLY A 1 864 ? 36.406 71.201 18.117 1.00 46.62 864 GLY A C 1
ATOM 6880 O O . GLY A 1 864 ? 35.543 70.540 17.556 1.00 46.62 864 GLY A O 1
ATOM 6881 N N . ASN A 1 865 ? 37.506 71.624 17.491 1.00 52.59 865 ASN A N 1
ATOM 6882 C CA . ASN A 1 865 ? 38.014 70.982 16.278 1.00 52.59 865 ASN A CA 1
ATOM 6883 C C . ASN A 1 865 ? 38.371 69.517 16.594 1.00 52.59 865 ASN A C 1
ATOM 6885 O O . ASN A 1 865 ? 39.423 69.246 17.174 1.00 52.59 865 ASN A O 1
ATOM 6889 N N . SER A 1 866 ? 37.535 68.574 16.171 1.00 51.59 866 SER A N 1
ATOM 6890 C CA . SER A 1 866 ? 37.969 67.210 15.871 1.00 51.59 866 SER A CA 1
ATOM 6891 C C . SER A 1 866 ? 37.638 66.926 14.413 1.00 51.59 866 SER A C 1
ATOM 6893 O O . SER A 1 866 ? 36.493 66.639 14.075 1.00 51.59 866 SER A O 1
ATOM 6895 N N . ASN A 1 867 ? 38.659 67.031 13.559 1.00 55.28 867 ASN A N 1
ATOM 6896 C CA . ASN A 1 867 ? 38.664 66.450 12.221 1.00 55.28 867 ASN A CA 1
ATOM 6897 C C . ASN A 1 867 ? 38.499 64.932 12.362 1.00 55.28 867 ASN A C 1
ATOM 6899 O O . ASN A 1 867 ? 39.486 64.211 12.503 1.00 55.28 867 ASN A O 1
ATOM 6903 N N . PHE A 1 868 ? 37.259 64.460 12.352 1.00 45.69 868 PHE A N 1
ATOM 6904 C CA . PHE A 1 868 ? 36.952 63.103 11.937 1.00 45.69 868 PHE A CA 1
ATOM 6905 C C . PHE A 1 868 ? 36.534 63.210 10.475 1.00 45.69 868 PHE A C 1
ATOM 6907 O O . PHE A 1 868 ? 35.515 63.811 10.150 1.00 45.69 868 PHE A O 1
ATOM 6914 N N . VAL A 1 869 ? 37.418 62.748 9.598 1.00 53.69 869 VAL A N 1
ATOM 6915 C CA . VAL A 1 869 ? 37.120 62.565 8.181 1.00 53.69 869 VAL A CA 1
ATOM 6916 C C . VAL A 1 869 ? 36.267 61.305 8.115 1.00 53.69 869 VAL A C 1
ATOM 6918 O O . VAL A 1 869 ? 36.767 60.228 8.443 1.00 53.69 869 VAL A O 1
ATOM 6921 N N . ASP A 1 870 ? 34.987 61.446 7.773 1.00 54.38 870 ASP A N 1
ATOM 6922 C CA . ASP A 1 870 ? 34.133 60.294 7.493 1.00 54.38 870 ASP A CA 1
ATOM 6923 C C . ASP A 1 870 ? 34.715 59.529 6.301 1.00 54.38 870 ASP A C 1
ATOM 6925 O O . ASP A 1 870 ? 35.039 60.097 5.256 1.00 54.38 870 ASP A O 1
ATOM 6929 N N . VAL A 1 871 ? 34.892 58.223 6.489 1.00 58.81 871 VAL A N 1
ATOM 6930 C CA . VAL A 1 871 ? 35.509 57.307 5.516 1.00 58.81 871 VAL A CA 1
ATOM 6931 C C . VAL A 1 871 ? 34.644 57.157 4.254 1.00 58.81 871 VAL A C 1
ATOM 6933 O O . VAL A 1 871 ? 35.161 56.782 3.204 1.00 58.81 871 VAL A O 1
ATOM 6936 N N . ASP A 1 872 ? 33.372 57.550 4.318 1.00 59.81 872 ASP A N 1
ATOM 6937 C CA . ASP A 1 872 ? 32.427 57.477 3.200 1.00 59.81 872 ASP A CA 1
ATOM 6938 C C . ASP A 1 872 ? 32.563 58.639 2.189 1.00 59.81 872 ASP A C 1
ATOM 6940 O O . ASP A 1 872 ? 32.013 58.562 1.094 1.00 59.81 872 ASP A O 1
ATOM 6944 N N . ASP A 1 873 ? 33.350 59.682 2.495 1.00 56.78 873 ASP A N 1
ATOM 6945 C CA . ASP A 1 873 ? 33.654 60.792 1.567 1.00 56.78 873 ASP A CA 1
ATOM 6946 C C . ASP A 1 873 ? 34.928 60.552 0.726 1.00 56.78 873 ASP A C 1
ATOM 6948 O O . ASP A 1 873 ? 35.397 61.431 -0.015 1.00 56.78 873 ASP A O 1
ATOM 6952 N N . MET A 1 874 ? 35.508 59.349 0.801 1.00 58.56 874 MET A N 1
ATOM 6953 C CA . MET A 1 874 ? 36.638 58.958 -0.037 1.00 58.56 874 MET A CA 1
ATOM 6954 C C . MET A 1 874 ? 36.149 58.709 -1.470 1.00 58.56 874 MET A C 1
ATOM 6956 O O . MET A 1 874 ? 35.787 57.601 -1.853 1.00 58.56 874 MET A O 1
ATOM 6960 N N . LYS A 1 875 ? 36.126 59.784 -2.267 1.00 56.06 875 LYS A N 1
ATOM 6961 C CA . LYS A 1 875 ? 35.881 59.753 -3.714 1.00 56.06 875 LYS A CA 1
ATOM 6962 C C . LYS A 1 875 ? 36.666 58.609 -4.358 1.00 56.06 875 LYS A C 1
ATOM 6964 O O . LYS A 1 875 ? 37.895 58.650 -4.398 1.00 56.06 875 LYS A O 1
ATOM 6969 N N . GLU A 1 876 ? 35.950 57.635 -4.910 1.00 54.84 876 GLU A N 1
ATOM 6970 C CA . GLU A 1 876 ? 36.502 56.692 -5.875 1.00 54.84 876 GLU A CA 1
ATOM 6971 C C . GLU A 1 876 ? 36.950 57.482 -7.110 1.00 54.84 876 GLU A C 1
ATOM 6973 O O . GLU A 1 876 ? 36.165 57.842 -7.991 1.00 54.84 876 GLU A O 1
ATOM 6978 N N . GLU A 1 877 ? 38.237 57.808 -7.158 1.00 49.56 877 GLU A N 1
ATOM 6979 C CA . GLU A 1 877 ? 38.886 58.255 -8.378 1.00 49.56 877 GLU A CA 1
ATOM 6980 C C . GLU A 1 877 ? 38.884 57.055 -9.336 1.00 49.56 877 GLU A C 1
ATOM 6982 O O . GLU A 1 877 ? 39.587 56.065 -9.124 1.00 49.56 877 GLU A O 1
ATOM 6987 N N . LYS A 1 878 ? 38.017 57.103 -10.356 1.00 47.34 878 LYS A N 1
ATOM 6988 C CA . LYS A 1 878 ? 37.983 56.130 -11.453 1.00 47.34 878 LYS A CA 1
ATOM 6989 C C . LYS A 1 878 ? 39.362 56.071 -12.109 1.00 47.34 878 LYS A C 1
ATOM 6991 O O . LYS A 1 878 ? 39.689 56.889 -12.965 1.00 47.34 878 LYS A O 1
ATOM 6996 N N . VAL A 1 879 ? 40.155 55.076 -11.731 1.00 48.53 879 VAL A N 1
ATOM 6997 C CA . VAL A 1 879 ? 41.340 54.676 -12.485 1.00 48.53 879 VAL A CA 1
ATOM 6998 C C . VAL A 1 879 ? 40.849 53.897 -13.703 1.00 48.53 879 VAL A C 1
ATOM 7000 O O . VAL A 1 879 ? 40.539 52.709 -13.621 1.00 48.53 879 VAL A O 1
ATOM 7003 N N . GLU A 1 880 ? 40.744 54.580 -14.840 1.00 46.00 880 GLU A N 1
ATOM 7004 C CA . GLU A 1 880 ? 40.602 53.939 -16.146 1.00 46.00 880 GLU A CA 1
ATOM 7005 C C . GLU A 1 880 ? 41.899 53.175 -16.460 1.00 46.00 880 GLU A C 1
ATOM 7007 O O . GLU A 1 880 ? 42.883 53.733 -16.943 1.00 46.00 880 GLU A O 1
ATOM 7012 N N . LEU A 1 881 ? 41.919 51.876 -16.151 1.00 43.44 881 LEU A N 1
ATOM 7013 C CA . LEU A 1 881 ? 42.933 50.957 -16.663 1.00 43.44 881 LEU A CA 1
ATOM 7014 C C . LEU A 1 881 ? 42.617 50.663 -18.133 1.00 43.44 881 LEU A C 1
ATOM 7016 O O . LEU A 1 881 ? 41.808 49.790 -18.450 1.00 43.44 881 LEU A O 1
ATOM 7020 N N . SER A 1 882 ? 43.262 51.393 -19.039 1.00 46.59 882 SER A N 1
ATOM 7021 C CA . SER A 1 882 ? 43.344 51.010 -20.444 1.00 46.59 882 SER A CA 1
ATOM 7022 C C . SER A 1 882 ? 44.253 49.784 -20.573 1.00 46.59 882 SER A C 1
ATOM 7024 O O . SER A 1 882 ? 45.463 49.843 -20.362 1.00 46.59 882 SER A O 1
ATOM 7026 N N . PHE A 1 883 ? 43.661 48.638 -20.904 1.00 47.66 883 PHE A N 1
ATOM 7027 C CA . PHE A 1 883 ? 44.418 47.458 -21.309 1.00 47.66 883 PHE A CA 1
ATOM 7028 C C . PHE A 1 883 ? 44.835 47.626 -22.770 1.00 47.66 883 PHE A C 1
ATOM 7030 O O . PHE A 1 883 ? 44.056 47.385 -23.690 1.00 47.66 883 PHE A O 1
ATOM 7037 N N . THR A 1 884 ? 46.072 48.064 -22.977 1.00 45.09 884 THR A N 1
ATOM 7038 C CA . THR A 1 884 ? 46.781 47.924 -24.246 1.00 45.09 884 THR A CA 1
ATOM 7039 C C . THR A 1 884 ? 47.063 46.446 -24.525 1.00 45.09 884 THR A C 1
ATOM 7041 O O . THR A 1 884 ? 47.607 45.738 -23.681 1.00 45.09 884 THR A O 1
ATOM 7044 N N . GLU A 1 885 ? 46.639 46.008 -25.715 1.00 53.88 885 GLU A N 1
ATOM 7045 C CA . GLU A 1 885 ? 47.122 44.865 -26.506 1.00 53.88 885 GLU A CA 1
ATOM 7046 C C . GLU A 1 885 ? 48.105 43.911 -25.808 1.00 53.88 885 GLU A C 1
ATOM 7048 O O . GLU A 1 885 ? 49.316 44.125 -25.783 1.00 53.88 885 GLU A O 1
ATOM 7053 N N . VAL A 1 886 ? 47.577 42.788 -25.315 1.00 41.03 886 VAL A N 1
ATOM 7054 C CA . VAL A 1 886 ? 48.380 41.587 -25.076 1.00 41.03 886 VAL A CA 1
ATOM 7055 C C . VAL A 1 886 ? 48.271 40.712 -26.321 1.00 41.03 886 VAL A C 1
ATOM 7057 O O . VAL A 1 886 ? 47.194 40.215 -26.651 1.00 41.03 886 VAL A O 1
ATOM 7060 N N . GLU A 1 887 ? 49.402 40.553 -27.011 1.00 44.38 887 GLU A N 1
ATOM 7061 C CA . GLU A 1 887 ? 49.581 39.674 -28.165 1.00 44.38 887 GLU A CA 1
ATOM 7062 C C . GLU A 1 887 ? 49.020 38.268 -27.913 1.00 44.38 887 GLU A C 1
ATOM 7064 O O . GLU A 1 887 ? 49.330 37.579 -26.938 1.00 44.38 887 GLU A O 1
ATOM 7069 N N . ASN A 1 888 ? 48.196 37.845 -28.864 1.00 38.97 888 ASN A N 1
ATOM 7070 C CA . ASN A 1 888 ? 47.497 36.576 -28.905 1.00 38.97 888 ASN A CA 1
ATOM 7071 C C . ASN A 1 888 ? 48.493 35.421 -29.149 1.00 38.97 888 ASN A C 1
ATOM 7073 O O . ASN A 1 888 ? 48.838 35.101 -30.289 1.00 38.97 888 ASN A O 1
ATOM 7077 N N . VAL A 1 889 ? 48.976 34.786 -28.077 1.00 41.59 889 VAL A N 1
ATOM 7078 C CA . VAL A 1 889 ? 49.785 33.559 -28.166 1.00 41.59 889 VAL A CA 1
ATOM 7079 C C . VAL A 1 889 ? 48.885 32.393 -28.588 1.00 41.59 889 VAL A C 1
ATOM 7081 O O . VAL A 1 889 ? 48.006 31.958 -27.845 1.00 41.59 889 VAL A O 1
ATOM 7084 N N . GLN A 1 890 ? 49.127 31.867 -29.792 1.00 48.56 890 GLN A N 1
ATOM 7085 C CA . GLN A 1 890 ? 48.391 30.743 -30.375 1.00 48.56 890 GLN A CA 1
ATOM 7086 C C . GLN A 1 890 ? 48.372 29.495 -29.466 1.00 48.56 890 GLN A C 1
ATOM 7088 O O . GLN A 1 890 ? 49.417 29.093 -28.942 1.00 48.56 890 GLN A O 1
ATOM 7093 N N . PRO A 1 891 ? 47.233 28.785 -29.342 1.00 45.81 891 PRO A N 1
ATOM 7094 C CA . PRO A 1 891 ? 47.190 27.522 -28.621 1.00 45.81 891 PRO A CA 1
ATOM 7095 C C . PRO A 1 891 ? 47.865 26.388 -29.411 1.00 45.81 891 PRO A C 1
ATOM 7097 O O . PRO A 1 891 ? 47.565 26.112 -30.574 1.00 45.81 891 PRO A O 1
ATOM 7100 N N . VAL A 1 892 ? 48.764 25.674 -28.730 1.00 44.34 892 VAL A N 1
ATOM 7101 C CA . VAL A 1 892 ? 49.491 24.503 -29.236 1.00 44.34 892 VAL A CA 1
ATOM 7102 C C . VAL A 1 892 ? 48.525 23.388 -29.665 1.00 44.34 892 VAL A C 1
ATOM 7104 O O . VAL A 1 892 ? 47.698 22.907 -28.887 1.00 44.34 892 VAL A O 1
ATOM 7107 N N . LYS A 1 893 ? 48.686 22.929 -30.913 1.00 44.19 893 LYS A N 1
ATOM 7108 C CA . LYS A 1 893 ? 47.935 21.835 -31.553 1.00 44.19 893 LYS A CA 1
ATOM 7109 C C . LYS A 1 893 ? 47.940 20.559 -30.692 1.00 44.19 893 LYS A C 1
ATOM 7111 O O . LYS A 1 893 ? 48.965 19.889 -30.552 1.00 44.19 893 LYS A O 1
ATOM 7116 N N . LYS A 1 894 ? 46.775 20.154 -30.171 1.00 47.84 894 LYS A N 1
ATOM 7117 C CA . LYS A 1 894 ? 46.583 18.832 -29.546 1.00 47.84 894 LYS A CA 1
ATOM 7118 C C . LYS A 1 894 ? 46.628 17.738 -30.625 1.00 47.84 894 LYS A C 1
ATOM 7120 O O . LYS A 1 894 ? 45.836 17.741 -31.564 1.00 47.84 894 LYS A O 1
ATOM 7125 N N . LYS A 1 895 ? 47.551 16.777 -30.487 1.00 51.06 895 LYS A N 1
ATOM 7126 C CA . LYS A 1 895 ? 47.672 15.599 -31.369 1.00 51.06 895 LYS A CA 1
ATOM 7127 C C . LYS A 1 895 ? 46.385 14.754 -31.337 1.00 51.06 895 LYS A C 1
ATOM 7129 O O . LYS A 1 895 ? 46.024 14.216 -30.292 1.00 51.06 895 LYS A O 1
ATOM 7134 N N . LYS A 1 896 ? 45.734 14.586 -32.498 1.00 47.78 896 LYS A N 1
ATOM 7135 C CA . LYS A 1 896 ? 44.609 13.655 -32.724 1.00 47.78 896 LYS A CA 1
ATOM 7136 C C . LYS A 1 896 ? 45.022 12.218 -32.363 1.00 47.78 896 LYS A C 1
ATOM 7138 O O . LYS A 1 896 ? 45.926 11.647 -32.974 1.00 47.78 896 LYS A O 1
ATOM 7143 N N . LYS A 1 897 ? 44.334 11.606 -31.393 1.00 48.09 897 LYS A N 1
ATOM 7144 C CA . LYS A 1 897 ? 44.474 10.183 -31.045 1.00 48.09 897 LYS A CA 1
ATOM 7145 C C . LYS A 1 897 ? 43.685 9.353 -32.069 1.00 48.09 897 LYS A C 1
ATOM 7147 O O . LYS A 1 897 ? 42.466 9.461 -32.163 1.00 48.09 897 LYS A O 1
ATOM 7152 N N . LYS A 1 898 ? 44.393 8.558 -32.875 1.00 47.19 898 LYS A N 1
ATOM 7153 C CA . LYS A 1 898 ? 43.853 7.726 -33.966 1.00 47.19 898 LYS A CA 1
ATOM 7154 C C . LYS A 1 898 ? 42.929 6.632 -33.394 1.00 47.19 898 LYS A C 1
ATOM 7156 O O . LYS A 1 898 ? 43.396 5.734 -32.696 1.00 47.19 898 LYS A O 1
ATOM 7161 N N . LYS A 1 899 ? 41.622 6.705 -33.675 1.00 43.12 899 LYS A N 1
ATOM 7162 C CA . LYS A 1 899 ? 40.618 5.685 -33.311 1.00 43.12 899 LYS A CA 1
ATOM 7163 C C . LYS A 1 899 ? 40.829 4.455 -34.213 1.00 43.12 899 LYS A C 1
ATOM 7165 O O . LYS A 1 899 ? 40.679 4.541 -35.430 1.00 43.12 899 LYS A O 1
ATOM 7170 N N . LYS A 1 900 ? 41.245 3.324 -33.635 1.00 47.25 900 LYS A N 1
ATOM 7171 C CA . LYS A 1 900 ? 41.474 2.051 -34.345 1.00 47.25 900 LYS A CA 1
ATOM 7172 C C . LYS A 1 900 ? 40.112 1.396 -34.629 1.00 47.25 900 LYS A C 1
ATOM 7174 O O . LYS A 1 900 ? 39.456 0.943 -33.697 1.00 47.25 900 LYS A O 1
ATOM 7179 N N . LYS A 1 901 ? 39.675 1.364 -35.896 1.00 45.06 901 LYS A N 1
ATOM 7180 C CA . LYS A 1 901 ? 38.518 0.565 -36.346 1.00 45.06 901 LYS A CA 1
ATOM 7181 C C . LYS A 1 901 ? 38.835 -0.925 -36.131 1.00 45.06 901 LYS A C 1
ATOM 7183 O O . LYS A 1 901 ? 39.765 -1.437 -36.751 1.00 45.06 901 LYS A O 1
ATOM 7188 N N . ARG A 1 902 ? 38.084 -1.614 -35.261 1.00 44.06 902 ARG A N 1
ATOM 7189 C CA . ARG A 1 902 ? 37.991 -3.086 -35.270 1.00 44.06 902 ARG A CA 1
ATOM 7190 C C . ARG A 1 902 ? 37.135 -3.470 -36.480 1.00 44.06 902 ARG A C 1
ATOM 7192 O O . ARG A 1 902 ? 36.024 -2.969 -36.615 1.00 44.06 902 ARG A O 1
ATOM 7199 N N . LYS A 1 903 ? 37.682 -4.298 -37.370 1.00 48.53 903 LYS A N 1
ATOM 7200 C CA . LYS A 1 903 ? 36.904 -5.008 -38.389 1.00 48.53 903 LYS A CA 1
ATOM 7201 C C . LYS A 1 903 ? 36.153 -6.139 -37.683 1.00 48.53 903 LYS A C 1
ATOM 7203 O O . LYS A 1 903 ? 36.781 -6.885 -36.937 1.00 48.53 903 LYS A O 1
ATOM 7208 N N . LEU A 1 904 ? 34.843 -6.206 -37.895 1.00 43.06 904 LEU A N 1
ATOM 7209 C CA . LEU A 1 904 ? 34.049 -7.410 -37.675 1.00 43.06 904 LEU A CA 1
ATOM 7210 C C . LEU A 1 904 ? 34.423 -8.411 -38.775 1.00 43.06 904 LEU A C 1
ATOM 7212 O O . LEU A 1 904 ? 34.431 -8.044 -39.953 1.00 43.06 904 LEU A O 1
ATOM 7216 N N . LEU A 1 905 ? 34.799 -9.613 -38.353 1.00 44.97 905 LEU A N 1
ATOM 7217 C CA . LEU A 1 905 ? 34.764 -10.847 -39.130 1.00 44.97 905 LEU A CA 1
ATOM 7218 C C . LEU A 1 905 ? 33.673 -11.711 -38.508 1.00 44.97 905 LEU A C 1
ATOM 7220 O O . LEU A 1 905 ? 33.602 -11.688 -37.255 1.00 44.97 905 LEU A O 1
#

Secondary structure (DSSP, 8-state):
--B-TT-PBP----------------------------------------------------------------------------------------------------PPPPGGGGT-SSPEEPHHHHHHHHHHHHHHHHHHHHHHHHHHHHHHHHTT---------------------------------PPPPPPHHHHHHHHHHHHHHHHHHHHHHHHHHHTT-HHHHHHH-HHHHHHHHHHHHHHHHHHHHHHHHHHHH-HHHHHHHH--EEE----GGGGGGTTS-SS----TT---STTSGGG---GGGS-HHHHTT-EEEEEEEETTS-HHHHHHHHHHHTTT-GGGS-SEEEE----TTHHHHHHHHTTTT----------------------TTGGGGEEEEEEE-SSHHHHHHHHHHHHHHHHHHHTTS---S--SPPSEEEEEEE---TT--S---TTS-PPPPTTSSSSTTS------S---------EEEEEEE-S-GGGG-EEEEPPTTTTSHHHHHHHHHHHHHHHHHHHHHHT--GGGSHHHHHHHHS-S-TT-TTHHHHHHHHHHHHHHHHH-EETTTTTEE-S-HHHHHSBTBGGGEEEEEETTHHHHHHHHHHHHHHHHHTTS-S------------------------HHHHHHHHHHHHHHHHSPPTTS--TTS--HHHHHHHHHHHHHHHHHHHHHHHHTEEESSS-EEE--TTT--EESSHHHHHHHHHHHSHHHHHHHHHHHHHHHHHHHHHH-SS--PPPEEEE-GGG-EEEE--B-SSS-B---SHHHHHHHHHHHHHHHHHHHHHHHHHHHHHHHHHHHHTTS--S---------------GGG----------------PPP-PPP----PPPP-

InterPro domains:
  IPR013087 Zinc finger C2H2-type [PS00028] (734-757)
  IPR021933 SERRATE/Ars2, N-terminal [PF12066] (193-256)
  IPR039727 SERRATE/Ars2 [PTHR13165] (50-855)

Organism: NCBI:txid426638

Foldseek 3Di:
DDAPPVRDDDDDDDDDDDDDDDDDDDDDDDDDDDDDDDDDDDDDDDDDDDDDDDDDDDDDDDDDDDDDDDDDDDDDDDDDDDDDDDDDDDDDDDDDDDDPDDPDDDPPPPDDDDPLCVLDVDFAAFLVVLLVVVVVVQVVVVVVVVVVVVVVVVVVVVVPPDDDDDDDDDDDDDDDDDDDDDPPPPPPPVPVPDRDRDDPVVSVVVSLVSQLVRLVSSLVSVCVLCLPPPVLCCPQFLQNVVVLLLVLLVQLQVQLVVLLVVCVVDVVVLLQLLALADDADPDCPCVVVPVDDPDDPPPDDDPPDPCVVVVSNSLLLDGPLLNQLQKWKWWQAFPLQDQVLVQVLLCVLLVNPPLLGFPGKFKDAFPQDPVVVVVVVVPVPDPPDDDDPDDDDDDDDPDPPPDPVSSRRMIMMMGGHPHNVSVVSSVVSQQVVQVVVCPVPPPPDDPDRDQKGKGWTFSQDPVNQLDPDVRRDHDDPPCPVPPPPDDDDDDPDDPPPDRPGDIDIIIIGPDRLVVQQAEDEDALLCLDPVNLQVLLVLLLLLQVLQCLLSVHPPCSGLVNSLCSSDPPDPDDPCSSSSSSSSSQSSCCSSFVFHLLVLGDGDSGVVLCRDPPRPNSYHYRYHHPSVVVVVVVVVVVVVVVVVVVPDDPDDDDDDDDDDCDDPPPPPDPRDPSSVSSSVSSVVVSVPRDDSPDDDSSHCDPVSVVSSVVLVVVLVVLLVVVLVVQFDDDPQWTFGNPPVGRDIHNHSVVVSVCCCVPVVVVSVVSSSVSRSVSSVVSQLQDQFHPRWFGWHQPPVVGTDGFGFGGRNRTRTDRCNVVVVVVVVVVVVVVVVVVVVVVVVVVVVVVVVVVVVVPPDDDDDDDDDDDDDPPDPPVPPDPPPPPPDDPDDDDDDDDDDDDDDDDDDDDD

Radius of gyration: 45.09 Å; chains: 1; bounding box: 116×156×164 Å